Protein AF-A0A8S3QXV2-F1 (afdb_monomer_lite)

Structure (mmCIF, N/CA/C/O backbone):
data_AF-A0A8S3QXV2-F1
#
_entry.id   AF-A0A8S3QXV2-F1
#
loop_
_atom_site.group_PDB
_atom_site.id
_atom_site.type_symbol
_atom_site.label_atom_id
_atom_site.label_alt_id
_atom_site.label_comp_id
_atom_site.label_asym_id
_atom_site.label_entity_id
_atom_site.label_seq_id
_atom_site.pdbx_PDB_ins_code
_atom_site.Cartn_x
_atom_site.Cartn_y
_atom_site.Cartn_z
_atom_site.occupancy
_atom_site.B_iso_or_equiv
_atom_site.auth_seq_id
_atom_site.auth_comp_id
_atom_site.auth_asym_id
_atom_site.auth_atom_id
_atom_site.pdbx_PDB_model_num
ATOM 1 N N . MET A 1 1 ? 3.370 -36.936 -42.236 1.00 35.66 1 MET A N 1
ATOM 2 C CA . MET A 1 1 ? 2.310 -37.944 -41.969 1.00 35.66 1 MET A CA 1
ATOM 3 C C . MET A 1 1 ? 1.969 -37.908 -40.484 1.00 35.66 1 MET A C 1
ATOM 5 O O . MET A 1 1 ? 2.749 -37.319 -39.754 1.00 35.66 1 MET A O 1
ATOM 9 N N . LEU A 1 2 ? 0.848 -38.518 -40.070 1.00 28.52 2 LEU A N 1
ATOM 10 C CA . LEU A 1 2 ? 0.244 -38.454 -38.721 1.00 28.52 2 LEU A CA 1
ATOM 11 C C . LEU A 1 2 ? -0.525 -37.153 -38.406 1.00 28.52 2 LEU A C 1
ATOM 13 O O . LEU A 1 2 ? -0.191 -36.402 -37.498 1.00 28.52 2 LEU A O 1
ATOM 17 N N . ILE A 1 3 ? -1.634 -36.949 -39.127 1.00 33.88 3 ILE A N 1
ATOM 18 C CA . ILE A 1 3 ? -2.785 -36.177 -38.630 1.00 33.88 3 ILE A CA 1
ATOM 19 C C . ILE A 1 3 ? -3.807 -37.194 -38.102 1.00 33.88 3 ILE A C 1
ATOM 21 O O . ILE A 1 3 ? -4.648 -37.650 -38.868 1.00 33.88 3 ILE A O 1
ATOM 25 N N . THR A 1 4 ? -3.728 -37.572 -36.823 1.00 41.03 4 THR A N 1
ATOM 26 C CA . THR A 1 4 ? -4.781 -38.341 -36.117 1.00 41.03 4 THR A CA 1
ATOM 27 C C . THR A 1 4 ? -4.571 -38.301 -34.598 1.00 41.03 4 THR A C 1
ATOM 29 O O . THR A 1 4 ? -3.802 -39.103 -34.070 1.00 41.03 4 THR A O 1
ATOM 32 N N . PRO A 1 5 ? -5.284 -37.412 -33.881 1.00 33.38 5 PRO A N 1
ATOM 33 C CA . PRO A 1 5 ? -5.858 -37.818 -32.588 1.00 33.38 5 PRO A CA 1
ATOM 34 C C . PRO A 1 5 ? -7.352 -37.473 -32.419 1.00 33.38 5 PRO A C 1
ATOM 36 O O . PRO A 1 5 ? -8.000 -38.020 -31.531 1.00 33.38 5 PRO A O 1
ATOM 39 N N . ALA A 1 6 ? -7.938 -36.642 -33.293 1.00 32.41 6 ALA A N 1
ATOM 40 C CA . ALA A 1 6 ? -9.321 -36.151 -33.161 1.00 32.41 6 ALA A CA 1
ATOM 41 C C . ALA A 1 6 ? -10.403 -37.256 -33.133 1.00 32.41 6 ALA A C 1
ATOM 43 O O . ALA A 1 6 ? -11.485 -37.055 -32.590 1.00 32.41 6 ALA A O 1
ATOM 44 N N . TYR A 1 7 ? -10.110 -38.439 -33.682 1.00 34.12 7 TYR A N 1
ATOM 45 C CA . TYR A 1 7 ? -11.057 -39.556 -33.758 1.00 34.12 7 TYR A CA 1
ATOM 46 C C . TYR A 1 7 ? -11.188 -40.386 -32.470 1.00 34.12 7 TYR A C 1
ATOM 48 O O . TYR A 1 7 ? -12.106 -41.199 -32.382 1.00 34.12 7 TYR A O 1
ATOM 56 N N . ARG A 1 8 ? -10.311 -40.220 -31.463 1.00 33.06 8 ARG A N 1
ATOM 57 C CA . ARG A 1 8 ? -10.319 -41.109 -30.283 1.00 33.06 8 ARG A CA 1
ATOM 58 C C . ARG A 1 8 ? -11.265 -40.674 -29.156 1.00 33.06 8 ARG A C 1
ATOM 60 O O . ARG A 1 8 ? -11.739 -41.541 -28.434 1.00 33.06 8 ARG A O 1
ATOM 67 N N . CYS A 1 9 ? -11.606 -39.387 -29.049 1.00 30.55 9 CYS A N 1
ATOM 68 C CA . CYS A 1 9 ? -12.611 -38.910 -28.083 1.00 30.55 9 CYS A CA 1
ATOM 69 C C . CYS A 1 9 ? -14.058 -39.195 -28.519 1.00 30.55 9 CYS A C 1
ATOM 71 O O . CYS A 1 9 ? -14.922 -39.378 -27.668 1.00 30.55 9 CYS A O 1
ATOM 73 N N . TYR A 1 10 ? -14.337 -39.276 -29.825 1.00 34.56 10 TYR A N 1
ATOM 74 C CA . TYR A 1 10 ? -15.704 -39.495 -30.319 1.00 34.56 10 TYR A CA 1
ATOM 75 C C . TYR A 1 10 ? -16.247 -40.912 -30.061 1.00 34.56 10 TYR A C 1
ATOM 77 O O . TYR A 1 10 ? -17.458 -41.082 -29.986 1.00 34.56 10 TYR A O 1
ATOM 85 N N . LEU A 1 11 ? -15.384 -41.923 -29.889 1.00 34.69 11 LEU A N 1
ATOM 86 C CA . LEU A 1 11 ? -15.812 -43.323 -29.723 1.00 34.69 11 LEU A CA 1
ATOM 87 C C . LEU A 1 11 ? -16.173 -43.746 -28.285 1.00 34.69 11 LEU A C 1
ATOM 89 O O . LEU A 1 11 ? -16.565 -44.892 -28.094 1.00 34.69 11 LEU A O 1
ATOM 93 N N . PHE A 1 12 ? -16.058 -42.863 -27.286 1.00 32.19 12 PHE A N 1
ATOM 94 C CA . PHE A 1 12 ? -16.406 -43.180 -25.887 1.00 32.19 12 PHE A CA 1
ATOM 95 C C . PHE A 1 12 ? -17.658 -42.452 -25.362 1.00 32.19 12 PHE A C 1
ATOM 97 O O . PHE A 1 12 ? -18.068 -42.692 -24.229 1.00 32.19 12 PHE A O 1
ATOM 104 N N . CYS A 1 13 ? -18.279 -41.589 -26.175 1.00 30.77 13 CYS A N 1
ATOM 105 C CA . CYS A 1 13 ? -19.389 -40.714 -25.770 1.00 30.77 13 CYS A CA 1
ATOM 106 C C . CYS A 1 13 ? -20.735 -41.030 -26.450 1.00 30.77 13 CYS A C 1
ATOM 108 O O . CYS A 1 13 ? -21.611 -40.168 -26.483 1.00 30.77 13 CYS A O 1
ATOM 110 N N . ASP A 1 14 ? -20.930 -42.248 -26.963 1.00 36.09 14 ASP A N 1
ATOM 111 C CA . ASP A 1 14 ? -22.234 -42.686 -27.473 1.00 36.09 14 ASP A CA 1
ATOM 112 C C . ASP A 1 14 ? -22.819 -43.806 -26.600 1.00 36.09 14 ASP A C 1
ATOM 114 O O . ASP A 1 14 ? -22.462 -44.971 -26.750 1.00 36.09 14 ASP A O 1
ATOM 118 N N . VAL A 1 15 ? -23.662 -43.413 -25.632 1.00 34.16 15 VAL A N 1
ATOM 119 C CA . VAL A 1 15 ? -24.884 -44.107 -25.165 1.00 34.16 15 VAL A CA 1
ATOM 120 C C . VAL A 1 15 ? -25.547 -43.286 -24.035 1.00 34.16 15 VAL A C 1
ATOM 122 O O . VAL A 1 15 ? -25.021 -43.147 -22.937 1.00 34.16 15 VAL A O 1
ATOM 125 N N . ARG A 1 16 ? -26.767 -42.796 -24.308 1.00 33.56 16 ARG A N 1
ATOM 126 C CA . ARG A 1 16 ? -27.841 -42.407 -23.356 1.00 33.56 16 ARG A CA 1
ATOM 127 C C . ARG A 1 16 ? -27.512 -41.480 -22.160 1.00 33.56 16 ARG A C 1
ATOM 129 O O . ARG A 1 16 ? -27.287 -41.941 -21.046 1.00 33.56 16 ARG A O 1
ATOM 136 N N . SER A 1 17 ? -27.806 -40.184 -22.305 1.00 30.22 17 SER A N 1
ATOM 137 C CA . SER A 1 17 ? -28.887 -39.489 -21.550 1.00 30.22 17 SER A CA 1
ATOM 138 C C . SER A 1 17 ? -28.900 -37.982 -21.854 1.00 30.22 17 SER A C 1
ATOM 140 O O . SER A 1 17 ? -27.858 -37.350 -21.985 1.00 30.22 17 SER A O 1
ATOM 142 N N . ARG A 1 18 ? -30.091 -37.387 -22.008 1.00 34.72 18 ARG A N 1
ATOM 143 C CA . ARG A 1 18 ? -30.273 -36.042 -22.599 1.00 34.72 18 ARG A CA 1
ATOM 144 C C . ARG A 1 18 ? -30.436 -34.917 -21.561 1.00 34.72 18 ARG A C 1
ATOM 146 O O . ARG A 1 18 ? -31.179 -33.974 -21.795 1.00 34.72 18 ARG A O 1
ATOM 153 N N . THR A 1 19 ? -29.787 -35.045 -20.401 1.00 33.62 19 THR A N 1
ATOM 154 C CA . THR A 1 19 ? -29.998 -34.177 -19.218 1.00 33.62 19 THR A CA 1
ATOM 155 C C . THR A 1 19 ? -28.702 -33.675 -18.558 1.00 33.62 19 THR A C 1
ATOM 157 O O . THR A 1 19 ? -28.726 -33.200 -17.425 1.00 33.62 19 THR A O 1
ATOM 160 N N . ARG A 1 20 ? -27.553 -33.750 -19.249 1.00 35.59 20 ARG A N 1
ATOM 161 C CA . ARG A 1 20 ? -26.247 -33.268 -18.751 1.00 35.59 20 ARG A CA 1
ATOM 162 C C . ARG A 1 20 ? -25.409 -32.595 -19.848 1.00 35.59 20 ARG A C 1
ATOM 164 O O . ARG A 1 20 ? -24.422 -33.153 -20.318 1.00 35.59 20 ARG A O 1
ATOM 171 N N . GLU A 1 21 ? -25.764 -31.371 -20.239 1.00 37.78 21 GLU A N 1
ATOM 172 C CA . GLU A 1 21 ? -24.924 -30.576 -21.160 1.00 37.78 21 GLU A CA 1
ATOM 173 C C . GLU A 1 21 ? -23.841 -29.746 -20.439 1.00 37.78 21 GLU A C 1
ATOM 175 O O . GLU A 1 21 ? -22.776 -29.512 -21.012 1.00 37.78 21 GLU A O 1
ATOM 180 N N . ASN A 1 22 ? -24.032 -29.389 -19.160 1.00 35.75 22 ASN A N 1
ATOM 181 C CA . ASN A 1 22 ? -23.052 -28.579 -18.416 1.00 35.75 22 ASN A CA 1
ATOM 182 C C . ASN A 1 22 ? -21.878 -29.390 -17.827 1.00 35.75 22 ASN A C 1
ATOM 184 O O . ASN A 1 22 ? -20.734 -28.954 -17.940 1.00 35.75 22 ASN A O 1
ATOM 188 N N . SER A 1 23 ? -22.098 -30.592 -17.271 1.00 35.25 23 SER A N 1
ATOM 189 C CA . SER A 1 23 ? -20.994 -31.401 -16.707 1.00 35.25 23 SER A CA 1
ATOM 190 C C . SER A 1 23 ? -20.016 -31.908 -17.774 1.00 35.25 23 SER A C 1
ATOM 192 O O . SER A 1 23 ? -18.824 -32.061 -17.524 1.00 35.25 23 SER A O 1
ATOM 194 N N . THR A 1 24 ? -20.520 -32.160 -18.982 1.00 39.94 24 THR A N 1
ATOM 195 C CA . THR A 1 24 ? -19.761 -32.775 -20.081 1.00 39.94 24 THR A CA 1
ATOM 196 C C . THR A 1 24 ? -18.813 -31.771 -20.751 1.00 39.94 24 THR A C 1
ATOM 198 O O . THR A 1 24 ? -17.712 -32.140 -21.153 1.00 39.94 24 THR A O 1
ATOM 201 N N . LYS A 1 25 ? -19.174 -30.476 -20.777 1.00 39.91 25 LYS A N 1
ATOM 202 C CA . LYS A 1 25 ? -18.232 -29.386 -21.098 1.00 39.91 25 LYS A CA 1
ATOM 203 C C . LYS A 1 25 ? -17.124 -29.260 -20.049 1.00 39.91 25 LYS A C 1
ATOM 205 O O . LYS A 1 25 ? -15.971 -29.068 -20.420 1.00 39.91 25 LYS A O 1
ATOM 210 N N . MET A 1 26 ? -17.465 -29.405 -18.768 1.00 34.69 26 MET A N 1
ATOM 211 C CA . MET A 1 26 ? -16.521 -29.240 -17.658 1.00 34.69 26 MET A CA 1
ATOM 212 C C . MET A 1 26 ? -15.414 -30.308 -17.671 1.00 34.69 26 MET A C 1
ATOM 214 O O . MET A 1 26 ? -14.241 -29.960 -17.589 1.00 34.69 26 MET A O 1
ATOM 218 N N . MET A 1 27 ? -15.758 -31.583 -17.907 1.00 37.84 27 MET A N 1
ATOM 219 C CA . MET A 1 27 ? -14.754 -32.650 -18.084 1.00 37.84 27 MET A CA 1
ATOM 220 C C . MET A 1 27 ? -13.871 -32.461 -19.327 1.00 37.84 27 MET A C 1
ATOM 222 O O . MET A 1 27 ? -12.704 -32.845 -19.321 1.00 37.84 27 MET A O 1
ATOM 226 N N . CYS A 1 28 ? -14.399 -31.865 -20.401 1.00 49.19 28 CYS A N 1
ATOM 227 C CA . CYS A 1 28 ? -13.600 -31.601 -21.595 1.00 49.19 28 CYS A CA 1
ATOM 228 C C . CYS A 1 28 ? -12.584 -30.465 -21.370 1.00 49.19 28 CYS A C 1
ATOM 230 O O . CYS A 1 28 ? -11.486 -30.527 -21.919 1.00 49.19 28 CYS A O 1
ATOM 232 N N . LEU A 1 29 ? -12.927 -29.461 -20.553 1.00 47.53 29 LEU A N 1
ATOM 233 C CA . LEU A 1 29 ? -12.028 -28.367 -20.170 1.00 47.53 29 LEU A CA 1
ATOM 234 C C . LEU A 1 29 ? -10.896 -28.853 -19.256 1.00 47.53 29 LEU A C 1
ATOM 236 O O . LEU A 1 29 ? -9.737 -28.613 -19.581 1.00 47.53 29 LEU A O 1
ATOM 240 N N . SER A 1 30 ? -11.198 -29.635 -18.213 1.00 46.84 30 SER A N 1
ATOM 241 C CA . SER A 1 30 ? -10.160 -30.173 -17.319 1.00 46.84 30 SER A CA 1
ATOM 242 C C . SER A 1 30 ? -9.166 -31.087 -18.048 1.00 46.84 30 SER A C 1
ATOM 244 O O . SER A 1 30 ? -7.975 -31.084 -17.750 1.00 46.84 30 SER A O 1
ATOM 246 N N . CYS A 1 31 ? -9.615 -31.850 -19.053 1.00 51.12 31 CYS A N 1
ATOM 247 C CA . CYS A 1 31 ? -8.692 -32.604 -19.906 1.00 51.12 31 CYS A CA 1
ATOM 248 C C . CYS A 1 31 ? -7.791 -31.689 -20.753 1.00 51.12 31 CYS A C 1
ATOM 250 O O . CYS A 1 31 ? -6.616 -32.002 -20.921 1.00 51.12 31 CYS A O 1
ATOM 252 N N . ILE A 1 32 ? -8.310 -30.574 -21.283 1.00 56.69 32 ILE A N 1
ATOM 253 C CA . ILE A 1 32 ? -7.519 -29.600 -22.056 1.00 56.69 32 ILE A CA 1
ATOM 254 C C . ILE A 1 32 ? -6.469 -28.918 -21.168 1.00 56.69 32 ILE A C 1
ATOM 256 O O . ILE A 1 32 ? -5.334 -28.755 -21.605 1.00 56.69 32 ILE A O 1
ATOM 260 N N . GLU A 1 33 ? -6.813 -28.578 -19.925 1.00 55.12 33 GLU A N 1
ATOM 261 C CA . GLU A 1 33 ? -5.880 -28.011 -18.942 1.00 55.12 33 GLU A CA 1
ATOM 262 C C . GLU A 1 33 ? -4.735 -28.987 -18.631 1.00 55.12 33 GLU A C 1
ATOM 264 O O . GLU A 1 33 ? -3.573 -28.631 -18.816 1.00 55.12 33 GLU A O 1
ATOM 269 N N . ILE A 1 34 ? -5.045 -30.251 -18.315 1.00 65.31 34 ILE A N 1
ATOM 270 C CA . ILE A 1 34 ? -4.031 -31.299 -18.082 1.00 65.31 34 ILE A CA 1
ATOM 271 C C . ILE A 1 34 ? -3.138 -31.511 -19.320 1.00 65.31 34 ILE A C 1
ATOM 273 O O . ILE A 1 34 ? -1.927 -31.701 -19.190 1.00 65.31 34 ILE A O 1
ATOM 277 N N . PHE A 1 35 ? -3.697 -31.470 -20.537 1.00 70.44 35 PHE A N 1
ATOM 278 C CA . PHE A 1 35 ? -2.885 -31.556 -21.755 1.00 70.44 35 PHE A CA 1
ATOM 279 C C . PHE A 1 35 ? -1.982 -30.329 -21.939 1.00 70.44 35 PHE A C 1
ATOM 281 O O . PHE A 1 35 ? -0.821 -30.500 -22.310 1.00 70.44 35 PHE A O 1
ATOM 288 N N . ASN A 1 36 ? -2.465 -29.116 -21.659 1.00 64.75 36 ASN A N 1
ATOM 289 C CA . ASN A 1 36 ? -1.651 -27.899 -21.723 1.00 64.75 36 ASN A CA 1
ATOM 290 C C . ASN A 1 36 ? -0.482 -27.946 -20.726 1.00 64.75 36 ASN A C 1
ATOM 292 O O . ASN A 1 36 ? 0.643 -27.638 -21.116 1.00 64.75 36 ASN A O 1
ATOM 296 N N . GLU A 1 37 ? -0.707 -28.403 -19.490 1.00 69.88 37 GLU A N 1
ATOM 297 C CA . GLU A 1 37 ? 0.364 -28.609 -18.502 1.00 69.88 37 GLU A CA 1
ATOM 298 C C . GLU A 1 37 ? 1.410 -29.623 -18.991 1.00 69.88 37 GLU A C 1
ATOM 300 O O . GLU A 1 37 ? 2.614 -29.374 -18.900 1.00 69.88 37 GLU A O 1
ATOM 305 N N . GLN A 1 38 ? 0.974 -30.744 -19.579 1.00 77.62 38 GLN A N 1
ATOM 306 C CA . GLN A 1 38 ? 1.885 -31.741 -20.154 1.00 77.62 38 GLN A CA 1
ATOM 307 C C . GLN A 1 38 ? 2.702 -31.183 -21.329 1.00 77.62 38 GLN A C 1
ATOM 309 O O . GLN A 1 38 ? 3.900 -31.461 -21.420 1.00 77.62 38 GLN A O 1
ATOM 314 N N . PHE A 1 39 ? 2.094 -30.377 -22.208 1.00 76.44 39 PHE A N 1
ATOM 315 C CA . PHE A 1 39 ? 2.809 -29.709 -23.299 1.00 76.44 39 PHE A CA 1
ATOM 316 C C . PHE A 1 39 ? 3.797 -28.656 -22.787 1.00 76.44 39 PHE A C 1
ATOM 318 O O . PHE A 1 39 ? 4.922 -28.599 -23.283 1.00 76.44 39 PHE A O 1
ATOM 325 N N . GLN A 1 40 ? 3.424 -27.867 -21.776 1.00 76.75 40 GLN A N 1
ATOM 326 C CA . GLN A 1 40 ? 4.321 -26.889 -21.162 1.00 76.75 40 GLN A CA 1
ATOM 327 C C . GLN A 1 40 ? 5.527 -27.582 -20.510 1.00 76.75 40 GLN A C 1
ATOM 329 O O . GLN A 1 40 ? 6.669 -27.215 -20.784 1.00 76.75 40 GLN A O 1
ATOM 334 N N . HIS A 1 41 ? 5.298 -28.643 -19.732 1.00 81.00 41 HIS A N 1
ATOM 335 C CA . HIS A 1 41 ? 6.371 -29.430 -19.123 1.00 81.00 41 HIS A CA 1
ATOM 336 C C . HIS A 1 41 ? 7.295 -30.075 -20.175 1.00 81.00 41 HIS A C 1
ATOM 338 O O . HIS A 1 41 ? 8.517 -30.079 -20.008 1.00 81.00 41 HIS A O 1
ATOM 344 N N . ALA A 1 42 ? 6.744 -30.573 -21.288 1.00 84.50 42 ALA A N 1
ATOM 345 C CA . ALA A 1 42 ? 7.539 -31.101 -22.397 1.00 84.50 42 ALA A CA 1
ATOM 346 C C . ALA A 1 42 ? 8.414 -30.020 -23.063 1.00 84.50 42 ALA A C 1
ATOM 348 O O . ALA A 1 42 ? 9.599 -30.261 -23.298 1.00 84.50 42 ALA A O 1
ATOM 349 N N . ALA A 1 43 ? 7.873 -28.820 -23.299 1.00 81.62 43 ALA A N 1
ATOM 350 C CA . ALA A 1 43 ? 8.622 -27.692 -23.859 1.00 81.62 43 ALA A CA 1
ATOM 351 C C . ALA A 1 43 ? 9.729 -27.189 -22.908 1.00 81.62 43 ALA A C 1
ATOM 353 O O . ALA A 1 43 ? 10.833 -26.856 -23.343 1.00 81.62 43 ALA A O 1
ATOM 354 N N . GLU A 1 44 ? 9.482 -27.182 -21.594 1.00 83.81 44 GLU A N 1
ATOM 355 C CA . GLU A 1 44 ? 10.502 -26.857 -20.590 1.00 83.81 44 GLU A CA 1
ATOM 356 C C . GLU A 1 44 ? 11.630 -27.899 -20.530 1.00 83.81 44 GLU A C 1
ATOM 358 O O . GLU A 1 44 ? 12.797 -27.535 -20.346 1.00 83.81 44 GLU A O 1
ATOM 363 N N . LEU A 1 45 ? 11.311 -29.188 -20.696 1.00 86.81 45 LEU A N 1
ATOM 364 C CA . LEU A 1 45 ? 12.310 -30.255 -20.806 1.00 86.81 45 LEU A CA 1
ATOM 365 C C . LEU A 1 45 ? 13.144 -30.124 -22.087 1.00 86.81 45 LEU A C 1
ATOM 367 O O . LEU A 1 45 ? 14.369 -30.215 -22.012 1.00 86.81 45 LEU A O 1
ATOM 371 N N . GLU A 1 46 ? 12.514 -29.846 -23.231 1.00 88.75 46 GLU A N 1
ATOM 372 C CA . GLU A 1 46 ? 13.207 -29.595 -24.501 1.00 88.75 46 GLU A CA 1
ATOM 373 C C . GLU A 1 46 ? 14.159 -28.391 -24.391 1.00 88.75 46 GLU A C 1
ATOM 375 O O . GLU A 1 46 ? 15.328 -28.481 -24.768 1.00 88.75 46 GLU A O 1
ATOM 380 N N . LYS A 1 47 ? 13.712 -27.283 -23.782 1.00 85.38 47 LYS A N 1
ATOM 381 C CA . LYS A 1 47 ? 14.556 -26.105 -23.522 1.00 85.38 47 LYS A CA 1
ATOM 382 C C . LYS A 1 47 ? 15.784 -26.457 -22.673 1.00 85.38 47 LYS A C 1
ATOM 384 O O . LYS A 1 47 ? 16.906 -26.119 -23.052 1.00 85.38 47 LYS A O 1
ATOM 389 N N . LYS A 1 48 ? 15.598 -27.197 -21.572 1.00 88.06 48 LYS A N 1
ATOM 390 C CA . LYS A 1 48 ? 16.698 -27.679 -20.711 1.00 88.06 48 LYS A CA 1
ATOM 391 C C . LYS A 1 48 ? 17.651 -28.617 -21.462 1.00 88.06 48 LYS A C 1
ATOM 393 O O . LYS A 1 48 ? 18.861 -28.539 -21.255 1.00 88.06 48 LYS A O 1
ATOM 398 N N . GLN A 1 49 ? 17.137 -29.478 -22.341 1.00 91.12 49 GLN A N 1
ATOM 399 C CA . GLN A 1 49 ? 17.952 -30.359 -23.179 1.00 91.12 49 GLN A CA 1
ATOM 400 C C . GLN A 1 49 ? 18.793 -29.559 -24.186 1.00 91.12 49 GLN A C 1
ATOM 402 O O . GLN A 1 49 ? 19.996 -29.794 -24.298 1.00 91.12 49 GLN A O 1
ATOM 407 N N . ASN A 1 50 ? 18.200 -28.565 -24.851 1.00 88.00 50 ASN A N 1
ATOM 408 C CA . ASN A 1 50 ? 18.896 -27.686 -25.792 1.00 88.00 50 ASN A CA 1
ATOM 409 C C . ASN A 1 50 ? 20.018 -26.883 -25.108 1.00 88.00 50 ASN A C 1
ATOM 411 O O . ASN A 1 50 ? 21.123 -26.790 -25.642 1.00 88.00 50 ASN A O 1
ATOM 415 N N . GLU A 1 51 ? 19.789 -26.374 -23.893 1.00 86.81 51 GLU A N 1
ATOM 416 C CA . GLU A 1 51 ? 20.826 -25.707 -23.089 1.00 86.81 51 GLU A CA 1
ATOM 417 C C . GLU A 1 51 ? 21.982 -26.650 -22.697 1.00 86.81 51 GLU A C 1
ATOM 419 O O . GLU A 1 51 ? 23.141 -26.226 -22.651 1.00 86.81 51 GLU A O 1
ATOM 424 N N . GLN A 1 52 ? 21.698 -27.930 -22.430 1.00 89.25 52 GLN A N 1
ATOM 425 C CA . GLN A 1 52 ? 22.726 -28.936 -22.138 1.00 89.25 52 GLN A CA 1
ATOM 426 C C . GLN A 1 52 ? 23.542 -29.310 -23.382 1.00 89.25 52 GLN A C 1
ATOM 428 O O . GLN A 1 52 ? 24.768 -29.379 -23.298 1.00 89.25 52 GLN A O 1
ATOM 433 N N . GLU A 1 53 ? 22.900 -29.521 -24.533 1.00 89.19 53 GLU A N 1
ATOM 434 C CA . GLU A 1 53 ? 23.601 -29.805 -25.793 1.00 89.19 53 GLU A CA 1
ATOM 435 C C . GLU A 1 53 ? 24.443 -28.611 -26.260 1.00 89.19 53 GLU A C 1
ATOM 437 O O . GLU A 1 53 ? 25.599 -28.792 -26.643 1.00 89.19 53 GLU A O 1
ATOM 442 N N . TYR A 1 54 ? 23.940 -27.380 -26.122 1.00 87.00 54 TYR A N 1
ATOM 443 C CA . TYR A 1 54 ? 24.724 -26.170 -26.384 1.00 87.00 54 TYR A CA 1
ATOM 444 C C . TYR A 1 54 ? 26.005 -26.120 -25.534 1.00 87.00 54 TYR A C 1
ATOM 446 O O . TYR A 1 54 ? 27.094 -25.889 -26.063 1.00 87.00 54 TYR A O 1
ATOM 454 N N . LYS A 1 55 ? 25.912 -26.424 -24.230 1.00 86.06 55 LYS A N 1
ATOM 455 C CA . LYS A 1 55 ? 27.082 -26.491 -23.333 1.00 86.06 55 LYS A CA 1
ATOM 456 C C . LYS A 1 55 ? 28.084 -27.584 -23.725 1.00 86.06 55 LYS A C 1
ATOM 458 O O . LYS A 1 55 ? 29.276 -27.385 -23.515 1.00 86.06 55 LYS A O 1
ATOM 463 N N . LYS A 1 56 ? 27.639 -28.703 -24.313 1.00 89.19 56 LYS A N 1
ATOM 464 C CA . LYS A 1 56 ? 28.526 -29.761 -24.845 1.00 89.19 56 LYS A CA 1
ATOM 465 C C . LYS A 1 56 ? 29.211 -29.365 -26.156 1.00 89.19 56 LYS A C 1
ATOM 467 O O . LYS A 1 56 ? 30.314 -29.830 -26.419 1.00 89.19 56 LYS A O 1
ATOM 472 N N . GLN A 1 57 ? 28.557 -28.553 -26.989 1.00 86.06 57 GLN A N 1
ATOM 473 C CA . GLN A 1 57 ? 29.090 -28.130 -28.291 1.00 86.06 57 GLN A CA 1
ATOM 474 C C . GLN A 1 57 ? 29.977 -26.874 -28.222 1.00 86.06 57 GLN A C 1
ATOM 476 O O . GLN A 1 57 ? 30.663 -26.553 -29.195 1.00 86.06 57 GLN A O 1
ATOM 481 N N . LEU A 1 58 ? 29.980 -26.169 -27.088 1.00 85.38 58 LEU A N 1
ATOM 482 C CA . LEU A 1 58 ? 30.768 -24.959 -26.875 1.00 85.38 58 LEU A CA 1
ATOM 483 C C . LEU A 1 58 ? 32.276 -25.228 -27.036 1.00 85.38 58 LEU A C 1
ATOM 485 O O . LEU A 1 58 ? 32.857 -26.042 -26.322 1.00 85.38 58 LEU A O 1
ATOM 489 N N . GLY A 1 59 ? 32.917 -24.495 -27.950 1.00 83.19 59 GLY A N 1
ATOM 490 C CA . GLY A 1 59 ? 34.352 -24.607 -28.240 1.00 83.19 59 GLY A CA 1
ATOM 491 C C . GLY A 1 59 ? 34.717 -25.507 -29.427 1.00 83.19 59 GLY A C 1
ATOM 492 O O . GLY A 1 59 ? 35.903 -25.642 -29.715 1.00 83.19 59 GLY A O 1
ATOM 493 N N . ASN A 1 60 ? 33.735 -26.088 -30.127 1.00 87.94 60 ASN A N 1
ATOM 494 C CA . ASN A 1 60 ? 33.955 -26.778 -31.402 1.00 87.94 60 ASN A CA 1
ATOM 495 C C . ASN A 1 60 ? 34.088 -25.785 -32.573 1.00 87.94 60 ASN A C 1
ATOM 497 O O . ASN A 1 60 ? 33.354 -24.797 -32.646 1.00 87.94 60 ASN A O 1
ATOM 501 N N . ASP A 1 61 ? 34.975 -26.084 -33.527 1.00 87.31 61 ASP A N 1
ATOM 502 C CA . ASP A 1 61 ? 35.183 -25.257 -34.721 1.00 87.31 61 ASP A CA 1
ATOM 503 C C . ASP A 1 61 ? 34.002 -25.338 -35.705 1.00 87.31 61 ASP A C 1
ATOM 505 O O . ASP A 1 61 ? 33.494 -26.415 -36.030 1.00 87.31 61 ASP A O 1
ATOM 509 N N . ILE A 1 62 ? 33.590 -24.186 -36.244 1.00 90.56 62 ILE A N 1
ATOM 510 C CA . ILE A 1 62 ? 32.515 -24.102 -37.241 1.00 90.56 62 ILE A CA 1
ATOM 511 C C . ILE A 1 62 ? 33.076 -24.421 -38.633 1.00 90.56 62 ILE A C 1
ATOM 513 O O . ILE A 1 62 ? 34.036 -23.795 -39.087 1.00 90.56 62 ILE A O 1
ATOM 517 N N . GLN A 1 63 ? 32.432 -25.355 -39.336 1.00 91.88 63 GLN A N 1
ATOM 518 C CA . GLN A 1 63 ? 32.738 -25.702 -40.725 1.00 91.88 63 GLN A CA 1
ATOM 519 C C . GLN A 1 63 ? 31.705 -25.114 -41.695 1.00 91.88 63 GLN A C 1
ATOM 521 O O . GLN A 1 63 ? 30.522 -24.972 -41.373 1.00 91.88 63 GLN A O 1
ATOM 526 N N . TYR A 1 64 ? 32.141 -24.787 -42.911 1.00 90.44 64 TYR A N 1
ATOM 527 C CA . TYR A 1 64 ? 31.249 -24.359 -43.986 1.00 90.44 64 TYR A CA 1
ATOM 528 C C . TYR A 1 64 ? 30.268 -25.481 -44.356 1.00 90.44 64 TYR A C 1
ATOM 530 O O . TYR A 1 64 ? 30.673 -26.604 -44.646 1.00 90.44 64 TYR A O 1
ATOM 538 N N . GLY A 1 65 ? 28.973 -25.169 -44.387 1.00 86.31 65 GLY A N 1
ATOM 539 C CA . GLY A 1 65 ? 27.886 -26.142 -44.540 1.00 86.31 65 GLY A CA 1
ATOM 540 C C . GLY A 1 65 ? 27.194 -26.532 -43.230 1.00 86.31 65 GLY A C 1
ATOM 541 O O . GLY A 1 65 ? 26.108 -27.106 -43.290 1.00 86.31 65 GLY A O 1
ATOM 542 N N . ASN A 1 66 ? 27.743 -26.174 -42.063 1.00 90.44 66 ASN A N 1
ATOM 543 C CA . ASN A 1 66 ? 27.053 -26.369 -40.787 1.00 90.44 66 ASN A CA 1
ATOM 544 C C . ASN A 1 66 ? 25.829 -25.446 -40.667 1.00 90.44 66 ASN A C 1
ATOM 546 O O . ASN A 1 66 ? 25.787 -24.351 -41.241 1.00 90.44 66 ASN A O 1
ATOM 550 N N . VAL A 1 67 ? 24.844 -25.889 -39.882 1.00 91.12 67 VAL A N 1
ATOM 551 C CA . VAL A 1 67 ? 23.696 -25.074 -39.470 1.00 91.12 67 VAL A CA 1
ATOM 552 C C . VAL A 1 67 ? 24.062 -24.312 -38.199 1.00 91.12 67 VAL A C 1
ATOM 554 O O . VAL A 1 67 ? 24.546 -24.905 -37.239 1.00 91.12 67 VAL A O 1
ATOM 557 N N . VAL A 1 68 ? 23.813 -23.006 -38.188 1.00 91.00 68 VAL A N 1
ATOM 558 C CA . VAL A 1 68 ? 24.015 -22.113 -37.042 1.00 91.00 68 VAL A CA 1
ATOM 559 C C . VAL A 1 68 ? 22.746 -21.308 -36.758 1.00 91.00 68 VAL A C 1
ATOM 561 O O . VAL A 1 68 ? 21.939 -21.054 -37.656 1.00 91.00 68 VAL A O 1
ATOM 564 N N . GLN A 1 69 ? 22.581 -20.881 -35.507 1.00 91.38 69 GLN A N 1
ATOM 565 C CA . GLN A 1 69 ? 21.566 -19.915 -35.083 1.00 91.38 69 GLN A CA 1
ATOM 566 C C . GLN A 1 69 ? 22.267 -18.637 -34.612 1.00 91.38 69 GLN A C 1
ATOM 568 O O . GLN A 1 69 ? 23.337 -18.698 -34.008 1.00 91.38 69 GLN A O 1
ATOM 573 N N . LEU A 1 70 ? 21.674 -17.475 -34.890 1.00 91.75 70 LEU A N 1
ATOM 574 C CA . LEU A 1 70 ? 22.253 -16.175 -34.541 1.00 91.75 70 LEU A CA 1
ATOM 575 C C . LEU A 1 70 ? 21.442 -15.524 -33.417 1.00 91.75 70 LEU A C 1
ATOM 577 O O . LEU A 1 70 ? 20.344 -15.016 -33.650 1.00 91.75 70 LEU A O 1
ATOM 581 N N . LEU A 1 71 ? 21.993 -15.550 -32.202 1.00 91.31 71 LEU A N 1
ATOM 582 C CA . LEU A 1 71 ? 21.437 -14.895 -31.018 1.00 91.31 71 LEU A CA 1
ATOM 583 C C . LEU A 1 71 ? 21.961 -13.456 -30.911 1.00 91.31 71 LEU A C 1
ATOM 585 O O . LEU A 1 71 ? 23.169 -13.226 -30.861 1.00 91.31 71 LEU A O 1
ATOM 589 N N . HIS A 1 72 ? 21.061 -12.477 -30.841 1.00 89.88 72 HIS A N 1
ATOM 590 C CA . HIS A 1 72 ? 21.430 -11.081 -30.624 1.00 89.88 72 HIS A CA 1
ATOM 591 C C . HIS A 1 72 ? 21.594 -10.786 -29.124 1.00 89.88 72 HIS A C 1
ATOM 593 O O . HIS A 1 72 ? 20.614 -10.816 -28.378 1.00 89.88 72 HIS A O 1
ATOM 599 N N . LEU A 1 73 ? 22.823 -10.470 -28.692 1.00 83.06 73 LEU A N 1
ATOM 600 C CA . LEU A 1 73 ? 23.197 -10.347 -27.273 1.00 83.06 73 LEU A CA 1
ATOM 601 C C . LEU A 1 73 ? 22.353 -9.336 -26.479 1.00 83.06 73 LEU A C 1
ATOM 603 O O . LEU A 1 73 ? 21.937 -9.653 -25.368 1.00 83.06 73 LEU A O 1
ATOM 607 N N . LYS A 1 74 ? 22.070 -8.142 -27.029 1.00 80.62 74 LYS A N 1
ATOM 608 C CA . LYS A 1 74 ? 21.331 -7.099 -26.287 1.00 80.62 74 LYS A CA 1
ATOM 609 C C . LYS A 1 74 ? 19.864 -7.470 -26.068 1.00 80.62 74 LYS A C 1
ATOM 611 O O . LYS A 1 74 ? 19.375 -7.417 -24.946 1.00 80.62 74 LYS A O 1
ATOM 616 N N . SER A 1 75 ? 19.162 -7.906 -27.116 1.00 83.00 75 SER A N 1
ATOM 617 C CA . SER A 1 75 ? 17.740 -8.265 -26.996 1.00 83.00 75 SER A CA 1
ATOM 618 C C . SER A 1 75 ? 17.501 -9.677 -26.454 1.00 83.00 75 SER A C 1
ATOM 620 O O . SER A 1 75 ? 16.372 -9.983 -26.087 1.00 83.00 75 SER A O 1
ATOM 622 N N . ASN A 1 76 ? 18.523 -10.541 -26.454 1.00 87.12 76 ASN A N 1
ATOM 623 C CA . ASN A 1 76 ? 18.420 -11.979 -26.197 1.00 87.12 76 ASN A CA 1
ATOM 624 C C . ASN A 1 76 ? 17.336 -12.655 -27.065 1.00 87.12 76 ASN A C 1
ATOM 626 O O . ASN A 1 76 ? 16.472 -13.368 -26.562 1.00 87.12 76 ASN A O 1
ATOM 630 N N . LYS A 1 77 ? 17.357 -12.362 -28.376 1.00 89.62 77 LYS A N 1
ATOM 631 C CA . LYS A 1 77 ? 16.411 -12.884 -29.383 1.00 89.62 77 LYS A CA 1
ATOM 632 C C . LYS A 1 77 ? 17.160 -13.487 -30.569 1.00 89.62 77 LYS A C 1
ATOM 634 O O . LYS A 1 77 ? 18.199 -12.958 -30.970 1.00 89.62 77 LYS A O 1
ATOM 639 N N . TYR A 1 78 ? 16.614 -14.547 -31.149 1.00 91.50 78 TYR A N 1
ATOM 640 C CA . TYR A 1 78 ? 17.146 -15.229 -32.323 1.00 91.50 78 TYR A CA 1
ATOM 641 C C . TYR A 1 78 ? 16.694 -14.559 -33.623 1.00 91.50 78 TYR A C 1
ATOM 643 O O . TYR A 1 78 ? 15.506 -14.284 -33.833 1.00 91.50 78 TYR A O 1
ATOM 651 N N . LEU A 1 79 ? 17.644 -14.338 -34.532 1.00 92.56 79 LEU A N 1
ATOM 652 C CA . LEU A 1 79 ? 17.352 -13.909 -35.896 1.00 92.56 79 LEU A CA 1
ATOM 653 C C . LEU A 1 79 ? 16.594 -15.015 -36.637 1.00 92.56 79 LEU A C 1
ATOM 655 O O . LEU A 1 79 ? 17.003 -16.172 -36.601 1.00 92.56 79 LEU A O 1
ATOM 659 N N . THR A 1 80 ? 15.493 -14.665 -37.298 1.00 91.19 80 THR A N 1
ATOM 660 C CA . THR A 1 80 ? 14.531 -15.647 -37.813 1.00 91.19 80 THR A CA 1
ATOM 661 C C . THR A 1 80 ? 13.916 -15.188 -39.132 1.00 91.19 80 THR A C 1
ATOM 663 O O . THR A 1 80 ? 13.490 -14.040 -39.244 1.00 91.19 80 THR A O 1
ATOM 666 N N . VAL A 1 81 ? 13.821 -16.075 -40.126 1.00 90.50 81 VAL A N 1
ATOM 667 C CA . VAL A 1 81 ? 13.172 -15.800 -41.422 1.00 90.50 81 VAL A CA 1
ATOM 668 C C . VAL A 1 81 ? 11.774 -16.414 -41.462 1.00 90.50 81 VAL A C 1
ATOM 670 O O . VAL A 1 81 ? 11.613 -17.635 -41.446 1.00 90.50 81 VAL A O 1
ATOM 673 N N . ASN A 1 82 ? 10.741 -15.577 -41.565 1.00 88.00 82 ASN A N 1
ATOM 674 C CA . ASN A 1 82 ? 9.357 -16.030 -41.638 1.00 88.00 82 ASN A CA 1
ATOM 675 C C . ASN A 1 82 ? 8.918 -16.246 -43.094 1.00 88.00 82 ASN A C 1
ATOM 677 O O . ASN A 1 82 ? 8.509 -15.319 -43.791 1.00 88.00 82 ASN A O 1
ATOM 681 N N . LYS A 1 83 ? 8.921 -17.510 -43.528 1.00 83.44 83 LYS A N 1
ATOM 682 C CA . LYS A 1 83 ? 8.506 -17.938 -44.877 1.00 83.44 83 LYS A CA 1
ATOM 683 C C . LYS A 1 83 ? 7.047 -17.610 -45.238 1.00 83.44 83 LYS A C 1
ATOM 685 O O . LYS A 1 83 ? 6.702 -17.612 -46.416 1.00 83.44 83 LYS A O 1
ATOM 690 N N . ARG A 1 84 ? 6.172 -17.376 -44.252 1.00 85.12 84 ARG A N 1
ATOM 691 C CA . ARG A 1 84 ? 4.734 -17.126 -44.473 1.00 85.12 84 ARG A CA 1
ATOM 692 C C . ARG A 1 84 ? 4.397 -15.645 -44.658 1.00 85.12 84 ARG A C 1
ATOM 694 O O . ARG A 1 84 ? 3.286 -15.347 -45.085 1.00 85.12 84 ARG A O 1
ATOM 701 N N . LEU A 1 85 ? 5.311 -14.729 -44.322 1.00 85.62 85 LEU A N 1
ATOM 702 C CA . LEU A 1 85 ? 5.066 -13.286 -44.351 1.00 85.62 85 LEU A CA 1
ATOM 703 C C . LEU A 1 85 ? 6.069 -12.570 -45.271 1.00 85.62 85 LEU A C 1
ATOM 705 O O . LEU A 1 85 ? 7.277 -12.748 -45.099 1.00 85.62 85 LEU A O 1
ATOM 709 N N . PRO A 1 86 ? 5.609 -11.707 -46.197 1.00 89.12 86 PRO A N 1
ATOM 710 C CA . PRO A 1 86 ? 6.505 -10.844 -46.957 1.00 89.12 86 PRO A CA 1
ATOM 711 C C . PRO A 1 86 ? 7.128 -9.769 -46.053 1.00 89.12 86 PRO A C 1
ATOM 713 O O . PRO A 1 86 ? 6.558 -9.396 -45.013 1.00 89.12 86 PRO A O 1
ATOM 716 N N . ALA A 1 87 ? 8.289 -9.258 -46.463 1.00 87.00 87 ALA A N 1
ATOM 717 C CA . ALA A 1 87 ? 8.936 -8.099 -45.852 1.00 87.00 87 ALA A CA 1
ATOM 718 C C . ALA A 1 87 ? 8.022 -6.852 -45.892 1.00 87.00 87 ALA A C 1
ATOM 720 O O . ALA A 1 87 ? 6.992 -6.837 -46.574 1.00 87.00 87 ALA A O 1
ATOM 721 N N . LEU A 1 88 ? 8.336 -5.835 -45.087 1.00 83.69 88 LEU A N 1
ATOM 722 C CA . LEU A 1 88 ? 7.461 -4.677 -44.885 1.00 83.69 88 LEU A CA 1
ATOM 723 C C . LEU A 1 88 ? 7.500 -3.714 -46.075 1.00 83.69 88 LEU A C 1
ATOM 725 O O . LEU A 1 88 ? 6.447 -3.218 -46.479 1.00 83.69 88 LEU A O 1
ATOM 729 N N . LEU A 1 89 ? 8.684 -3.479 -46.649 1.00 84.69 89 LEU A N 1
ATOM 730 C CA . LEU A 1 89 ? 8.864 -2.615 -47.817 1.00 84.69 89 LEU A CA 1
ATOM 731 C C . LEU A 1 89 ? 8.955 -3.464 -49.092 1.00 84.69 89 LEU A C 1
ATOM 733 O O . LEU A 1 89 ? 8.195 -3.272 -50.046 1.00 84.69 89 LEU A O 1
ATOM 737 N N . GLU A 1 90 ? 9.848 -4.455 -49.098 1.00 85.19 90 GLU A N 1
ATOM 738 C CA . GLU A 1 90 ? 10.136 -5.264 -50.285 1.00 85.19 90 GLU A CA 1
ATOM 739 C C . GLU A 1 90 ? 9.239 -6.511 -50.383 1.00 85.19 90 GLU A C 1
ATOM 741 O O . GLU A 1 90 ? 9.595 -7.608 -49.962 1.00 85.19 90 GLU A O 1
ATOM 746 N N . LYS A 1 91 ? 8.064 -6.361 -51.005 1.00 83.69 91 LYS A N 1
ATOM 747 C CA . LYS A 1 91 ? 7.032 -7.419 -51.117 1.00 83.69 91 LYS A CA 1
ATOM 748 C C . LYS A 1 91 ? 7.491 -8.745 -51.750 1.00 83.69 91 LYS A C 1
ATOM 750 O O . LYS A 1 91 ? 6.812 -9.753 -51.572 1.00 83.69 91 LYS A O 1
ATOM 755 N N . ASN A 1 92 ? 8.602 -8.742 -52.489 1.00 85.06 92 ASN A N 1
ATOM 756 C CA . ASN A 1 92 ? 9.175 -9.927 -53.138 1.00 85.06 92 ASN A CA 1
ATOM 757 C C . ASN A 1 92 ? 10.121 -10.728 -52.221 1.00 85.06 92 ASN A C 1
ATOM 759 O O . ASN A 1 92 ? 10.518 -11.833 -52.587 1.00 85.06 92 ASN A O 1
ATOM 763 N N . ALA A 1 93 ? 10.488 -10.178 -51.061 1.00 87.25 93 ALA A N 1
ATOM 764 C CA . ALA A 1 93 ? 11.392 -10.783 -50.092 1.00 87.25 93 ALA A CA 1
ATOM 765 C C . ALA A 1 93 ? 10.625 -11.334 -48.878 1.00 87.25 93 ALA A C 1
ATOM 767 O O . ALA A 1 93 ? 9.551 -10.840 -48.520 1.00 87.25 93 ALA A O 1
ATOM 768 N N . MET A 1 94 ? 11.180 -12.346 -48.208 1.00 89.00 94 MET A N 1
ATOM 769 C CA . MET A 1 94 ? 10.603 -12.876 -46.966 1.00 89.00 94 MET A CA 1
ATOM 770 C C . MET A 1 94 ? 10.998 -12.007 -45.770 1.00 89.00 94 MET A C 1
ATOM 772 O O . MET A 1 94 ? 12.100 -11.450 -45.725 1.00 89.00 94 MET A O 1
ATOM 776 N N . ARG A 1 95 ? 10.105 -11.902 -44.781 1.00 89.75 95 ARG A N 1
ATOM 777 C CA . ARG A 1 95 ? 10.334 -11.080 -43.588 1.00 89.75 95 ARG A CA 1
ATOM 778 C C . ARG A 1 95 ? 11.368 -11.708 -42.660 1.00 89.75 95 ARG A C 1
ATOM 780 O O . ARG A 1 95 ? 11.269 -12.888 -42.324 1.00 89.75 95 ARG A O 1
ATOM 787 N N . VAL A 1 96 ? 12.287 -10.885 -42.171 1.00 90.69 96 VAL A N 1
ATOM 788 C CA . VAL A 1 96 ? 13.202 -11.231 -41.080 1.00 90.69 96 VAL A CA 1
ATOM 789 C C . VAL A 1 96 ? 12.669 -10.614 -39.784 1.00 90.69 96 VAL A C 1
ATOM 791 O O . VAL A 1 96 ? 12.249 -9.458 -39.768 1.00 90.69 96 VAL A O 1
ATOM 794 N N . THR A 1 97 ? 12.640 -11.387 -38.702 1.00 90.69 97 THR A N 1
ATOM 795 C CA . THR A 1 97 ? 12.144 -10.974 -37.379 1.00 90.69 97 THR A CA 1
ATOM 796 C C . THR A 1 97 ? 13.072 -11.464 -36.269 1.00 90.69 97 THR A C 1
ATOM 798 O O . THR A 1 97 ? 13.769 -12.465 -36.433 1.00 90.69 97 THR A O 1
ATOM 801 N N . LEU A 1 98 ? 13.059 -10.778 -35.124 1.00 90.25 98 LEU A N 1
ATOM 802 C CA . LEU A 1 98 ? 13.724 -11.225 -33.897 1.00 90.25 98 LEU A CA 1
ATOM 803 C C . LEU A 1 98 ? 12.716 -11.957 -33.006 1.00 90.25 98 LEU A C 1
ATOM 805 O O . LEU A 1 98 ? 11.757 -11.343 -32.538 1.00 90.25 98 LEU A O 1
ATOM 809 N N . ASP A 1 99 ? 12.947 -13.245 -32.771 1.00 87.62 99 ASP A N 1
ATOM 810 C CA . ASP A 1 99 ? 12.064 -14.137 -32.010 1.00 87.62 99 ASP A CA 1
ATOM 811 C C . ASP A 1 99 ? 12.700 -14.525 -30.662 1.00 87.62 99 ASP A C 1
ATOM 813 O O . ASP A 1 99 ? 13.919 -14.649 -30.573 1.00 87.62 99 ASP A O 1
ATOM 817 N N . VAL A 1 100 ? 11.912 -14.680 -29.596 1.00 82.75 100 VAL A N 1
ATOM 818 C CA . VAL A 1 100 ? 12.441 -14.865 -28.227 1.00 82.75 100 VAL A CA 1
ATOM 819 C C . VAL A 1 100 ? 12.966 -16.284 -28.018 1.00 82.75 100 VAL A C 1
ATOM 821 O O . VAL A 1 100 ? 14.111 -16.459 -27.608 1.00 82.75 100 VAL A O 1
ATOM 824 N N . SER A 1 101 ? 12.163 -17.298 -28.346 1.00 81.56 101 SER A N 1
ATOM 825 C CA . SER A 1 101 ? 12.577 -18.707 -28.309 1.00 81.56 101 SER A CA 1
ATOM 826 C C . SER A 1 101 ? 13.353 -19.131 -29.557 1.00 81.56 101 SER A C 1
ATOM 828 O O . SER A 1 101 ? 14.090 -20.113 -29.519 1.00 81.56 101 SER A O 1
ATOM 830 N N . GLY A 1 102 ? 13.172 -18.403 -30.664 1.00 83.25 102 GLY A N 1
ATOM 831 C CA . GLY A 1 102 ? 13.517 -18.888 -31.997 1.00 83.25 102 GLY A CA 1
ATOM 832 C C . GLY A 1 102 ? 12.523 -19.944 -32.493 1.00 83.25 102 GLY A C 1
ATOM 833 O O . GLY A 1 102 ? 11.672 -20.435 -31.748 1.00 83.25 102 GLY A O 1
ATOM 834 N N . ASN A 1 103 ? 12.638 -20.290 -33.774 1.00 85.94 103 ASN A N 1
ATOM 835 C CA . ASN A 1 103 ? 11.881 -21.368 -34.410 1.00 85.94 103 ASN A CA 1
ATOM 836 C C . ASN A 1 103 ? 12.685 -21.977 -35.578 1.00 85.94 103 ASN A C 1
ATOM 838 O O . ASN A 1 103 ? 13.842 -21.625 -35.798 1.00 85.94 103 ASN A O 1
ATOM 842 N N . GLU A 1 104 ? 12.093 -22.887 -36.357 1.00 85.69 104 GLU A N 1
ATOM 843 C CA . GLU A 1 104 ? 12.761 -23.527 -37.509 1.00 85.69 104 GLU A CA 1
ATOM 844 C C . GLU A 1 104 ? 13.296 -22.517 -38.555 1.00 85.69 104 GLU A C 1
ATOM 846 O O . GLU A 1 104 ? 14.226 -22.803 -39.310 1.00 85.69 104 GLU A O 1
ATOM 851 N N . GLY A 1 105 ? 12.719 -21.310 -38.616 1.00 85.88 105 GLY A N 1
ATOM 852 C CA . GLY A 1 105 ? 13.189 -20.206 -39.455 1.00 85.88 105 GLY A CA 1
ATOM 853 C C . GLY A 1 105 ? 14.467 -19.521 -38.954 1.00 85.88 105 GLY A C 1
ATOM 854 O O . GLY A 1 105 ? 14.994 -18.661 -39.659 1.00 85.88 105 GLY A O 1
ATOM 855 N N . SER A 1 106 ? 14.964 -19.868 -37.762 1.00 90.38 106 SER A N 1
ATOM 856 C CA . SER A 1 106 ? 16.207 -19.344 -37.175 1.00 90.38 106 SER A CA 1
ATOM 857 C C . SER A 1 106 ? 17.456 -20.149 -37.568 1.00 90.38 106 SER A C 1
ATOM 859 O O . SER A 1 106 ? 18.564 -19.792 -37.172 1.00 90.38 106 SER A O 1
ATOM 861 N N . TRP A 1 107 ? 17.298 -21.249 -38.312 1.00 92.06 107 TRP A N 1
ATOM 862 C CA . TRP A 1 107 ? 18.396 -22.095 -38.783 1.00 92.06 107 TRP A CA 1
ATOM 863 C C . TRP A 1 107 ? 19.021 -21.545 -40.072 1.00 92.06 107 TRP A C 1
ATOM 865 O O . TRP A 1 107 ? 18.335 -21.430 -41.091 1.00 92.06 107 TRP A O 1
ATOM 875 N N . PHE A 1 108 ? 20.330 -21.277 -40.065 1.00 92.12 108 PHE A N 1
ATOM 876 C CA . PHE A 1 108 ? 21.082 -20.782 -41.224 1.00 92.12 108 PHE A CA 1
ATOM 877 C C . PHE A 1 108 ? 22.263 -21.688 -41.574 1.00 92.12 108 PHE A C 1
ATOM 879 O O . PHE A 1 108 ? 23.093 -21.987 -40.723 1.00 92.12 108 PHE A O 1
ATOM 886 N N . TYR A 1 109 ? 22.403 -22.048 -42.847 1.00 91.38 109 TYR A N 1
ATOM 887 C CA . TYR A 1 109 ? 23.649 -22.580 -43.388 1.00 91.38 109 TYR A CA 1
ATOM 888 C C . TYR A 1 109 ? 24.673 -21.460 -43.569 1.00 91.38 109 TYR A C 1
ATOM 890 O O . TYR A 1 109 ? 24.392 -20.460 -44.241 1.00 91.38 109 TYR A O 1
ATOM 898 N N . ILE A 1 110 ? 25.880 -21.661 -43.040 1.00 91.56 110 ILE A N 1
ATOM 899 C CA . ILE A 1 110 ? 27.032 -20.804 -43.330 1.00 91.56 110 ILE A CA 1
ATOM 900 C C . ILE A 1 110 ? 27.768 -21.310 -44.577 1.00 91.56 110 ILE A C 1
ATOM 902 O O . ILE A 1 110 ? 28.243 -22.443 -44.625 1.00 91.56 110 ILE A O 1
ATOM 906 N N . SER A 1 111 ? 27.854 -20.476 -45.613 1.00 89.06 111 SER A N 1
ATOM 907 C CA . SER A 1 111 ? 28.468 -20.832 -46.902 1.00 89.06 111 SER A CA 1
ATOM 908 C C . SER A 1 111 ? 29.511 -19.793 -47.340 1.00 89.06 111 SER A C 1
ATOM 910 O O . SER A 1 111 ? 29.357 -18.611 -47.023 1.00 89.06 111 SER A O 1
ATOM 912 N N . PRO A 1 112 ? 30.599 -20.191 -48.026 1.00 90.12 112 PRO A N 1
ATOM 913 C CA . PRO A 1 112 ? 31.659 -19.261 -48.402 1.00 90.12 112 PRO A CA 1
ATOM 914 C C . PRO A 1 112 ? 31.216 -18.410 -49.600 1.00 90.12 112 PRO A C 1
ATOM 916 O O . PRO A 1 112 ? 30.738 -18.938 -50.603 1.00 90.12 112 PRO A O 1
ATOM 919 N N . PHE A 1 113 ? 31.391 -17.085 -49.529 1.00 87.69 113 PHE A N 1
ATOM 920 C CA . PHE A 1 113 ? 31.053 -16.195 -50.652 1.00 87.69 113 PHE A CA 1
ATOM 921 C C . PHE A 1 113 ? 32.032 -16.359 -51.828 1.00 87.69 113 PHE A C 1
ATOM 923 O O . PHE A 1 113 ? 31.650 -16.292 -52.996 1.00 87.69 113 PHE A O 1
ATOM 930 N N . TYR A 1 114 ? 33.312 -16.586 -51.521 1.00 85.75 114 TYR A N 1
ATOM 931 C CA . TYR A 1 114 ? 34.354 -16.849 -52.510 1.00 85.75 114 TYR A CA 1
ATOM 932 C C . TYR A 1 114 ? 34.627 -18.351 -52.622 1.00 85.75 114 TYR A C 1
ATOM 934 O O . TYR A 1 114 ? 34.734 -19.039 -51.612 1.00 85.75 114 TYR A O 1
ATOM 942 N N . LYS A 1 115 ? 34.889 -18.839 -53.841 1.00 82.38 115 LYS A N 1
ATOM 943 C CA . LYS A 1 115 ? 35.282 -20.237 -54.131 1.00 82.38 115 LYS A CA 1
ATOM 944 C C . LYS A 1 115 ? 36.704 -20.611 -53.651 1.00 82.38 115 LYS A C 1
ATOM 946 O O . LYS A 1 115 ? 37.328 -21.502 -54.214 1.00 82.38 115 LYS A O 1
ATOM 951 N N . LEU A 1 116 ? 37.229 -19.889 -52.658 1.00 81.19 116 LEU A N 1
ATOM 952 C CA . LEU A 1 116 ? 38.529 -20.123 -52.015 1.00 81.19 116 LEU A CA 1
ATOM 953 C C . LEU A 1 116 ? 38.477 -21.271 -50.995 1.00 81.19 116 LEU A C 1
ATOM 955 O O . LEU A 1 116 ? 39.514 -21.845 -50.684 1.00 81.19 116 LEU A O 1
ATOM 959 N N . ARG A 1 117 ? 37.280 -21.580 -50.485 1.00 84.19 117 ARG A N 1
ATOM 960 C CA . ARG A 1 117 ? 36.982 -22.657 -49.532 1.00 84.19 117 ARG A CA 1
ATOM 961 C C . ARG A 1 117 ? 35.763 -23.447 -50.009 1.00 84.19 117 ARG A C 1
ATOM 963 O O . ARG A 1 117 ? 34.980 -22.943 -50.819 1.00 84.19 117 ARG A O 1
ATOM 970 N N . GLN A 1 118 ? 35.599 -24.663 -49.507 1.00 85.06 118 GLN A N 1
ATOM 971 C CA . GLN A 1 118 ? 34.498 -25.576 -49.817 1.00 85.06 118 GLN A CA 1
ATOM 972 C C . GLN A 1 118 ? 33.777 -26.027 -48.537 1.00 85.06 118 GLN A C 1
ATOM 974 O O . GLN A 1 118 ? 34.206 -25.738 -47.421 1.00 85.06 118 GLN A O 1
ATOM 979 N N . SER A 1 119 ? 32.640 -26.709 -48.686 1.00 85.44 119 SER A N 1
ATOM 980 C CA . SER A 1 119 ? 31.919 -27.281 -47.543 1.00 85.44 119 SER A CA 1
ATOM 981 C C . SER A 1 119 ? 32.779 -28.326 -46.822 1.00 85.44 119 SER A C 1
ATOM 983 O O . SER A 1 119 ? 33.370 -29.183 -47.472 1.00 85.44 119 SER A O 1
ATOM 985 N N . GLY A 1 120 ? 32.836 -28.248 -45.492 1.00 85.31 120 GLY A N 1
ATOM 986 C CA . GLY A 1 120 ? 33.743 -29.019 -44.634 1.00 85.31 120 GLY A CA 1
ATOM 987 C C . GLY A 1 120 ? 35.002 -28.258 -44.190 1.00 85.31 120 GLY A C 1
ATOM 988 O O . GLY A 1 120 ? 35.559 -28.589 -43.146 1.00 85.31 120 GLY A O 1
ATOM 989 N N . ASP A 1 121 ? 35.420 -27.204 -44.903 1.00 89.94 121 ASP A N 1
ATOM 990 C CA . ASP A 1 121 ? 36.526 -26.347 -44.449 1.00 89.94 121 ASP A CA 1
ATOM 991 C C . ASP A 1 121 ? 36.120 -25.544 -43.204 1.00 89.94 121 ASP A C 1
ATOM 993 O O . ASP A 1 121 ? 34.968 -25.121 -43.071 1.00 89.94 121 ASP A O 1
ATOM 997 N N . THR A 1 122 ? 37.073 -25.255 -42.314 1.00 89.81 122 THR A N 1
ATOM 998 C CA . THR A 1 122 ? 36.834 -24.376 -41.161 1.00 89.81 122 THR A CA 1
ATOM 999 C C . THR A 1 122 ? 36.645 -22.914 -41.582 1.00 89.81 122 THR A C 1
ATOM 1001 O O . THR A 1 122 ? 37.303 -22.401 -42.498 1.00 89.81 122 THR A O 1
ATOM 1004 N N . VAL A 1 123 ? 35.721 -22.235 -40.900 1.00 89.69 123 VAL A N 1
ATOM 1005 C CA . VAL A 1 123 ? 35.413 -20.812 -41.093 1.00 89.69 123 VAL A CA 1
ATOM 1006 C C . VAL A 1 123 ? 36.461 -19.964 -40.374 1.00 89.69 123 VAL A C 1
ATOM 1008 O O . VAL A 1 123 ? 36.690 -20.145 -39.181 1.00 89.69 123 VAL A O 1
ATOM 1011 N N . VAL A 1 124 ? 37.092 -19.018 -41.077 1.00 88.75 124 VAL A N 1
ATOM 1012 C CA . VAL A 1 124 ? 38.138 -18.157 -40.500 1.00 88.75 124 VAL A CA 1
ATOM 1013 C C . VAL A 1 124 ? 37.623 -16.736 -40.271 1.00 88.75 124 VAL A C 1
ATOM 1015 O O . VAL A 1 124 ? 36.878 -16.179 -41.077 1.00 88.75 124 VAL A O 1
ATOM 1018 N N . VAL A 1 125 ? 38.039 -16.128 -39.157 1.00 86.81 125 VAL A N 1
ATOM 1019 C CA . VAL A 1 125 ? 37.715 -14.735 -38.815 1.00 86.81 125 VAL A CA 1
ATOM 1020 C C . VAL A 1 125 ? 38.185 -13.795 -39.929 1.00 86.81 125 VAL A C 1
ATOM 1022 O O . VAL A 1 125 ? 39.329 -13.853 -40.373 1.00 86.81 125 VAL A O 1
ATOM 1025 N N . GLY A 1 126 ? 37.302 -12.902 -40.371 1.00 84.69 126 GLY A N 1
ATOM 1026 C CA . GLY A 1 126 ? 37.540 -11.978 -41.477 1.00 84.69 126 GLY A CA 1
ATOM 1027 C C . GLY A 1 126 ? 37.047 -12.472 -42.840 1.00 84.69 126 GLY A C 1
ATOM 1028 O O . GLY A 1 126 ? 36.940 -11.638 -43.745 1.00 84.69 126 GLY A O 1
ATOM 1029 N N . ASP A 1 127 ? 36.701 -13.759 -42.987 1.00 89.56 127 ASP A N 1
ATOM 1030 C CA . ASP A 1 127 ? 36.109 -14.300 -44.216 1.00 89.56 127 ASP A CA 1
ATOM 1031 C C . ASP A 1 127 ? 34.773 -13.609 -44.556 1.00 89.56 127 ASP A C 1
ATOM 1033 O O . ASP A 1 127 ? 34.042 -13.104 -43.693 1.00 89.56 127 ASP A O 1
ATOM 1037 N N . LYS A 1 128 ? 34.440 -13.616 -45.854 1.00 90.56 128 LYS A N 1
ATOM 1038 C CA . LYS A 1 128 ? 33.124 -13.218 -46.363 1.00 90.56 128 LYS A CA 1
ATOM 1039 C C . LYS A 1 128 ? 32.247 -14.447 -46.576 1.00 90.56 128 LYS A C 1
ATOM 1041 O O . LYS A 1 128 ? 32.593 -15.330 -47.365 1.00 90.56 128 LYS A O 1
ATOM 1046 N N . VAL A 1 129 ? 31.092 -14.461 -45.924 1.00 91.31 129 VAL A N 1
ATOM 1047 C CA . VAL A 1 129 ? 30.153 -15.585 -45.899 1.00 91.31 129 VAL A CA 1
ATOM 1048 C C . VAL A 1 129 ? 28.769 -15.179 -46.408 1.00 91.31 129 VAL A C 1
ATOM 1050 O O . VAL A 1 129 ? 28.417 -13.997 -46.453 1.00 91.31 129 VAL A O 1
ATOM 1053 N N . VAL A 1 130 ? 27.978 -16.176 -46.789 1.00 90.69 130 VAL A N 1
ATOM 1054 C CA . VAL A 1 130 ? 26.557 -16.060 -47.126 1.00 90.69 130 VAL A CA 1
ATOM 1055 C C . VAL A 1 130 ? 25.766 -16.926 -46.149 1.00 90.69 130 VAL A C 1
ATOM 1057 O O . VAL A 1 130 ? 26.091 -18.100 -45.948 1.00 90.69 130 VAL A O 1
ATOM 1060 N N . LEU A 1 131 ? 24.742 -16.325 -45.543 1.00 90.94 131 LEU A N 1
ATOM 1061 C CA . LEU A 1 131 ? 23.849 -16.952 -44.571 1.00 90.94 131 LEU A CA 1
ATOM 1062 C C . LEU A 1 131 ? 22.546 -17.346 -45.272 1.00 90.94 131 LEU A C 1
ATOM 1064 O O . LEU A 1 131 ? 21.760 -16.475 -45.653 1.00 90.94 131 LEU A O 1
ATOM 1068 N N . ASN A 1 132 ? 22.336 -18.651 -45.447 1.00 88.69 132 ASN A N 1
ATOM 1069 C CA . ASN A 1 132 ? 21.181 -19.206 -46.153 1.00 88.69 132 ASN A CA 1
ATOM 1070 C C . ASN A 1 132 ? 20.212 -19.881 -45.163 1.00 88.69 132 ASN A C 1
ATOM 1072 O O . ASN A 1 132 ? 20.564 -20.923 -44.613 1.00 88.69 132 ASN A O 1
ATOM 1076 N N . PRO A 1 133 ? 19.004 -19.343 -44.921 1.00 89.62 133 PRO A N 1
ATOM 1077 C CA . PRO A 1 133 ? 18.012 -19.964 -44.044 1.00 89.62 133 PRO A CA 1
ATOM 1078 C C . PRO A 1 133 ? 17.558 -21.327 -44.585 1.00 89.62 133 PRO A C 1
ATOM 1080 O O . PRO A 1 133 ? 17.115 -21.419 -45.733 1.00 89.62 133 PRO A O 1
ATOM 1083 N N . VAL A 1 134 ? 17.598 -22.371 -43.749 1.00 87.19 134 VAL A N 1
ATOM 1084 C CA . VAL A 1 134 ? 17.286 -23.766 -44.138 1.00 87.19 134 VAL A CA 1
ATOM 1085 C C . VAL A 1 134 ? 15.895 -23.868 -44.777 1.00 87.19 134 VAL A C 1
ATOM 1087 O O . VAL A 1 134 ? 15.735 -24.413 -45.868 1.00 87.19 134 VAL A O 1
ATOM 1090 N N . ASN A 1 135 ? 14.887 -23.271 -44.135 1.00 81.62 135 ASN A N 1
ATOM 1091 C CA . ASN A 1 135 ? 13.490 -23.374 -44.562 1.00 81.62 135 ASN A CA 1
ATOM 1092 C C . ASN A 1 135 ? 13.125 -22.488 -45.768 1.00 81.62 135 ASN A C 1
ATOM 1094 O O . ASN A 1 135 ? 12.136 -22.770 -46.456 1.00 81.62 135 ASN A O 1
ATOM 1098 N N . ALA A 1 136 ? 13.876 -21.413 -46.024 1.00 74.00 136 ALA A N 1
ATOM 1099 C CA . ALA A 1 136 ? 13.541 -20.391 -47.021 1.00 74.00 136 ALA A CA 1
ATOM 1100 C C . ALA A 1 136 ? 14.452 -20.397 -48.263 1.00 74.00 136 ALA A C 1
ATOM 1102 O O . ALA A 1 136 ? 14.023 -19.909 -49.308 1.00 74.00 136 ALA A O 1
ATOM 1103 N N . VAL A 1 137 ? 15.655 -20.984 -48.185 1.00 76.00 137 VAL A N 1
ATOM 1104 C CA . VAL A 1 137 ? 16.642 -21.181 -49.276 1.00 76.00 137 VAL A CA 1
ATOM 1105 C C . VAL A 1 137 ? 17.212 -19.887 -49.894 1.00 76.00 137 VAL A C 1
ATOM 1107 O O . VAL A 1 137 ? 18.293 -19.911 -50.474 1.00 76.00 137 VAL A O 1
ATOM 1110 N N . GLN A 1 138 ? 16.544 -18.742 -49.741 1.00 87.19 138 GLN A N 1
ATOM 1111 C CA . GLN A 1 138 ? 17.008 -17.429 -50.196 1.00 87.19 138 GLN A CA 1
ATOM 1112 C C . GLN A 1 138 ? 17.906 -16.754 -49.140 1.00 87.19 138 GLN A C 1
ATOM 1114 O O . GLN A 1 138 ? 17.475 -16.663 -47.990 1.00 87.19 138 GLN A O 1
ATOM 1119 N N . PRO A 1 139 ? 19.109 -16.259 -49.495 1.00 89.06 139 PRO A N 1
ATOM 1120 C CA . PRO A 1 139 ? 20.046 -15.644 -48.552 1.00 89.06 139 PRO A CA 1
ATOM 1121 C C . PRO A 1 139 ? 19.500 -14.393 -47.857 1.00 89.06 139 PRO A C 1
ATOM 1123 O O . PRO A 1 139 ? 18.635 -13.691 -48.382 1.00 89.06 139 PRO A O 1
ATOM 1126 N N . LEU A 1 140 ? 20.086 -14.066 -46.700 1.00 91.12 140 LEU A N 1
ATOM 1127 C CA . LEU A 1 140 ? 19.902 -12.761 -46.060 1.00 91.12 140 LEU A CA 1
ATOM 1128 C C . LEU A 1 140 ? 20.517 -11.631 -46.902 1.00 91.12 140 LEU A C 1
ATOM 1130 O O . LEU A 1 140 ? 21.701 -11.671 -47.257 1.00 91.12 140 LEU A O 1
ATOM 1134 N N . HIS A 1 141 ? 19.716 -10.595 -47.147 1.00 89.25 141 HIS A N 1
ATOM 1135 C CA . HIS A 1 141 ? 20.026 -9.419 -47.952 1.00 89.25 141 HIS A CA 1
ATOM 1136 C C . HIS A 1 141 ? 19.739 -8.127 -47.173 1.00 89.25 141 HIS A C 1
ATOM 1138 O O . HIS A 1 141 ? 18.805 -8.051 -46.376 1.00 89.25 141 HIS A O 1
ATOM 1144 N N . VAL A 1 142 ? 20.549 -7.094 -47.416 1.00 88.56 142 VAL A N 1
ATOM 1145 C CA . VAL A 1 142 ? 20.282 -5.724 -46.959 1.00 88.56 142 VAL A CA 1
ATOM 1146 C C . VAL A 1 142 ? 19.668 -4.969 -48.130 1.00 88.56 142 VAL A C 1
ATOM 1148 O O . VAL A 1 142 ? 20.360 -4.708 -49.116 1.00 88.56 142 VAL A O 1
ATOM 1151 N N . SER A 1 143 ? 18.381 -4.642 -48.026 1.00 86.75 143 SER A N 1
ATOM 1152 C CA . SER A 1 143 ? 17.651 -3.943 -49.081 1.00 86.75 143 SER A CA 1
ATOM 1153 C C . SER A 1 143 ? 18.135 -2.498 -49.235 1.00 86.75 143 SER A C 1
ATOM 1155 O O . SER A 1 143 ? 18.793 -1.934 -48.359 1.00 86.75 143 SER A O 1
ATOM 1157 N N . ASN A 1 144 ? 17.799 -1.866 -50.359 1.00 84.69 144 ASN A N 1
ATOM 1158 C CA . ASN A 1 144 ? 18.101 -0.452 -50.597 1.00 84.69 144 ASN A CA 1
ATOM 1159 C C . ASN A 1 144 ? 16.984 0.504 -50.157 1.00 84.69 144 ASN A C 1
ATOM 1161 O O . ASN A 1 144 ? 17.196 1.714 -50.206 1.00 84.69 144 ASN A O 1
ATOM 1165 N N . TYR A 1 145 ? 15.832 -0.011 -49.718 1.00 83.06 145 TYR A N 1
ATOM 1166 C CA . TYR A 1 145 ? 14.743 0.808 -49.189 1.00 83.06 145 TYR A CA 1
ATOM 1167 C C . TYR A 1 145 ? 15.030 1.270 -47.756 1.00 83.06 145 TYR A C 1
ATOM 1169 O O . TYR A 1 145 ? 15.383 0.465 -46.890 1.00 83.06 145 TYR A O 1
ATOM 1177 N N . GLU A 1 146 ? 14.853 2.570 -47.518 1.00 83.81 146 GLU A N 1
ATOM 1178 C CA . GLU A 1 146 ? 14.928 3.175 -46.188 1.00 83.81 146 GLU A CA 1
ATOM 1179 C C . GLU A 1 146 ? 13.574 3.115 -45.467 1.00 83.81 146 GLU A C 1
ATOM 1181 O O . GLU A 1 146 ? 12.512 3.174 -46.093 1.00 83.81 146 GLU A O 1
ATOM 1186 N N . LEU A 1 147 ? 13.614 2.987 -44.141 1.00 83.00 147 LEU A N 1
ATOM 1187 C CA . LEU A 1 147 ? 12.426 2.946 -43.288 1.00 83.00 147 LEU A CA 1
ATOM 1188 C C . LEU A 1 147 ? 11.843 4.352 -43.085 1.00 83.00 147 LEU A C 1
ATOM 1190 O O . LEU A 1 147 ? 12.562 5.287 -42.742 1.00 83.00 147 LEU A O 1
ATOM 1194 N N . ALA A 1 148 ? 10.521 4.485 -43.223 1.00 77.31 148 ALA A N 1
ATOM 1195 C CA . ALA A 1 148 ? 9.824 5.763 -43.044 1.00 77.31 148 ALA A CA 1
ATOM 1196 C C . ALA A 1 148 ? 9.930 6.315 -41.608 1.00 77.31 148 ALA A C 1
ATOM 1198 O O . ALA A 1 148 ? 9.997 7.527 -41.423 1.00 77.31 148 ALA A O 1
ATOM 1199 N N . ASP A 1 149 ? 9.971 5.429 -40.609 1.00 74.81 149 ASP A N 1
ATOM 1200 C CA . ASP A 1 149 ? 10.046 5.806 -39.192 1.00 74.81 149 ASP A CA 1
ATOM 1201 C C . ASP A 1 149 ? 11.476 6.160 -38.743 1.00 74.81 149 ASP A C 1
ATOM 1203 O O . ASP A 1 149 ? 11.658 6.894 -37.778 1.00 74.81 149 ASP A O 1
ATOM 1207 N N . ASN A 1 150 ? 12.502 5.637 -39.430 1.00 79.75 150 ASN A N 1
ATOM 1208 C CA . ASN A 1 150 ? 13.913 5.776 -39.054 1.00 79.75 150 ASN A CA 1
ATOM 1209 C C . ASN A 1 150 ? 14.773 6.115 -40.291 1.00 79.75 150 ASN A C 1
ATOM 1211 O O . ASN A 1 150 ? 15.287 5.203 -40.949 1.00 79.75 150 ASN A O 1
ATOM 1215 N N . PRO A 1 151 ? 14.948 7.413 -40.617 1.00 80.75 151 PRO A N 1
ATOM 1216 C CA . PRO A 1 151 ? 15.739 7.857 -41.765 1.00 80.75 151 PRO A CA 1
ATOM 1217 C C . PRO A 1 151 ? 17.179 7.323 -41.731 1.00 80.75 151 PRO A C 1
ATOM 1219 O O . PRO A 1 151 ? 17.842 7.374 -40.695 1.00 80.75 151 PRO A O 1
ATOM 1222 N N . GLY A 1 152 ? 17.677 6.816 -42.863 1.00 82.12 152 GLY A N 1
ATOM 1223 C CA . GLY A 1 152 ? 19.005 6.198 -42.964 1.00 82.12 152 GLY A CA 1
ATOM 1224 C C . GLY A 1 152 ? 19.106 4.741 -42.478 1.00 82.12 152 GLY A C 1
ATOM 1225 O O . GLY A 1 152 ? 20.124 4.094 -42.735 1.00 82.12 152 GLY A O 1
ATOM 1226 N N . CYS A 1 153 ? 18.074 4.176 -41.840 1.00 87.06 153 CYS A N 1
ATOM 1227 C CA . CYS A 1 153 ? 17.998 2.735 -41.577 1.00 87.06 153 CYS A CA 1
ATOM 1228 C C . CYS A 1 153 ? 17.421 1.991 -42.791 1.00 87.06 153 CYS A C 1
ATOM 1230 O O . CYS A 1 153 ? 16.446 2.437 -43.393 1.00 87.06 153 CYS A O 1
ATOM 1232 N N . LYS A 1 154 ? 17.986 0.821 -43.120 1.00 88.06 154 LYS A N 1
ATOM 1233 C CA . LYS A 1 154 ? 17.576 -0.025 -44.257 1.00 88.06 154 LYS A CA 1
ATOM 1234 C C . LYS A 1 154 ? 16.975 -1.351 -43.790 1.00 88.06 154 LYS A C 1
ATOM 1236 O O . LYS A 1 154 ? 17.452 -1.930 -42.816 1.00 88.06 154 LYS A O 1
ATOM 1241 N N . GLU A 1 155 ? 15.953 -1.846 -44.492 1.00 88.31 155 GLU A N 1
ATOM 1242 C CA . GLU A 1 155 ? 15.334 -3.145 -44.181 1.00 88.31 155 GLU A CA 1
ATOM 1243 C C . GLU A 1 155 ? 16.286 -4.315 -44.511 1.00 88.31 155 GLU A C 1
ATOM 1245 O O . GLU A 1 155 ? 16.867 -4.380 -45.596 1.00 88.31 155 GLU A O 1
ATOM 1250 N N . VAL A 1 156 ? 16.415 -5.269 -43.582 1.00 90.94 156 VAL A N 1
ATOM 1251 C CA . VAL A 1 156 ? 17.061 -6.569 -43.824 1.00 90.94 156 VAL A CA 1
ATOM 1252 C C . VAL A 1 156 ? 15.973 -7.595 -44.117 1.00 90.94 156 VAL A C 1
ATOM 1254 O O . VAL A 1 156 ? 15.035 -7.755 -43.336 1.00 90.94 156 VAL A O 1
ATOM 1257 N N . ASN A 1 157 ? 16.092 -8.295 -45.239 1.00 90.88 157 ASN A N 1
ATOM 1258 C CA . ASN A 1 157 ? 15.112 -9.268 -45.707 1.00 90.88 157 ASN A CA 1
ATOM 1259 C C . ASN A 1 157 ? 15.808 -10.534 -46.245 1.00 90.88 157 ASN A C 1
ATOM 1261 O O . ASN A 1 157 ? 17.035 -10.639 -46.210 1.00 90.88 157 ASN A O 1
ATOM 1265 N N . ALA A 1 158 ? 15.039 -11.529 -46.689 1.00 89.56 158 ALA A N 1
ATOM 1266 C CA . ALA A 1 158 ? 15.588 -12.702 -47.372 1.00 89.56 158 ALA A CA 1
ATOM 1267 C C . ALA A 1 158 ? 15.113 -12.737 -48.831 1.00 89.56 158 ALA A C 1
ATOM 1269 O O . ALA A 1 158 ? 13.914 -12.847 -49.093 1.00 89.56 158 ALA A O 1
ATOM 1270 N N . VAL A 1 159 ? 16.062 -12.615 -49.763 1.00 90.62 159 VAL A N 1
ATOM 1271 C CA . VAL A 1 159 ? 15.856 -12.619 -51.220 1.00 90.62 159 VAL A CA 1
ATOM 1272 C C . VAL A 1 159 ? 17.169 -12.990 -51.916 1.00 90.62 159 VAL A C 1
ATOM 1274 O O . VAL A 1 159 ? 18.253 -12.799 -51.368 1.00 90.62 159 VAL A O 1
ATOM 1277 N N . ASN A 1 160 ? 17.098 -13.547 -53.126 1.00 85.56 160 ASN A N 1
ATOM 1278 C CA . ASN A 1 160 ? 18.273 -14.044 -53.846 1.00 85.56 160 ASN A CA 1
ATOM 1279 C C . ASN A 1 160 ? 19.128 -12.917 -54.468 1.00 85.56 160 ASN A C 1
ATOM 1281 O O . ASN A 1 160 ? 19.124 -12.713 -55.681 1.00 85.56 160 ASN A O 1
ATOM 1285 N N . CYS A 1 161 ? 19.870 -12.204 -53.617 1.00 83.44 161 CYS A N 1
ATOM 1286 C CA . CYS A 1 161 ? 20.798 -11.128 -53.968 1.00 83.44 161 CYS A CA 1
ATOM 1287 C C . CYS A 1 161 ? 22.226 -11.455 -53.498 1.00 83.44 161 CYS A C 1
ATOM 1289 O O . CYS A 1 161 ? 22.423 -12.049 -52.438 1.00 83.44 161 CYS A O 1
ATOM 1291 N N . SER A 1 162 ? 23.243 -11.016 -54.250 1.00 80.19 162 SER A N 1
ATOM 1292 C CA . SER A 1 162 ? 24.664 -11.279 -53.963 1.00 80.19 162 SER A CA 1
ATOM 1293 C C . SER A 1 162 ? 25.211 -10.427 -52.803 1.00 80.19 162 SER A C 1
ATOM 1295 O O . SER A 1 162 ? 26.041 -9.538 -53.002 1.00 80.19 162 SER A O 1
ATOM 1297 N N . THR A 1 163 ? 24.736 -10.696 -51.589 1.00 87.44 163 THR A N 1
ATOM 1298 C CA . THR A 1 163 ? 25.146 -10.018 -50.349 1.00 87.44 163 THR A CA 1
ATOM 1299 C C . THR A 1 163 ? 26.238 -10.824 -49.652 1.00 87.44 163 THR A C 1
ATOM 1301 O O . THR A 1 163 ? 26.117 -12.039 -49.518 1.00 87.44 163 THR A O 1
ATOM 1304 N N . SER A 1 164 ? 27.300 -10.162 -49.188 1.00 89.50 164 SER A N 1
ATOM 1305 C CA . SER A 1 164 ? 28.401 -10.806 -48.463 1.00 89.50 164 SER A CA 1
ATOM 1306 C C . SER A 1 164 ? 28.515 -10.262 -47.041 1.00 89.50 164 SER A C 1
ATOM 1308 O O . SER A 1 164 ? 28.713 -9.059 -46.867 1.00 89.50 164 SER A O 1
ATOM 1310 N N . TRP A 1 165 ? 28.476 -11.141 -46.046 1.00 91.38 165 TRP A N 1
ATOM 1311 C CA . TRP A 1 165 ? 28.624 -10.799 -44.633 1.00 91.38 165 TRP A CA 1
ATOM 1312 C C . TRP A 1 165 ? 30.074 -11.042 -44.203 1.00 91.38 165 TRP A C 1
ATOM 1314 O O . TRP A 1 165 ? 30.597 -12.132 -44.415 1.00 91.38 165 TRP A O 1
ATOM 1324 N N . ARG A 1 166 ? 30.755 -10.037 -43.639 1.00 91.00 166 ARG A N 1
ATOM 1325 C CA . ARG A 1 166 ? 32.124 -10.193 -43.115 1.00 91.00 166 ARG A CA 1
ATOM 1326 C C . ARG A 1 166 ? 32.057 -10.527 -41.630 1.00 91.00 166 ARG A C 1
ATOM 1328 O O . ARG A 1 166 ? 31.482 -9.754 -40.872 1.00 91.00 166 ARG A O 1
ATOM 1335 N N . LEU A 1 167 ? 32.670 -11.632 -41.218 1.00 88.62 167 LEU A N 1
ATOM 1336 C CA . LEU A 1 167 ? 32.733 -12.012 -39.806 1.00 88.62 167 LEU A CA 1
ATOM 1337 C C . LEU A 1 167 ? 33.900 -11.298 -39.111 1.00 88.62 167 LEU A C 1
ATOM 1339 O O . LEU A 1 167 ? 35.050 -11.463 -39.511 1.00 88.62 167 LEU A O 1
ATOM 1343 N N . THR A 1 168 ? 33.619 -10.524 -38.066 1.00 88.94 168 THR A N 1
ATOM 1344 C CA . THR A 1 168 ? 34.621 -9.858 -37.214 1.00 88.94 168 THR A CA 1
ATOM 1345 C C . THR A 1 168 ? 34.512 -10.384 -35.787 1.00 88.94 168 THR A C 1
ATOM 1347 O O . THR A 1 168 ? 33.414 -10.431 -35.235 1.00 88.94 168 THR A O 1
ATOM 1350 N N . LEU A 1 169 ? 35.635 -10.791 -35.192 1.00 87.56 169 LEU A N 1
ATOM 1351 C CA . LEU A 1 169 ? 35.667 -11.349 -33.840 1.00 87.56 169 LEU A CA 1
ATOM 1352 C C . LEU A 1 169 ? 35.636 -10.229 -32.794 1.00 87.56 169 LEU A C 1
ATOM 1354 O O . LEU A 1 169 ? 36.571 -9.436 -32.723 1.00 87.56 169 LEU A O 1
ATOM 1358 N N . PHE A 1 170 ? 34.594 -10.209 -31.962 1.00 86.38 170 PHE A N 1
ATOM 1359 C CA . PHE A 1 170 ? 34.491 -9.282 -30.831 1.00 86.38 170 PHE A CA 1
ATOM 1360 C C . PHE A 1 170 ? 35.180 -9.813 -29.563 1.00 86.38 170 PHE A C 1
ATOM 1362 O O . PHE A 1 170 ? 35.868 -9.060 -28.879 1.00 86.38 170 PHE A O 1
ATOM 1369 N N . MET A 1 171 ? 35.001 -11.103 -29.260 1.00 85.56 171 MET A N 1
ATOM 1370 C CA . MET A 1 171 ? 35.507 -11.787 -28.064 1.00 85.56 171 MET A CA 1
ATOM 1371 C C . MET A 1 171 ? 35.695 -13.280 -28.372 1.00 85.56 171 MET A C 1
ATOM 1373 O O . MET A 1 171 ? 34.867 -13.861 -29.076 1.00 85.56 171 MET A O 1
ATOM 1377 N N . ASP A 1 172 ? 36.760 -13.897 -27.856 1.00 83.06 172 ASP A N 1
ATOM 1378 C CA . ASP A 1 172 ? 36.977 -15.350 -27.940 1.00 83.06 172 ASP A CA 1
ATOM 1379 C C . ASP A 1 172 ? 36.123 -16.086 -26.883 1.00 83.06 172 ASP A C 1
ATOM 1381 O O . ASP A 1 172 ? 35.943 -15.602 -25.765 1.00 83.06 172 ASP A O 1
ATOM 1385 N N . TYR A 1 173 ? 35.627 -17.287 -27.198 1.00 82.31 173 TYR A N 1
ATOM 1386 C CA . TYR A 1 173 ? 34.869 -18.120 -26.258 1.00 82.31 173 TYR A CA 1
ATOM 1387 C C . TYR A 1 173 ? 35.679 -18.451 -24.994 1.00 82.31 173 TYR A C 1
ATOM 1389 O O . TYR A 1 173 ? 35.102 -18.596 -23.918 1.00 82.31 173 TYR A O 1
ATOM 1397 N N . ARG A 1 174 ? 37.013 -18.521 -25.110 1.00 81.44 174 ARG A N 1
ATOM 1398 C CA . ARG A 1 174 ? 37.940 -18.762 -23.989 1.00 81.44 174 ARG A CA 1
ATOM 1399 C C . ARG A 1 174 ? 38.072 -17.569 -23.045 1.00 81.44 174 ARG A C 1
ATOM 1401 O O . ARG A 1 174 ? 38.285 -17.761 -21.854 1.00 81.44 174 ARG A O 1
ATOM 1408 N N . GLU A 1 175 ? 37.932 -16.352 -23.566 1.00 77.38 175 GLU A N 1
ATOM 1409 C CA . GLU A 1 175 ? 37.968 -15.109 -22.782 1.00 77.38 175 GLU A CA 1
ATOM 1410 C C . GLU A 1 175 ? 36.635 -14.870 -22.033 1.00 77.38 175 GLU A C 1
ATOM 1412 O O . GLU A 1 175 ? 36.568 -14.064 -21.105 1.00 77.38 175 GLU A O 1
ATOM 1417 N N . ASN A 1 176 ? 35.568 -15.604 -22.373 1.00 79.12 176 ASN A N 1
ATOM 1418 C CA . ASN A 1 176 ? 34.226 -15.439 -21.809 1.00 79.12 176 ASN A CA 1
ATOM 1419 C C . ASN A 1 176 ? 34.034 -16.071 -20.403 1.00 79.12 176 ASN A C 1
ATOM 1421 O O . ASN A 1 176 ? 32.972 -16.604 -20.087 1.00 79.12 176 ASN A O 1
ATOM 1425 N N . VAL A 1 177 ? 35.026 -15.979 -19.513 1.00 78.50 177 VAL A N 1
ATOM 1426 C CA . VAL A 1 177 ? 34.976 -16.540 -18.144 1.00 78.50 177 VAL A CA 1
ATOM 1427 C C . VAL A 1 177 ? 34.015 -15.746 -17.246 1.00 78.50 177 VAL A C 1
ATOM 1429 O O . VAL A 1 177 ? 34.076 -14.522 -17.210 1.00 78.50 177 VAL A O 1
ATOM 1432 N N . GLU A 1 178 ? 33.103 -16.400 -16.521 1.00 71.56 178 GLU A N 1
ATOM 1433 C CA . GLU A 1 178 ? 32.029 -15.715 -15.769 1.00 71.56 178 GLU A CA 1
ATOM 1434 C C . GLU A 1 178 ? 32.482 -14.836 -14.591 1.00 71.56 178 GLU A C 1
ATOM 1436 O O . GLU A 1 178 ? 31.699 -13.991 -14.167 1.00 71.56 178 GLU A O 1
ATOM 1441 N N . ASP A 1 179 ? 33.714 -14.981 -14.096 1.00 81.44 179 ASP A N 1
ATOM 1442 C CA . ASP A 1 179 ? 34.245 -14.231 -12.940 1.00 81.44 179 ASP A CA 1
ATOM 1443 C C . ASP A 1 179 ? 35.153 -13.039 -13.333 1.00 81.44 179 ASP A C 1
ATOM 1445 O O . ASP A 1 179 ? 35.606 -12.263 -12.492 1.00 81.44 179 ASP A O 1
ATOM 1449 N N . VAL A 1 180 ? 35.408 -12.853 -14.634 1.00 86.81 180 VAL A N 1
ATOM 1450 C CA . VAL A 1 180 ? 36.320 -11.826 -15.174 1.00 86.81 180 VAL A CA 1
ATOM 1451 C C . VAL A 1 180 ? 35.549 -10.658 -15.791 1.00 86.81 180 VAL A C 1
ATOM 1453 O O . VAL A 1 180 ? 34.534 -10.856 -16.461 1.00 86.81 180 VAL A O 1
ATOM 1456 N N . LEU A 1 181 ? 36.029 -9.431 -15.572 1.00 87.06 181 LEU A N 1
ATOM 1457 C CA . LEU A 1 181 ? 35.486 -8.212 -16.169 1.00 87.06 181 LEU A CA 1
ATOM 1458 C C . LEU A 1 181 ? 35.784 -8.163 -17.677 1.00 87.06 181 LEU A C 1
ATOM 1460 O O . LEU A 1 181 ? 36.943 -8.243 -18.090 1.00 87.06 181 LEU A O 1
ATOM 1464 N N . LYS A 1 182 ? 34.748 -8.009 -18.505 1.00 87.69 182 LYS A N 1
ATOM 1465 C CA . LYS A 1 182 ? 34.851 -8.039 -19.973 1.00 87.69 182 LYS A CA 1
ATOM 1466 C C . LYS A 1 182 ? 34.445 -6.720 -20.618 1.00 87.69 182 LYS A C 1
ATOM 1468 O O . LYS A 1 182 ? 33.610 -5.986 -20.095 1.00 87.69 182 LYS A O 1
ATOM 1473 N N . GLY A 1 183 ? 34.954 -6.478 -21.824 1.00 86.06 183 GLY A N 1
ATOM 1474 C CA . GLY A 1 183 ? 34.391 -5.478 -22.728 1.00 86.06 183 GLY A CA 1
ATOM 1475 C C . GLY A 1 183 ? 32.934 -5.812 -23.064 1.00 86.06 183 GLY A C 1
ATOM 1476 O O . GLY A 1 183 ? 32.653 -6.890 -23.587 1.00 86.06 183 GLY A O 1
ATOM 1477 N N . GLY A 1 184 ? 32.024 -4.889 -22.757 1.00 85.25 184 GLY A N 1
ATOM 1478 C CA . GLY A 1 184 ? 30.573 -5.043 -22.867 1.00 85.25 184 GLY A CA 1
ATOM 1479 C C . GLY A 1 184 ? 29.858 -5.407 -21.557 1.00 85.25 184 GLY A C 1
ATOM 1480 O O . GLY A 1 184 ? 28.628 -5.381 -21.535 1.00 85.25 184 GLY A O 1
ATOM 1481 N N . ASP A 1 185 ? 30.575 -5.710 -20.466 1.00 88.56 185 ASP A N 1
ATOM 1482 C CA . ASP A 1 185 ? 29.937 -5.895 -19.155 1.00 88.56 185 ASP A CA 1
ATOM 1483 C C . ASP A 1 185 ? 29.407 -4.551 -18.617 1.00 88.56 185 ASP A C 1
ATOM 1485 O O . ASP A 1 185 ? 30.034 -3.499 -18.772 1.00 88.56 185 ASP A O 1
ATOM 1489 N N . VAL A 1 186 ? 28.249 -4.589 -17.949 1.00 90.81 186 VAL A N 1
ATOM 1490 C CA . VAL A 1 186 ? 27.652 -3.425 -17.279 1.00 90.81 186 VAL A CA 1
ATOM 1491 C C . VAL A 1 186 ? 27.906 -3.515 -15.778 1.00 90.81 186 VAL A C 1
ATOM 1493 O O . VAL A 1 186 ? 27.628 -4.535 -15.143 1.00 90.81 186 VAL A O 1
ATOM 1496 N N . VAL A 1 187 ? 28.419 -2.430 -15.201 1.00 92.00 187 VAL A N 1
ATOM 1497 C CA . VAL A 1 187 ? 28.814 -2.354 -13.790 1.00 92.00 187 VAL A CA 1
ATOM 1498 C C . VAL A 1 187 ? 28.280 -1.093 -13.114 1.00 92.00 187 VAL A C 1
ATOM 1500 O O . VAL A 1 187 ? 27.901 -0.112 -13.759 1.00 92.00 187 VAL A O 1
ATOM 1503 N N . ARG A 1 188 ? 28.275 -1.109 -11.781 1.00 92.56 188 ARG A N 1
ATOM 1504 C CA . ARG A 1 188 ? 28.096 0.071 -10.929 1.00 92.56 188 ARG A CA 1
ATOM 1505 C C . ARG A 1 188 ? 29.408 0.366 -10.219 1.00 92.56 188 ARG A C 1
ATOM 1507 O O . ARG A 1 188 ? 30.015 -0.540 -9.655 1.00 92.56 188 ARG A O 1
ATOM 1514 N N . LEU A 1 189 ? 29.810 1.632 -10.211 1.00 91.94 189 LEU A N 1
ATOM 1515 C CA . LEU A 1 189 ? 30.976 2.103 -9.467 1.00 91.94 189 LEU A CA 1
ATOM 1516 C C . LEU A 1 189 ? 30.507 2.603 -8.095 1.00 91.94 189 LEU A C 1
ATOM 1518 O O . LEU A 1 189 ? 29.766 3.586 -8.008 1.00 91.94 189 LEU A O 1
ATOM 1522 N N . PHE A 1 190 ? 30.897 1.897 -7.033 1.00 91.69 190 PHE A N 1
ATOM 1523 C CA . PHE A 1 190 ? 30.535 2.206 -5.647 1.00 91.69 190 PHE A CA 1
ATOM 1524 C C . PHE A 1 190 ? 31.762 2.680 -4.868 1.00 91.69 190 PHE A C 1
ATOM 1526 O O . PHE A 1 190 ? 32.744 1.955 -4.752 1.00 91.69 190 PHE A O 1
ATOM 1533 N N . HIS A 1 191 ? 31.714 3.890 -4.327 1.00 90.44 191 HIS A N 1
ATOM 1534 C CA . HIS A 1 191 ? 32.796 4.462 -3.538 1.00 90.44 191 HIS A CA 1
ATOM 1535 C C . HIS A 1 191 ? 32.848 3.829 -2.142 1.00 90.44 191 HIS A C 1
ATOM 1537 O O . HIS A 1 191 ? 31.854 3.884 -1.418 1.00 90.44 191 HIS A O 1
ATOM 1543 N N . ALA A 1 192 ? 33.995 3.269 -1.750 1.00 87.19 192 ALA A N 1
ATOM 1544 C CA . ALA A 1 192 ? 34.123 2.496 -0.513 1.00 87.19 192 ALA A CA 1
ATOM 1545 C C . ALA A 1 192 ? 33.948 3.348 0.761 1.00 87.19 192 ALA A C 1
ATOM 1547 O O . ALA A 1 192 ? 33.101 3.021 1.588 1.00 87.19 192 ALA A O 1
ATOM 1548 N N . GLU A 1 193 ? 34.695 4.454 0.888 1.00 85.50 193 GLU A N 1
ATOM 1549 C CA . GLU A 1 193 ? 34.690 5.312 2.092 1.00 85.50 193 GLU A CA 1
ATOM 1550 C C . GLU A 1 193 ? 33.360 6.075 2.258 1.00 85.50 193 GLU A C 1
ATOM 1552 O O . GLU A 1 193 ? 32.620 5.873 3.216 1.00 85.50 193 GLU A O 1
ATOM 1557 N N . GLU A 1 194 ? 33.008 6.909 1.275 1.00 82.06 194 GLU A N 1
ATOM 1558 C CA . GLU A 1 194 ? 31.768 7.705 1.249 1.00 82.06 194 GLU A CA 1
ATOM 1559 C C . GLU A 1 194 ? 30.469 6.876 1.146 1.00 82.06 194 GLU A C 1
ATOM 1561 O O . GLU A 1 194 ? 29.379 7.424 1.304 1.00 82.06 194 GLU A O 1
ATOM 1566 N N . GLN A 1 195 ? 30.556 5.574 0.849 1.00 87.44 195 GLN A N 1
ATOM 1567 C CA . GLN A 1 195 ? 29.419 4.671 0.628 1.00 87.44 195 GLN A CA 1
ATOM 1568 C C . GLN A 1 195 ? 28.375 5.216 -0.367 1.00 87.44 195 GLN A C 1
ATOM 1570 O O . GLN A 1 195 ? 27.171 5.232 -0.102 1.00 87.44 195 GLN A O 1
ATOM 1575 N N . MET A 1 196 ? 28.817 5.661 -1.545 1.00 88.25 196 MET A N 1
ATOM 1576 C CA . MET A 1 196 ? 27.942 6.240 -2.575 1.00 88.25 196 MET A CA 1
ATOM 1577 C C . MET A 1 196 ? 28.183 5.647 -3.961 1.00 88.25 196 MET A C 1
ATOM 1579 O O . MET A 1 196 ? 29.310 5.334 -4.334 1.00 88.25 196 MET A O 1
ATOM 1583 N N . PHE A 1 197 ? 27.124 5.550 -4.767 1.00 90.94 197 PHE A N 1
ATOM 1584 C CA . PHE A 1 197 ? 27.238 5.193 -6.183 1.00 90.94 197 PHE A CA 1
ATOM 1585 C C . PHE A 1 197 ? 27.573 6.417 -7.045 1.00 90.94 197 PHE A C 1
ATOM 1587 O O . PHE A 1 197 ? 27.021 7.501 -6.830 1.00 90.94 197 PHE A O 1
ATOM 1594 N N . LEU A 1 198 ? 28.421 6.215 -8.058 1.00 91.19 198 LEU A N 1
ATOM 1595 C CA . LEU A 1 198 ? 28.677 7.190 -9.116 1.00 91.19 198 LEU A CA 1
ATOM 1596 C C . LEU A 1 198 ? 27.520 7.191 -10.125 1.00 91.19 198 LEU A C 1
ATOM 1598 O O . LEU A 1 198 ? 27.250 6.180 -10.778 1.00 91.19 198 LEU A O 1
ATOM 1602 N N . THR A 1 199 ? 26.847 8.332 -10.264 1.00 90.44 199 THR A N 1
ATOM 1603 C CA . THR A 1 199 ? 25.655 8.495 -11.110 1.00 90.44 199 THR A CA 1
ATOM 1604 C C . THR A 1 199 ? 25.806 9.628 -12.116 1.00 90.44 199 THR A C 1
ATOM 1606 O O . THR A 1 199 ? 26.377 10.669 -11.788 1.00 90.44 199 THR A O 1
ATOM 1609 N N . GLY A 1 200 ? 25.247 9.438 -13.314 1.00 87.94 200 GLY A N 1
ATOM 1610 C CA . GLY A 1 200 ? 25.057 10.490 -14.314 1.00 87.94 200 GLY A CA 1
ATOM 1611 C C . GLY A 1 200 ? 23.588 10.910 -14.384 1.00 87.94 200 GLY A C 1
ATOM 1612 O O . GLY A 1 200 ? 22.718 10.060 -14.570 1.00 87.94 200 GLY A O 1
ATOM 1613 N N . ASP A 1 201 ? 23.285 12.200 -14.232 1.00 85.81 201 ASP A N 1
ATOM 1614 C CA . ASP A 1 201 ? 21.911 12.707 -14.379 1.00 85.81 201 ASP A CA 1
ATOM 1615 C C . ASP A 1 201 ? 21.864 14.122 -14.979 1.00 85.81 201 ASP A C 1
ATOM 1617 O O . ASP A 1 201 ? 22.827 14.889 -14.886 1.00 85.81 201 ASP A O 1
ATOM 1621 N N . ASP A 1 202 ? 20.714 14.484 -15.552 1.00 83.50 202 ASP A N 1
ATOM 1622 C CA . ASP A 1 202 ? 20.431 15.849 -15.990 1.00 83.50 202 ASP A CA 1
ATOM 1623 C C . ASP A 1 202 ? 20.073 16.731 -14.786 1.00 83.50 202 ASP A C 1
ATOM 1625 O O . ASP A 1 202 ? 19.147 16.445 -14.020 1.00 83.50 202 ASP A O 1
ATOM 1629 N N . TYR A 1 203 ? 20.780 17.847 -14.641 1.00 81.06 203 TYR A N 1
ATOM 1630 C CA . TYR A 1 203 ? 20.407 18.926 -13.743 1.00 81.06 203 TYR A CA 1
ATOM 1631 C C . TYR A 1 203 ? 20.554 20.274 -14.456 1.00 81.06 203 TYR A C 1
ATOM 1633 O O . TYR A 1 203 ? 21.596 20.595 -15.025 1.00 81.06 203 TYR A O 1
ATOM 1641 N N . LYS A 1 204 ? 19.488 21.085 -14.434 1.00 80.56 204 LYS A N 1
ATOM 1642 C CA . LYS A 1 204 ? 19.402 22.378 -15.142 1.00 80.56 204 LYS A CA 1
ATOM 1643 C C . LYS A 1 204 ? 19.731 22.290 -16.655 1.00 80.56 204 LYS A C 1
ATOM 1645 O O . LYS A 1 204 ? 20.322 23.218 -17.207 1.00 80.56 204 LYS A O 1
ATOM 1650 N N . LYS A 1 205 ? 19.285 21.218 -17.336 1.00 78.12 205 LYS A N 1
ATOM 1651 C CA . LYS A 1 205 ? 19.516 20.925 -18.773 1.00 78.12 205 LYS A CA 1
ATOM 1652 C C . LYS A 1 205 ? 20.994 20.691 -19.120 1.00 78.12 205 LYS A C 1
ATOM 1654 O O . LYS A 1 205 ? 21.455 21.069 -20.199 1.00 78.12 205 LYS A O 1
ATOM 1659 N N . LYS A 1 206 ? 21.750 20.111 -18.190 1.00 79.75 206 LYS A N 1
ATOM 1660 C CA . LYS A 1 206 ? 23.163 19.748 -18.333 1.00 79.75 206 LYS A CA 1
ATOM 1661 C C . LYS A 1 206 ? 23.407 18.416 -17.640 1.00 79.75 206 LYS A C 1
ATOM 1663 O O . LYS A 1 206 ? 22.943 18.198 -16.526 1.00 79.75 206 LYS A O 1
ATOM 1668 N N . GLN A 1 207 ? 24.165 17.545 -18.293 1.00 82.25 207 GLN A N 1
ATOM 1669 C CA . GLN A 1 207 ? 24.557 16.259 -17.726 1.00 82.25 207 GLN A CA 1
ATOM 1670 C C . GLN A 1 207 ? 25.681 16.468 -16.709 1.00 82.25 207 GLN A C 1
ATOM 1672 O O . GLN A 1 207 ? 26.710 17.065 -17.031 1.00 82.25 207 GLN A O 1
ATOM 1677 N N . TYR A 1 208 ? 25.480 15.982 -15.487 1.00 85.69 208 TYR A N 1
ATOM 1678 C CA . TYR A 1 208 ? 26.468 16.017 -14.412 1.00 85.69 208 TYR A CA 1
ATOM 1679 C C . TYR A 1 208 ? 26.773 14.602 -13.928 1.00 85.69 208 TYR A C 1
ATOM 1681 O O . TYR A 1 208 ? 25.865 13.791 -13.750 1.00 85.69 208 TYR A O 1
ATOM 1689 N N . VAL A 1 209 ? 28.053 14.339 -13.656 1.00 88.44 209 VAL A N 1
ATOM 1690 C CA . VAL A 1 209 ? 28.515 13.126 -12.972 1.00 88.44 209 VAL A CA 1
ATOM 1691 C C . VAL A 1 209 ? 28.783 13.472 -11.508 1.00 88.44 209 VAL A C 1
ATOM 1693 O O . VAL A 1 209 ? 29.500 14.430 -11.211 1.00 88.44 209 VAL A O 1
ATOM 1696 N N . PHE A 1 210 ? 28.182 12.724 -10.586 1.00 90.62 210 PHE A N 1
ATOM 1697 C CA . PHE A 1 210 ? 28.263 12.985 -9.147 1.00 90.62 210 PHE A CA 1
ATOM 1698 C C . PHE A 1 210 ? 28.117 11.698 -8.325 1.00 90.62 210 PHE A C 1
ATOM 1700 O O . PHE A 1 210 ? 27.532 10.714 -8.782 1.00 90.62 210 PHE A O 1
ATOM 1707 N N . LEU A 1 211 ? 28.619 11.717 -7.090 1.00 89.00 211 LEU A N 1
ATOM 1708 C CA . LEU A 1 211 ? 28.301 10.718 -6.073 1.00 89.00 211 LEU A CA 1
ATOM 1709 C C . LEU A 1 211 ? 26.950 11.065 -5.438 1.00 89.00 211 LEU A C 1
ATOM 1711 O O . LEU A 1 211 ? 26.720 12.196 -4.997 1.00 89.00 211 LEU A O 1
ATOM 1715 N N . ARG A 1 212 ? 26.037 10.092 -5.429 1.00 86.75 212 ARG A N 1
ATOM 1716 C CA . ARG A 1 212 ? 24.661 10.283 -4.960 1.00 86.75 212 ARG A CA 1
ATOM 1717 C C . ARG A 1 212 ? 24.512 9.951 -3.479 1.00 86.75 212 ARG A C 1
ATOM 1719 O O . ARG A 1 212 ? 24.571 8.780 -3.105 1.00 86.75 212 ARG A O 1
ATOM 1726 N N . MET A 1 213 ? 24.179 10.954 -2.666 1.00 82.69 213 MET A N 1
ATOM 1727 C CA . MET A 1 213 ? 23.830 10.726 -1.261 1.00 82.69 213 MET A CA 1
ATOM 1728 C C . MET A 1 213 ? 22.510 9.958 -1.124 1.00 82.69 213 MET A C 1
ATOM 1730 O O . MET A 1 213 ? 21.549 10.160 -1.874 1.00 82.69 213 MET A O 1
ATOM 1734 N N . THR A 1 214 ? 22.456 9.075 -0.127 1.00 80.06 214 THR A N 1
ATOM 1735 C CA . THR A 1 214 ? 21.289 8.251 0.196 1.00 80.06 214 THR A CA 1
ATOM 1736 C C . THR A 1 214 ? 21.024 8.269 1.698 1.00 80.06 214 THR A C 1
ATOM 1738 O O . THR A 1 214 ? 21.940 8.142 2.497 1.00 80.06 214 THR A O 1
ATOM 1741 N N . ALA A 1 215 ? 19.754 8.402 2.085 1.00 74.06 215 ALA A N 1
ATOM 1742 C CA . ALA A 1 215 ? 19.312 8.339 3.483 1.00 74.06 215 ALA A CA 1
ATOM 1743 C C . ALA A 1 215 ? 18.881 6.917 3.909 1.00 74.06 215 ALA A C 1
ATOM 1745 O O . ALA A 1 215 ? 18.144 6.749 4.878 1.00 74.06 215 ALA A O 1
ATOM 1746 N N . ARG A 1 216 ? 19.259 5.881 3.145 1.00 71.69 216 ARG A N 1
ATOM 1747 C CA . ARG A 1 216 ? 18.988 4.478 3.499 1.00 71.69 216 ARG A CA 1
ATOM 1748 C C . ARG A 1 216 ? 20.053 3.962 4.465 1.00 71.69 216 ARG A C 1
ATOM 1750 O O . ARG A 1 216 ? 21.225 4.247 4.271 1.00 71.69 216 ARG A O 1
ATOM 1757 N N . ALA A 1 217 ? 19.650 3.109 5.407 1.00 67.31 217 ALA A N 1
ATOM 1758 C CA . ALA A 1 217 ? 20.557 2.470 6.367 1.00 67.31 217 ALA A CA 1
ATOM 1759 C C . ALA A 1 217 ? 21.668 1.615 5.719 1.00 67.31 217 ALA A C 1
ATOM 1761 O O . ALA A 1 217 ? 22.714 1.418 6.322 1.00 67.31 217 ALA A O 1
ATOM 1762 N N . THR A 1 218 ? 21.453 1.111 4.499 1.00 72.94 218 THR A N 1
ATOM 1763 C CA . THR A 1 218 ? 22.455 0.372 3.718 1.00 72.94 218 THR A CA 1
ATOM 1764 C C . THR A 1 218 ? 22.581 0.965 2.318 1.00 72.94 218 THR A C 1
ATOM 1766 O O . THR A 1 218 ? 21.659 0.879 1.496 1.00 72.94 218 THR A O 1
ATOM 1769 N N . ALA A 1 219 ? 23.736 1.567 2.029 1.00 73.88 219 ALA A N 1
ATOM 1770 C CA . ALA A 1 219 ? 23.975 2.269 0.772 1.00 73.88 219 ALA A CA 1
ATOM 1771 C C . ALA A 1 219 ? 23.939 1.353 -0.460 1.00 73.88 219 ALA A C 1
ATOM 1773 O O . ALA A 1 219 ? 23.385 1.732 -1.489 1.00 73.88 219 ALA A O 1
ATOM 1774 N N . THR A 1 220 ? 24.429 0.117 -0.342 1.00 75.81 220 THR A N 1
ATOM 1775 C CA . THR A 1 220 ? 24.442 -0.884 -1.425 1.00 75.81 220 THR A CA 1
ATOM 1776 C C . THR A 1 220 ? 23.047 -1.227 -1.957 1.00 75.81 220 THR A C 1
ATOM 1778 O O . THR A 1 220 ? 22.904 -1.586 -3.123 1.00 75.81 220 THR A O 1
ATOM 1781 N N . THR A 1 221 ? 21.989 -1.053 -1.153 1.00 72.38 221 THR A N 1
ATOM 1782 C CA . THR A 1 221 ? 20.600 -1.248 -1.610 1.00 72.38 221 THR A CA 1
ATOM 1783 C C . THR A 1 221 ? 20.065 -0.078 -2.437 1.00 72.38 221 THR A C 1
ATOM 1785 O O . THR A 1 221 ? 19.019 -0.208 -3.073 1.00 72.38 221 THR A O 1
ATOM 1788 N N . ALA A 1 222 ? 20.734 1.079 -2.427 1.00 73.19 222 ALA A N 1
ATOM 1789 C CA . ALA A 1 222 ? 20.327 2.295 -3.127 1.00 73.19 222 ALA A CA 1
ATOM 1790 C C . ALA A 1 222 ? 20.717 2.275 -4.618 1.00 73.19 222 ALA A C 1
ATOM 1792 O O . ALA A 1 222 ? 21.198 3.270 -5.159 1.00 73.19 222 ALA A O 1
ATOM 1793 N N . THR A 1 223 ? 20.485 1.146 -5.290 1.00 79.00 223 THR A N 1
ATOM 1794 C CA . THR A 1 223 ? 20.663 1.014 -6.739 1.00 79.00 223 THR A CA 1
ATOM 1795 C C . THR A 1 223 ? 19.807 2.045 -7.485 1.00 79.00 223 THR A C 1
ATOM 1797 O O . THR A 1 223 ? 18.736 2.455 -7.028 1.00 79.00 223 THR A O 1
ATOM 1800 N N . SER A 1 224 ? 20.240 2.446 -8.676 1.00 81.31 224 SER A N 1
ATOM 1801 C CA . SER A 1 224 ? 19.437 3.197 -9.648 1.00 81.31 224 SER A CA 1
ATOM 1802 C C . SER A 1 224 ? 19.882 2.798 -11.053 1.00 81.31 224 SER A C 1
ATOM 1804 O O . SER A 1 224 ? 21.002 2.315 -11.244 1.00 81.31 224 SER A O 1
ATOM 1806 N N . SER A 1 225 ? 19.001 2.991 -12.030 1.00 81.56 225 SER A N 1
ATOM 1807 C CA . SER A 1 225 ? 19.311 2.797 -13.452 1.00 81.56 225 SER A CA 1
ATOM 1808 C C . SER A 1 225 ? 20.298 3.847 -13.985 1.00 81.56 225 SER A C 1
ATOM 1810 O O . SER A 1 225 ? 21.044 3.571 -14.916 1.00 81.56 225 SER A O 1
ATOM 1812 N N . LYS A 1 226 ? 20.386 5.013 -13.328 1.00 85.19 226 LYS A N 1
ATOM 1813 C CA . LYS A 1 226 ? 21.324 6.113 -13.637 1.00 85.19 226 LYS A CA 1
ATOM 1814 C C . LYS A 1 226 ? 22.736 5.939 -13.044 1.00 85.19 226 LYS A C 1
ATOM 1816 O O . LYS A 1 226 ? 23.510 6.889 -12.963 1.00 85.19 226 LYS A O 1
ATOM 1821 N N . ALA A 1 227 ? 23.038 4.743 -12.538 1.00 88.94 227 ALA A N 1
ATOM 1822 C CA . ALA A 1 227 ? 24.333 4.361 -11.963 1.00 88.94 227 ALA A CA 1
ATOM 1823 C C . ALA A 1 227 ? 25.069 3.311 -12.819 1.00 88.94 227 ALA A C 1
ATOM 1825 O O . ALA A 1 227 ? 26.025 2.699 -12.346 1.00 88.94 227 ALA A O 1
ATOM 1826 N N . LEU A 1 228 ? 24.560 3.029 -14.024 1.00 91.00 228 LEU A N 1
ATOM 1827 C CA . LEU A 1 228 ? 24.989 1.916 -14.867 1.00 91.00 228 LEU A CA 1
ATOM 1828 C C . LEU A 1 228 ? 25.995 2.376 -15.920 1.00 91.00 228 LEU A C 1
ATOM 1830 O O . LEU A 1 228 ? 25.708 3.271 -16.720 1.00 91.00 228 LEU A O 1
ATOM 1834 N N . TRP A 1 229 ? 27.151 1.718 -15.931 1.00 91.31 229 TRP A N 1
ATOM 1835 C CA . TRP A 1 229 ? 28.265 2.013 -16.821 1.00 91.31 229 TRP A CA 1
ATOM 1836 C C . TRP A 1 229 ? 28.625 0.755 -17.628 1.00 91.31 229 TRP A C 1
ATOM 1838 O O . TRP A 1 229 ? 28.982 -0.268 -17.049 1.00 91.31 229 TRP A O 1
ATOM 1848 N N . GLU A 1 230 ? 28.496 0.826 -18.954 1.00 91.56 230 GLU A N 1
ATOM 1849 C CA . GLU A 1 230 ? 29.013 -0.153 -19.922 1.00 91.56 230 GLU A CA 1
ATOM 1850 C C . GLU A 1 230 ? 30.543 0.026 -19.989 1.00 91.56 230 GLU A C 1
ATOM 1852 O O . GLU A 1 230 ? 31.035 1.149 -20.154 1.00 91.56 230 GLU A O 1
ATOM 1857 N N . VAL A 1 231 ? 31.293 -1.061 -19.790 1.00 90.81 231 VAL A N 1
ATOM 1858 C CA . VAL A 1 231 ? 32.764 -1.061 -19.784 1.00 90.81 231 VAL A CA 1
ATOM 1859 C C . VAL A 1 231 ? 33.278 -1.425 -21.171 1.00 90.81 231 VAL A C 1
ATOM 1861 O O . VAL A 1 231 ? 33.010 -2.514 -21.669 1.00 90.81 231 VAL A O 1
ATOM 1864 N N . GLU A 1 232 ? 34.058 -0.547 -21.797 1.00 90.25 232 GLU A N 1
ATOM 1865 C CA . GLU A 1 232 ? 34.704 -0.812 -23.088 1.00 90.25 232 GLU A CA 1
ATOM 1866 C C . GLU A 1 232 ? 36.218 -0.995 -22.868 1.00 90.25 232 GLU A C 1
ATOM 1868 O O . GLU A 1 232 ? 36.903 -0.075 -22.418 1.00 90.25 232 GLU A O 1
ATOM 1873 N N . VAL A 1 233 ? 36.748 -2.190 -23.165 1.00 87.88 233 VAL A N 1
ATOM 1874 C CA . VAL A 1 233 ? 38.195 -2.481 -23.122 1.00 87.88 233 VAL A CA 1
ATOM 1875 C C . VAL A 1 233 ? 38.811 -2.046 -24.450 1.00 87.88 233 VAL A C 1
ATOM 1877 O O . VAL A 1 233 ? 38.365 -2.475 -25.513 1.00 87.88 233 VAL A O 1
ATOM 1880 N N . VAL A 1 234 ? 39.813 -1.170 -24.406 1.00 84.44 234 VAL A N 1
ATOM 1881 C CA . VAL A 1 234 ? 40.386 -0.541 -25.600 1.00 84.44 234 VAL A CA 1
ATOM 1882 C C . VAL A 1 234 ? 41.497 -1.410 -26.188 1.00 84.44 234 VAL A C 1
ATOM 1884 O O . VAL A 1 234 ? 42.578 -1.533 -25.613 1.00 84.44 234 VAL A O 1
ATOM 1887 N N . HIS A 1 235 ? 41.256 -1.942 -27.386 1.00 80.12 235 HIS A N 1
ATOM 1888 C CA . HIS A 1 235 ? 42.252 -2.634 -28.203 1.00 80.12 235 HIS A CA 1
ATOM 1889 C C . HIS A 1 235 ? 42.614 -1.833 -29.466 1.00 80.12 235 HIS A C 1
ATOM 1891 O O . HIS A 1 235 ? 41.953 -0.864 -29.832 1.00 80.12 235 HIS A O 1
ATOM 1897 N N . HIS A 1 236 ? 43.680 -2.254 -30.156 1.00 74.12 236 HIS A N 1
ATOM 1898 C CA . HIS A 1 236 ? 44.097 -1.670 -31.440 1.00 74.12 236 HIS A CA 1
ATOM 1899 C C . HIS A 1 236 ? 43.066 -1.906 -32.566 1.00 74.12 236 HIS A C 1
ATOM 1901 O O . HIS A 1 236 ? 43.009 -1.135 -33.522 1.00 74.12 236 HIS A O 1
ATOM 1907 N N . ASP A 1 237 ? 42.263 -2.970 -32.485 1.00 76.88 237 ASP A N 1
ATOM 1908 C CA . ASP A 1 237 ? 41.128 -3.192 -33.388 1.00 76.88 237 ASP A CA 1
ATOM 1909 C C . ASP A 1 237 ? 39.849 -2.627 -32.740 1.00 76.88 237 ASP A C 1
ATOM 1911 O O . ASP A 1 237 ? 39.441 -3.145 -31.698 1.00 76.88 237 ASP A O 1
ATOM 1915 N N . PRO A 1 238 ? 39.189 -1.606 -33.328 1.00 73.50 238 PRO A N 1
ATOM 1916 C CA . PRO A 1 238 ? 37.955 -1.030 -32.786 1.00 73.50 238 PRO A CA 1
ATOM 1917 C C . PRO A 1 238 ? 36.787 -2.017 -32.668 1.00 73.50 238 PRO A C 1
ATOM 1919 O O . PRO A 1 238 ? 35.828 -1.734 -31.957 1.00 73.50 238 PRO A O 1
ATOM 1922 N N . CYS A 1 239 ? 36.832 -3.148 -33.381 1.00 75.81 239 CYS A N 1
ATOM 1923 C CA . CYS A 1 239 ? 35.797 -4.180 -33.324 1.00 75.81 239 CYS A CA 1
ATOM 1924 C C . CYS A 1 239 ? 36.077 -5.266 -32.272 1.00 75.81 239 CYS A C 1
ATOM 1926 O O . CYS A 1 239 ? 35.265 -6.182 -32.140 1.00 75.81 239 CYS A O 1
ATOM 1928 N N . ARG A 1 240 ? 37.199 -5.190 -31.541 1.00 80.69 240 ARG A N 1
ATOM 1929 C CA . ARG A 1 240 ? 37.608 -6.178 -30.537 1.00 80.69 240 ARG A CA 1
ATOM 1930 C C . ARG A 1 240 ? 37.437 -5.623 -29.121 1.00 80.69 240 ARG A C 1
ATOM 1932 O O . ARG A 1 240 ? 38.091 -4.652 -28.751 1.00 80.69 240 ARG A O 1
ATOM 1939 N N . GLY A 1 241 ? 36.588 -6.283 -28.336 1.00 74.44 241 GLY A N 1
ATOM 1940 C CA . GLY A 1 241 ? 36.592 -6.203 -26.877 1.00 74.44 241 GLY A CA 1
ATOM 1941 C C . GLY A 1 241 ? 37.501 -7.297 -26.314 1.00 74.44 241 GLY A C 1
ATOM 1942 O O . GLY A 1 241 ? 38.618 -7.481 -26.785 1.00 74.44 241 GLY A O 1
ATOM 1943 N N . GLY A 1 242 ? 37.005 -8.067 -25.348 1.00 81.56 242 GLY A N 1
ATOM 1944 C CA . GLY A 1 242 ? 37.747 -9.171 -24.733 1.00 81.56 242 GLY A CA 1
ATOM 1945 C C . GLY A 1 242 ? 37.746 -9.092 -23.211 1.00 81.56 242 GLY A C 1
ATOM 1946 O O . GLY A 1 242 ? 37.034 -8.275 -22.619 1.00 81.56 242 GLY A O 1
ATOM 1947 N N . ALA A 1 243 ? 38.527 -9.958 -22.570 1.00 85.19 243 ALA A N 1
ATOM 1948 C CA . ALA A 1 243 ? 38.702 -9.964 -21.118 1.00 85.19 243 ALA A CA 1
ATOM 1949 C C . ALA A 1 243 ? 39.704 -8.888 -20.660 1.00 85.19 243 ALA A C 1
ATOM 1951 O O . ALA A 1 243 ? 40.839 -8.846 -21.133 1.00 85.19 243 ALA A O 1
ATOM 1952 N N . GLY A 1 244 ? 39.313 -8.054 -19.693 1.00 83.44 244 GLY A N 1
ATOM 1953 C CA . GLY A 1 244 ? 40.171 -7.013 -19.132 1.00 83.44 244 GLY A CA 1
ATOM 1954 C C . GLY A 1 244 ? 41.325 -7.581 -18.298 1.00 83.44 244 GLY A C 1
ATOM 1955 O O . GLY A 1 244 ? 41.134 -8.446 -17.438 1.00 83.44 244 GLY A O 1
ATOM 1956 N N . GLN A 1 245 ? 42.529 -7.064 -18.531 1.00 86.25 245 GLN A N 1
ATOM 1957 C CA . GLN A 1 245 ? 43.714 -7.258 -17.684 1.00 86.25 245 GLN A CA 1
ATOM 1958 C C . GLN A 1 245 ? 44.027 -5.947 -16.950 1.00 86.25 245 GLN A C 1
ATOM 1960 O O . GLN A 1 245 ? 43.624 -4.883 -17.417 1.00 86.25 245 GLN A O 1
ATOM 1965 N N . TRP A 1 246 ? 44.777 -5.981 -15.846 1.00 85.56 246 TRP A N 1
ATOM 1966 C CA . TRP A 1 246 ? 45.115 -4.754 -15.099 1.00 85.56 246 TRP A CA 1
ATOM 1967 C C . TRP A 1 246 ? 45.858 -3.703 -15.936 1.00 85.56 246 TRP A C 1
ATOM 1969 O O . TRP A 1 246 ? 45.605 -2.516 -15.786 1.00 85.56 246 TRP A O 1
ATOM 1979 N N . MET A 1 247 ? 46.707 -4.134 -16.875 1.00 81.69 247 MET A N 1
ATOM 1980 C CA . MET A 1 247 ? 47.411 -3.248 -17.818 1.00 81.69 247 MET A CA 1
ATOM 1981 C C . MET A 1 247 ? 46.563 -2.818 -19.034 1.00 81.69 247 MET A C 1
ATOM 1983 O O . MET A 1 247 ? 47.084 -2.201 -19.963 1.00 81.69 247 MET A O 1
ATOM 1987 N N . SER A 1 248 ? 45.279 -3.187 -19.091 1.00 87.81 248 SER A N 1
ATOM 1988 C CA . SER A 1 248 ? 44.379 -2.767 -20.172 1.00 87.81 248 SER A CA 1
ATOM 1989 C C . SER A 1 248 ? 43.875 -1.341 -19.954 1.00 87.81 248 SER A C 1
ATOM 1991 O O . SER A 1 248 ? 43.746 -0.868 -18.827 1.00 87.81 248 SER A O 1
ATOM 1993 N N . LEU A 1 249 ? 43.543 -0.665 -21.052 1.00 89.75 249 LEU A N 1
ATOM 1994 C CA . LEU A 1 249 ? 42.911 0.650 -21.027 1.00 89.75 249 LEU A CA 1
ATOM 1995 C C . LEU A 1 249 ? 41.390 0.490 -21.109 1.00 89.75 249 LEU A C 1
ATOM 1997 O O . LEU A 1 249 ? 40.890 -0.280 -21.930 1.00 89.75 249 LEU A O 1
ATOM 2001 N N . PHE A 1 250 ? 40.657 1.232 -20.285 1.00 90.31 250 PHE A N 1
ATOM 2002 C CA . PHE A 1 250 ? 39.205 1.124 -20.152 1.00 90.31 250 PHE A CA 1
ATOM 2003 C C . PHE A 1 250 ? 38.522 2.461 -20.463 1.00 90.31 250 PHE A C 1
ATOM 2005 O O . PHE A 1 250 ? 39.028 3.529 -20.116 1.00 90.31 250 PHE A O 1
ATOM 2012 N N . ARG A 1 251 ? 37.338 2.408 -21.078 1.00 91.19 251 ARG A N 1
ATOM 2013 C CA . ARG A 1 251 ? 36.390 3.531 -21.148 1.00 91.19 251 ARG A CA 1
ATOM 2014 C C . ARG A 1 251 ? 35.112 3.148 -20.409 1.00 91.19 251 ARG A C 1
ATOM 2016 O O . ARG A 1 251 ? 34.682 1.996 -20.461 1.00 91.19 251 ARG A O 1
ATOM 2023 N N . PHE A 1 252 ? 34.490 4.126 -19.757 1.00 91.81 252 PHE A N 1
ATOM 2024 C CA . PHE A 1 252 ? 33.197 3.962 -19.091 1.00 91.81 252 PHE A CA 1
ATOM 2025 C C . PHE A 1 252 ? 32.135 4.770 -19.821 1.00 91.81 252 PHE A C 1
ATOM 2027 O O . PHE A 1 252 ? 32.282 5.979 -20.004 1.00 91.81 252 PHE A O 1
ATOM 2034 N N . LYS A 1 253 ? 31.050 4.107 -20.205 1.00 90.94 253 LYS A N 1
ATOM 2035 C CA . LYS A 1 253 ? 29.956 4.689 -20.979 1.00 90.94 253 LYS A CA 1
ATOM 2036 C C . LYS A 1 253 ? 28.653 4.554 -20.212 1.00 90.94 253 LYS A C 1
ATOM 2038 O O . LYS A 1 253 ? 28.252 3.461 -19.829 1.00 90.94 253 LYS A O 1
ATOM 2043 N N . HIS A 1 254 ? 27.993 5.671 -19.952 1.00 89.38 254 HIS A N 1
ATOM 2044 C CA . HIS A 1 254 ? 26.758 5.701 -19.188 1.00 89.38 254 HIS A CA 1
ATOM 2045 C C . HIS A 1 254 ? 25.612 5.097 -20.006 1.00 89.38 254 HIS A C 1
ATOM 2047 O O . HIS A 1 254 ? 25.237 5.633 -21.050 1.00 89.38 254 HIS A O 1
ATOM 2053 N N . LEU A 1 255 ? 25.033 3.998 -19.520 1.00 86.06 255 LEU A N 1
ATOM 2054 C CA . LEU A 1 255 ? 24.091 3.183 -20.292 1.00 86.06 255 LEU A CA 1
ATOM 2055 C C . LEU A 1 255 ? 22.821 3.957 -20.695 1.00 86.06 255 LEU A C 1
ATOM 2057 O O . LEU A 1 255 ? 22.337 3.807 -21.812 1.00 86.06 255 LEU A O 1
ATOM 2061 N N . ALA A 1 256 ? 22.305 4.825 -19.818 1.00 80.06 256 ALA A N 1
ATOM 2062 C CA . ALA A 1 256 ? 21.049 5.539 -20.064 1.00 80.06 256 ALA A CA 1
ATOM 2063 C C . ALA A 1 256 ? 21.175 6.747 -21.018 1.00 80.06 256 ALA A C 1
ATOM 2065 O O . ALA A 1 256 ? 20.181 7.142 -21.622 1.00 80.06 256 ALA A O 1
ATOM 2066 N N . THR A 1 257 ? 22.363 7.354 -21.155 1.00 81.81 257 THR A N 1
ATOM 2067 C CA . THR A 1 257 ? 22.576 8.532 -22.031 1.00 81.81 257 THR A CA 1
ATOM 2068 C C . THR A 1 257 ? 23.506 8.268 -23.215 1.00 81.81 257 THR A C 1
ATOM 2070 O O . THR A 1 257 ? 23.588 9.107 -24.108 1.00 81.81 257 THR A O 1
ATOM 2073 N N . GLY A 1 258 ? 24.225 7.141 -23.229 1.00 84.69 258 GLY A N 1
ATOM 2074 C CA . GLY A 1 258 ? 25.233 6.809 -24.242 1.00 84.69 258 GLY A CA 1
ATOM 2075 C C . GLY A 1 258 ? 26.505 7.665 -24.186 1.00 84.69 258 GLY A C 1
ATOM 2076 O O . GLY A 1 258 ? 27.338 7.563 -25.081 1.00 84.69 258 GLY A O 1
ATOM 2077 N N . GLN A 1 259 ? 26.657 8.516 -23.167 1.00 88.69 259 GLN A N 1
ATOM 2078 C CA . GLN A 1 259 ? 27.792 9.431 -23.017 1.00 88.69 259 GLN A CA 1
ATOM 2079 C C . GLN A 1 259 ? 28.940 8.781 -22.239 1.00 88.69 259 GLN A C 1
ATOM 2081 O O . GLN A 1 259 ? 28.722 7.945 -21.365 1.00 88.69 259 GLN A O 1
ATOM 2086 N N . TYR A 1 260 ? 30.166 9.198 -22.525 1.00 90.75 260 TYR A N 1
ATOM 2087 C CA . TYR A 1 260 ? 31.382 8.671 -21.918 1.00 90.75 260 TYR A CA 1
ATOM 2088 C C . TYR A 1 260 ? 31.796 9.488 -20.693 1.00 90.75 260 TYR A C 1
ATOM 2090 O O . TYR A 1 260 ? 31.591 10.702 -20.637 1.00 90.75 260 TYR A O 1
ATOM 2098 N N . LEU A 1 261 ? 32.387 8.821 -19.704 1.00 91.38 261 LEU A N 1
ATOM 2099 C CA . LEU A 1 261 ? 33.038 9.470 -18.572 1.00 91.38 261 LEU A CA 1
ATOM 2100 C C . LEU A 1 261 ? 34.357 10.107 -19.032 1.00 91.38 261 LEU A C 1
ATOM 2102 O O . LEU A 1 261 ? 35.133 9.462 -19.732 1.00 91.38 261 LEU A O 1
ATOM 2106 N N . ALA A 1 262 ? 34.619 11.343 -18.615 1.00 89.31 262 ALA A N 1
ATOM 2107 C CA . ALA A 1 262 ? 35.873 12.056 -18.860 1.00 89.31 262 ALA A CA 1
ATOM 2108 C C . ALA A 1 262 ? 36.253 12.934 -17.660 1.00 89.31 262 ALA A C 1
ATOM 2110 O O . ALA A 1 262 ? 35.432 13.143 -16.764 1.00 89.31 262 ALA A O 1
ATOM 2111 N N . ALA A 1 263 ? 37.465 13.498 -17.658 1.00 86.19 263 ALA A N 1
ATOM 2112 C CA . ALA A 1 263 ? 37.851 14.551 -16.715 1.00 86.19 263 ALA A CA 1
ATOM 2113 C C . ALA A 1 263 ? 38.280 15.839 -17.440 1.00 86.19 263 ALA A C 1
ATOM 2115 O O . ALA A 1 263 ? 39.179 15.827 -18.279 1.00 86.19 263 ALA A O 1
ATOM 2116 N N . GLU A 1 264 ? 37.666 16.965 -17.070 1.00 82.25 264 GLU A N 1
ATOM 2117 C CA . GLU A 1 264 ? 37.944 18.303 -17.615 1.00 82.25 264 GLU A CA 1
ATOM 2118 C C . GLU A 1 264 ? 38.363 19.289 -16.513 1.00 82.25 264 GLU A C 1
ATOM 2120 O O . GLU A 1 264 ? 38.188 19.031 -15.322 1.00 82.25 264 GLU A O 1
ATOM 2125 N N . ILE A 1 265 ? 38.927 20.438 -16.906 1.00 77.69 265 ILE A N 1
ATOM 2126 C CA . ILE A 1 265 ? 39.357 21.496 -15.978 1.00 77.69 265 ILE A CA 1
ATOM 2127 C C . ILE A 1 265 ? 38.141 22.104 -15.268 1.00 77.69 265 ILE A C 1
ATOM 2129 O O . ILE A 1 265 ? 37.261 22.697 -15.899 1.00 77.69 265 ILE A O 1
ATOM 2133 N N . ASP A 1 266 ? 38.142 22.038 -13.939 1.00 70.31 266 ASP A N 1
ATOM 2134 C CA . ASP A 1 266 ? 37.083 22.586 -13.108 1.00 70.31 266 ASP A CA 1
ATOM 2135 C C . ASP A 1 266 ? 37.167 24.118 -13.012 1.00 70.31 266 ASP A C 1
ATOM 2137 O O . ASP A 1 266 ? 38.102 24.684 -12.440 1.00 70.31 266 ASP A O 1
ATOM 2141 N N . LYS A 1 267 ? 36.144 24.795 -13.542 1.00 61.44 267 LYS A N 1
ATOM 2142 C CA . LYS A 1 267 ? 36.017 26.262 -13.554 1.00 61.44 267 LYS A CA 1
ATOM 2143 C C . LYS A 1 267 ? 35.286 26.827 -12.325 1.00 61.44 267 LYS A C 1
ATOM 2145 O O . LYS A 1 267 ? 35.092 28.038 -12.250 1.00 61.44 267 LYS A O 1
ATOM 2150 N N . ASP A 1 268 ? 34.862 25.987 -11.377 1.00 61.47 268 ASP A N 1
ATOM 2151 C CA . ASP A 1 268 ? 34.167 26.419 -10.156 1.00 61.47 268 ASP A CA 1
ATOM 2152 C C . ASP A 1 268 ? 35.131 27.132 -9.171 1.00 61.47 268 ASP A C 1
ATOM 2154 O O . ASP A 1 268 ? 36.151 26.546 -8.779 1.00 61.47 268 ASP A O 1
ATOM 2158 N N . PRO A 1 269 ? 34.849 28.382 -8.748 1.00 54.19 269 PRO A N 1
ATOM 2159 C CA . PRO A 1 269 ? 35.682 29.125 -7.800 1.00 54.19 269 PRO A CA 1
ATOM 2160 C C . PRO A 1 269 ? 35.450 28.754 -6.321 1.00 54.19 269 PRO A C 1
ATOM 2162 O O . PRO A 1 269 ? 36.087 29.350 -5.449 1.00 54.19 269 PRO A O 1
ATOM 2165 N N . ALA A 1 270 ? 34.549 27.815 -6.001 1.00 56.50 270 ALA A N 1
ATOM 2166 C CA . ALA A 1 270 ? 34.288 27.403 -4.621 1.00 56.50 270 ALA A CA 1
ATOM 2167 C C . ALA A 1 270 ? 35.548 26.852 -3.918 1.00 56.50 270 ALA A C 1
ATOM 2169 O O . ALA A 1 270 ? 36.224 25.951 -4.421 1.00 56.50 270 ALA A O 1
ATOM 2170 N N . LYS A 1 271 ? 35.846 27.385 -2.725 1.00 50.72 271 LYS A N 1
ATOM 2171 C CA . LYS A 1 271 ? 36.931 26.905 -1.856 1.00 50.72 271 LYS A CA 1
ATOM 2172 C C . LYS A 1 271 ? 36.484 25.684 -1.050 1.00 50.72 271 LYS A C 1
ATOM 2174 O O . LYS A 1 271 ? 35.378 25.668 -0.519 1.00 50.72 271 LYS A O 1
ATOM 2179 N N . ASP A 1 272 ? 37.383 24.718 -0.914 1.00 53.84 272 ASP A N 1
ATOM 2180 C CA . ASP A 1 272 ? 37.262 23.529 -0.067 1.00 53.84 272 ASP A CA 1
ATOM 2181 C C . ASP A 1 272 ? 38.659 23.256 0.521 1.00 53.84 272 ASP A C 1
ATOM 2183 O O . ASP A 1 272 ? 39.658 23.361 -0.195 1.00 53.84 272 ASP A O 1
ATOM 2187 N N . SER A 1 273 ? 38.743 22.919 1.811 1.00 50.69 273 SER A N 1
ATOM 2188 C CA . SER A 1 273 ? 39.997 22.574 2.495 1.00 50.69 273 SER A CA 1
ATOM 2189 C C . SER A 1 273 ? 40.701 21.350 1.895 1.00 50.69 273 SER A C 1
ATOM 2191 O O . SER A 1 273 ? 41.910 21.197 2.076 1.00 50.69 273 SER A O 1
ATOM 2193 N N . MET A 1 274 ? 39.986 20.485 1.164 1.00 52.25 274 MET A N 1
ATOM 2194 C CA . MET A 1 274 ? 40.618 19.458 0.334 1.00 52.25 274 MET A CA 1
ATOM 2195 C C . MET A 1 274 ? 41.149 20.022 -0.988 1.00 52.25 274 MET A C 1
ATOM 2197 O O . MET A 1 274 ? 42.244 19.650 -1.388 1.00 52.25 274 MET A O 1
ATOM 2201 N N . ARG A 1 275 ? 40.476 20.978 -1.641 1.00 54.22 275 ARG A N 1
ATOM 2202 C CA . ARG A 1 275 ? 40.888 21.536 -2.950 1.00 54.22 275 ARG A CA 1
ATOM 2203 C C . ARG A 1 275 ? 42.278 22.186 -2.925 1.00 54.22 275 ARG A C 1
ATOM 2205 O O . ARG A 1 275 ? 43.000 22.085 -3.914 1.00 54.22 275 ARG A O 1
ATOM 2212 N N . ASP A 1 276 ? 42.687 22.770 -1.798 1.00 50.31 276 ASP A N 1
ATOM 2213 C CA . ASP A 1 276 ? 44.053 23.290 -1.620 1.00 50.31 276 ASP A CA 1
ATOM 2214 C C . ASP A 1 276 ? 45.100 22.183 -1.358 1.00 50.31 276 ASP A C 1
ATOM 2216 O O . ASP A 1 276 ? 46.249 22.333 -1.770 1.00 50.31 276 ASP A O 1
ATOM 2220 N N . LYS A 1 277 ? 44.718 21.031 -0.780 1.00 51.28 277 LYS A N 1
ATOM 2221 C CA . LYS A 1 277 ? 45.585 19.833 -0.697 1.00 51.28 277 LYS A CA 1
ATOM 2222 C C . LYS A 1 277 ? 45.696 19.102 -2.043 1.00 51.28 277 LYS A C 1
ATOM 2224 O O . LYS A 1 277 ? 46.777 18.658 -2.413 1.00 51.28 277 LYS A O 1
ATOM 2229 N N . LEU A 1 278 ? 44.595 19.022 -2.793 1.00 51.59 278 LEU A N 1
ATOM 2230 C CA . LEU A 1 278 ? 44.479 18.337 -4.089 1.00 51.59 278 LEU A CA 1
ATOM 2231 C C . LEU A 1 278 ? 45.246 19.052 -5.224 1.00 51.59 278 LEU A C 1
ATOM 2233 O O . LEU A 1 278 ? 45.569 18.427 -6.232 1.00 51.59 278 LEU A O 1
ATOM 2237 N N . ARG A 1 279 ? 45.560 20.349 -5.068 1.00 52.88 279 ARG A N 1
ATOM 2238 C CA . ARG A 1 279 ? 46.325 21.148 -6.046 1.00 52.88 279 ARG A CA 1
ATOM 2239 C C . ARG A 1 279 ? 47.818 20.821 -6.103 1.00 52.88 279 ARG A C 1
ATOM 2241 O O . ARG A 1 279 ? 48.411 20.926 -7.175 1.00 52.88 279 ARG A O 1
ATOM 2248 N N . GLY A 1 280 ? 48.438 20.488 -4.969 1.00 54.69 280 GLY A N 1
ATOM 2249 C CA . GLY A 1 280 ? 49.897 20.362 -4.826 1.00 54.69 280 GLY A CA 1
ATOM 2250 C C . GLY A 1 280 ? 50.645 21.699 -4.976 1.00 54.69 280 GLY A C 1
ATOM 2251 O O . GLY A 1 280 ? 51.199 22.210 -4.009 1.00 54.69 280 GLY A O 1
ATOM 2252 N N . SER A 1 281 ? 50.626 22.284 -6.178 1.00 47.66 281 SER A N 1
ATOM 2253 C CA . SER A 1 281 ? 51.161 23.615 -6.507 1.00 47.66 281 SER A CA 1
ATOM 2254 C C . SER A 1 281 ? 50.025 24.576 -6.898 1.00 47.66 281 SER A C 1
ATOM 2256 O O . SER A 1 281 ? 49.121 24.169 -7.633 1.00 47.66 281 SER A O 1
ATOM 2258 N N . PRO A 1 282 ? 50.061 25.868 -6.506 1.00 53.72 282 PRO A N 1
ATOM 2259 C CA . PRO A 1 282 ? 49.016 26.846 -6.842 1.00 53.72 282 PRO A CA 1
ATOM 2260 C C . PRO A 1 282 ? 48.864 27.151 -8.346 1.00 53.72 282 PRO A C 1
ATOM 2262 O O . PRO A 1 282 ? 47.934 27.862 -8.723 1.00 53.72 282 PRO A O 1
ATOM 2265 N N . THR A 1 283 ? 49.746 26.631 -9.206 1.00 50.94 283 THR A N 1
ATOM 2266 C CA . THR A 1 283 ? 49.687 26.776 -10.671 1.00 50.94 283 THR A CA 1
ATOM 2267 C C . THR A 1 283 ? 48.896 25.680 -11.388 1.00 50.94 283 THR A C 1
ATOM 2269 O O . THR A 1 283 ? 48.576 25.854 -12.562 1.00 50.94 283 THR A O 1
ATOM 2272 N N . ASN A 1 284 ? 48.604 24.548 -10.736 1.00 59.38 284 ASN A N 1
ATOM 2273 C CA . ASN A 1 284 ? 48.001 23.399 -11.415 1.00 59.38 284 ASN A CA 1
ATOM 2274 C C . ASN A 1 284 ? 46.463 23.512 -11.480 1.00 59.38 284 ASN A C 1
ATOM 2276 O O . ASN A 1 284 ? 45.824 23.852 -10.476 1.00 59.38 284 ASN A O 1
ATOM 2280 N N . PRO A 1 285 ? 45.838 23.212 -12.638 1.00 60.91 285 PRO A N 1
ATOM 2281 C CA . PRO A 1 285 ? 44.386 23.126 -12.738 1.00 60.91 285 PRO A CA 1
ATOM 2282 C C . PRO A 1 285 ? 43.859 21.944 -11.915 1.00 60.91 285 PRO A C 1
ATOM 2284 O O . PRO A 1 285 ? 44.448 20.865 -11.900 1.00 60.91 285 PRO A O 1
ATOM 2287 N N . VAL A 1 286 ? 42.720 22.150 -11.254 1.00 67.62 286 VAL A N 1
ATOM 2288 C CA . VAL A 1 286 ? 41.943 21.066 -10.639 1.00 67.62 286 VAL A CA 1
ATOM 2289 C C . VAL A 1 286 ? 41.049 20.481 -11.724 1.00 67.62 286 VAL A C 1
ATOM 2291 O O . VAL A 1 286 ? 40.410 21.241 -12.452 1.00 67.62 286 VAL A O 1
ATOM 2294 N N . TYR A 1 287 ? 40.986 19.158 -11.826 1.00 77.44 287 TYR A N 1
ATOM 2295 C CA . TYR A 1 287 ? 40.103 18.472 -12.767 1.00 77.44 287 TYR A CA 1
ATOM 2296 C C . TYR A 1 287 ? 38.864 17.932 -12.041 1.00 77.44 287 TYR A C 1
ATOM 2298 O O . TYR A 1 287 ? 38.913 17.638 -10.844 1.00 77.44 287 TYR A O 1
ATOM 2306 N N . CYS A 1 288 ? 37.746 17.812 -12.750 1.00 83.31 288 CYS A N 1
ATOM 2307 C CA . CYS A 1 288 ? 36.533 17.163 -12.257 1.00 83.31 288 CYS A CA 1
ATOM 2308 C C . CYS A 1 288 ? 35.920 16.251 -13.319 1.00 83.31 288 CYS A C 1
ATOM 2310 O O . CYS A 1 288 ? 36.074 16.495 -14.518 1.00 83.31 288 CYS A O 1
ATOM 2312 N N . LEU A 1 289 ? 35.189 15.229 -12.868 1.00 86.50 289 LEU A N 1
ATOM 2313 C CA . LEU A 1 289 ? 34.504 14.312 -13.774 1.00 86.50 289 LEU A CA 1
ATOM 2314 C C . LEU A 1 289 ? 33.339 15.002 -14.491 1.00 86.50 289 LEU A C 1
ATOM 2316 O O . LEU A 1 289 ? 32.526 15.697 -13.876 1.00 86.50 289 LEU A O 1
ATOM 2320 N N . VAL A 1 290 ? 33.254 14.774 -15.797 1.00 85.44 290 VAL A N 1
ATOM 2321 C CA . VAL A 1 290 ? 32.215 15.284 -16.696 1.00 85.44 290 VAL A CA 1
ATOM 2322 C C . VAL A 1 290 ? 31.750 14.176 -17.644 1.00 85.44 290 VAL A C 1
ATOM 2324 O O . VAL A 1 290 ? 32.381 13.122 -17.747 1.00 85.44 290 VAL A O 1
ATOM 2327 N N . SER A 1 291 ? 30.626 14.403 -18.324 1.00 86.31 291 SER A N 1
ATOM 2328 C CA . SER A 1 291 ? 30.082 13.473 -19.315 1.00 86.31 291 SER A CA 1
ATOM 2329 C C . SER A 1 291 ? 30.238 14.048 -20.723 1.00 86.31 291 SER A C 1
ATOM 2331 O O . SER A 1 291 ? 29.812 15.174 -20.982 1.00 86.31 291 SER A O 1
ATOM 2333 N N . VAL A 1 292 ? 30.874 13.289 -21.618 1.00 87.00 292 VAL A N 1
ATOM 2334 C CA . VAL A 1 292 ? 31.275 13.719 -22.966 1.00 87.00 292 VAL A CA 1
ATOM 2335 C C . VAL A 1 292 ? 30.589 12.836 -24.018 1.00 87.00 292 VAL A C 1
ATOM 2337 O O . VAL A 1 292 ? 30.613 11.612 -23.898 1.00 87.00 292 VAL A O 1
ATOM 2340 N N . PRO A 1 293 ? 29.973 13.401 -25.074 1.00 83.00 293 PRO A N 1
ATOM 2341 C CA . PRO A 1 293 ? 29.207 12.611 -26.045 1.00 83.00 293 PRO A CA 1
ATOM 2342 C C . PRO A 1 293 ? 30.053 11.777 -27.025 1.00 83.00 293 PRO A C 1
ATOM 2344 O O . PRO A 1 293 ? 29.509 10.878 -27.657 1.00 83.00 293 PRO A O 1
ATOM 2347 N N . HIS A 1 294 ? 31.356 12.043 -27.173 1.00 80.19 294 HIS A N 1
ATOM 2348 C CA . HIS A 1 294 ? 32.221 11.358 -28.145 1.00 80.19 294 HIS A CA 1
ATOM 2349 C C . HIS A 1 294 ? 33.241 10.433 -27.463 1.00 80.19 294 HIS A C 1
ATOM 2351 O O . HIS A 1 294 ? 34.177 10.901 -26.820 1.00 80.19 294 HIS A O 1
ATOM 2357 N N . GLY A 1 295 ? 33.121 9.121 -27.685 1.00 70.94 295 GLY A N 1
ATOM 2358 C CA . GLY A 1 295 ? 34.015 8.095 -27.120 1.00 70.94 295 GLY A CA 1
ATOM 2359 C C . GLY A 1 295 ? 35.390 7.953 -27.783 1.00 70.94 295 GLY A C 1
ATOM 2360 O O . GLY A 1 295 ? 36.132 7.035 -27.448 1.00 70.94 295 GLY A O 1
ATOM 2361 N N . HIS A 1 296 ? 35.742 8.822 -28.734 1.00 73.31 296 HIS A N 1
ATOM 2362 C CA . HIS A 1 296 ? 37.052 8.801 -29.402 1.00 73.31 296 HIS A CA 1
ATOM 2363 C C . HIS A 1 296 ? 38.096 9.712 -28.740 1.00 73.31 296 HIS A C 1
ATOM 2365 O O . HIS A 1 296 ? 39.272 9.624 -29.085 1.00 73.31 296 HIS A O 1
ATOM 2371 N N . ASP A 1 297 ? 37.696 10.561 -27.789 1.00 80.31 297 ASP A N 1
ATOM 2372 C CA . ASP A 1 297 ? 38.619 11.453 -27.085 1.00 80.31 297 ASP A CA 1
ATOM 2373 C C . ASP A 1 297 ? 39.572 10.660 -26.167 1.00 80.31 297 ASP A C 1
ATOM 2375 O O . ASP A 1 297 ? 39.180 9.675 -25.533 1.00 80.31 297 ASP A O 1
ATOM 2379 N N . VAL A 1 298 ? 40.826 11.098 -26.071 1.00 81.62 298 VAL A N 1
ATOM 2380 C CA . VAL A 1 298 ? 41.832 10.558 -25.143 1.00 81.62 298 VAL A CA 1
ATOM 2381 C C . VAL A 1 298 ? 41.432 10.845 -23.689 1.00 81.62 298 VAL A C 1
ATOM 2383 O O . VAL A 1 298 ? 41.717 10.038 -22.807 1.00 81.62 298 VAL A O 1
ATOM 2386 N N . ALA A 1 299 ? 40.681 11.925 -23.445 1.00 83.94 299 ALA A N 1
ATOM 2387 C CA . ALA A 1 299 ? 40.155 12.298 -22.129 1.00 83.94 299 ALA A CA 1
ATOM 2388 C C . ALA A 1 299 ? 39.056 11.362 -21.569 1.00 83.94 299 ALA A C 1
ATOM 2390 O O . ALA A 1 299 ? 38.537 11.619 -20.488 1.00 83.94 299 ALA A O 1
ATOM 2391 N N . THR A 1 300 ? 38.679 10.291 -22.282 1.00 87.00 300 THR A N 1
ATOM 2392 C CA . THR A 1 300 ? 37.717 9.272 -21.797 1.00 87.00 300 THR A CA 1
ATOM 2393 C C . THR A 1 300 ? 38.382 7.943 -21.402 1.00 87.00 300 THR A C 1
ATOM 2395 O O . THR A 1 300 ? 37.691 6.956 -21.146 1.00 87.00 300 THR A O 1
ATOM 2398 N N . ILE A 1 301 ? 39.722 7.895 -21.375 1.00 90.00 301 ILE A N 1
ATOM 2399 C CA . ILE A 1 301 ? 40.514 6.684 -21.107 1.00 90.00 301 ILE A CA 1
ATOM 2400 C C . ILE A 1 301 ? 40.991 6.648 -19.649 1.00 90.00 301 ILE A C 1
ATOM 2402 O O . ILE A 1 301 ? 41.648 7.576 -19.167 1.00 90.00 301 ILE A O 1
ATOM 2406 N N . PHE A 1 302 ? 40.726 5.525 -18.983 1.00 90.44 302 PHE A N 1
ATOM 2407 C CA . PHE A 1 302 ? 41.132 5.239 -17.611 1.00 90.44 302 PHE A CA 1
ATOM 2408 C C . PHE A 1 302 ? 41.949 3.943 -17.517 1.00 90.44 302 PHE A C 1
ATOM 2410 O O . PHE A 1 302 ? 41.747 3.000 -18.284 1.00 90.44 302 PHE A O 1
ATOM 2417 N N . GLU A 1 303 ? 42.849 3.898 -16.541 1.00 90.19 303 GLU A N 1
ATOM 2418 C CA . GLU A 1 303 ? 43.612 2.718 -16.124 1.00 90.19 303 GLU A CA 1
ATOM 2419 C C . GLU A 1 303 ? 43.117 2.259 -14.739 1.00 90.19 303 GLU A C 1
ATOM 2421 O O . GLU A 1 303 ? 42.737 3.088 -13.900 1.00 90.19 303 GLU A O 1
ATOM 2426 N N . LEU A 1 304 ? 43.081 0.940 -14.511 1.00 89.50 304 LEU A N 1
ATOM 2427 C CA . LEU A 1 304 ? 42.631 0.328 -13.256 1.00 89.50 304 LEU A CA 1
ATOM 2428 C C . LEU A 1 304 ? 43.834 -0.112 -12.418 1.00 89.50 304 LEU A C 1
ATOM 2430 O O . LEU A 1 304 ? 44.537 -1.050 -12.780 1.00 89.50 304 LEU A O 1
ATOM 2434 N N . ASP A 1 305 ? 44.036 0.509 -11.258 1.00 87.38 305 ASP A N 1
ATOM 2435 C CA . ASP A 1 305 ? 45.076 0.099 -10.308 1.00 87.38 305 ASP A CA 1
ATOM 2436 C C . ASP A 1 305 ? 44.469 -0.783 -9.197 1.00 87.38 305 ASP A C 1
ATOM 2438 O O . ASP A 1 305 ? 43.517 -0.356 -8.528 1.00 87.38 305 ASP A O 1
ATOM 2442 N N . PRO A 1 306 ? 44.985 -2.007 -8.974 1.00 85.38 306 PRO A N 1
ATOM 2443 C CA . PRO A 1 306 ? 44.446 -2.912 -7.968 1.00 85.38 306 PRO A CA 1
ATOM 2444 C C . PRO A 1 306 ? 44.783 -2.455 -6.542 1.00 85.38 306 PRO A C 1
ATOM 2446 O O . PRO A 1 306 ? 45.864 -1.939 -6.248 1.00 85.38 306 PRO A O 1
ATOM 2449 N N . THR A 1 307 ? 43.878 -2.718 -5.598 1.00 79.31 307 THR A N 1
ATOM 2450 C CA . THR A 1 307 ? 44.163 -2.576 -4.157 1.00 79.31 307 THR A CA 1
ATOM 2451 C C . THR A 1 307 ? 44.929 -3.770 -3.572 1.00 79.31 307 THR A C 1
ATOM 2453 O O . THR A 1 307 ? 45.437 -3.673 -2.458 1.00 79.31 307 THR A O 1
ATOM 2456 N N . SER A 1 308 ? 45.049 -4.878 -4.315 1.00 70.12 308 SER A N 1
ATOM 2457 C CA . SER A 1 308 ? 45.705 -6.123 -3.890 1.00 70.12 308 SER A CA 1
ATOM 2458 C C . SER A 1 308 ? 46.862 -6.537 -4.815 1.00 70.12 308 SER A C 1
ATOM 2460 O O . SER A 1 308 ? 46.981 -6.078 -5.951 1.00 70.12 308 SER A O 1
ATOM 2462 N N . MET A 1 309 ? 47.746 -7.412 -4.328 1.00 55.41 309 MET A N 1
ATOM 2463 C CA . MET A 1 309 ? 49.017 -7.765 -4.979 1.00 55.41 309 MET A CA 1
ATOM 2464 C C . MET A 1 309 ? 48.886 -8.791 -6.125 1.00 55.41 309 MET A C 1
ATOM 2466 O O . MET A 1 309 ? 49.462 -9.873 -6.055 1.00 55.41 309 MET A O 1
ATOM 2470 N N . THR A 1 310 ? 48.157 -8.466 -7.199 1.00 60.97 310 THR A N 1
ATOM 2471 C CA . THR A 1 310 ? 48.019 -9.341 -8.389 1.00 60.97 310 THR A CA 1
ATOM 2472 C C . THR A 1 310 ? 48.067 -8.561 -9.712 1.00 60.97 310 THR A C 1
ATOM 2474 O O . THR A 1 310 ? 47.046 -8.328 -10.339 1.00 60.97 310 THR A O 1
ATOM 2477 N N . LYS A 1 311 ? 49.255 -8.121 -10.158 1.00 57.69 311 LYS A N 1
ATOM 2478 C CA . LYS A 1 311 ? 49.373 -7.235 -11.340 1.00 57.69 311 LYS A CA 1
ATOM 2479 C C . LYS A 1 311 ? 49.240 -7.922 -12.708 1.00 57.69 311 LYS A C 1
ATOM 2481 O O . LYS A 1 311 ? 48.736 -7.292 -13.630 1.00 57.69 311 LYS A O 1
ATOM 2486 N N . ASP A 1 312 ? 49.610 -9.196 -12.827 1.00 58.59 312 ASP A N 1
ATOM 2487 C CA . ASP A 1 312 ? 49.642 -9.919 -14.116 1.00 58.59 312 ASP A CA 1
ATOM 2488 C C . ASP A 1 312 ? 48.418 -10.838 -14.334 1.00 58.59 312 ASP A C 1
ATOM 2490 O O . ASP A 1 312 ? 48.488 -11.833 -15.055 1.00 58.59 312 ASP A O 1
ATOM 2494 N N . SER A 1 313 ? 47.292 -10.545 -13.675 1.00 78.25 313 SER A N 1
ATOM 2495 C CA . SER A 1 313 ? 46.052 -11.331 -13.752 1.00 78.25 313 SER A CA 1
ATOM 2496 C C . SER A 1 313 ? 44.921 -10.614 -14.506 1.00 78.25 313 SER A C 1
ATOM 2498 O O . SER A 1 313 ? 44.987 -9.426 -14.830 1.00 78.25 313 SER A O 1
ATOM 2500 N N . HIS A 1 314 ? 43.855 -11.361 -14.797 1.00 82.69 314 HIS A N 1
ATOM 2501 C CA . HIS A 1 314 ? 42.580 -10.792 -15.227 1.00 82.69 314 HIS A CA 1
ATOM 2502 C C . HIS A 1 314 ? 41.908 -10.017 -14.086 1.00 82.69 314 HIS A C 1
ATOM 2504 O O . HIS A 1 314 ? 42.019 -10.409 -12.924 1.00 82.69 314 HIS A O 1
ATOM 2510 N N . VAL A 1 315 ? 41.170 -8.956 -14.422 1.00 83.69 315 VAL A N 1
ATOM 2511 C CA . VAL A 1 315 ? 40.419 -8.150 -13.445 1.00 83.69 315 VAL A CA 1
ATOM 2512 C C . VAL A 1 315 ? 39.169 -8.925 -12.986 1.00 83.69 315 VAL A C 1
ATOM 2514 O O . VAL A 1 315 ? 38.310 -9.210 -13.827 1.00 83.69 315 VAL A O 1
ATOM 2517 N N . PRO A 1 316 ? 39.017 -9.270 -11.690 1.00 84.69 316 PRO A N 1
ATOM 2518 C CA . PRO A 1 316 ? 37.818 -9.945 -11.187 1.00 84.69 316 PRO A CA 1
ATOM 2519 C C . PRO A 1 316 ? 36.591 -9.025 -11.203 1.00 84.69 316 PRO A C 1
ATOM 2521 O O . PRO A 1 316 ? 36.704 -7.822 -10.961 1.00 84.69 316 PRO A O 1
ATOM 2524 N N . ARG A 1 317 ? 35.392 -9.578 -11.413 1.00 76.69 317 ARG A N 1
ATOM 2525 C CA . ARG A 1 317 ? 34.152 -8.783 -11.542 1.00 76.69 317 ARG A CA 1
ATOM 2526 C C . ARG A 1 317 ? 33.753 -7.986 -10.301 1.00 76.69 317 ARG A C 1
ATOM 2528 O O . ARG A 1 317 ? 33.035 -7.001 -10.446 1.00 76.69 317 ARG A O 1
ATOM 2535 N N . SER A 1 318 ? 34.198 -8.390 -9.112 1.00 82.50 318 SER A N 1
ATOM 2536 C CA . SER A 1 318 ? 33.889 -7.733 -7.833 1.00 82.50 318 SER A CA 1
ATOM 2537 C C . SER A 1 318 ? 35.133 -7.194 -7.112 1.00 82.50 318 SER A C 1
ATOM 2539 O O . SER A 1 318 ? 35.261 -7.325 -5.893 1.00 82.50 318 SER A O 1
ATOM 2541 N N . SER A 1 319 ? 36.092 -6.635 -7.856 1.00 86.25 319 SER A N 1
ATOM 2542 C CA . SER A 1 319 ? 37.315 -6.054 -7.288 1.00 86.25 319 SER A CA 1
ATOM 2543 C C . SER A 1 319 ? 37.149 -4.600 -6.828 1.00 86.25 319 SER A C 1
ATOM 2545 O O . SER A 1 319 ? 36.423 -3.818 -7.446 1.00 86.25 319 SER A O 1
ATOM 2547 N N . TYR A 1 320 ? 37.912 -4.215 -5.802 1.00 88.62 320 TYR A N 1
ATOM 2548 C CA . TYR A 1 320 ? 38.161 -2.814 -5.459 1.00 88.62 320 TYR A CA 1
ATOM 2549 C C . TYR A 1 320 ? 39.326 -2.284 -6.301 1.00 88.62 320 TYR A C 1
ATOM 2551 O O . TYR A 1 320 ? 40.409 -2.873 -6.310 1.00 88.62 320 TYR A O 1
ATOM 2559 N N . VAL A 1 321 ? 39.099 -1.175 -7.000 1.00 89.31 321 VAL A N 1
ATOM 2560 C CA . VAL A 1 321 ? 40.049 -0.556 -7.930 1.00 89.31 321 VAL A CA 1
ATOM 2561 C C . VAL A 1 321 ? 40.200 0.930 -7.627 1.00 89.31 321 VAL A C 1
ATOM 2563 O O . VAL A 1 321 ? 39.260 1.588 -7.174 1.00 89.31 321 VAL A O 1
ATOM 2566 N N . ARG A 1 322 ? 41.374 1.484 -7.923 1.00 89.62 322 ARG A N 1
ATOM 2567 C CA . ARG A 1 322 ? 41.561 2.933 -8.046 1.00 89.62 322 ARG A CA 1
ATOM 2568 C C . ARG A 1 322 ? 41.517 3.301 -9.523 1.00 89.62 322 ARG A C 1
ATOM 2570 O O . ARG A 1 322 ? 42.056 2.582 -10.362 1.00 89.62 322 ARG A O 1
ATOM 2577 N N . LEU A 1 323 ? 40.874 4.423 -9.828 1.00 89.94 323 LEU A N 1
ATOM 2578 C CA . LEU A 1 323 ? 40.710 4.919 -11.191 1.00 89.94 323 LEU A CA 1
ATOM 2579 C C . LEU A 1 323 ? 41.759 5.997 -11.478 1.00 89.94 323 LEU A C 1
ATOM 2581 O O . LEU A 1 323 ? 41.761 7.057 -10.842 1.00 89.94 323 LEU A O 1
ATOM 2585 N N . HIS A 1 324 ? 42.638 5.720 -12.439 1.00 89.19 324 HIS A N 1
ATOM 2586 C CA . HIS A 1 324 ? 43.660 6.649 -12.909 1.00 89.19 324 HIS A CA 1
ATOM 2587 C C . HIS A 1 324 ? 43.274 7.216 -14.280 1.00 89.19 324 HIS A C 1
ATOM 2589 O O . HIS A 1 324 ? 42.969 6.461 -15.201 1.00 89.19 324 HIS A O 1
ATOM 2595 N N . HIS A 1 325 ? 43.268 8.542 -14.432 1.00 89.44 325 HIS A N 1
ATOM 2596 C CA . HIS A 1 325 ? 42.933 9.202 -15.694 1.00 89.44 325 HIS A CA 1
ATOM 2597 C C . HIS A 1 325 ? 44.194 9.510 -16.508 1.00 89.44 325 HIS A C 1
ATOM 2599 O O . HIS A 1 325 ? 44.993 10.375 -16.134 1.00 89.44 325 HIS A O 1
ATOM 2605 N N . LEU A 1 326 ? 44.340 8.830 -17.649 1.00 87.00 326 LEU A N 1
ATOM 2606 C CA . LEU A 1 326 ? 45.575 8.817 -18.436 1.00 87.00 326 LEU A CA 1
ATOM 2607 C C . LEU A 1 326 ? 45.920 10.188 -19.041 1.00 87.00 326 LEU A C 1
ATOM 2609 O O . LEU A 1 326 ? 47.083 10.581 -19.061 1.00 87.00 326 LEU A O 1
ATOM 2613 N N . CYS A 1 327 ? 44.921 10.945 -19.511 1.00 86.06 327 CYS A N 1
ATOM 2614 C CA . CYS A 1 327 ? 45.160 12.205 -20.224 1.00 86.06 327 CYS A CA 1
ATOM 2615 C C . CYS A 1 327 ? 45.682 13.337 -19.316 1.00 86.06 327 CYS A C 1
ATOM 2617 O O . CYS A 1 327 ? 46.364 14.242 -19.796 1.00 86.06 327 CYS A O 1
ATOM 2619 N N . THR A 1 328 ? 45.365 13.314 -18.016 1.00 81.19 328 THR A N 1
ATOM 2620 C CA . THR A 1 328 ? 45.793 14.349 -17.049 1.00 81.19 328 THR A CA 1
ATOM 2621 C C . THR A 1 328 ? 46.762 13.829 -15.991 1.00 81.19 328 THR A C 1
ATOM 2623 O O . THR A 1 328 ? 47.271 14.634 -15.211 1.00 81.19 328 THR A O 1
ATOM 2626 N N . ASN A 1 329 ? 47.032 12.517 -15.967 1.00 84.62 329 ASN A N 1
ATOM 2627 C CA . ASN A 1 329 ? 47.848 11.840 -14.957 1.00 84.62 329 ASN A CA 1
ATOM 2628 C C . ASN A 1 329 ? 47.356 12.155 -13.526 1.00 84.62 329 ASN A C 1
ATOM 2630 O O . ASN A 1 329 ? 48.104 12.630 -12.669 1.00 84.62 329 ASN A O 1
ATOM 2634 N N . THR A 1 330 ? 46.052 11.962 -13.288 1.00 85.25 330 THR A N 1
ATOM 2635 C CA . THR A 1 330 ? 45.404 12.217 -11.985 1.00 85.25 330 THR A CA 1
ATOM 2636 C C . THR A 1 330 ? 44.517 11.064 -11.537 1.00 85.25 330 THR A C 1
ATOM 2638 O O . THR A 1 330 ? 43.841 10.434 -12.347 1.00 85.25 330 THR A O 1
ATOM 2641 N N . TRP A 1 331 ? 44.455 10.862 -10.228 1.00 86.31 331 TRP A N 1
ATOM 2642 C CA . TRP A 1 331 ? 43.592 9.917 -9.530 1.00 86.31 331 TRP A CA 1
ATOM 2643 C C . TRP A 1 331 ? 42.251 10.563 -9.185 1.00 86.31 331 TRP A C 1
ATOM 2645 O O . TRP A 1 331 ? 42.204 11.725 -8.771 1.00 86.31 331 TRP A O 1
ATOM 2655 N N . ILE A 1 332 ? 41.156 9.821 -9.333 1.00 88.00 332 ILE A N 1
ATOM 2656 C CA . ILE A 1 332 ? 39.814 10.292 -8.956 1.00 88.00 332 ILE A CA 1
ATOM 2657 C C . ILE A 1 332 ? 39.729 10.451 -7.430 1.00 88.00 332 ILE A C 1
ATOM 2659 O O . ILE A 1 332 ? 40.271 9.620 -6.712 1.00 88.00 332 ILE A O 1
ATOM 2663 N N . HIS A 1 333 ? 39.102 11.533 -6.954 1.00 84.06 333 HIS A N 1
ATOM 2664 C CA . HIS A 1 333 ? 38.880 11.819 -5.532 1.00 84.06 333 HIS A CA 1
ATOM 2665 C C . HIS A 1 333 ? 37.448 12.320 -5.280 1.00 84.06 333 HIS A C 1
ATOM 2667 O O . HIS A 1 333 ? 36.908 13.131 -6.044 1.00 84.06 333 HIS A O 1
ATOM 2673 N N . SER A 1 334 ? 36.848 11.898 -4.174 1.00 83.06 334 SER A N 1
ATOM 2674 C CA . SER A 1 334 ? 35.614 12.445 -3.624 1.00 83.06 334 SER A CA 1
ATOM 2675 C C . SER A 1 334 ? 35.773 13.930 -3.246 1.00 83.06 334 SER A C 1
ATOM 2677 O O . SER A 1 334 ? 36.874 14.441 -3.025 1.00 83.06 334 SER A O 1
ATOM 2679 N N . SER A 1 335 ? 34.667 14.681 -3.218 1.00 80.75 335 SER A N 1
ATOM 2680 C CA . SER A 1 335 ? 34.667 16.054 -2.700 1.00 80.75 335 SER A CA 1
ATOM 2681 C C . SER A 1 335 ? 33.368 16.364 -1.967 1.00 80.75 335 SER A C 1
ATOM 2683 O O . SER A 1 335 ? 32.310 15.828 -2.297 1.00 80.75 335 SER A O 1
ATOM 2685 N N . ASN A 1 336 ? 33.428 17.288 -1.006 1.00 75.62 336 ASN A N 1
ATOM 2686 C CA . ASN A 1 336 ? 32.252 17.747 -0.261 1.00 75.62 336 ASN A CA 1
ATOM 2687 C C . ASN A 1 336 ? 31.537 18.933 -0.935 1.00 75.62 336 ASN A C 1
ATOM 2689 O O . ASN A 1 336 ? 30.718 19.614 -0.318 1.00 75.62 336 ASN A O 1
ATOM 2693 N N . ILE A 1 337 ? 31.823 19.185 -2.218 1.00 76.94 337 ILE A N 1
ATOM 2694 C CA . ILE A 1 337 ? 31.186 20.246 -2.998 1.00 76.94 337 ILE A CA 1
ATOM 2695 C C . ILE A 1 337 ? 29.890 19.713 -3.611 1.00 76.94 337 ILE A C 1
ATOM 2697 O O . ILE A 1 337 ? 29.907 18.875 -4.511 1.00 76.94 337 ILE A O 1
ATOM 2701 N N . PHE A 1 338 ? 28.758 20.249 -3.167 1.00 80.81 338 PHE A N 1
ATOM 2702 C CA . PHE A 1 338 ? 27.450 19.959 -3.753 1.00 80.81 338 PHE A CA 1
ATOM 2703 C C . PHE A 1 338 ? 27.204 20.750 -5.042 1.00 80.81 338 PHE A C 1
ATOM 2705 O O . PHE A 1 338 ? 27.530 21.937 -5.124 1.00 80.81 338 PHE A O 1
ATOM 2712 N N . VAL A 1 339 ? 26.594 20.106 -6.039 1.00 77.94 339 VAL A N 1
ATOM 2713 C CA . VAL A 1 339 ? 26.151 20.749 -7.294 1.00 77.94 339 VAL A CA 1
ATOM 2714 C C . VAL A 1 339 ? 24.813 21.488 -7.099 1.00 77.94 339 VAL A C 1
ATOM 2716 O O . VAL A 1 339 ? 24.509 22.455 -7.794 1.00 77.94 339 VAL A O 1
ATOM 2719 N N . ASP A 1 340 ? 24.027 21.063 -6.114 1.00 79.12 340 ASP A N 1
ATOM 2720 C CA . ASP A 1 340 ? 22.630 21.418 -5.858 1.00 79.12 340 ASP A CA 1
ATOM 2721 C C . ASP A 1 340 ? 22.429 22.274 -4.594 1.00 79.12 340 ASP A C 1
ATOM 2723 O O . ASP A 1 340 ? 21.476 22.097 -3.845 1.00 79.12 340 ASP A O 1
ATOM 2727 N N . LYS A 1 341 ? 23.302 23.271 -4.393 1.00 74.38 341 LYS A N 1
ATOM 2728 C CA . LYS A 1 341 ? 23.301 24.210 -3.243 1.00 74.38 341 LYS A CA 1
ATOM 2729 C C . LYS A 1 341 ? 22.020 25.055 -3.061 1.00 74.38 341 LYS A C 1
ATOM 2731 O O . LYS A 1 341 ? 21.949 25.829 -2.114 1.00 74.38 341 LYS A O 1
ATOM 2736 N N . GLU A 1 342 ? 21.065 24.967 -3.985 1.00 73.44 342 GLU A N 1
ATOM 2737 C CA . GLU A 1 342 ? 19.792 25.708 -3.977 1.00 73.44 342 GLU A CA 1
ATOM 2738 C C . GLU A 1 342 ? 18.607 24.871 -3.452 1.00 73.44 342 GLU A C 1
ATOM 2740 O O . GLU A 1 342 ? 17.552 25.436 -3.184 1.00 73.44 342 GLU A O 1
ATOM 2745 N N . GLU A 1 343 ? 18.749 23.545 -3.321 1.00 72.06 343 GLU A N 1
ATOM 2746 C CA . GLU A 1 343 ? 17.700 22.657 -2.794 1.00 72.06 343 GLU A CA 1
ATOM 2747 C C . GLU A 1 343 ? 17.875 22.469 -1.269 1.00 72.06 343 GLU A C 1
ATOM 2749 O O . GLU A 1 343 ? 18.999 22.303 -0.796 1.00 72.06 343 GLU A O 1
ATOM 2754 N N . ASP A 1 344 ? 16.776 22.421 -0.496 1.00 59.19 344 ASP A N 1
ATOM 2755 C CA . ASP A 1 344 ? 16.787 22.286 0.983 1.00 59.19 344 ASP A CA 1
ATOM 2756 C C . ASP A 1 344 ? 17.583 21.074 1.510 1.00 59.19 344 ASP A C 1
ATOM 2758 O O . ASP A 1 344 ? 17.966 21.021 2.682 1.00 59.19 344 ASP A O 1
ATOM 2762 N N . LYS A 1 345 ? 17.794 20.060 0.662 1.00 73.81 345 LYS A N 1
ATOM 2763 C CA . LYS A 1 345 ? 18.586 18.859 0.949 1.00 73.81 345 LYS A CA 1
ATOM 2764 C C . LYS A 1 345 ? 19.412 18.485 -0.287 1.00 73.81 345 LYS A C 1
ATOM 2766 O O . LYS A 1 345 ? 18.897 17.751 -1.132 1.00 73.81 345 LYS A O 1
ATOM 2771 N N . PRO A 1 346 ? 20.665 18.954 -0.406 1.00 77.75 346 PRO A N 1
ATOM 2772 C CA . PRO A 1 346 ? 21.508 18.627 -1.547 1.00 77.75 346 PRO A CA 1
ATOM 2773 C C . PRO A 1 346 ? 21.910 17.143 -1.517 1.00 77.75 346 PRO A C 1
ATOM 2775 O O . PRO A 1 346 ? 22.244 16.594 -0.466 1.00 77.75 346 PRO A O 1
ATOM 2778 N N . ILE A 1 347 ? 21.867 16.482 -2.675 1.00 83.25 347 ILE A N 1
ATOM 2779 C CA . ILE A 1 347 ? 22.149 15.044 -2.833 1.00 83.25 347 ILE A CA 1
ATOM 2780 C C . ILE A 1 347 ? 23.295 14.746 -3.809 1.00 83.25 347 ILE A C 1
ATOM 2782 O O . ILE A 1 347 ? 23.679 13.580 -3.943 1.00 83.25 347 ILE A O 1
ATOM 2786 N N . ARG A 1 348 ? 23.818 15.758 -4.517 1.00 83.94 348 ARG A N 1
ATOM 2787 C CA . ARG A 1 348 ? 24.748 15.595 -5.647 1.00 83.94 348 ARG A CA 1
ATOM 2788 C C . ARG A 1 348 ? 26.168 16.045 -5.262 1.00 83.94 348 ARG A C 1
ATOM 2790 O O . ARG A 1 348 ? 26.532 17.196 -5.514 1.00 83.94 348 ARG A O 1
ATOM 2797 N N . LYS A 1 349 ? 26.988 15.159 -4.672 1.00 86.50 349 LYS A N 1
ATOM 2798 C CA . LYS A 1 349 ? 28.408 15.458 -4.379 1.00 86.50 349 LYS A CA 1
ATOM 2799 C C . LYS A 1 349 ? 29.256 15.379 -5.652 1.00 86.50 349 LYS A C 1
ATOM 2801 O O . LYS A 1 349 ? 29.307 14.343 -6.313 1.00 86.50 349 LYS A O 1
ATOM 2806 N N . LYS A 1 350 ? 29.950 16.460 -5.997 1.00 84.44 350 LYS A N 1
ATOM 2807 C CA . LYS A 1 350 ? 30.863 16.528 -7.146 1.00 84.44 350 LYS A CA 1
ATOM 2808 C C . LYS A 1 350 ? 32.082 15.624 -6.929 1.00 84.44 350 LYS A C 1
ATOM 2810 O O . LYS A 1 350 ? 32.552 15.476 -5.802 1.00 84.44 350 LYS A O 1
ATOM 2815 N N . VAL A 1 351 ? 32.628 15.073 -8.012 1.00 86.44 351 VAL A N 1
ATOM 2816 C CA . VAL A 1 351 ? 33.847 14.248 -7.983 1.00 86.44 351 VAL A CA 1
ATOM 2817 C C . VAL A 1 351 ? 34.997 14.996 -8.655 1.00 86.44 351 VAL A C 1
ATOM 2819 O O . VAL A 1 351 ? 34.849 15.507 -9.769 1.00 86.44 351 VAL A O 1
ATOM 2822 N N . GLY A 1 352 ? 36.126 15.097 -7.956 1.00 82.50 352 GLY A N 1
ATOM 2823 C CA . GLY A 1 352 ? 37.350 15.739 -8.429 1.00 82.50 352 GLY A CA 1
ATOM 2824 C C . GLY A 1 352 ? 38.392 14.733 -8.914 1.00 82.50 352 GLY A C 1
ATOM 2825 O O . GLY A 1 352 ? 38.204 13.518 -8.838 1.00 82.50 352 GLY A O 1
ATOM 2826 N N . CYS A 1 353 ? 39.524 15.241 -9.395 1.00 80.75 353 CYS A N 1
ATOM 2827 C CA . CYS A 1 353 ? 40.734 14.452 -9.609 1.00 80.75 353 CYS A CA 1
ATOM 2828 C C . CYS A 1 353 ? 41.970 15.225 -9.126 1.00 80.75 353 CYS A C 1
ATOM 2830 O O . CYS A 1 353 ? 42.038 16.449 -9.270 1.00 80.75 353 CYS A O 1
ATOM 2832 N N . ALA A 1 354 ? 42.954 14.508 -8.581 1.00 76.56 354 ALA A N 1
ATOM 2833 C CA . ALA A 1 354 ? 44.191 15.064 -8.034 1.00 76.56 354 ALA A CA 1
ATOM 2834 C C . ALA A 1 354 ? 45.418 14.218 -8.393 1.00 76.56 354 ALA A C 1
ATOM 2836 O O . ALA A 1 354 ? 45.304 13.055 -8.764 1.00 76.56 354 ALA A O 1
ATOM 2837 N N . GLN A 1 355 ? 46.613 14.800 -8.292 1.00 75.75 355 GLN A N 1
ATOM 2838 C CA . GLN A 1 355 ? 47.867 14.088 -8.597 1.00 75.75 355 GLN A CA 1
ATOM 2839 C C . GLN A 1 355 ? 48.334 13.170 -7.455 1.00 75.75 355 GLN A C 1
ATOM 2841 O O . GLN A 1 355 ? 49.134 12.265 -7.679 1.00 75.75 355 GLN A O 1
ATOM 2846 N N . ILE A 1 356 ? 47.835 13.389 -6.236 1.00 76.94 356 ILE A N 1
ATOM 2847 C CA . ILE A 1 356 ? 48.108 12.537 -5.075 1.00 76.94 356 ILE A CA 1
ATOM 2848 C C . ILE A 1 356 ? 47.383 11.199 -5.267 1.00 76.94 356 ILE A C 1
ATOM 2850 O O . ILE A 1 356 ? 46.248 11.178 -5.733 1.00 76.94 356 ILE A O 1
ATOM 2854 N N . LYS A 1 357 ? 48.035 10.089 -4.908 1.00 79.81 357 LYS A N 1
ATOM 2855 C CA . LYS A 1 357 ? 47.396 8.775 -4.784 1.00 79.81 357 LYS A CA 1
ATOM 2856 C C . LYS A 1 357 ? 46.987 8.580 -3.323 1.00 79.81 357 LYS A C 1
ATOM 2858 O O . LYS A 1 357 ? 47.868 8.518 -2.469 1.00 79.81 357 LYS A O 1
ATOM 2863 N N . ASP A 1 358 ? 45.688 8.502 -3.051 1.00 78.69 358 ASP A N 1
ATOM 2864 C CA . ASP A 1 358 ? 45.151 8.089 -1.749 1.00 78.69 358 ASP A CA 1
ATOM 2865 C C . ASP A 1 358 ? 44.678 6.626 -1.837 1.00 78.69 358 ASP A C 1
ATOM 2867 O O . ASP A 1 358 ? 44.179 6.172 -2.869 1.00 78.69 358 ASP A O 1
ATOM 2871 N N . ASP A 1 359 ? 44.865 5.873 -0.758 1.00 76.69 359 ASP A N 1
ATOM 2872 C CA . ASP A 1 359 ? 44.435 4.480 -0.643 1.00 76.69 359 ASP A CA 1
ATOM 2873 C C . ASP A 1 359 ? 42.987 4.339 -0.150 1.00 76.69 359 ASP A C 1
ATOM 2875 O O . ASP A 1 359 ? 42.395 3.272 -0.306 1.00 76.69 359 ASP A O 1
ATOM 2879 N N . ARG A 1 360 ? 42.399 5.411 0.399 1.00 79.31 360 ARG A N 1
ATOM 2880 C CA . ARG A 1 360 ? 40.995 5.471 0.853 1.00 79.31 360 ARG A CA 1
ATOM 2881 C C . ARG A 1 360 ? 40.008 5.699 -0.296 1.00 79.31 360 ARG A C 1
ATOM 2883 O O . ARG A 1 360 ? 38.851 5.287 -0.232 1.00 79.31 360 ARG A O 1
ATOM 2890 N N . GLU A 1 361 ? 40.479 6.333 -1.365 1.00 82.88 361 GLU A N 1
ATOM 2891 C CA . GLU A 1 361 ? 39.715 6.712 -2.560 1.00 82.88 361 GLU A CA 1
ATOM 2892 C C . GLU A 1 361 ? 39.614 5.527 -3.544 1.00 82.88 361 GLU A C 1
ATOM 2894 O O . GLU A 1 361 ? 40.158 5.531 -4.651 1.00 82.88 361 GLU A O 1
ATOM 2899 N N . ALA A 1 362 ? 38.943 4.459 -3.099 1.00 88.44 362 ALA A N 1
ATOM 2900 C CA . ALA A 1 362 ? 38.753 3.220 -3.851 1.00 88.44 362 ALA A CA 1
ATOM 2901 C C . ALA A 1 362 ? 37.292 3.018 -4.289 1.00 88.44 362 ALA A C 1
ATOM 2903 O O . ALA A 1 362 ? 36.349 3.203 -3.512 1.00 88.44 362 ALA A O 1
ATOM 2904 N N . PHE A 1 363 ? 37.108 2.551 -5.526 1.00 90.75 363 PHE A N 1
ATOM 2905 C CA . PHE A 1 363 ? 35.814 2.165 -6.083 1.00 90.75 363 PHE A CA 1
ATOM 2906 C C . PHE A 1 363 ? 35.689 0.640 -6.134 1.00 90.75 363 PHE A C 1
ATOM 2908 O O . PHE A 1 363 ? 36.515 -0.043 -6.733 1.00 90.75 363 PHE A O 1
ATOM 2915 N N . ALA A 1 364 ? 34.626 0.093 -5.553 1.00 90.19 364 ALA A N 1
ATOM 2916 C CA . ALA A 1 364 ? 34.193 -1.268 -5.828 1.00 90.19 364 ALA A CA 1
ATOM 2917 C C . ALA A 1 364 ? 33.493 -1.316 -7.191 1.00 90.19 364 ALA A C 1
ATOM 2919 O O . ALA A 1 364 ? 32.539 -0.567 -7.438 1.00 90.19 364 ALA A O 1
ATOM 2920 N N . ILE A 1 365 ? 33.944 -2.223 -8.055 1.00 90.31 365 ILE A N 1
ATOM 2921 C CA . ILE A 1 365 ? 33.200 -2.623 -9.247 1.00 90.31 365 ILE A CA 1
ATOM 2922 C C . ILE A 1 365 ? 32.114 -3.597 -8.785 1.00 90.31 365 ILE A C 1
ATOM 2924 O O . ILE A 1 365 ? 32.414 -4.648 -8.224 1.00 90.31 365 ILE A O 1
ATOM 2928 N N . VAL A 1 366 ? 30.845 -3.238 -8.980 1.00 90.00 366 VAL A N 1
ATOM 2929 C CA . VAL A 1 366 ? 29.703 -4.101 -8.656 1.00 90.00 366 VAL A CA 1
ATOM 2930 C C . VAL A 1 366 ? 29.071 -4.578 -9.968 1.00 90.00 366 VAL A C 1
ATOM 2932 O O . VAL A 1 366 ? 28.541 -3.740 -10.707 1.00 90.00 366 VAL A O 1
ATOM 2935 N N . PRO A 1 367 ? 29.112 -5.885 -10.288 1.00 88.12 367 PRO A N 1
ATOM 2936 C CA . PRO A 1 367 ? 28.553 -6.407 -11.529 1.00 88.12 367 PRO A CA 1
ATOM 2937 C C . PRO A 1 367 ? 27.022 -6.338 -11.514 1.00 88.12 367 PRO A C 1
ATOM 2939 O O . PRO A 1 367 ? 26.382 -6.433 -10.464 1.00 88.12 367 PRO A O 1
ATOM 2942 N N . VAL A 1 368 ? 26.428 -6.166 -12.694 1.00 88.19 368 VAL A N 1
ATOM 2943 C CA . VAL A 1 368 ? 24.977 -6.020 -12.879 1.00 88.19 368 VAL A CA 1
ATOM 2944 C C . VAL A 1 368 ? 24.440 -7.219 -13.655 1.00 88.19 368 VAL A C 1
ATOM 2946 O O . VAL A 1 368 ? 25.104 -7.731 -14.555 1.00 88.19 368 VAL A O 1
ATOM 2949 N N . SER A 1 369 ? 23.242 -7.697 -13.308 1.00 86.56 369 SER A N 1
ATOM 2950 C CA . SER A 1 369 ? 22.660 -8.842 -14.012 1.00 86.56 369 SER A CA 1
ATOM 2951 C C . SER A 1 369 ? 22.261 -8.449 -15.446 1.00 86.56 369 SER A C 1
ATOM 2953 O O . SER A 1 369 ? 21.683 -7.377 -15.652 1.00 86.56 369 SER A O 1
ATOM 2955 N N . PRO A 1 370 ? 22.478 -9.315 -16.456 1.00 84.25 370 PRO A N 1
ATOM 2956 C CA . PRO A 1 370 ? 22.026 -9.039 -17.821 1.00 84.25 370 PRO A CA 1
ATOM 2957 C C . PRO A 1 370 ? 20.506 -8.850 -17.943 1.00 84.25 370 PRO A C 1
ATOM 2959 O O . PRO A 1 370 ? 20.043 -8.214 -18.885 1.00 84.25 370 PRO A O 1
ATOM 2962 N N . GLN A 1 371 ? 19.719 -9.383 -16.998 1.00 84.56 371 GLN A N 1
ATOM 2963 C CA . GLN A 1 371 ? 18.275 -9.153 -16.963 1.00 84.56 371 GLN A CA 1
ATOM 2964 C C . GLN A 1 371 ? 17.934 -7.712 -16.568 1.00 84.56 371 GLN A C 1
ATOM 2966 O O . GLN A 1 371 ? 17.083 -7.112 -17.212 1.00 84.56 371 GLN A O 1
ATOM 2971 N N . GLU A 1 372 ? 18.621 -7.125 -15.581 1.00 85.00 372 GLU A N 1
ATOM 2972 C CA . GLU A 1 372 ? 18.392 -5.727 -15.185 1.00 85.00 372 GLU A CA 1
ATOM 2973 C C . GLU A 1 372 ? 18.745 -4.749 -16.324 1.00 85.00 372 GLU A C 1
ATOM 2975 O O . GLU A 1 372 ? 18.065 -3.741 -16.513 1.00 85.00 372 GLU A O 1
ATOM 2980 N N . VAL A 1 373 ? 19.761 -5.080 -17.132 1.00 86.25 373 VAL A N 1
ATOM 2981 C CA . VAL A 1 373 ? 20.118 -4.329 -18.349 1.00 86.25 373 VAL A CA 1
ATOM 2982 C C . VAL A 1 373 ? 19.000 -4.411 -19.395 1.00 86.25 373 VAL A C 1
ATOM 2984 O O . VAL A 1 373 ? 18.542 -3.376 -19.872 1.00 86.25 373 VAL A O 1
ATOM 2987 N N . ARG A 1 374 ? 18.496 -5.617 -19.701 1.00 86.50 374 ARG A N 1
ATOM 2988 C CA . ARG A 1 374 ? 17.370 -5.805 -20.639 1.00 86.50 374 ARG A CA 1
ATOM 2989 C C . ARG A 1 374 ? 16.093 -5.102 -20.185 1.00 86.50 374 ARG A C 1
ATOM 2991 O O . ARG A 1 374 ? 15.394 -4.520 -21.011 1.00 86.50 374 ARG A O 1
ATOM 2998 N N . ASP A 1 375 ? 15.802 -5.142 -18.888 1.00 86.44 375 ASP A N 1
ATOM 2999 C CA . ASP A 1 375 ? 14.643 -4.476 -18.293 1.00 86.44 375 ASP A CA 1
ATOM 3000 C C . ASP A 1 375 ? 14.723 -2.947 -18.453 1.00 86.44 375 ASP A C 1
ATOM 3002 O O . ASP A 1 375 ? 13.709 -2.290 -18.698 1.00 86.44 375 ASP A O 1
ATOM 3006 N N . LEU A 1 376 ? 15.929 -2.376 -18.352 1.00 85.44 376 LEU A N 1
ATOM 3007 C CA . LEU A 1 376 ? 16.173 -0.958 -18.606 1.00 85.44 376 LEU A CA 1
ATOM 3008 C C . LEU A 1 376 ? 16.085 -0.604 -20.096 1.00 85.44 376 LEU A C 1
ATOM 3010 O O . LEU A 1 376 ? 15.433 0.383 -20.432 1.00 85.44 376 LEU A O 1
ATOM 3014 N N . ASP A 1 377 ? 16.709 -1.383 -20.980 1.00 85.56 377 ASP A N 1
ATOM 3015 C CA . ASP A 1 377 ? 16.668 -1.132 -22.427 1.00 85.56 377 ASP A CA 1
ATOM 3016 C C . ASP A 1 377 ? 15.219 -1.169 -22.945 1.00 85.56 377 ASP A C 1
ATOM 3018 O O . ASP A 1 377 ? 14.775 -0.236 -23.617 1.00 85.56 377 ASP A O 1
ATOM 3022 N N . PHE A 1 378 ? 14.433 -2.169 -22.522 1.00 88.12 378 PHE A N 1
ATOM 3023 C CA . PHE A 1 378 ? 12.999 -2.246 -22.811 1.00 88.12 378 PHE A CA 1
ATOM 3024 C C . PHE A 1 378 ? 12.234 -1.015 -22.301 1.00 88.12 378 PHE A C 1
ATOM 3026 O O . PHE A 1 378 ? 11.440 -0.435 -23.041 1.00 88.12 378 PHE A O 1
ATOM 3033 N N . ALA A 1 379 ? 12.494 -0.572 -21.066 1.00 88.06 379 ALA A N 1
ATOM 3034 C CA . ALA A 1 379 ? 11.852 0.616 -20.509 1.00 88.06 379 ALA A CA 1
ATOM 3035 C C . ALA A 1 379 ? 12.225 1.907 -21.270 1.00 88.06 379 ALA A C 1
ATOM 3037 O O . ALA A 1 379 ? 11.369 2.762 -21.510 1.00 88.06 379 ALA A O 1
ATOM 3038 N N . ASN A 1 380 ? 13.485 2.049 -21.684 1.00 87.25 380 ASN A N 1
ATOM 3039 C CA . ASN A 1 380 ? 13.959 3.196 -22.457 1.00 87.25 380 ASN A CA 1
ATOM 3040 C C . ASN A 1 380 ? 13.306 3.254 -23.842 1.00 87.25 380 ASN A C 1
ATOM 3042 O O . ASN A 1 380 ? 12.829 4.313 -24.252 1.00 87.25 380 ASN A O 1
ATOM 3046 N N . ASP A 1 381 ? 13.256 2.128 -24.552 1.00 87.50 381 ASP A N 1
ATOM 3047 C CA . ASP A 1 381 ? 12.682 2.066 -25.897 1.00 87.50 381 ASP A CA 1
ATOM 3048 C C . ASP A 1 381 ? 11.153 2.201 -25.870 1.00 87.50 381 ASP A C 1
ATOM 3050 O O . ASP A 1 381 ? 10.597 2.961 -26.665 1.00 87.50 381 ASP A O 1
ATOM 3054 N N . ALA A 1 382 ? 10.475 1.600 -24.885 1.00 89.88 382 ALA A N 1
ATOM 3055 C CA . ALA A 1 382 ? 9.056 1.848 -24.639 1.00 89.88 382 ALA A CA 1
ATOM 3056 C C . ALA A 1 382 ? 8.779 3.340 -24.376 1.00 89.88 382 ALA A C 1
ATOM 3058 O O . ALA A 1 382 ? 7.850 3.906 -24.949 1.00 89.88 382 ALA A O 1
ATOM 3059 N N . SER A 1 383 ? 9.605 4.011 -23.563 1.00 89.62 383 SER A N 1
ATOM 3060 C CA . SER A 1 383 ? 9.453 5.444 -23.264 1.00 89.62 383 SER A CA 1
ATOM 3061 C C . SER A 1 383 ? 9.592 6.328 -24.514 1.00 89.62 383 SER A C 1
ATOM 3063 O O . SER A 1 383 ? 8.806 7.262 -24.683 1.00 89.62 383 SER A O 1
ATOM 3065 N N . LYS A 1 384 ? 10.525 6.010 -25.428 1.00 88.06 384 LYS A N 1
ATOM 3066 C CA . LYS A 1 384 ? 10.679 6.708 -26.724 1.00 88.06 384 LYS A CA 1
ATOM 3067 C C . LYS A 1 384 ? 9.444 6.532 -27.611 1.00 88.06 384 LYS A C 1
ATOM 3069 O O . LYS A 1 384 ? 8.855 7.525 -28.027 1.00 88.06 384 LYS A O 1
ATOM 3074 N N . VAL A 1 385 ? 9.009 5.287 -27.831 1.00 89.06 385 VAL A N 1
ATOM 3075 C CA . VAL A 1 385 ? 7.850 4.972 -28.688 1.00 89.06 385 VAL A CA 1
ATOM 3076 C C . VAL A 1 385 ? 6.570 5.618 -28.147 1.00 89.06 385 VAL A C 1
ATOM 3078 O O . VAL A 1 385 ? 5.808 6.219 -28.904 1.00 89.06 385 VAL A O 1
ATOM 3081 N N . LEU A 1 386 ? 6.346 5.571 -26.829 1.00 88.94 386 LEU A N 1
ATOM 3082 C CA . LEU A 1 386 ? 5.208 6.247 -26.199 1.00 88.94 386 LEU A CA 1
ATOM 3083 C C . LEU A 1 386 ? 5.287 7.776 -26.353 1.00 88.94 386 LEU A C 1
ATOM 3085 O O . LEU A 1 386 ? 4.258 8.404 -26.591 1.00 88.94 386 LEU A O 1
ATOM 3089 N N . ALA A 1 387 ? 6.479 8.378 -26.267 1.00 88.56 387 ALA A N 1
ATOM 3090 C CA . ALA A 1 387 ? 6.668 9.819 -26.454 1.00 88.56 387 ALA A CA 1
ATOM 3091 C C . ALA A 1 387 ? 6.401 10.276 -27.900 1.00 88.56 387 ALA A C 1
ATOM 3093 O O . ALA A 1 387 ? 5.789 11.324 -28.111 1.00 88.56 387 ALA A O 1
ATOM 3094 N N . GLU A 1 388 ? 6.837 9.500 -28.893 1.00 86.38 388 GLU A N 1
ATOM 3095 C CA . GLU A 1 388 ? 6.565 9.765 -30.311 1.00 86.38 388 GLU A CA 1
ATOM 3096 C C . GLU A 1 388 ? 5.068 9.665 -30.616 1.00 86.38 388 GLU A C 1
ATOM 3098 O O . GLU A 1 388 ? 4.496 10.573 -31.222 1.00 86.38 388 GLU A O 1
ATOM 3103 N N . ILE A 1 389 ? 4.407 8.605 -30.138 1.00 85.69 389 ILE A N 1
ATOM 3104 C CA . ILE A 1 389 ? 2.963 8.417 -30.321 1.00 85.69 389 ILE A CA 1
ATOM 3105 C C . ILE A 1 389 ? 2.169 9.508 -29.589 1.00 85.69 389 ILE A C 1
ATOM 3107 O O . ILE A 1 389 ? 1.212 10.030 -30.158 1.00 85.69 389 ILE A O 1
ATOM 3111 N N . ALA A 1 390 ? 2.577 9.915 -28.381 1.00 84.38 390 ALA A N 1
ATOM 3112 C CA . ALA A 1 390 ? 1.956 11.028 -27.659 1.00 84.38 390 ALA A CA 1
ATOM 3113 C C . ALA A 1 390 ? 2.065 12.350 -28.439 1.00 84.38 390 ALA A C 1
ATOM 3115 O O . ALA A 1 390 ? 1.065 13.039 -28.614 1.00 84.38 390 ALA A O 1
ATOM 3116 N N . GLN A 1 391 ? 3.244 12.675 -28.984 1.00 83.81 391 GLN A N 1
ATOM 3117 C CA . GLN A 1 391 ? 3.434 13.883 -29.800 1.00 83.81 391 GLN A CA 1
ATOM 3118 C C . GLN A 1 391 ? 2.659 13.859 -31.121 1.00 83.81 391 GLN A C 1
ATOM 3120 O O . GLN A 1 391 ? 2.257 14.922 -31.597 1.00 83.81 391 GLN A O 1
ATOM 3125 N N . LYS A 1 392 ? 2.467 12.682 -31.736 1.00 82.00 392 LYS A N 1
ATOM 3126 C CA . LYS A 1 392 ? 1.567 12.541 -32.889 1.00 82.00 392 LYS A CA 1
ATOM 3127 C C . LYS A 1 392 ? 0.121 12.789 -32.459 1.00 82.00 392 LYS A C 1
ATOM 3129 O O . LYS A 1 392 ? -0.542 13.601 -33.084 1.00 82.00 392 LYS A O 1
ATOM 3134 N N . LEU A 1 393 ? -0.323 12.177 -31.359 1.00 78.31 393 LEU A N 1
ATOM 3135 C CA . LEU A 1 393 ? -1.687 12.281 -30.823 1.00 78.31 393 LEU A CA 1
ATOM 3136 C C . LEU A 1 393 ? -2.071 13.701 -30.355 1.00 78.31 393 LEU A C 1
ATOM 3138 O O . LEU A 1 393 ? -3.245 14.048 -30.400 1.00 78.31 393 LEU A O 1
ATOM 3142 N N . GLU A 1 394 ? -1.101 14.528 -29.948 1.00 76.62 394 GLU A N 1
ATOM 3143 C CA . GLU A 1 394 ? -1.290 15.964 -29.655 1.00 76.62 394 GLU A CA 1
ATOM 3144 C C . GLU A 1 394 ? -1.459 16.839 -30.923 1.00 76.62 394 GLU A C 1
ATOM 3146 O O . GLU A 1 394 ? -1.852 18.000 -30.810 1.00 76.62 394 GLU A O 1
ATOM 3151 N N . LYS A 1 395 ? -1.141 16.326 -32.124 1.00 71.25 395 LYS A N 1
ATOM 3152 C CA . LYS A 1 395 ? -1.124 17.093 -33.391 1.00 71.25 395 LYS A CA 1
ATOM 3153 C C . LYS A 1 395 ? -2.107 16.581 -34.447 1.00 71.25 395 LYS A C 1
ATOM 3155 O O . LYS A 1 395 ? -2.703 17.387 -35.152 1.00 71.25 395 LYS A O 1
ATOM 3160 N N . GLU A 1 396 ? -2.245 15.263 -34.581 1.00 65.81 396 GLU A N 1
ATOM 3161 C CA . GLU A 1 396 ? -3.034 14.567 -35.604 1.00 65.81 396 GLU A CA 1
ATOM 3162 C C . GLU A 1 396 ? -3.613 13.242 -35.058 1.00 65.81 396 GLU A C 1
ATOM 3164 O O . GLU A 1 396 ? -3.212 12.729 -34.011 1.00 65.81 396 GLU A O 1
ATOM 3169 N N . SER A 1 397 ? -4.559 12.634 -35.779 1.00 66.88 397 SER A N 1
ATOM 3170 C CA . SER A 1 397 ? -5.135 11.338 -35.397 1.00 66.88 397 SER A CA 1
ATOM 3171 C C . SER A 1 397 ? -4.231 10.152 -35.769 1.00 66.88 397 SER A C 1
ATOM 3173 O O . SER A 1 397 ? -3.869 9.984 -36.933 1.00 66.88 397 SER A O 1
ATOM 3175 N N . ILE A 1 398 ? -3.963 9.259 -34.813 1.00 75.19 398 ILE A N 1
ATOM 3176 C CA . ILE A 1 398 ? -3.112 8.067 -34.992 1.00 75.19 398 ILE A CA 1
ATOM 3177 C C . ILE A 1 398 ? -3.679 7.006 -35.962 1.00 75.19 398 ILE A C 1
ATOM 3179 O O . ILE A 1 398 ? -4.880 6.686 -35.978 1.00 75.19 398 ILE A O 1
ATOM 3183 N N . THR A 1 399 ? -2.791 6.374 -36.738 1.00 80.19 399 THR A N 1
ATOM 3184 C CA . THR A 1 399 ? -3.163 5.334 -37.713 1.00 80.19 399 THR A CA 1
ATOM 3185 C C . THR A 1 399 ? -3.678 4.052 -37.039 1.00 80.19 399 THR A C 1
ATOM 3187 O O . THR A 1 399 ? -3.549 3.840 -35.830 1.00 80.19 399 THR A O 1
ATOM 3190 N N . GLN A 1 400 ? -4.298 3.153 -37.814 1.00 79.06 400 GLN A N 1
ATOM 3191 C CA . GLN A 1 400 ? -4.777 1.867 -37.285 1.00 79.06 400 GLN A CA 1
ATOM 3192 C C . GLN A 1 400 ? -3.625 0.924 -36.888 1.00 79.06 400 GLN A C 1
ATOM 3194 O O . GLN A 1 400 ? -3.772 0.143 -35.947 1.00 79.06 400 GLN A O 1
ATOM 3199 N N . ASN A 1 401 ? -2.481 1.003 -37.575 1.00 81.19 401 ASN A N 1
ATOM 3200 C CA . ASN A 1 401 ? -1.309 0.185 -37.259 1.00 81.19 401 ASN A CA 1
ATOM 3201 C C . ASN A 1 401 ? -0.617 0.683 -35.985 1.00 81.19 401 ASN A C 1
ATOM 3203 O O . ASN A 1 401 ? -0.370 -0.125 -35.095 1.00 81.19 401 ASN A O 1
ATOM 3207 N N . GLU A 1 402 ? -0.410 1.995 -35.837 1.00 81.94 402 GLU A N 1
ATOM 3208 C CA . GLU A 1 402 ? 0.126 2.583 -34.598 1.00 81.94 402 GLU A CA 1
ATOM 3209 C C . GLU A 1 402 ? -0.768 2.271 -33.391 1.00 81.94 402 GLU A C 1
ATOM 3211 O O . GLU A 1 402 ? -0.258 1.925 -32.333 1.00 81.94 402 GLU A O 1
ATOM 3216 N N . ARG A 1 403 ? -2.102 2.280 -33.550 1.00 81.19 403 ARG A N 1
ATOM 3217 C CA . ARG A 1 403 ? -3.032 1.838 -32.492 1.00 81.19 403 ARG A CA 1
ATOM 3218 C C . ARG A 1 403 ? -2.821 0.386 -32.067 1.00 81.19 403 ARG A C 1
ATOM 3220 O O . ARG A 1 403 ? -2.869 0.098 -30.873 1.00 81.19 403 ARG A O 1
ATOM 3227 N N . ARG A 1 404 ? -2.580 -0.528 -33.012 1.00 83.75 404 ARG A N 1
ATOM 3228 C CA . ARG A 1 404 ? -2.276 -1.937 -32.701 1.00 83.75 404 ARG A CA 1
ATOM 3229 C C . ARG A 1 404 ? -0.930 -2.074 -31.991 1.00 83.75 404 ARG A C 1
ATOM 3231 O O . ARG A 1 404 ? -0.866 -2.771 -30.986 1.00 83.75 404 ARG A O 1
ATOM 3238 N N . VAL A 1 405 ? 0.101 -1.370 -32.463 1.00 85.31 405 VAL A N 1
ATOM 3239 C CA . VAL A 1 405 ? 1.432 -1.345 -31.830 1.00 85.31 405 VAL A CA 1
ATOM 3240 C C . VAL A 1 405 ? 1.357 -0.776 -30.411 1.00 85.31 405 VAL A C 1
ATOM 3242 O O . VAL A 1 405 ? 1.891 -1.388 -29.495 1.00 85.31 405 VAL A O 1
ATOM 3245 N N . LEU A 1 406 ? 0.630 0.326 -30.199 1.00 86.69 406 LEU A N 1
ATOM 3246 C CA . LEU A 1 406 ? 0.407 0.909 -28.874 1.00 86.69 406 LEU A CA 1
ATOM 3247 C C . LEU A 1 406 ? -0.332 -0.061 -27.939 1.00 86.69 406 LEU A C 1
ATOM 3249 O O . LEU A 1 406 ? 0.071 -0.231 -26.795 1.00 86.69 406 LEU A O 1
ATOM 3253 N N . THR A 1 407 ? -1.385 -0.725 -28.425 1.00 86.31 407 THR A N 1
ATOM 3254 C CA . THR A 1 407 ? -2.149 -1.701 -27.624 1.00 86.31 407 THR A CA 1
ATOM 3255 C C . THR A 1 407 ? -1.276 -2.893 -27.217 1.00 86.31 407 THR A C 1
ATOM 3257 O O . THR A 1 407 ? -1.324 -3.320 -26.063 1.00 86.31 407 THR A O 1
ATOM 3260 N N . GLN A 1 408 ? -0.438 -3.396 -28.133 1.00 87.31 408 GLN A N 1
ATOM 3261 C CA . GLN A 1 408 ? 0.526 -4.455 -27.827 1.00 87.31 408 GLN A CA 1
ATOM 3262 C C . GLN A 1 408 ? 1.571 -3.974 -26.814 1.00 87.31 408 GLN A C 1
ATOM 3264 O O . GLN A 1 408 ? 1.749 -4.625 -25.796 1.00 87.31 408 GLN A O 1
ATOM 3269 N N . LEU A 1 409 ? 2.188 -2.806 -27.026 1.00 89.81 409 LEU A N 1
ATOM 3270 C CA . LEU A 1 409 ? 3.216 -2.260 -26.135 1.00 89.81 409 LEU A CA 1
ATOM 3271 C C . LEU A 1 409 ? 2.695 -2.019 -24.708 1.00 89.81 409 LEU A C 1
ATOM 3273 O O . LEU A 1 409 ? 3.403 -2.287 -23.742 1.00 89.81 409 LEU A O 1
ATOM 3277 N N . LEU A 1 410 ? 1.456 -1.540 -24.557 1.00 88.06 410 LEU A N 1
ATOM 3278 C CA . LEU A 1 410 ? 0.821 -1.387 -23.243 1.00 88.06 410 LEU A CA 1
ATOM 3279 C C . LEU A 1 410 ? 0.529 -2.749 -22.586 1.00 88.06 410 LEU A C 1
ATOM 3281 O O . LEU A 1 410 ? 0.685 -2.884 -21.376 1.00 88.06 410 LEU A O 1
ATOM 3285 N N . SER A 1 411 ? 0.172 -3.768 -23.372 1.00 86.62 411 SER A N 1
ATOM 3286 C CA . SER A 1 411 ? 0.009 -5.143 -22.873 1.00 86.62 411 SER A CA 1
ATOM 3287 C C . SER A 1 411 ? 1.357 -5.737 -22.438 1.00 86.62 411 SER A C 1
ATOM 3289 O O . SER A 1 411 ? 1.478 -6.252 -21.330 1.00 86.62 411 SER A O 1
ATOM 3291 N N . ASP A 1 412 ? 2.404 -5.569 -23.250 1.00 86.19 412 ASP A N 1
ATOM 3292 C CA . ASP A 1 412 ? 3.775 -5.987 -22.939 1.00 86.19 412 ASP A CA 1
ATOM 3293 C C . ASP A 1 412 ? 4.306 -5.284 -21.675 1.00 86.19 412 ASP A C 1
ATOM 3295 O O . ASP A 1 412 ? 4.995 -5.905 -20.869 1.00 86.19 412 ASP A O 1
ATOM 3299 N N . LEU A 1 413 ? 3.943 -4.014 -21.444 1.00 87.06 413 LEU A N 1
ATOM 3300 C CA . LEU A 1 413 ? 4.256 -3.285 -20.207 1.00 87.06 413 LEU A CA 1
ATOM 3301 C C . LEU A 1 413 ? 3.538 -3.857 -18.970 1.00 87.06 413 LEU A C 1
ATOM 3303 O O . LEU A 1 413 ? 4.126 -3.859 -17.889 1.00 87.06 413 LEU A O 1
ATOM 3307 N N . ILE A 1 414 ? 2.312 -4.373 -19.103 1.00 84.62 414 ILE A N 1
ATOM 3308 C CA . ILE A 1 414 ? 1.598 -5.057 -18.009 1.00 84.62 414 ILE A CA 1
ATOM 3309 C C . ILE A 1 414 ? 2.301 -6.371 -17.654 1.00 84.62 414 ILE A C 1
ATOM 3311 O O . ILE A 1 414 ? 2.632 -6.590 -16.485 1.00 84.62 414 ILE A O 1
ATOM 3315 N N . TYR A 1 415 ? 2.602 -7.211 -18.650 1.00 83.38 415 TYR A N 1
ATOM 3316 C CA . TYR A 1 415 ? 3.354 -8.459 -18.455 1.00 83.38 415 TYR A CA 1
ATOM 3317 C C . TYR A 1 415 ? 4.756 -8.195 -17.874 1.00 83.38 415 TYR A C 1
ATOM 3319 O O . TYR A 1 415 ? 5.192 -8.863 -16.935 1.00 83.38 415 TYR A O 1
ATOM 3327 N N . PHE A 1 416 ? 5.426 -7.134 -18.335 1.00 84.06 416 PHE A N 1
ATOM 3328 C CA . PHE A 1 416 ? 6.699 -6.674 -17.784 1.00 84.06 416 PHE A CA 1
ATOM 3329 C C . PHE A 1 416 ? 6.599 -6.314 -16.294 1.00 84.06 416 PHE A C 1
ATOM 3331 O O . PHE A 1 416 ? 7.407 -6.793 -15.501 1.00 84.06 416 PHE A O 1
ATOM 3338 N N . VAL A 1 417 ? 5.616 -5.516 -15.868 1.00 81.44 417 VAL A N 1
ATOM 3339 C CA . VAL A 1 417 ? 5.467 -5.145 -14.445 1.00 81.44 417 VAL A CA 1
ATOM 3340 C C . VAL A 1 417 ? 5.105 -6.348 -13.568 1.00 81.44 417 VAL A C 1
ATOM 3342 O O . VAL A 1 417 ? 5.568 -6.431 -12.432 1.00 81.44 417 VAL A O 1
ATOM 3345 N N . THR A 1 418 ? 4.307 -7.281 -14.092 1.00 72.69 418 THR A N 1
ATOM 3346 C CA . THR A 1 418 ? 3.753 -8.437 -13.357 1.00 72.69 418 THR A CA 1
ATOM 3347 C C . THR A 1 418 ? 4.647 -9.681 -13.362 1.00 72.69 418 THR A C 1
ATOM 3349 O O . THR A 1 418 ? 4.307 -10.661 -12.703 1.00 72.69 418 THR A O 1
ATOM 3352 N N . MET A 1 419 ? 5.796 -9.644 -14.052 1.00 68.25 419 MET A N 1
ATOM 3353 C CA . MET A 1 419 ? 6.740 -10.767 -14.214 1.00 68.25 419 MET A CA 1
ATOM 3354 C C . MET A 1 419 ? 6.189 -11.997 -14.959 1.00 68.25 419 MET A C 1
ATOM 3356 O O . MET A 1 419 ? 6.819 -13.053 -14.941 1.00 68.25 419 MET A O 1
ATOM 3360 N N . GLN A 1 420 ? 5.057 -11.881 -15.654 1.00 63.19 420 GLN A N 1
ATOM 3361 C CA . GLN A 1 420 ? 4.513 -12.983 -16.451 1.00 63.19 420 GLN A CA 1
ATOM 3362 C C . GLN A 1 420 ? 5.128 -13.009 -17.859 1.00 63.19 420 GLN A C 1
ATOM 3364 O O . GLN A 1 420 ? 5.279 -11.970 -18.501 1.00 63.19 420 GLN A O 1
ATOM 3369 N N . GLU A 1 421 ? 5.480 -14.197 -18.359 1.00 54.19 421 GLU A N 1
ATOM 3370 C CA . GLU A 1 421 ? 5.983 -14.359 -19.727 1.00 54.19 421 GLU A CA 1
ATOM 3371 C C . GLU A 1 421 ? 4.829 -14.238 -20.737 1.00 54.19 421 GLU A C 1
ATOM 3373 O O . GLU A 1 421 ? 3.911 -15.059 -20.753 1.00 54.19 421 GLU A O 1
ATOM 3378 N N . SER A 1 422 ? 4.907 -13.249 -21.633 1.00 50.47 422 SER A N 1
ATOM 3379 C CA . SER A 1 422 ? 3.864 -12.893 -22.617 1.00 50.47 422 SER A CA 1
ATOM 3380 C C . SER A 1 422 ? 3.522 -13.977 -23.654 1.00 50.47 422 SER A C 1
ATOM 3382 O O . SER A 1 422 ? 2.659 -13.767 -24.505 1.00 50.47 422 SER A O 1
ATOM 3384 N N . HIS A 1 423 ? 4.201 -15.125 -23.616 1.00 46.72 423 HIS A N 1
ATOM 3385 C CA . HIS A 1 423 ? 4.082 -16.192 -24.607 1.00 46.72 423 HIS A CA 1
ATOM 3386 C C . HIS A 1 423 ? 3.152 -17.344 -24.193 1.00 46.72 423 HIS A C 1
ATOM 3388 O O . HIS A 1 423 ? 2.653 -18.032 -25.082 1.00 46.72 423 HIS A O 1
ATOM 3394 N N . ASN A 1 424 ? 2.876 -17.533 -22.893 1.00 42.66 424 ASN A N 1
ATOM 3395 C CA . ASN A 1 424 ? 2.085 -18.675 -22.4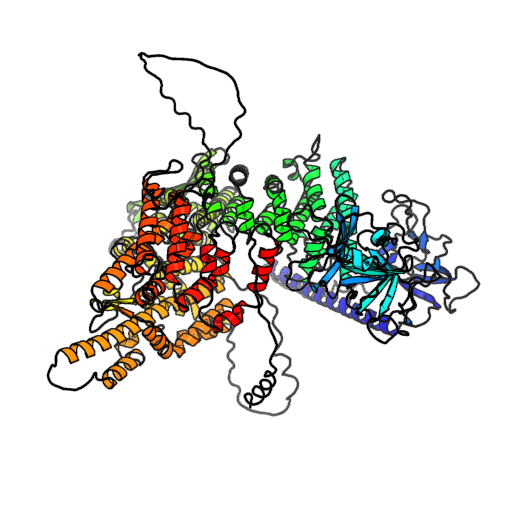00 1.00 42.66 424 ASN A CA 1
ATOM 3396 C C . ASN A 1 424 ? 0.699 -18.303 -21.848 1.00 42.66 424 ASN A C 1
ATOM 3398 O O . ASN A 1 424 ? -0.177 -19.164 -21.787 1.00 42.66 424 ASN A O 1
ATOM 3402 N N . THR A 1 425 ? 0.445 -17.041 -21.488 1.00 43.91 425 THR A N 1
ATOM 3403 C CA . THR A 1 425 ? -0.874 -16.600 -21.009 1.00 43.91 425 THR A CA 1
ATOM 3404 C C . THR A 1 425 ? -1.647 -15.849 -22.089 1.00 43.91 425 THR A C 1
ATOM 3406 O O . THR A 1 425 ? -1.645 -14.625 -22.155 1.00 43.91 425 THR A O 1
ATOM 3409 N N . GLY A 1 426 ? -2.452 -16.585 -22.864 1.00 45.22 426 GLY A N 1
ATOM 3410 C CA . GLY A 1 426 ? -3.547 -16.023 -23.678 1.00 45.22 426 GLY A CA 1
ATOM 3411 C C . GLY A 1 426 ? -4.702 -15.422 -22.853 1.00 45.22 426 GLY A C 1
ATOM 3412 O O . GLY A 1 426 ? -5.839 -15.381 -23.320 1.00 45.22 426 GLY A O 1
ATOM 3413 N N . GLY A 1 427 ? -4.427 -15.025 -21.609 1.00 52.78 427 GLY A N 1
ATOM 3414 C CA . GLY A 1 427 ? -5.358 -14.387 -20.691 1.00 52.78 427 GLY A CA 1
ATOM 3415 C C . GLY A 1 427 ? -5.439 -12.885 -20.938 1.00 52.78 427 GLY A C 1
ATOM 3416 O O . GLY A 1 427 ? -4.481 -12.258 -21.384 1.00 52.78 427 GLY A O 1
ATOM 3417 N N . ASP A 1 428 ? -6.599 -12.314 -20.630 1.00 57.81 428 ASP A N 1
ATOM 3418 C CA . ASP A 1 428 ? -6.870 -10.881 -20.742 1.00 57.81 428 ASP A CA 1
ATOM 3419 C C . ASP A 1 428 ? -5.863 -10.060 -19.904 1.00 57.81 428 ASP A C 1
ATOM 3421 O O . ASP A 1 428 ? -5.842 -10.230 -18.679 1.00 57.81 428 ASP A O 1
ATOM 3425 N N . PRO A 1 429 ? -5.056 -9.155 -20.506 1.00 59.31 429 PRO A N 1
ATOM 3426 C CA . PRO A 1 429 ? -4.099 -8.320 -19.776 1.00 59.31 429 PRO A CA 1
ATOM 3427 C C . PRO A 1 429 ? -4.729 -7.512 -18.633 1.00 59.31 429 PRO A C 1
ATOM 3429 O O . PRO A 1 429 ? -4.043 -7.168 -17.674 1.00 59.31 429 PRO A O 1
ATOM 3432 N N . LEU A 1 430 ? -6.035 -7.229 -18.707 1.00 60.31 430 LEU A N 1
ATOM 3433 C CA . LEU A 1 430 ? -6.782 -6.502 -17.677 1.00 60.31 430 LEU A CA 1
ATOM 3434 C C . LEU A 1 430 ? -7.042 -7.328 -16.405 1.00 60.31 430 LEU A C 1
ATOM 3436 O O . LEU A 1 430 ? -7.343 -6.752 -15.365 1.00 60.31 430 LEU A O 1
ATOM 3440 N N . LYS A 1 431 ? -6.921 -8.661 -16.465 1.00 58.16 431 LYS A N 1
ATOM 3441 C CA . LYS A 1 431 ? -7.130 -9.572 -15.322 1.00 58.16 431 LYS A CA 1
ATOM 3442 C C . LYS A 1 431 ? -5.834 -10.013 -14.641 1.00 58.16 431 LYS A C 1
ATOM 3444 O O . LYS A 1 431 ? -5.875 -10.812 -13.710 1.00 58.16 431 LYS A O 1
ATOM 3449 N N . VAL A 1 432 ? -4.681 -9.540 -15.113 1.00 61.31 432 VAL A N 1
ATOM 3450 C CA . VAL A 1 432 ? -3.382 -9.914 -14.545 1.00 61.31 432 VAL A CA 1
ATOM 3451 C C . VAL A 1 432 ? -3.132 -9.119 -13.265 1.00 61.31 432 VAL A C 1
ATOM 3453 O O . VAL A 1 432 ? -2.975 -7.897 -13.312 1.00 61.31 432 VAL A O 1
ATOM 3456 N N . GLU A 1 433 ? -3.060 -9.816 -12.132 1.00 58.19 433 GLU A N 1
ATOM 3457 C CA . GLU A 1 433 ? -2.698 -9.244 -10.833 1.00 58.19 433 GLU A CA 1
ATOM 3458 C C . GLU A 1 433 ? -1.208 -9.444 -10.506 1.00 58.19 433 GLU A C 1
ATOM 3460 O O . GLU A 1 433 ? -0.548 -10.349 -11.023 1.00 58.19 433 GLU A O 1
ATOM 3465 N N . MET A 1 434 ? -0.646 -8.588 -9.643 1.00 58.00 434 MET A N 1
ATOM 3466 C CA . MET A 1 434 ? 0.766 -8.687 -9.263 1.00 58.00 434 MET A CA 1
ATOM 3467 C C . MET A 1 434 ? 1.006 -9.738 -8.182 1.00 58.00 434 MET A C 1
ATOM 3469 O O . MET A 1 434 ? 0.545 -9.604 -7.048 1.00 58.00 434 MET A O 1
ATOM 3473 N N . LEU A 1 435 ? 1.887 -10.690 -8.482 1.00 56.94 435 LEU A N 1
ATOM 3474 C CA . LEU A 1 435 ? 2.574 -11.473 -7.459 1.00 56.94 435 LEU A CA 1
ATOM 3475 C C . LEU A 1 435 ? 3.488 -10.543 -6.638 1.00 56.94 435 LEU A C 1
ATOM 3477 O O . LEU A 1 435 ? 4.317 -9.810 -7.190 1.00 56.94 435 LEU A O 1
ATOM 3481 N N . LYS A 1 436 ? 3.346 -10.570 -5.306 1.00 54.22 436 LYS A N 1
ATOM 3482 C CA . LYS A 1 436 ? 4.126 -9.742 -4.366 1.00 54.22 436 LYS A CA 1
ATOM 3483 C C . LYS A 1 436 ? 5.602 -10.171 -4.347 1.00 54.22 436 LYS A C 1
ATOM 3485 O O . LYS A 1 436 ? 6.009 -10.982 -3.521 1.00 54.22 436 LYS A O 1
ATOM 3490 N N . SER A 1 437 ? 6.412 -9.611 -5.249 1.00 57.44 437 SER A N 1
ATOM 3491 C CA . SER A 1 437 ? 7.851 -9.893 -5.376 1.00 57.44 437 SER A CA 1
ATOM 3492 C C . SER A 1 437 ? 8.720 -8.632 -5.284 1.00 57.44 437 SER A C 1
ATOM 3494 O O . SER A 1 437 ? 8.349 -7.538 -5.712 1.00 57.44 437 SER A O 1
ATOM 3496 N N . LYS A 1 438 ? 9.938 -8.806 -4.753 1.00 57.81 438 LYS A N 1
ATOM 3497 C CA . LYS A 1 438 ? 10.980 -7.770 -4.655 1.00 57.81 438 LYS A CA 1
ATOM 3498 C C . LYS A 1 438 ? 11.397 -7.227 -6.027 1.00 57.81 438 LYS A C 1
ATOM 3500 O O . LYS A 1 438 ? 11.767 -6.061 -6.128 1.00 57.81 438 LYS A O 1
ATOM 3505 N N . GLU A 1 439 ? 11.343 -8.055 -7.064 1.00 60.03 439 GLU A N 1
ATOM 3506 C CA . GLU A 1 439 ? 11.816 -7.711 -8.410 1.00 60.03 439 GLU A CA 1
ATOM 3507 C C . GLU A 1 439 ? 10.808 -6.820 -9.152 1.00 60.03 439 GLU A C 1
ATOM 3509 O O . GLU A 1 439 ? 11.195 -5.853 -9.813 1.00 60.03 439 GLU A O 1
ATOM 3514 N N . CYS A 1 440 ? 9.508 -7.043 -8.921 1.00 68.69 440 CYS A N 1
ATOM 3515 C CA . CYS A 1 440 ? 8.433 -6.164 -9.381 1.00 68.69 440 CYS A CA 1
ATOM 3516 C C . CYS A 1 440 ? 8.653 -4.711 -8.922 1.00 68.69 440 CYS A C 1
ATOM 3518 O O . CYS A 1 440 ? 8.449 -3.776 -9.694 1.00 68.69 440 CYS A O 1
ATOM 3520 N N . ARG A 1 441 ? 9.156 -4.506 -7.695 1.00 80.06 441 ARG A N 1
ATOM 3521 C CA . ARG A 1 441 ? 9.445 -3.174 -7.134 1.00 80.06 441 ARG A CA 1
ATOM 3522 C C . ARG A 1 441 ? 10.519 -2.407 -7.909 1.00 80.06 441 ARG A C 1
ATOM 3524 O O . ARG A 1 441 ? 10.433 -1.185 -8.046 1.00 80.06 441 ARG A O 1
ATOM 3531 N N . GLU A 1 442 ? 11.536 -3.099 -8.417 1.00 79.62 442 GLU A N 1
ATOM 3532 C CA . GLU A 1 442 ? 12.578 -2.464 -9.228 1.00 79.62 442 GLU A CA 1
ATOM 3533 C C . GLU A 1 442 ? 12.045 -2.123 -10.632 1.00 79.62 442 GLU A C 1
ATOM 3535 O O . GLU A 1 442 ? 12.312 -1.024 -11.121 1.00 79.62 442 GLU A O 1
ATOM 3540 N N . ARG A 1 443 ? 11.162 -2.947 -11.222 1.00 85.25 443 ARG A N 1
ATOM 3541 C CA . ARG A 1 443 ? 10.443 -2.593 -12.466 1.00 85.25 443 ARG A CA 1
ATOM 3542 C C . ARG A 1 443 ? 9.465 -1.422 -12.290 1.00 85.25 443 ARG A C 1
ATOM 3544 O O . ARG A 1 443 ? 9.505 -0.478 -13.078 1.00 85.25 443 ARG A O 1
ATOM 3551 N N . GLN A 1 444 ? 8.669 -1.387 -11.216 1.00 86.12 444 GLN A N 1
ATOM 3552 C CA . GLN A 1 444 ? 7.819 -0.234 -10.856 1.00 86.12 444 GLN A CA 1
ATOM 3553 C C . GLN A 1 444 ? 8.628 1.073 -10.726 1.00 86.12 444 GLN A C 1
ATOM 3555 O O . GLN A 1 444 ? 8.156 2.162 -11.064 1.00 86.12 444 GLN A O 1
ATOM 3560 N N . LYS A 1 445 ? 9.863 0.980 -10.224 1.00 86.62 445 LYS A N 1
ATOM 3561 C CA . LYS A 1 445 ? 10.812 2.094 -10.114 1.00 86.62 445 LYS A CA 1
ATOM 3562 C C . LYS A 1 445 ? 11.395 2.495 -11.474 1.00 86.62 445 LYS A C 1
ATOM 3564 O O . LYS A 1 445 ? 11.503 3.699 -11.712 1.00 86.62 445 LYS A O 1
ATOM 3569 N N . LEU A 1 446 ? 11.706 1.546 -12.364 1.00 85.44 446 LEU A N 1
ATOM 3570 C CA . LEU A 1 446 ? 12.116 1.829 -13.748 1.00 85.44 446 LEU A CA 1
ATOM 3571 C C . LEU A 1 446 ? 11.042 2.628 -14.504 1.00 85.44 446 LEU A C 1
ATOM 3573 O O . LEU A 1 446 ? 11.386 3.633 -15.126 1.00 85.44 446 LEU A O 1
ATOM 3577 N N . LEU A 1 447 ? 9.752 2.282 -14.363 1.00 87.12 447 LEU A N 1
ATOM 3578 C CA . LEU A 1 447 ? 8.649 3.037 -14.988 1.00 87.12 447 LEU A CA 1
ATOM 3579 C C . LEU A 1 447 ? 8.659 4.534 -14.635 1.00 87.12 447 LEU A C 1
ATOM 3581 O O . LEU A 1 447 ? 8.332 5.380 -15.472 1.00 87.12 447 LEU A O 1
ATOM 3585 N N . ARG A 1 448 ? 9.026 4.872 -13.393 1.00 88.06 448 ARG A N 1
ATOM 3586 C CA . ARG A 1 448 ? 9.140 6.262 -12.931 1.00 88.06 448 ARG A CA 1
ATOM 3587 C C . ARG A 1 448 ? 10.466 6.894 -13.358 1.00 88.06 448 ARG A C 1
ATOM 3589 O O . ARG A 1 448 ? 10.461 8.016 -13.853 1.00 88.06 448 ARG A O 1
ATOM 3596 N N . GLU A 1 449 ? 11.596 6.210 -13.157 1.00 84.06 449 GLU A N 1
ATOM 3597 C CA . GLU A 1 449 ? 12.933 6.762 -13.445 1.00 84.06 449 GLU A CA 1
ATOM 3598 C C . GLU A 1 449 ? 13.172 6.991 -14.949 1.00 84.06 449 GLU A C 1
ATOM 3600 O O . GLU A 1 449 ? 13.842 7.965 -15.287 1.00 84.06 449 GLU A O 1
ATOM 3605 N N . GLN A 1 450 ? 12.548 6.194 -15.830 1.00 85.94 450 GLN A N 1
ATOM 3606 C CA . GLN A 1 450 ? 12.590 6.356 -17.294 1.00 85.94 450 GLN A CA 1
ATOM 3607 C C . GLN A 1 450 ? 11.377 7.094 -17.886 1.00 85.94 450 GLN A C 1
ATOM 3609 O O . GLN A 1 450 ? 11.136 7.056 -19.091 1.00 85.94 450 GLN A O 1
ATOM 3614 N N . ASN A 1 451 ? 10.619 7.817 -17.055 1.00 87.06 451 ASN A N 1
ATOM 3615 C CA . ASN A 1 451 ? 9.492 8.669 -17.457 1.00 87.06 451 ASN A CA 1
ATOM 3616 C C . ASN A 1 451 ? 8.315 7.962 -18.168 1.00 87.06 451 ASN A C 1
ATOM 3618 O O . ASN A 1 451 ? 7.449 8.659 -18.694 1.00 87.06 451 ASN A O 1
ATOM 3622 N N . ILE A 1 452 ? 8.202 6.629 -18.147 1.00 90.19 452 ILE A N 1
ATOM 3623 C CA . ILE A 1 452 ? 7.066 5.917 -18.768 1.00 90.19 452 ILE A CA 1
ATOM 3624 C C . ILE A 1 452 ? 5.738 6.395 -18.169 1.00 90.19 452 ILE A C 1
ATOM 3626 O O . ILE A 1 452 ? 4.819 6.718 -18.916 1.00 90.19 452 ILE A O 1
ATOM 3630 N N . LEU A 1 453 ? 5.657 6.554 -16.840 1.00 89.56 453 LEU A N 1
ATOM 3631 C CA . LEU A 1 453 ? 4.451 7.086 -16.182 1.00 89.56 453 LEU A CA 1
ATOM 3632 C C . LEU A 1 453 ? 4.058 8.474 -16.720 1.00 89.56 453 LEU A C 1
ATOM 3634 O O . LEU A 1 453 ? 2.876 8.752 -16.909 1.00 89.56 453 LEU A O 1
ATOM 3638 N N . LYS A 1 454 ? 5.041 9.333 -17.025 1.00 89.38 454 LYS A N 1
ATOM 3639 C CA . LYS A 1 454 ? 4.802 10.649 -17.633 1.00 89.38 454 LYS A CA 1
ATOM 3640 C C . LYS A 1 454 ? 4.182 10.504 -19.026 1.00 89.38 454 LYS A C 1
ATOM 3642 O O . LYS A 1 454 ? 3.199 11.182 -19.309 1.00 89.38 454 LYS A O 1
ATOM 3647 N N . GLN A 1 455 ? 4.719 9.611 -19.862 1.00 89.88 455 GLN A N 1
ATOM 3648 C CA . GLN A 1 455 ? 4.185 9.368 -21.208 1.00 89.88 455 GLN A CA 1
ATOM 3649 C C . GLN A 1 455 ? 2.775 8.766 -21.161 1.00 89.88 455 GLN A C 1
ATOM 3651 O O . GLN A 1 455 ? 1.906 9.212 -21.903 1.00 89.88 455 GLN A O 1
ATOM 3656 N N . VAL A 1 456 ? 2.503 7.837 -20.236 1.00 89.75 456 VAL A N 1
ATOM 3657 C CA . VAL A 1 456 ? 1.153 7.286 -20.008 1.00 89.75 456 VAL A CA 1
ATOM 3658 C C . VAL A 1 456 ? 0.158 8.401 -19.663 1.00 89.75 456 VAL A C 1
ATOM 3660 O O . VAL A 1 456 ? -0.910 8.476 -20.269 1.00 89.75 456 VAL A O 1
ATOM 3663 N N . PHE A 1 457 ? 0.517 9.340 -18.778 1.00 87.38 457 PHE A N 1
ATOM 3664 C CA . PHE A 1 457 ? -0.329 10.508 -18.503 1.00 87.38 457 PHE A CA 1
ATOM 3665 C C . PHE A 1 457 ? -0.472 11.469 -19.692 1.00 87.38 457 PHE A C 1
ATOM 3667 O O . PHE A 1 457 ? -1.515 12.108 -19.806 1.00 87.38 457 PHE A O 1
ATOM 3674 N N . GLN A 1 458 ? 0.527 11.596 -20.572 1.00 85.44 458 GLN A N 1
ATOM 3675 C CA . GLN A 1 458 ? 0.393 12.388 -21.803 1.00 85.44 458 GLN A CA 1
ATOM 3676 C C . GLN A 1 458 ? -0.557 11.709 -22.801 1.00 85.44 458 GLN A C 1
ATOM 3678 O O . GLN A 1 458 ? -1.456 12.371 -23.312 1.00 85.44 458 GLN A O 1
ATOM 3683 N N . ILE A 1 459 ? -0.464 10.389 -22.984 1.00 85.25 459 ILE A N 1
ATOM 3684 C CA . ILE A 1 459 ? -1.377 9.598 -23.832 1.00 85.25 459 ILE A CA 1
ATOM 3685 C C . ILE A 1 459 ? -2.820 9.637 -23.305 1.00 85.25 459 ILE A C 1
ATOM 3687 O O . ILE A 1 459 ? -3.755 9.699 -24.098 1.00 85.25 459 ILE A O 1
ATOM 3691 N N . LEU A 1 460 ? -3.020 9.662 -21.983 1.00 82.69 460 LEU A N 1
ATOM 3692 C CA . LEU A 1 460 ? -4.348 9.847 -21.384 1.00 82.69 460 LEU A CA 1
ATOM 3693 C C . LEU A 1 460 ? -4.904 11.275 -21.553 1.00 82.69 460 LEU A C 1
ATOM 3695 O O . LEU A 1 460 ? -6.121 11.440 -21.520 1.00 82.69 460 LEU A O 1
ATOM 3699 N N . LYS A 1 461 ? -4.052 12.301 -21.718 1.00 81.75 461 LYS A N 1
ATOM 3700 C CA . LYS A 1 461 ? -4.444 13.726 -21.812 1.00 81.75 461 LYS A CA 1
ATOM 3701 C C . LYS A 1 461 ? -4.643 14.223 -23.244 1.00 81.75 461 LYS A C 1
ATOM 3703 O O . LYS A 1 461 ? -5.631 14.910 -23.500 1.00 81.75 461 LYS A O 1
ATOM 3708 N N . ALA A 1 462 ? -3.730 13.877 -24.152 1.00 74.38 462 ALA A N 1
ATOM 3709 C CA . ALA A 1 462 ? -3.690 14.342 -25.541 1.00 74.38 462 ALA A CA 1
ATOM 3710 C C . ALA A 1 462 ? -5.017 14.212 -26.331 1.00 74.38 462 ALA A C 1
ATOM 3712 O O . ALA A 1 462 ? -5.391 15.188 -26.974 1.00 74.38 462 ALA A O 1
ATOM 3713 N N . PRO A 1 463 ? -5.797 13.109 -26.245 1.00 69.38 463 PRO A N 1
ATOM 3714 C CA . PRO A 1 463 ? -7.055 12.975 -26.998 1.00 69.38 463 PRO A CA 1
ATOM 3715 C C . PRO A 1 463 ? -8.103 14.032 -26.630 1.00 69.38 463 PRO A C 1
ATOM 3717 O O . PRO A 1 463 ? -8.946 14.386 -27.452 1.00 69.38 463 PRO A O 1
ATOM 3720 N N . PHE A 1 464 ? -8.041 14.513 -25.384 1.00 68.38 464 PHE A N 1
ATOM 3721 C CA . PHE A 1 464 ? -9.022 15.398 -24.760 1.00 68.38 464 PHE A CA 1
ATOM 3722 C C . PHE A 1 464 ? -8.501 16.833 -24.571 1.00 68.38 464 PHE A C 1
ATOM 3724 O O . PHE A 1 464 ? -9.193 17.656 -23.976 1.00 68.38 464 PHE A O 1
ATOM 3731 N N . SER A 1 465 ? -7.274 17.134 -25.016 1.00 57.91 465 SER A N 1
ATOM 3732 C CA . SER A 1 465 ? -6.590 18.408 -24.746 1.00 57.91 465 SER A CA 1
ATOM 3733 C C . SER A 1 465 ? -6.042 19.021 -26.038 1.00 57.91 465 SER A C 1
ATOM 3735 O O . SER A 1 465 ? -4.907 18.752 -26.419 1.00 57.91 465 SER A O 1
ATOM 3737 N N . GLY A 1 466 ? -6.829 19.873 -26.701 1.00 47.69 466 GLY A N 1
ATOM 3738 C CA . GLY A 1 466 ? -6.417 20.555 -27.932 1.00 47.69 466 GLY A CA 1
ATOM 3739 C C . GLY A 1 466 ? -7.463 21.539 -28.465 1.00 47.69 466 GLY A C 1
ATOM 3740 O O . GLY A 1 466 ? -8.613 21.538 -28.025 1.00 47.69 466 GLY A O 1
ATOM 3741 N N . ASN A 1 467 ? -7.069 22.378 -29.431 1.00 38.06 467 ASN A N 1
ATOM 3742 C CA . ASN A 1 467 ? -7.992 23.229 -30.194 1.00 38.06 467 ASN A CA 1
ATOM 3743 C C . ASN A 1 467 ? -8.799 22.354 -31.169 1.00 38.06 467 ASN A C 1
ATOM 3745 O O . ASN A 1 467 ? -8.422 22.205 -32.330 1.00 38.06 467 ASN A O 1
ATOM 3749 N N . GLY A 1 468 ? -9.887 21.769 -30.666 1.00 42.09 468 GLY A N 1
ATOM 3750 C CA . GLY A 1 468 ? -10.602 20.667 -31.309 1.00 42.09 468 GLY A CA 1
ATOM 3751 C C . GLY A 1 468 ? -10.176 19.332 -30.686 1.00 42.09 468 GLY A C 1
ATOM 3752 O O . GLY A 1 468 ? -9.170 18.772 -31.122 1.00 42.09 468 GLY A O 1
ATOM 3753 N N . PRO A 1 469 ? -10.876 18.830 -29.649 1.00 52.97 469 PRO A N 1
ATOM 3754 C CA . PRO A 1 469 ? -10.607 17.499 -29.108 1.00 52.97 469 PRO A CA 1
ATOM 3755 C C . PRO A 1 469 ? -10.840 16.436 -30.190 1.00 52.97 469 PRO A C 1
ATOM 3757 O O . PRO A 1 469 ? -11.775 16.534 -30.981 1.00 52.97 469 PRO A O 1
ATOM 3760 N N . VAL A 1 470 ? -9.985 15.411 -30.228 1.00 53.53 470 VAL A N 1
ATOM 3761 C CA . VAL A 1 470 ? -10.051 14.352 -31.255 1.00 53.53 470 VAL A CA 1
ATOM 3762 C C . VAL A 1 470 ? -11.225 13.397 -30.993 1.00 53.53 470 VAL A C 1
ATOM 3764 O O . VAL A 1 470 ? -11.712 12.749 -31.918 1.00 53.53 470 VAL A O 1
ATOM 3767 N N . ILE A 1 471 ? -11.654 13.294 -29.731 1.00 58.50 471 ILE A N 1
ATOM 3768 C CA . ILE A 1 471 ? -12.826 12.544 -29.268 1.00 58.50 471 ILE A CA 1
ATOM 3769 C C . ILE A 1 471 ? -13.400 13.299 -28.056 1.00 58.50 471 ILE A C 1
ATOM 3771 O O . ILE A 1 471 ? -12.650 13.611 -27.126 1.00 58.50 471 ILE A O 1
ATOM 3775 N N . GLU A 1 472 ? -14.704 13.577 -28.023 1.00 57.75 472 GLU A N 1
ATOM 3776 C CA . GLU A 1 472 ? -15.353 14.074 -26.799 1.00 57.75 472 GLU A CA 1
ATOM 3777 C C . GLU A 1 472 ? -15.511 12.934 -25.777 1.00 57.75 472 GLU A C 1
ATOM 3779 O O . GLU A 1 472 ? -15.714 11.779 -26.149 1.00 57.75 472 GLU A O 1
ATOM 3784 N N . MET A 1 473 ? -15.416 13.218 -24.470 1.00 56.44 473 MET A N 1
ATOM 3785 C CA . MET A 1 473 ? -15.404 12.153 -23.445 1.00 56.44 473 MET A CA 1
ATOM 3786 C C . MET A 1 473 ? -16.659 11.264 -23.474 1.00 56.44 473 MET A C 1
ATOM 3788 O O . MET A 1 473 ? -16.578 10.081 -23.152 1.00 56.44 473 MET A O 1
ATOM 3792 N N . GLU A 1 474 ? -17.795 11.798 -23.925 1.00 54.09 474 GLU A N 1
ATOM 3793 C CA . GLU A 1 474 ? -19.058 11.061 -24.044 1.00 54.09 474 GLU A CA 1
ATOM 3794 C C . GLU A 1 474 ? -19.078 10.119 -25.269 1.00 54.09 474 GLU A C 1
ATOM 3796 O O . GLU A 1 474 ? -19.696 9.053 -25.226 1.00 54.09 474 GLU A O 1
ATOM 3801 N N . GLU A 1 475 ? -18.299 10.405 -26.321 1.00 57.59 475 GLU A N 1
ATOM 3802 C CA . GLU A 1 475 ? -18.187 9.540 -27.504 1.00 57.59 475 GLU A CA 1
ATOM 3803 C C . GLU A 1 475 ? -17.352 8.268 -27.270 1.00 57.59 475 GLU A C 1
ATOM 3805 O O . GLU A 1 475 ? -17.438 7.329 -28.071 1.00 57.59 475 GLU A O 1
ATOM 3810 N N . LEU A 1 476 ? -16.599 8.158 -26.161 1.00 58.00 476 LEU A N 1
ATOM 3811 C CA . LEU A 1 476 ? -15.897 6.912 -25.795 1.00 58.00 476 LEU A CA 1
ATOM 3812 C C . LEU A 1 476 ? -16.853 5.721 -25.610 1.00 58.00 476 LEU A C 1
ATOM 3814 O O . LEU A 1 476 ? -16.426 4.565 -25.729 1.00 58.00 476 LEU A O 1
ATOM 3818 N N . ALA A 1 477 ? -18.138 5.985 -25.346 1.00 54.25 477 ALA A N 1
ATOM 3819 C CA . ALA A 1 477 ? -19.193 4.979 -25.266 1.00 54.25 477 ALA A CA 1
ATOM 3820 C C . ALA A 1 477 ? -19.433 4.253 -26.609 1.00 54.25 477 ALA A C 1
ATOM 3822 O O . ALA A 1 477 ? -19.808 3.077 -26.615 1.00 54.25 477 ALA A O 1
ATOM 3823 N N . ASN A 1 478 ? -19.147 4.900 -27.745 1.00 63.91 478 ASN A N 1
ATOM 3824 C CA . ASN A 1 478 ? -19.401 4.360 -29.080 1.00 63.91 478 ASN A CA 1
ATOM 3825 C C . ASN A 1 478 ? -18.430 3.229 -29.464 1.00 63.91 478 ASN A C 1
ATOM 3827 O O . ASN A 1 478 ? -17.211 3.353 -29.334 1.00 63.91 478 ASN A O 1
ATOM 3831 N N . GLN A 1 479 ? -18.953 2.158 -30.078 1.00 62.09 479 GLN A N 1
ATOM 3832 C CA . GLN A 1 479 ? -18.153 1.007 -30.542 1.00 62.09 479 GLN A CA 1
ATOM 3833 C C . GLN A 1 479 ? -17.006 1.392 -31.499 1.00 62.09 479 GLN A C 1
ATOM 3835 O O . GLN A 1 479 ? -15.974 0.722 -31.524 1.00 62.09 479 GLN A O 1
ATOM 3840 N N . ARG A 1 480 ? -17.135 2.501 -32.246 1.00 63.59 480 ARG A N 1
ATOM 3841 C CA . ARG A 1 480 ? -16.077 3.034 -33.129 1.00 63.59 480 ARG A CA 1
ATOM 3842 C C . ARG A 1 480 ? -14.780 3.375 -32.379 1.00 63.59 480 ARG A C 1
ATOM 3844 O O . ARG A 1 480 ? -13.701 3.255 -32.957 1.00 63.59 480 ARG A O 1
ATOM 3851 N N . HIS A 1 481 ? -14.879 3.738 -31.100 1.00 69.56 481 HIS A N 1
ATOM 3852 C CA . HIS A 1 481 ? -13.750 4.101 -30.241 1.00 69.56 481 HIS A CA 1
ATOM 3853 C C . HIS A 1 481 ? -13.363 2.981 -29.259 1.00 69.56 481 HIS A C 1
ATOM 3855 O O . HIS A 1 481 ? -12.504 3.192 -28.407 1.00 69.56 481 HIS A O 1
ATOM 3861 N N . ALA A 1 482 ? -13.901 1.762 -29.406 1.00 70.88 482 ALA A N 1
ATOM 3862 C CA . ALA A 1 482 ? -13.557 0.622 -28.547 1.00 70.88 482 ALA A CA 1
ATOM 3863 C C . ALA A 1 482 ? -12.038 0.323 -28.450 1.00 70.88 482 ALA A C 1
ATOM 3865 O O . ALA A 1 482 ? -11.567 0.099 -27.334 1.00 70.88 482 ALA A O 1
ATOM 3866 N N . PRO A 1 483 ? -11.222 0.406 -29.529 1.00 74.00 483 PRO A N 1
ATOM 3867 C CA . PRO A 1 483 ? -9.766 0.265 -29.406 1.00 74.00 483 PRO A CA 1
ATOM 3868 C C . PRO A 1 483 ? -9.128 1.375 -28.563 1.00 74.00 483 PRO A C 1
ATOM 3870 O O . PRO A 1 483 ? -8.130 1.146 -27.890 1.00 74.00 483 PRO A O 1
ATOM 3873 N N . PHE A 1 484 ? -9.709 2.579 -28.586 1.00 75.81 484 PHE A N 1
ATOM 3874 C CA . PHE A 1 484 ? -9.243 3.703 -27.784 1.00 75.81 484 PHE A CA 1
ATOM 3875 C C . PHE A 1 484 ? -9.610 3.523 -26.303 1.00 75.81 484 PHE A C 1
ATOM 3877 O O . PHE A 1 484 ? -8.758 3.701 -25.437 1.00 75.81 484 PHE A O 1
ATOM 3884 N N . ARG A 1 485 ? -10.826 3.039 -26.011 1.00 77.81 485 ARG A N 1
ATOM 3885 C CA . ARG A 1 485 ? -11.217 2.634 -24.651 1.00 77.81 485 ARG A CA 1
ATOM 3886 C C . ARG A 1 485 ? -10.285 1.551 -24.099 1.00 77.81 485 ARG A C 1
ATOM 3888 O O . ARG A 1 485 ? -9.856 1.664 -22.957 1.00 77.81 485 ARG A O 1
ATOM 3895 N N . GLN A 1 486 ? -9.910 0.556 -24.911 1.00 81.38 486 GLN A N 1
ATOM 3896 C CA . GLN A 1 486 ? -8.950 -0.478 -24.504 1.00 81.38 486 GLN A CA 1
ATOM 3897 C C . GLN A 1 486 ? -7.569 0.111 -24.179 1.00 81.38 486 GLN A C 1
ATOM 3899 O O . GLN A 1 486 ? -6.997 -0.234 -23.151 1.00 81.38 486 GLN A O 1
ATOM 3904 N N . ILE A 1 487 ? -7.056 1.041 -24.995 1.00 84.50 487 ILE A N 1
ATOM 3905 C CA . ILE A 1 487 ? -5.810 1.772 -24.702 1.00 84.50 487 ILE A CA 1
ATOM 3906 C C . ILE A 1 487 ? -5.904 2.481 -23.341 1.00 84.50 487 ILE A C 1
ATOM 3908 O O . ILE A 1 487 ? -5.005 2.330 -22.517 1.00 84.50 487 ILE A O 1
ATOM 3912 N N . CYS A 1 488 ? -7.001 3.192 -23.058 1.00 83.50 488 CYS A N 1
ATOM 3913 C CA . CYS A 1 488 ? -7.187 3.856 -21.765 1.00 83.50 488 CYS A CA 1
ATOM 3914 C C . CYS A 1 488 ? -7.276 2.859 -20.594 1.00 83.50 488 CYS A C 1
ATOM 3916 O O . CYS A 1 488 ? -6.613 3.079 -19.582 1.00 83.50 488 CYS A O 1
ATOM 3918 N N . LYS A 1 489 ? -8.008 1.742 -20.745 1.00 84.19 489 LYS A N 1
ATOM 3919 C CA . LYS A 1 489 ? -8.081 0.665 -19.737 1.00 84.19 489 LYS A CA 1
ATOM 3920 C C . LYS A 1 489 ? -6.700 0.086 -19.414 1.00 84.19 489 LYS A C 1
ATOM 3922 O O . LYS A 1 489 ? -6.348 -0.027 -18.244 1.00 84.19 489 LYS A O 1
ATOM 3927 N N . LEU A 1 490 ? -5.887 -0.207 -20.433 1.00 85.81 490 LEU A N 1
ATOM 3928 C CA . LEU A 1 490 ? -4.515 -0.698 -20.248 1.00 85.81 490 LEU A CA 1
ATOM 3929 C 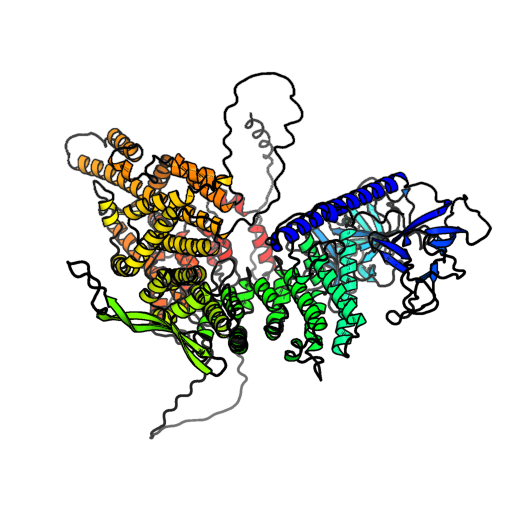C . LEU A 1 490 ? -3.621 0.356 -19.568 1.00 85.81 490 LEU A C 1
ATOM 3931 O O . LEU A 1 490 ? -2.867 0.018 -18.660 1.00 85.81 490 LEU A O 1
ATOM 3935 N N . CYS A 1 491 ? -3.736 1.637 -19.939 1.00 89.25 491 CYS A N 1
ATOM 3936 C CA . CYS A 1 491 ? -3.021 2.731 -19.271 1.00 89.25 491 CYS A CA 1
ATOM 3937 C C . CYS A 1 491 ? -3.361 2.827 -17.773 1.00 89.25 491 CYS A C 1
ATOM 3939 O O . CYS A 1 491 ? -2.452 2.938 -16.949 1.00 89.25 491 CYS A O 1
ATOM 3941 N N . TYR A 1 492 ? -4.642 2.755 -17.402 1.00 87.44 492 TYR A N 1
ATOM 3942 C CA . TYR A 1 492 ? -5.063 2.781 -15.998 1.00 87.44 492 TYR A CA 1
ATOM 3943 C C . TYR A 1 492 ? -4.660 1.519 -15.227 1.00 87.44 492 TYR A C 1
ATOM 3945 O O . TYR A 1 492 ? -4.248 1.628 -14.067 1.00 87.44 492 TYR A O 1
ATOM 3953 N N . HIS A 1 493 ? -4.657 0.350 -15.877 1.00 85.00 493 HIS A N 1
ATOM 3954 C CA . HIS A 1 493 ? -4.118 -0.875 -15.282 1.00 85.00 493 HIS A CA 1
ATOM 3955 C C . HIS A 1 493 ? -2.614 -0.753 -15.003 1.00 85.00 493 HIS A C 1
ATOM 3957 O O . HIS A 1 493 ? -2.178 -0.997 -13.883 1.00 85.00 493 HIS A O 1
ATOM 3963 N N . ILE A 1 494 ? -1.813 -0.241 -15.949 1.00 87.38 494 ILE A N 1
ATOM 3964 C CA . ILE A 1 494 ? -0.383 0.051 -15.715 1.00 87.38 494 ILE A CA 1
ATOM 3965 C C . ILE A 1 494 ? -0.201 1.001 -14.522 1.00 87.38 494 ILE A C 1
ATOM 3967 O O . ILE A 1 494 ? 0.685 0.775 -13.696 1.00 87.38 494 ILE A O 1
ATOM 3971 N N . LEU A 1 495 ? -1.041 2.035 -14.383 1.00 88.50 495 LEU A N 1
ATOM 3972 C CA . LEU A 1 495 ? -1.002 2.926 -13.218 1.00 88.50 495 LEU A CA 1
ATOM 3973 C C . LEU A 1 495 ? -1.318 2.169 -11.911 1.00 88.50 495 LEU A C 1
ATOM 3975 O O . LEU A 1 495 ? -0.531 2.285 -10.966 1.00 88.50 495 LEU A O 1
ATOM 3979 N N . ARG A 1 496 ? -2.375 1.335 -11.879 1.00 85.81 496 ARG A N 1
ATOM 3980 C CA . ARG A 1 496 ? -2.766 0.476 -10.735 1.00 85.81 496 ARG A CA 1
ATOM 3981 C C . ARG A 1 496 ? -1.629 -0.463 -10.311 1.00 85.81 496 ARG A C 1
ATOM 3983 O O . ARG A 1 496 ? -1.302 -0.533 -9.128 1.00 85.81 496 ARG A O 1
ATOM 3990 N N . LEU A 1 497 ? -0.973 -1.121 -11.264 1.00 83.69 497 LEU A N 1
ATOM 3991 C CA . LEU A 1 497 ? 0.169 -2.007 -11.006 1.00 83.69 497 LEU A CA 1
ATOM 3992 C C . LEU A 1 497 ? 1.416 -1.210 -10.563 1.00 83.69 497 LEU A C 1
ATOM 3994 O O . LEU A 1 497 ? 2.176 -1.633 -9.693 1.00 83.69 497 LEU A O 1
ATOM 3998 N N . SER A 1 498 ? 1.633 -0.007 -11.107 1.00 85.94 498 SER A N 1
ATOM 3999 C CA . SER A 1 498 ? 2.812 0.809 -10.779 1.00 85.94 498 SER A CA 1
ATOM 4000 C C . SER A 1 498 ? 2.818 1.372 -9.351 1.00 85.94 498 SER A C 1
ATOM 4002 O O . SER A 1 498 ? 3.890 1.702 -8.837 1.00 85.94 498 SER A O 1
ATOM 4004 N N . GLN A 1 499 ? 1.648 1.509 -8.721 1.00 83.62 499 GLN A N 1
ATOM 4005 C CA . GLN A 1 499 ? 1.481 2.132 -7.402 1.00 83.62 499 GLN A CA 1
ATOM 4006 C C . GLN A 1 499 ? 1.348 1.130 -6.246 1.00 83.62 499 GLN A C 1
ATOM 4008 O O . GLN A 1 499 ? 1.499 1.529 -5.090 1.00 83.62 499 GLN A O 1
ATOM 4013 N N . GLN A 1 500 ? 1.078 -0.147 -6.538 1.00 82.00 500 GLN A N 1
ATOM 4014 C CA . GLN A 1 500 ? 0.901 -1.198 -5.535 1.00 82.00 500 GLN A CA 1
ATOM 4015 C C . GLN A 1 500 ? 2.143 -1.307 -4.633 1.00 82.00 500 GLN A C 1
ATOM 4017 O O . GLN A 1 500 ? 3.264 -1.449 -5.122 1.00 82.00 500 GLN A O 1
ATOM 4022 N N . ASP A 1 501 ? 1.939 -1.185 -3.318 1.00 77.44 501 ASP A N 1
ATOM 4023 C CA . ASP A 1 501 ? 2.971 -1.220 -2.269 1.00 77.44 501 ASP A CA 1
ATOM 4024 C C . ASP A 1 501 ? 4.160 -0.237 -2.454 1.00 77.44 501 ASP A C 1
ATOM 4026 O O . ASP A 1 501 ? 5.225 -0.403 -1.844 1.00 77.44 501 ASP A O 1
ATOM 4030 N N . TYR A 1 502 ? 4.008 0.833 -3.258 1.00 82.81 502 TYR A N 1
ATOM 4031 C CA . TYR A 1 502 ? 5.121 1.737 -3.581 1.00 82.81 502 TYR A CA 1
ATOM 4032 C C . TYR A 1 502 ? 4.808 3.242 -3.495 1.00 82.81 502 TYR A C 1
ATOM 4034 O O . TYR A 1 502 ? 4.646 3.953 -4.490 1.00 82.81 502 TYR A O 1
ATOM 4042 N N . ARG A 1 503 ? 4.901 3.758 -2.262 1.00 82.31 503 ARG A N 1
ATOM 4043 C CA . ARG A 1 503 ? 4.738 5.169 -1.853 1.00 82.31 503 ARG A CA 1
ATOM 4044 C C . ARG A 1 503 ? 5.273 6.238 -2.811 1.00 82.31 503 ARG A C 1
ATOM 4046 O O . ARG A 1 503 ? 4.588 7.218 -3.073 1.00 82.31 503 ARG A O 1
ATOM 4053 N N . LYS A 1 504 ? 6.478 6.072 -3.366 1.00 82.50 504 LYS A N 1
ATOM 4054 C CA . LYS A 1 504 ? 7.067 7.081 -4.272 1.00 82.50 504 LYS A CA 1
ATOM 4055 C C . LYS A 1 504 ? 6.371 7.175 -5.635 1.00 82.50 504 LYS A C 1
ATOM 4057 O O . LYS A 1 504 ? 6.500 8.201 -6.297 1.00 82.50 504 LYS A O 1
ATOM 4062 N N . ASN A 1 505 ? 5.687 6.118 -6.074 1.00 86.88 505 ASN A N 1
ATOM 4063 C CA . ASN A 1 505 ? 4.839 6.163 -7.266 1.00 86.88 505 ASN A CA 1
ATOM 4064 C C . ASN A 1 505 ? 3.451 6.716 -6.914 1.00 86.88 505 ASN A C 1
ATOM 4066 O O . ASN A 1 505 ? 2.944 7.550 -7.656 1.00 86.88 505 ASN A O 1
ATOM 4070 N N . GLN A 1 506 ? 2.905 6.366 -5.745 1.00 84.62 506 GLN A N 1
ATOM 4071 C CA . GLN A 1 506 ? 1.653 6.931 -5.221 1.00 84.62 506 GLN A CA 1
ATOM 4072 C C . GLN A 1 506 ? 1.738 8.470 -5.087 1.00 84.62 506 GLN A C 1
ATOM 4074 O O . GLN A 1 506 ? 0.921 9.183 -5.661 1.00 84.62 506 GLN A O 1
ATOM 4079 N N . GLU A 1 507 ? 2.801 9.003 -4.466 1.00 83.19 507 GLU A N 1
ATOM 4080 C CA . GLU A 1 507 ? 3.095 10.452 -4.369 1.00 83.19 507 GLU A CA 1
ATOM 4081 C C . GLU A 1 507 ? 3.296 11.143 -5.739 1.00 83.19 507 GLU A C 1
ATOM 4083 O O . GLU A 1 507 ? 3.117 12.356 -5.864 1.00 83.19 507 GLU A O 1
ATOM 4088 N N . TYR A 1 508 ? 3.686 10.400 -6.781 1.00 85.25 508 TYR A N 1
ATOM 4089 C CA . TYR A 1 508 ? 3.813 10.928 -8.144 1.00 85.25 508 TYR A CA 1
ATOM 4090 C C . TYR A 1 508 ? 2.452 10.980 -8.854 1.00 85.25 508 TYR A C 1
ATOM 4092 O O . TYR A 1 508 ? 2.111 11.998 -9.455 1.00 85.25 508 TYR A O 1
ATOM 4100 N N . ILE A 1 509 ? 1.665 9.908 -8.742 1.00 86.75 509 ILE A N 1
ATOM 4101 C CA . ILE A 1 509 ? 0.336 9.754 -9.350 1.00 86.75 509 ILE A CA 1
ATOM 4102 C C . ILE A 1 509 ? -0.688 10.700 -8.702 1.00 86.75 509 ILE A C 1
ATOM 4104 O O . ILE A 1 509 ? -1.492 11.302 -9.415 1.00 86.75 509 ILE A O 1
ATOM 4108 N N . ALA A 1 510 ? -0.606 10.926 -7.386 1.00 81.44 510 ALA A N 1
ATOM 4109 C CA . ALA A 1 510 ? -1.476 11.851 -6.653 1.00 81.44 510 ALA A CA 1
ATOM 4110 C C . ALA A 1 510 ? -1.460 13.288 -7.223 1.00 81.44 510 ALA A C 1
ATOM 4112 O O . ALA A 1 510 ? -2.486 13.962 -7.245 1.00 81.44 510 ALA A O 1
ATOM 4113 N N . LYS A 1 511 ? -0.345 13.737 -7.821 1.00 84.62 511 LYS A N 1
ATOM 4114 C CA . LY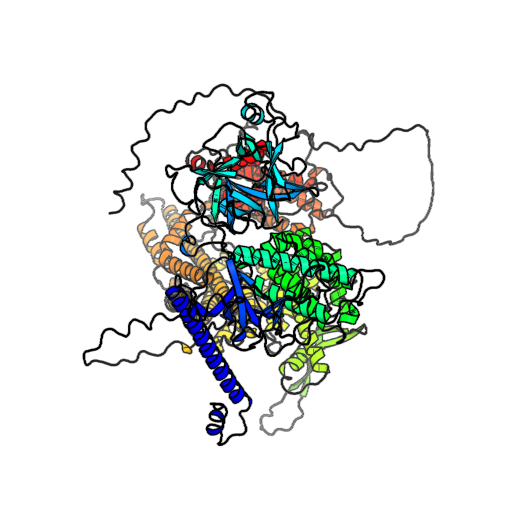S A 1 511 ? -0.251 15.049 -8.503 1.00 84.62 511 LYS A CA 1
ATOM 4115 C C . LYS A 1 511 ? -1.137 15.174 -9.748 1.00 84.62 511 LYS A C 1
ATOM 4117 O O . LYS A 1 511 ? -1.252 16.256 -10.325 1.00 84.62 511 LYS A O 1
ATOM 4122 N N . HIS A 1 512 ? -1.727 14.075 -10.210 1.00 83.44 512 HIS A N 1
ATOM 4123 C CA . HIS A 1 512 ? -2.654 14.025 -11.337 1.00 83.44 512 HIS A CA 1
ATOM 4124 C C . HIS A 1 512 ? -4.052 13.525 -10.935 1.00 83.44 512 HIS A C 1
ATOM 4126 O O . HIS A 1 512 ? -4.872 13.255 -11.811 1.00 83.44 512 HIS A O 1
ATOM 4132 N N . PHE A 1 513 ? -4.359 13.480 -9.632 1.00 80.38 513 PHE A N 1
ATOM 4133 C CA . PHE A 1 513 ? -5.648 13.043 -9.087 1.00 80.38 513 PHE A CA 1
ATOM 4134 C C . PHE A 1 513 ? -6.848 13.784 -9.704 1.00 80.38 513 PHE A C 1
ATOM 4136 O O . PHE A 1 513 ? -7.697 13.150 -10.329 1.00 80.38 513 PHE A O 1
ATOM 4143 N N . ALA A 1 514 ? -6.836 15.122 -9.683 1.00 78.44 514 ALA A N 1
ATOM 4144 C CA . ALA A 1 514 ? -7.882 15.970 -10.272 1.00 78.44 514 ALA A CA 1
ATOM 4145 C C . ALA A 1 514 ? -8.078 15.800 -11.795 1.00 78.44 514 ALA A C 1
ATOM 4147 O O . ALA A 1 514 ? -9.105 16.190 -12.351 1.00 78.44 514 ALA A O 1
ATOM 4148 N N . PHE A 1 515 ? -7.098 15.224 -12.501 1.00 81.81 515 PHE A N 1
ATOM 4149 C CA . PHE A 1 515 ? -7.257 14.841 -13.904 1.00 81.81 515 PHE A CA 1
ATOM 4150 C C . PHE A 1 515 ? -7.942 13.473 -14.032 1.00 81.81 515 PHE A C 1
ATOM 4152 O O . PHE A 1 515 ? -8.870 13.338 -14.826 1.00 81.81 515 PHE A O 1
ATOM 4159 N N . MET A 1 516 ? -7.535 12.484 -13.228 1.00 80.31 516 MET A N 1
ATOM 4160 C CA . MET A 1 516 ? -8.136 11.146 -13.250 1.00 80.31 516 MET A CA 1
ATOM 4161 C C . MET A 1 516 ? -9.617 11.172 -12.847 1.00 80.31 516 MET A C 1
ATOM 4163 O O . MET A 1 516 ? -10.415 10.465 -13.454 1.00 80.31 516 MET A O 1
ATOM 4167 N N . GLN A 1 517 ? -10.000 12.043 -11.906 1.00 74.94 517 GLN A N 1
ATOM 4168 C CA . GLN A 1 517 ? -11.398 12.249 -11.505 1.00 74.94 517 GLN A CA 1
ATOM 4169 C C . GLN A 1 517 ? -12.327 12.600 -12.675 1.00 74.94 517 GLN A C 1
ATOM 4171 O O . GLN A 1 517 ? -13.442 12.093 -12.746 1.00 74.94 517 GLN A O 1
ATOM 4176 N N . LYS A 1 518 ? -11.863 13.407 -13.639 1.00 77.00 518 LYS A N 1
ATOM 4177 C CA . LYS A 1 518 ? -12.664 13.794 -14.816 1.00 77.00 518 LYS A CA 1
ATOM 4178 C C . LYS A 1 518 ? -12.947 12.631 -15.771 1.00 77.00 518 LYS A C 1
ATOM 4180 O O . LYS A 1 518 ? -13.833 12.748 -16.608 1.00 77.00 518 LYS A O 1
ATOM 4185 N N . GLN A 1 519 ? -12.197 11.532 -15.660 1.00 73.50 519 GLN A N 1
ATOM 4186 C CA . GLN A 1 519 ? -12.344 10.330 -16.488 1.00 73.50 519 GLN A CA 1
ATOM 4187 C C . GLN A 1 519 ? -13.130 9.206 -15.777 1.00 73.50 519 GLN A C 1
ATOM 4189 O O . GLN A 1 519 ? -13.316 8.128 -16.344 1.00 73.50 519 GLN A O 1
ATOM 4194 N N . ILE A 1 520 ? -13.637 9.452 -14.561 1.00 73.38 520 ILE A N 1
ATOM 4195 C CA . ILE A 1 520 ? -14.534 8.535 -13.841 1.00 73.38 520 ILE A CA 1
ATOM 4196 C C . ILE A 1 520 ? -15.904 8.482 -14.539 1.00 73.38 520 ILE A C 1
ATOM 4198 O O . ILE A 1 520 ? -16.417 9.492 -15.014 1.00 73.38 520 ILE A O 1
ATOM 4202 N N . GLY A 1 521 ? -16.509 7.291 -14.596 1.00 64.69 521 GLY A N 1
ATOM 4203 C CA . GLY A 1 521 ? -17.842 7.069 -15.174 1.00 64.69 521 GLY A CA 1
ATOM 4204 C C . GLY A 1 521 ? -17.869 6.637 -16.645 1.00 64.69 521 GLY A C 1
ATOM 4205 O O . GLY A 1 521 ? -18.907 6.174 -17.109 1.00 64.69 521 GLY A O 1
ATOM 4206 N N . TYR A 1 522 ? -16.742 6.697 -17.363 1.00 69.25 522 TYR A N 1
ATOM 4207 C CA . TYR A 1 522 ? -16.670 6.417 -18.809 1.00 69.25 522 TYR A CA 1
ATOM 4208 C C . TYR A 1 522 ? -16.231 4.983 -19.188 1.00 69.25 522 TYR A C 1
ATOM 4210 O O . TYR A 1 522 ? -15.825 4.751 -20.324 1.00 69.25 522 TYR A O 1
ATOM 4218 N N . ASP A 1 523 ? -16.298 4.011 -18.264 1.00 69.38 523 ASP A N 1
ATOM 4219 C CA . ASP A 1 523 ? -15.813 2.626 -18.474 1.00 69.38 523 ASP A CA 1
ATOM 4220 C C . ASP A 1 523 ? -14.323 2.580 -18.894 1.00 69.38 523 ASP A C 1
ATOM 4222 O O . ASP A 1 523 ? -13.927 1.971 -19.885 1.00 69.38 523 ASP A O 1
ATOM 4226 N N . VAL A 1 524 ? -13.472 3.280 -18.138 1.00 71.75 524 VAL A N 1
ATOM 4227 C CA . VAL A 1 524 ? -12.031 3.448 -18.426 1.00 71.75 524 VAL A CA 1
ATOM 4228 C C . VAL A 1 524 ? -11.126 2.768 -17.374 1.00 71.75 524 VAL A C 1
ATOM 4230 O O . VAL A 1 524 ? -9.908 2.778 -17.509 1.00 71.75 524 VAL A O 1
ATOM 4233 N N . LEU A 1 525 ? -11.701 2.126 -16.346 1.00 74.94 525 LEU A N 1
ATOM 4234 C CA . LEU A 1 525 ? -10.998 1.545 -15.179 1.00 74.94 525 LEU A CA 1
ATOM 4235 C C . LEU A 1 525 ? -10.195 2.551 -14.326 1.00 74.94 525 LEU A C 1
ATOM 4237 O O . LEU A 1 525 ? -9.494 2.157 -13.398 1.00 74.94 525 LEU A O 1
ATOM 4241 N N . ALA A 1 526 ? -10.378 3.857 -14.554 1.00 78.00 526 ALA A N 1
ATOM 4242 C CA . ALA A 1 526 ? -9.888 4.916 -13.665 1.00 78.00 526 ALA A CA 1
ATOM 4243 C C . ALA A 1 526 ? -10.369 4.744 -12.213 1.00 78.00 526 ALA A C 1
ATOM 4245 O O . ALA A 1 526 ? -9.682 5.144 -11.274 1.00 78.00 526 ALA A O 1
ATOM 4246 N N . GLU A 1 527 ? -11.542 4.126 -12.057 1.00 73.38 527 GLU A N 1
ATOM 4247 C CA . GLU A 1 527 ? -12.193 3.835 -10.788 1.00 73.38 527 GLU A CA 1
ATOM 4248 C C . GLU A 1 527 ? -11.311 2.915 -9.911 1.00 73.38 527 GLU A C 1
ATOM 4250 O O . GLU A 1 527 ? -10.828 3.350 -8.868 1.00 73.38 527 GLU A O 1
ATOM 4255 N N . GLU A 1 528 ? -10.959 1.704 -10.352 1.00 75.56 528 GLU A N 1
ATOM 4256 C CA . GLU A 1 528 ? -10.117 0.772 -9.576 1.00 75.56 528 GLU A CA 1
ATOM 4257 C C . GLU A 1 528 ? -8.728 1.339 -9.232 1.00 75.56 528 GLU A C 1
ATOM 4259 O O . GLU A 1 528 ? -8.209 1.125 -8.132 1.00 75.56 528 GLU A O 1
ATOM 4264 N N . THR A 1 529 ? -8.119 2.091 -10.157 1.00 79.62 529 THR A N 1
ATOM 4265 C CA . THR A 1 529 ? -6.826 2.752 -9.931 1.00 79.62 529 THR A CA 1
ATOM 4266 C C . THR A 1 529 ? -6.910 3.768 -8.793 1.00 79.62 529 THR A C 1
ATOM 4268 O O . THR A 1 529 ? -5.966 3.889 -8.014 1.00 79.62 529 THR A O 1
ATOM 4271 N N . ILE A 1 530 ? -8.027 4.486 -8.664 1.00 79.94 530 ILE A N 1
ATOM 4272 C CA . ILE A 1 530 ? -8.235 5.447 -7.581 1.00 79.94 530 ILE A CA 1
ATOM 4273 C C . ILE A 1 530 ? -8.456 4.717 -6.250 1.00 79.94 530 ILE A C 1
ATOM 4275 O O . ILE A 1 530 ? -7.773 5.053 -5.284 1.00 79.94 530 ILE A O 1
ATOM 4279 N N . THR A 1 531 ? -9.284 3.665 -6.196 1.00 75.12 531 THR A N 1
ATOM 4280 C CA . THR A 1 531 ? -9.457 2.857 -4.969 1.00 75.12 531 THR A CA 1
ATOM 4281 C C . THR A 1 531 ? -8.112 2.335 -4.457 1.00 75.12 531 THR A C 1
ATOM 4283 O O . THR A 1 531 ? -7.775 2.502 -3.287 1.00 75.12 531 THR A O 1
ATOM 4286 N N . ALA A 1 532 ? -7.294 1.772 -5.352 1.00 75.88 532 ALA A N 1
ATOM 4287 C CA . ALA A 1 532 ? -5.981 1.221 -5.020 1.00 75.88 532 ALA A CA 1
ATOM 4288 C C . ALA A 1 532 ? -4.906 2.280 -4.688 1.00 75.88 532 ALA A C 1
ATOM 4290 O O . ALA A 1 532 ? -3.881 1.935 -4.101 1.00 75.88 532 ALA A O 1
ATOM 4291 N N . LEU A 1 533 ? -5.103 3.549 -5.067 1.00 77.81 533 LEU A N 1
ATOM 4292 C CA . LEU A 1 533 ? -4.216 4.659 -4.691 1.00 77.81 533 LEU A CA 1
ATOM 4293 C C . LEU A 1 533 ? -4.523 5.160 -3.276 1.00 77.81 533 LEU A C 1
ATOM 4295 O O . LEU A 1 533 ? -3.607 5.472 -2.517 1.00 77.81 533 LEU A O 1
ATOM 4299 N N . LEU A 1 534 ? -5.813 5.267 -2.958 1.00 74.50 534 LEU A N 1
ATOM 4300 C CA . LEU A 1 534 ? -6.321 5.816 -1.703 1.00 74.50 534 LEU A CA 1
ATOM 4301 C C . LEU A 1 534 ? -6.179 4.811 -0.554 1.00 74.50 534 LEU A C 1
ATOM 4303 O O . LEU A 1 534 ? -5.811 5.196 0.558 1.00 74.50 534 LEU A O 1
ATOM 4307 N N . ASN A 1 535 ? -6.384 3.521 -0.840 1.00 69.94 535 ASN A N 1
ATOM 4308 C CA . ASN A 1 535 ? -6.220 2.461 0.144 1.00 69.94 535 ASN A CA 1
ATOM 4309 C C . ASN A 1 535 ? -4.801 2.472 0.756 1.00 69.94 535 ASN A C 1
ATOM 4311 O O . ASN A 1 535 ? -3.799 2.668 0.064 1.00 69.94 535 ASN A O 1
ATOM 4315 N N . ASN A 1 536 ? -4.729 2.260 2.070 1.00 67.94 536 ASN A N 1
ATOM 4316 C CA . ASN A 1 536 ? -3.514 2.246 2.898 1.00 67.94 536 ASN A CA 1
ATOM 4317 C C . ASN A 1 536 ? -2.684 3.560 2.937 1.00 67.94 536 ASN A C 1
ATOM 4319 O O . ASN A 1 536 ? -1.553 3.543 3.430 1.00 67.94 536 ASN A O 1
ATOM 4323 N N . ASN A 1 537 ? -3.213 4.705 2.470 1.00 71.50 537 ASN A N 1
ATOM 4324 C CA . ASN A 1 537 ? -2.444 5.945 2.257 1.00 71.50 537 ASN A CA 1
ATOM 4325 C C . ASN A 1 537 ? -2.975 7.211 2.969 1.00 71.50 537 ASN A C 1
ATOM 4327 O O . ASN A 1 537 ? -3.013 8.292 2.376 1.00 71.50 537 ASN A O 1
ATOM 4331 N N . ARG A 1 538 ? -3.271 7.130 4.275 1.00 73.44 538 ARG A N 1
ATOM 4332 C CA . ARG A 1 538 ? -3.703 8.265 5.132 1.00 73.44 538 ARG A CA 1
ATOM 4333 C C . ARG A 1 538 ? -3.040 9.628 4.835 1.00 73.44 538 ARG A C 1
ATOM 4335 O O . ARG A 1 538 ? -3.741 10.610 4.629 1.00 73.44 538 ARG A O 1
ATOM 4342 N N . LYS A 1 539 ? -1.705 9.702 4.724 1.00 70.44 539 LYS A N 1
ATOM 4343 C CA . LYS A 1 539 ? -0.991 10.980 4.475 1.00 70.44 539 LYS A CA 1
ATOM 4344 C C . LYS A 1 539 ? -1.206 11.582 3.078 1.00 70.44 539 LYS A C 1
ATOM 4346 O O . LYS A 1 539 ? -0.934 12.763 2.896 1.00 70.44 539 LYS A O 1
ATOM 4351 N N . LEU A 1 540 ? -1.619 10.791 2.082 1.00 70.69 540 LEU A N 1
ATOM 4352 C CA . LEU A 1 540 ? -2.010 11.316 0.766 1.00 70.69 540 LEU A CA 1
ATOM 4353 C C . LEU A 1 540 ? -3.462 11.795 0.782 1.00 70.69 540 LEU A C 1
ATOM 4355 O O . LEU A 1 540 ? -3.754 12.817 0.169 1.00 70.69 540 LEU A O 1
ATOM 4359 N N . LEU A 1 541 ? -4.332 11.101 1.521 1.00 72.19 541 LEU A N 1
ATOM 4360 C CA . LEU A 1 541 ? -5.724 11.497 1.739 1.00 72.19 541 LEU A CA 1
ATOM 4361 C C . LEU A 1 541 ? -5.802 12.873 2.414 1.00 72.19 541 LEU A C 1
ATOM 4363 O O . LEU A 1 541 ? -6.366 13.802 1.843 1.00 72.19 541 LEU A O 1
ATOM 4367 N N . GLU A 1 542 ? -5.119 13.034 3.550 1.00 70.19 542 GLU A N 1
ATOM 4368 C CA . GLU A 1 542 ? -5.051 14.290 4.317 1.00 70.19 542 GLU A CA 1
ATOM 4369 C C . GLU A 1 542 ? -4.460 15.476 3.521 1.00 70.19 542 GLU A C 1
ATOM 4371 O O . GLU A 1 542 ? -4.763 16.626 3.822 1.00 70.19 542 GLU A O 1
ATOM 4376 N N . ALA A 1 543 ? -3.614 15.222 2.513 1.00 71.31 543 ALA A N 1
ATOM 4377 C CA . ALA A 1 543 ? -2.899 16.264 1.766 1.00 71.31 543 ALA A CA 1
ATOM 4378 C C . ALA A 1 543 ? -3.521 16.634 0.404 1.00 71.31 543 ALA A C 1
ATOM 4380 O O . ALA A 1 543 ? -3.189 17.688 -0.143 1.00 71.31 543 ALA A O 1
ATOM 4381 N N . HIS A 1 544 ? -4.360 15.767 -0.176 1.00 71.88 544 HIS A N 1
ATOM 4382 C CA . HIS A 1 544 ? -4.873 15.927 -1.544 1.00 71.88 544 HIS A CA 1
ATOM 4383 C C . HIS A 1 544 ? -6.398 15.847 -1.684 1.00 71.88 544 HIS A C 1
ATOM 4385 O O . HIS A 1 544 ? -6.900 16.175 -2.756 1.00 71.88 544 HIS A O 1
ATOM 4391 N N . ILE A 1 545 ? -7.139 15.432 -0.652 1.00 76.12 545 ILE A N 1
ATOM 4392 C CA . ILE A 1 545 ? -8.606 15.440 -0.679 1.00 76.12 545 ILE A CA 1
ATOM 4393 C C . ILE A 1 545 ? -9.107 16.737 -0.045 1.00 76.12 545 ILE A C 1
ATOM 4395 O O . ILE A 1 545 ? -8.927 16.958 1.151 1.00 76.12 545 ILE A O 1
ATOM 4399 N N . THR A 1 546 ? -9.753 17.594 -0.836 1.00 80.50 546 THR A N 1
ATOM 4400 C CA . THR A 1 546 ? -10.433 18.800 -0.348 1.00 80.50 546 THR A CA 1
ATOM 4401 C C . THR A 1 546 ? -11.940 18.717 -0.616 1.00 80.50 546 THR A C 1
ATOM 4403 O O . THR A 1 546 ? -12.453 17.742 -1.172 1.00 80.50 546 THR A O 1
ATOM 4406 N N . LYS A 1 547 ? -12.677 19.761 -0.216 1.00 80.56 547 LYS A N 1
ATOM 4407 C CA . LYS A 1 547 ? -14.123 19.874 -0.453 1.00 80.56 547 LYS A CA 1
ATOM 4408 C C . LYS A 1 547 ? -14.484 19.767 -1.944 1.00 80.56 547 LYS A C 1
ATOM 4410 O O . LYS A 1 547 ? -15.471 19.121 -2.278 1.00 80.56 547 LYS A O 1
ATOM 4415 N N . GLN A 1 548 ? -13.668 20.343 -2.834 1.00 80.31 548 GLN A N 1
ATOM 4416 C CA . GLN A 1 548 ? -13.945 20.399 -4.278 1.00 80.31 548 GLN A CA 1
ATOM 4417 C C . GLN A 1 548 ? -13.905 19.013 -4.936 1.00 80.31 548 GLN A C 1
ATOM 4419 O O . GLN A 1 548 ? -14.736 18.695 -5.790 1.00 80.31 548 GLN A O 1
ATOM 4424 N N . GLU A 1 549 ? -12.967 18.158 -4.522 1.00 78.25 549 GLU A N 1
ATOM 4425 C CA . GLU A 1 549 ? -12.896 16.769 -4.970 1.00 78.25 549 GLU A CA 1
ATOM 4426 C C . GLU A 1 549 ? -14.151 15.988 -4.554 1.00 78.25 549 GLU A C 1
ATOM 4428 O O . GLU A 1 549 ? -14.705 15.248 -5.366 1.00 78.25 549 GLU A O 1
ATOM 4433 N N . ILE A 1 550 ? -14.624 16.178 -3.318 1.00 82.06 550 ILE A N 1
ATOM 4434 C CA . ILE A 1 550 ? -15.811 15.494 -2.780 1.00 82.06 550 ILE A CA 1
ATOM 4435 C C . ILE A 1 550 ? -17.093 15.992 -3.458 1.00 82.06 550 ILE A C 1
ATOM 4437 O O . ILE A 1 550 ? -17.901 15.172 -3.884 1.00 82.06 550 ILE A O 1
ATOM 4441 N N . GLU A 1 551 ? -17.261 17.302 -3.656 1.00 82.56 551 GLU A N 1
ATOM 4442 C CA . GLU A 1 551 ? -18.371 17.870 -4.443 1.00 82.56 551 GLU A CA 1
ATOM 4443 C C . GLU A 1 551 ? -18.395 17.311 -5.875 1.00 82.56 551 GLU A C 1
ATOM 4445 O O . GLU A 1 551 ? -19.456 16.964 -6.400 1.00 82.56 551 GLU A O 1
ATOM 4450 N N . THR A 1 552 ? -17.219 17.131 -6.488 1.00 80.06 552 THR A N 1
ATOM 4451 C CA . THR A 1 552 ? -17.101 16.493 -7.806 1.00 80.06 552 THR A CA 1
ATOM 4452 C C . THR A 1 552 ? -17.567 15.032 -7.758 1.00 80.06 552 THR A C 1
ATOM 4454 O O . THR A 1 552 ? -18.334 14.617 -8.628 1.00 80.06 552 THR A O 1
ATOM 4457 N N . PHE A 1 553 ? -17.190 14.258 -6.733 1.00 78.38 553 PHE A N 1
ATOM 4458 C CA . PHE A 1 553 ? -17.697 12.891 -6.545 1.00 78.38 553 PHE A CA 1
ATOM 4459 C C . PHE A 1 553 ? -19.218 12.845 -6.342 1.00 78.38 553 PHE A C 1
ATOM 4461 O O . PHE A 1 553 ? -19.879 12.053 -7.008 1.00 78.38 553 PHE A O 1
ATOM 4468 N N . VAL A 1 554 ? -19.793 13.722 -5.514 1.00 81.75 554 VAL A N 1
ATOM 4469 C CA . VAL A 1 554 ? -21.253 13.816 -5.317 1.00 81.75 554 VAL A CA 1
ATOM 4470 C C . VAL A 1 554 ? -21.963 14.121 -6.645 1.00 81.75 554 VAL A C 1
ATOM 4472 O O . VAL A 1 554 ? -22.955 13.473 -6.977 1.00 81.75 554 VAL A O 1
ATOM 4475 N N . SER A 1 555 ? -21.404 15.006 -7.480 1.00 80.69 555 SER A N 1
ATOM 4476 C CA . SER A 1 555 ? -21.943 15.281 -8.823 1.00 80.69 555 SER A CA 1
ATOM 4477 C C . SER A 1 555 ? -21.888 14.066 -9.770 1.00 80.69 555 SER A C 1
ATOM 4479 O O . SER A 1 555 ? -22.797 13.865 -10.579 1.00 80.69 555 SER A O 1
ATOM 4481 N N . LEU A 1 556 ? -20.864 13.210 -9.644 1.00 77.25 556 LEU A N 1
ATOM 4482 C CA . LEU A 1 556 ? -20.727 11.965 -10.412 1.00 77.25 556 LEU A CA 1
ATOM 4483 C C . LEU A 1 556 ? -21.701 10.877 -9.935 1.00 77.25 556 LEU A C 1
ATOM 4485 O O . LEU A 1 556 ? -22.237 10.146 -10.773 1.00 77.25 556 LEU A O 1
ATOM 4489 N N . VAL A 1 557 ? -21.964 10.792 -8.623 1.00 79.06 557 VAL A N 1
ATOM 4490 C CA . VAL A 1 557 ? -23.019 9.929 -8.062 1.00 79.06 557 VAL A CA 1
ATOM 4491 C C . VAL A 1 557 ? -24.378 10.377 -8.602 1.00 79.06 557 VAL A C 1
ATOM 4493 O O . VAL A 1 557 ? -25.083 9.554 -9.182 1.00 79.06 557 VAL A O 1
ATOM 4496 N N . ARG A 1 558 ? -24.702 11.679 -8.535 1.00 79.44 558 ARG A N 1
ATOM 4497 C CA . ARG A 1 558 ? -25.948 12.245 -9.085 1.00 79.44 558 ARG A CA 1
ATOM 4498 C C . ARG A 1 558 ? -26.128 11.939 -10.577 1.00 79.44 558 ARG A C 1
ATOM 4500 O O . ARG A 1 558 ? -27.221 11.567 -10.986 1.00 79.44 558 ARG A O 1
ATOM 4507 N N . ARG A 1 559 ? -25.067 12.049 -11.393 1.00 74.12 559 ARG A N 1
ATOM 4508 C CA . ARG A 1 559 ? -25.149 11.816 -12.851 1.00 74.12 559 ARG A CA 1
ATOM 4509 C C . ARG A 1 559 ? -25.313 10.345 -13.240 1.00 74.12 559 ARG A C 1
ATOM 4511 O O . ARG A 1 559 ? -25.991 10.059 -14.220 1.00 74.12 559 ARG A O 1
ATOM 4518 N N . ASN A 1 560 ? -24.653 9.425 -12.534 1.00 70.56 560 ASN A N 1
ATOM 4519 C CA . ASN A 1 560 ? -24.568 8.025 -12.964 1.00 70.56 560 ASN A CA 1
ATOM 4520 C C . ASN A 1 560 ? -25.379 7.042 -12.098 1.00 70.56 560 ASN A C 1
ATOM 4522 O O . ASN A 1 560 ? -25.608 5.926 -12.557 1.00 70.56 560 ASN A O 1
ATOM 4526 N N . ARG A 1 561 ? -25.732 7.408 -10.854 1.00 72.62 561 ARG A N 1
ATOM 4527 C CA . ARG A 1 561 ? -26.490 6.616 -9.859 1.00 72.62 561 ARG A CA 1
ATOM 4528 C C . ARG A 1 561 ? -26.097 5.129 -9.752 1.00 72.62 561 ARG A C 1
ATOM 4530 O O . ARG A 1 561 ? -26.941 4.258 -9.583 1.00 72.62 561 ARG A O 1
ATOM 4537 N N . LYS A 1 562 ? -24.795 4.819 -9.839 1.00 74.38 562 LYS A N 1
ATOM 4538 C CA . LYS A 1 562 ? -24.280 3.447 -9.647 1.00 74.38 562 LYS A CA 1
ATOM 4539 C C . LYS A 1 562 ? -23.760 3.243 -8.221 1.00 74.38 562 LYS A C 1
ATOM 4541 O O . LYS A 1 562 ? -23.010 4.107 -7.761 1.00 74.38 562 LYS A O 1
ATOM 4546 N N . PRO A 1 563 ? -24.031 2.083 -7.585 1.00 76.81 563 PRO A N 1
ATOM 4547 C CA . PRO A 1 563 ? -23.559 1.763 -6.232 1.00 76.81 563 PRO A CA 1
ATOM 4548 C C . PRO A 1 563 ? -22.046 1.943 -6.071 1.00 76.81 563 PRO A C 1
ATOM 4550 O O . PRO A 1 563 ? -21.599 2.565 -5.113 1.00 76.81 563 PRO A O 1
ATOM 4553 N N . ARG A 1 564 ? -21.272 1.529 -7.087 1.00 74.56 564 ARG A N 1
ATOM 4554 C CA . ARG A 1 564 ? -19.809 1.677 -7.126 1.00 74.56 564 ARG A CA 1
ATOM 4555 C C . ARG A 1 564 ? -19.307 3.080 -6.801 1.00 74.56 564 ARG A C 1
ATOM 4557 O O . ARG A 1 564 ? -18.209 3.200 -6.285 1.00 74.56 564 ARG A O 1
ATOM 4564 N N . PHE A 1 565 ? -20.051 4.149 -7.107 1.00 75.81 565 PHE A N 1
ATOM 4565 C CA . PHE A 1 565 ? -19.584 5.509 -6.808 1.00 75.81 565 PHE A CA 1
ATOM 4566 C C . PHE A 1 565 ? -19.659 5.858 -5.314 1.00 75.81 565 PHE A C 1
ATOM 4568 O O . PHE A 1 565 ? -18.860 6.673 -4.854 1.00 75.81 565 PHE A O 1
ATOM 4575 N N . LEU A 1 566 ? -20.532 5.195 -4.549 1.00 79.75 566 LEU A N 1
ATOM 4576 C CA . LEU A 1 566 ? -20.567 5.289 -3.088 1.00 79.75 566 LEU A CA 1
ATOM 4577 C C . LEU A 1 566 ? -19.388 4.538 -2.448 1.00 79.75 566 LEU A C 1
ATOM 4579 O O . LEU A 1 566 ? -18.828 5.036 -1.472 1.00 79.75 566 LEU A O 1
ATOM 4583 N N . ASP A 1 567 ? -18.924 3.432 -3.047 1.00 77.50 567 ASP A N 1
ATOM 4584 C CA . ASP A 1 567 ? -17.741 2.689 -2.571 1.00 77.50 567 ASP A CA 1
ATOM 4585 C C . ASP A 1 567 ? -16.473 3.559 -2.511 1.00 77.50 567 ASP A C 1
ATOM 4587 O O . ASP A 1 567 ? -15.619 3.362 -1.648 1.00 77.50 567 ASP A O 1
ATOM 4591 N N . TYR A 1 568 ? -16.351 4.567 -3.384 1.00 76.19 568 TYR A N 1
ATOM 4592 C CA . TYR A 1 568 ? -15.244 5.532 -3.330 1.00 76.19 568 TYR A CA 1
ATOM 4593 C C . TYR A 1 568 ? -15.315 6.424 -2.098 1.00 76.19 568 TYR A C 1
ATOM 4595 O O . TYR A 1 568 ? -14.295 6.636 -1.448 1.00 76.19 568 TYR A O 1
ATOM 4603 N N . LEU A 1 569 ? -16.503 6.935 -1.766 1.00 80.06 569 LEU A N 1
ATOM 4604 C CA . LEU A 1 569 ? -16.711 7.734 -0.558 1.00 80.06 569 LEU A CA 1
ATOM 4605 C C . LEU A 1 569 ? -16.491 6.877 0.697 1.00 80.06 569 LEU A C 1
ATOM 4607 O O . LEU A 1 569 ? -15.869 7.342 1.647 1.00 80.06 569 LEU A O 1
ATOM 4611 N N . TYR A 1 570 ? -16.902 5.608 0.658 1.00 79.69 570 TYR A N 1
ATOM 4612 C CA . TYR A 1 570 ? -16.635 4.625 1.707 1.00 79.69 570 TYR A CA 1
ATOM 4613 C C . TYR A 1 570 ? -15.123 4.407 1.916 1.00 79.69 570 TYR A C 1
ATOM 4615 O O . TYR A 1 570 ? -14.629 4.568 3.032 1.00 79.69 570 TYR A O 1
ATOM 4623 N N . VAL A 1 571 ? -14.363 4.121 0.852 1.00 77.44 571 VAL A N 1
ATOM 4624 C CA . VAL A 1 571 ? -12.903 3.912 0.937 1.00 77.44 571 VAL A CA 1
ATOM 4625 C C . VAL A 1 571 ? -12.150 5.197 1.306 1.00 77.44 571 VAL A C 1
ATOM 4627 O O . VAL A 1 571 ? -11.098 5.127 1.931 1.00 77.44 571 VAL A O 1
ATOM 4630 N N . LEU A 1 572 ? -12.682 6.383 0.993 1.00 79.06 572 LEU A N 1
ATOM 4631 C CA . LEU A 1 572 ? -12.111 7.659 1.445 1.00 79.06 572 LEU A CA 1
ATOM 4632 C C . LEU A 1 572 ? -12.204 7.857 2.972 1.00 79.06 572 LEU A C 1
ATOM 4634 O O . LEU A 1 572 ? -11.355 8.550 3.531 1.00 79.06 572 LEU A O 1
ATOM 4638 N N . CYS A 1 573 ? -13.177 7.244 3.655 1.00 78.50 573 CYS A N 1
ATOM 4639 C CA . CYS A 1 573 ? -13.313 7.328 5.115 1.00 78.50 573 CYS A CA 1
ATOM 4640 C C . CYS A 1 573 ? -12.294 6.466 5.889 1.00 78.50 573 CYS A C 1
ATOM 4642 O O . CYS A 1 573 ? -12.076 6.725 7.073 1.00 78.50 573 CYS A O 1
ATOM 4644 N N . VAL A 1 574 ? -11.685 5.446 5.262 1.00 76.81 574 VAL A N 1
ATOM 4645 C CA . VAL A 1 574 ? -10.928 4.384 5.956 1.00 76.81 574 VAL A CA 1
ATOM 4646 C C . VAL A 1 574 ? -9.544 4.153 5.339 1.00 76.81 574 VAL A C 1
ATOM 4648 O O . VAL A 1 574 ? -9.397 3.975 4.135 1.00 76.81 574 VAL A O 1
ATOM 4651 N N . SER A 1 575 ? -8.504 4.047 6.172 1.00 73.50 575 SER A N 1
ATOM 4652 C CA . SER A 1 575 ? -7.152 3.644 5.753 1.00 73.50 575 SER A CA 1
ATOM 4653 C C . SER A 1 575 ? -6.575 2.612 6.722 1.00 73.50 575 SER A C 1
ATOM 4655 O O . SER A 1 575 ? -6.410 2.904 7.902 1.00 73.50 575 SER A O 1
ATOM 4657 N N . ASN A 1 576 ? -6.188 1.428 6.226 1.00 65.94 576 ASN A N 1
ATOM 4658 C CA . ASN A 1 576 ? -5.723 0.285 7.039 1.00 65.94 576 ASN A CA 1
ATOM 4659 C C . ASN A 1 576 ? -6.723 -0.171 8.133 1.00 65.94 576 ASN A C 1
ATOM 4661 O O . ASN A 1 576 ? -6.305 -0.708 9.155 1.00 65.94 576 ASN A O 1
ATOM 4665 N N . GLY A 1 577 ? -8.028 0.057 7.947 1.00 66.25 577 GLY A N 1
ATOM 4666 C CA . GLY A 1 577 ? -9.053 -0.263 8.951 1.00 66.25 577 GLY A CA 1
ATOM 4667 C C . GLY A 1 577 ? -9.195 0.754 10.092 1.00 66.25 577 GLY A C 1
ATOM 4668 O O . GLY A 1 577 ? -9.965 0.501 11.010 1.00 66.25 577 GLY A O 1
ATOM 4669 N N . SER A 1 578 ? -8.494 1.892 10.031 1.00 73.75 578 SER A N 1
ATOM 4670 C CA . SER A 1 578 ? -8.708 3.048 10.915 1.00 73.75 578 SER A CA 1
ATOM 4671 C C . SER A 1 578 ? -9.409 4.181 10.170 1.00 73.75 578 SER A C 1
ATOM 4673 O O . SER A 1 578 ? -9.197 4.360 8.964 1.00 73.75 578 SER A O 1
ATOM 4675 N N . ALA A 1 579 ? -10.204 4.963 10.890 1.00 77.12 579 ALA A N 1
ATOM 4676 C CA . ALA A 1 579 ? -10.894 6.129 10.359 1.00 77.12 579 ALA A CA 1
ATOM 4677 C C . ALA A 1 579 ? -9.934 7.298 10.051 1.00 77.12 579 ALA A C 1
ATOM 4679 O O . ALA A 1 579 ? -8.804 7.378 10.551 1.00 77.12 579 ALA A O 1
ATOM 4680 N N . ILE A 1 580 ? -10.389 8.236 9.214 1.00 78.00 580 ILE A N 1
ATOM 4681 C CA . ILE A 1 580 ? -9.723 9.527 8.992 1.00 78.00 580 ILE A CA 1
ATOM 4682 C C . ILE A 1 580 ? -10.729 10.655 9.276 1.00 78.00 580 ILE A C 1
ATOM 4684 O O . ILE A 1 580 ? -11.442 11.072 8.355 1.00 78.00 580 ILE A O 1
ATOM 4688 N N . PRO A 1 581 ? -10.736 11.218 10.503 1.00 76.50 581 PRO A N 1
ATOM 4689 C CA . PRO A 1 581 ? -11.703 12.243 10.910 1.00 76.50 581 PRO A CA 1
ATOM 4690 C C . PRO A 1 581 ? -11.742 13.458 9.978 1.00 76.50 581 PRO A C 1
ATOM 4692 O O . PRO A 1 581 ? -12.810 13.943 9.624 1.00 76.50 581 PRO A O 1
ATOM 4695 N N . ALA A 1 582 ? -10.585 13.906 9.475 1.00 76.75 582 ALA A N 1
ATOM 4696 C CA . ALA A 1 582 ? -10.506 15.036 8.546 1.00 76.75 582 ALA A CA 1
ATOM 4697 C C . ALA A 1 582 ? -11.220 14.785 7.200 1.00 76.75 582 ALA A C 1
ATOM 4699 O O . ALA A 1 582 ? -11.728 15.723 6.586 1.00 76.75 582 ALA A O 1
ATOM 4700 N N . THR A 1 583 ? -11.272 13.536 6.728 1.00 81.25 583 THR A N 1
ATOM 4701 C CA . THR A 1 583 ? -11.968 13.176 5.483 1.00 81.25 583 THR A CA 1
ATOM 4702 C C . THR A 1 583 ? -13.442 12.868 5.751 1.00 81.25 583 THR A C 1
ATOM 4704 O O . THR A 1 583 ? -14.294 13.320 4.985 1.00 81.25 583 THR A O 1
ATOM 4707 N N . GLN A 1 584 ? -13.758 12.207 6.873 1.00 84.69 584 GLN A N 1
ATOM 4708 C CA . GLN A 1 584 ? -15.135 12.027 7.346 1.00 84.69 584 GLN A CA 1
ATOM 4709 C C . GLN A 1 584 ? -15.838 13.383 7.537 1.00 84.69 584 GLN A C 1
ATOM 4711 O O . GLN A 1 584 ? -16.931 13.565 7.008 1.00 84.69 584 GLN A O 1
ATOM 4716 N N . ASP A 1 585 ? -15.194 14.366 8.180 1.00 81.88 585 ASP A N 1
ATOM 4717 C CA . ASP A 1 585 ? -15.671 15.751 8.331 1.00 81.88 585 ASP A CA 1
ATOM 4718 C C . ASP A 1 585 ? -16.130 16.359 6.996 1.00 81.88 585 ASP A C 1
ATOM 4720 O O . ASP A 1 585 ? -17.228 16.916 6.889 1.00 81.88 585 ASP A O 1
ATOM 4724 N N . LEU A 1 586 ? -15.285 16.274 5.964 1.00 83.25 586 LEU A N 1
ATOM 4725 C CA . LEU A 1 586 ? -15.569 16.858 4.655 1.00 83.25 586 LEU A CA 1
ATOM 4726 C C . LEU A 1 586 ? -16.735 16.140 3.963 1.00 83.25 586 LEU A C 1
ATOM 4728 O O . LEU A 1 586 ? -17.623 16.806 3.427 1.00 83.25 586 LEU A O 1
ATOM 4732 N N . ILE A 1 587 ? -16.771 14.804 4.015 1.00 85.94 587 ILE A N 1
ATOM 4733 C CA . ILE A 1 587 ? -17.852 13.997 3.428 1.00 85.94 587 ILE A CA 1
ATOM 4734 C C . ILE A 1 587 ? -19.179 14.275 4.148 1.00 85.94 587 ILE A C 1
ATOM 4736 O O . ILE A 1 587 ? -20.176 14.554 3.486 1.00 85.94 587 ILE A O 1
ATOM 4740 N N . CYS A 1 588 ? -19.194 14.312 5.483 1.00 84.25 588 CYS A N 1
ATOM 4741 C CA . CYS A 1 588 ? -20.386 14.613 6.284 1.00 84.25 588 CYS A CA 1
ATOM 4742 C C . CYS A 1 588 ? -20.974 15.996 5.983 1.00 84.25 588 CYS A C 1
ATOM 4744 O O . CYS A 1 588 ? -22.194 16.149 5.922 1.00 84.25 588 CYS A O 1
ATOM 4746 N N . ASN A 1 589 ? -20.125 17.007 5.780 1.00 83.62 589 ASN A N 1
ATOM 4747 C CA . ASN A 1 589 ? -20.582 18.359 5.463 1.00 83.62 589 ASN A CA 1
ATOM 4748 C C . ASN A 1 589 ? -21.079 18.514 4.015 1.00 83.62 589 ASN A C 1
ATOM 4750 O O . ASN A 1 589 ? -21.935 19.359 3.772 1.00 83.62 589 ASN A O 1
ATOM 4754 N N . CYS A 1 590 ? -20.567 17.727 3.061 1.00 83.44 590 CYS A N 1
ATOM 4755 C CA . CYS A 1 590 ? -20.987 17.809 1.656 1.00 83.44 590 CYS A CA 1
ATOM 4756 C C . CYS A 1 590 ? -22.195 16.916 1.341 1.00 83.44 590 CYS A C 1
ATOM 4758 O O . CYS A 1 590 ? -23.125 17.362 0.670 1.00 83.44 590 CYS A O 1
ATOM 4760 N N . LEU A 1 591 ? -22.183 15.664 1.808 1.00 84.12 591 LEU A N 1
ATOM 4761 C CA . LEU A 1 591 ? -23.212 14.671 1.494 1.00 84.12 591 LEU A CA 1
ATOM 4762 C C . LEU A 1 591 ? -24.502 14.918 2.283 1.00 84.12 591 LEU A C 1
ATOM 4764 O O . LEU A 1 591 ? -25.578 14.907 1.703 1.00 84.12 591 LEU A O 1
ATOM 4768 N N . LEU A 1 592 ? -24.398 15.214 3.584 1.00 81.69 592 LEU A N 1
ATOM 4769 C CA . LEU A 1 592 ? -25.551 15.511 4.448 1.00 81.69 592 LEU A CA 1
ATOM 4770 C C . LEU A 1 592 ? -25.936 17.004 4.386 1.00 81.69 592 LEU A C 1
ATOM 4772 O O . LEU A 1 592 ? -26.246 17.612 5.415 1.00 81.69 592 LEU A O 1
ATOM 4776 N N . SER A 1 593 ? -25.821 17.611 3.204 1.00 81.94 593 SER A N 1
ATOM 4777 C CA . SER A 1 593 ? -26.301 18.963 2.902 1.00 81.94 593 SER A CA 1
ATOM 4778 C C . SER A 1 593 ? -27.709 18.875 2.321 1.00 81.94 593 SER A C 1
ATOM 4780 O O . SER A 1 593 ? -27.991 17.967 1.540 1.00 81.94 593 SER A O 1
ATOM 4782 N N . ASP A 1 594 ? -28.570 19.842 2.635 1.00 74.69 594 ASP A N 1
ATOM 4783 C CA . ASP A 1 594 ? -29.953 19.876 2.136 1.00 74.69 594 ASP A CA 1
ATOM 4784 C C . ASP A 1 594 ? -30.023 19.970 0.598 1.00 74.69 594 ASP A C 1
ATOM 4786 O O . ASP A 1 594 ? -30.992 19.539 -0.015 1.00 74.69 594 ASP A O 1
ATOM 4790 N N . GLU A 1 595 ? -28.951 20.453 -0.039 1.00 75.81 595 GLU A N 1
ATOM 4791 C CA . GLU A 1 595 ? -28.776 20.522 -1.498 1.00 75.81 595 GLU A CA 1
ATOM 4792 C C . GLU A 1 595 ? -28.545 19.158 -2.184 1.00 75.81 595 GLU A C 1
ATOM 4794 O O . GLU A 1 595 ? -28.519 19.100 -3.413 1.00 75.81 595 GLU A O 1
ATOM 4799 N N . ASN A 1 596 ? -28.307 18.080 -1.423 1.00 81.19 596 ASN A N 1
ATOM 4800 C CA . ASN A 1 596 ? -27.914 16.760 -1.943 1.00 81.19 596 ASN A CA 1
ATOM 4801 C C . ASN A 1 596 ? -28.799 15.602 -1.438 1.00 81.19 596 ASN A C 1
ATOM 4803 O O . ASN A 1 596 ? -28.414 14.436 -1.550 1.00 81.19 596 ASN A O 1
ATOM 4807 N N . GLN A 1 597 ? -29.981 15.905 -0.885 1.00 78.44 597 GLN A N 1
ATOM 4808 C CA . GLN A 1 597 ? -30.920 14.890 -0.386 1.00 78.44 597 GLN A CA 1
ATOM 4809 C C . GLN A 1 597 ? -31.507 14.006 -1.510 1.00 78.44 597 GLN A C 1
ATOM 4811 O O . GLN A 1 597 ? -31.777 12.837 -1.267 1.00 78.44 597 GLN A O 1
ATOM 4816 N N . ASP A 1 598 ? -31.585 14.499 -2.752 1.00 78.38 598 ASP A N 1
ATOM 4817 C CA . ASP A 1 598 ? -32.028 13.784 -3.973 1.00 78.38 598 ASP A CA 1
ATOM 4818 C C . ASP A 1 598 ? -31.173 12.554 -4.357 1.00 78.38 598 ASP A C 1
ATOM 4820 O O . ASP A 1 598 ? -31.543 11.752 -5.221 1.00 78.38 598 ASP A O 1
ATOM 4824 N N . ILE A 1 599 ? -29.988 12.431 -3.755 1.00 82.69 599 ILE A N 1
ATOM 4825 C CA . ILE A 1 599 ? -29.033 11.337 -3.975 1.00 82.69 599 ILE A CA 1
ATOM 4826 C C . ILE A 1 599 ? -29.219 10.221 -2.931 1.00 82.69 599 ILE A C 1
ATOM 4828 O O . ILE A 1 599 ? -28.760 9.094 -3.144 1.00 82.69 599 ILE A O 1
ATOM 4832 N N . LEU A 1 600 ? -29.864 10.526 -1.803 1.00 84.69 600 LEU A N 1
ATOM 4833 C CA . LEU A 1 600 ? -30.016 9.634 -0.659 1.00 84.69 600 LEU A CA 1
ATOM 4834 C C . LEU A 1 600 ? -31.413 9.007 -0.657 1.00 84.69 600 LEU A C 1
ATOM 4836 O O . LEU A 1 600 ? -32.418 9.692 -0.806 1.00 84.69 600 LEU A O 1
ATOM 4840 N N . ILE A 1 601 ? -31.477 7.697 -0.439 1.00 86.00 601 ILE A N 1
ATOM 4841 C CA . ILE A 1 601 ? -32.734 6.993 -0.179 1.00 86.00 601 ILE A CA 1
ATOM 4842 C C . ILE A 1 601 ? -33.140 7.280 1.268 1.00 86.00 601 ILE A C 1
ATOM 4844 O O . ILE A 1 601 ? -32.380 6.984 2.196 1.00 86.00 601 ILE A O 1
ATOM 4848 N N . GLU A 1 602 ? -34.330 7.842 1.461 1.00 84.62 602 GLU A N 1
ATOM 4849 C CA . GLU A 1 602 ? -34.914 8.062 2.780 1.00 84.62 602 GLU A CA 1
ATOM 4850 C C . GLU A 1 602 ? -35.563 6.763 3.285 1.00 84.62 602 GLU A C 1
ATOM 4852 O O . GLU A 1 602 ? -36.119 5.978 2.517 1.00 84.62 602 GLU A O 1
ATOM 4857 N N . THR A 1 603 ? -35.465 6.505 4.588 1.00 87.00 603 THR A N 1
ATOM 4858 C CA . THR A 1 603 ? -36.023 5.312 5.241 1.00 87.00 603 THR A CA 1
ATOM 4859 C C . THR A 1 603 ? -36.971 5.759 6.342 1.00 87.00 603 THR A C 1
ATOM 4861 O O . THR A 1 603 ? -36.572 6.540 7.204 1.00 87.00 603 THR A O 1
ATOM 4864 N N . ARG A 1 604 ? -38.214 5.274 6.322 1.00 84.12 604 ARG A N 1
ATOM 4865 C CA . ARG A 1 604 ? -39.247 5.616 7.311 1.00 84.12 604 ARG A CA 1
ATOM 4866 C C . ARG A 1 604 ? -39.921 4.356 7.845 1.00 84.12 604 ARG A C 1
ATOM 4868 O O . ARG A 1 604 ? -39.981 3.348 7.148 1.00 84.12 604 ARG A O 1
ATOM 4875 N N . MET A 1 605 ? -40.438 4.433 9.070 1.00 79.06 605 MET A N 1
ATOM 4876 C CA . MET A 1 605 ? -41.438 3.483 9.562 1.00 79.06 605 MET A CA 1
ATOM 4877 C C . MET A 1 605 ? -42.819 4.105 9.389 1.00 79.06 605 MET A C 1
ATOM 4879 O O . MET A 1 605 ? -43.060 5.207 9.884 1.00 79.06 605 MET A O 1
ATOM 4883 N N . GLU A 1 606 ? -43.706 3.403 8.694 1.00 78.06 606 GLU A N 1
ATOM 4884 C CA . GLU A 1 606 ? -45.106 3.789 8.513 1.00 78.06 606 GLU A CA 1
ATOM 4885 C C . GLU A 1 606 ? -46.020 2.692 9.073 1.00 78.06 606 GLU A C 1
ATOM 4887 O O . GLU A 1 606 ? -45.618 1.537 9.209 1.00 78.06 606 GLU A O 1
ATOM 4892 N N . LYS A 1 607 ? -47.241 3.067 9.469 1.00 72.06 607 LYS A N 1
ATOM 4893 C CA . LYS A 1 607 ? -48.248 2.127 9.977 1.00 72.06 607 LYS A CA 1
ATOM 4894 C C . LYS A 1 607 ? -49.173 1.729 8.845 1.00 72.06 607 LYS A C 1
ATOM 4896 O O . LYS A 1 607 ? -50.024 2.525 8.445 1.00 72.06 607 LYS A O 1
ATOM 4901 N N . THR A 1 608 ? -49.012 0.508 8.360 1.00 61.50 608 THR A N 1
ATOM 4902 C CA . THR A 1 608 ? -49.864 -0.072 7.327 1.00 61.50 608 THR A CA 1
ATOM 4903 C C . THR A 1 608 ? -50.970 -0.887 7.996 1.00 61.50 608 THR A C 1
ATOM 4905 O O . THR A 1 608 ? -50.749 -1.566 8.999 1.00 61.50 608 THR A O 1
ATOM 4908 N N . GLN A 1 609 ? -52.191 -0.804 7.472 1.00 59.00 609 GLN A N 1
ATOM 4909 C CA . GLN A 1 609 ? -53.308 -1.629 7.935 1.00 59.00 609 GLN A CA 1
ATOM 4910 C C . GLN A 1 609 ? -53.283 -2.957 7.177 1.00 59.00 609 GLN A C 1
ATOM 4912 O O . GLN A 1 609 ? -53.501 -2.973 5.967 1.00 59.00 609 GLN A O 1
ATOM 4917 N N . MET A 1 610 ? -52.992 -4.049 7.884 1.00 47.84 610 MET A N 1
ATOM 4918 C CA . MET A 1 610 ? -52.927 -5.396 7.325 1.00 47.84 610 MET A CA 1
ATOM 4919 C C . MET A 1 610 ? -54.195 -6.176 7.682 1.00 47.84 610 MET A C 1
ATOM 4921 O O . MET A 1 610 ? -54.616 -6.222 8.837 1.00 47.84 610 MET A O 1
ATOM 4925 N N . GLU A 1 611 ? -54.807 -6.793 6.676 1.00 51.75 611 GLU A N 1
ATOM 4926 C CA . GLU A 1 611 ? -55.970 -7.664 6.836 1.00 51.75 611 GLU A CA 1
ATOM 4927 C C . GLU A 1 611 ? -55.505 -9.075 7.231 1.00 51.75 611 GLU A C 1
ATOM 4929 O O . GLU A 1 611 ? -54.933 -9.802 6.420 1.00 51.75 611 GLU A O 1
ATOM 4934 N N . VAL A 1 612 ? -55.723 -9.452 8.495 1.00 52.31 612 VAL A N 1
ATOM 4935 C CA . VAL A 1 612 ? -55.387 -10.777 9.033 1.00 52.31 612 VAL A CA 1
ATOM 4936 C C . VAL A 1 612 ? -56.650 -11.635 9.075 1.00 52.31 612 VAL A C 1
ATOM 4938 O O . VAL A 1 612 ? -57.612 -11.308 9.770 1.00 52.31 612 VAL A O 1
ATOM 4941 N N . GLU A 1 613 ? -56.651 -12.742 8.336 1.00 49.81 613 GLU A N 1
ATOM 4942 C CA . GLU A 1 613 ? -57.733 -13.730 8.347 1.00 49.81 613 GLU A CA 1
ATOM 4943 C C . GLU A 1 613 ? -57.580 -14.686 9.541 1.00 49.81 613 GLU A C 1
ATOM 4945 O O . GLU A 1 613 ? -56.669 -15.513 9.578 1.00 49.81 613 GLU A O 1
ATOM 4950 N N . MET A 1 614 ? -58.488 -14.603 10.520 1.00 47.25 614 MET A N 1
ATOM 4951 C CA . MET A 1 614 ? -58.559 -15.587 11.605 1.00 47.25 614 MET A CA 1
ATOM 4952 C C . MET A 1 614 ? -59.503 -16.743 11.245 1.00 47.25 614 MET A C 1
ATOM 4954 O O . MET A 1 614 ? -60.720 -16.555 11.135 1.00 47.25 614 MET A O 1
ATOM 4958 N N . GLU A 1 615 ? -58.961 -17.960 11.135 1.00 48.69 615 GLU A N 1
ATOM 4959 C CA . GLU A 1 615 ? -59.762 -19.188 11.088 1.00 48.69 615 GLU A CA 1
ATOM 4960 C C . GLU A 1 615 ? -60.338 -19.501 12.480 1.00 48.69 615 GLU A C 1
ATOM 4962 O O . GLU A 1 615 ? -59.607 -19.687 13.454 1.00 48.69 615 GLU A O 1
ATOM 4967 N N . VAL A 1 616 ? -61.669 -19.574 12.584 1.00 50.34 616 VAL A N 1
ATOM 4968 C CA . VAL A 1 616 ? -62.363 -19.959 13.822 1.00 50.34 616 VAL A CA 1
ATOM 4969 C C . VAL A 1 616 ? -62.754 -21.434 13.746 1.00 50.34 616 VAL A C 1
ATOM 4971 O O . VAL A 1 616 ? -63.714 -21.798 13.063 1.00 50.34 616 VAL A O 1
ATOM 4974 N N . GLU A 1 617 ? -62.047 -22.295 14.480 1.00 48.66 617 GLU A N 1
ATOM 4975 C CA . GLU A 1 617 ? -62.461 -23.691 14.646 1.00 48.66 617 GLU A CA 1
ATOM 4976 C C . GLU A 1 617 ? -63.758 -23.780 15.470 1.00 48.66 617 GLU A C 1
ATOM 4978 O O . GLU A 1 617 ? -63.789 -23.514 16.674 1.00 48.66 617 GLU A O 1
ATOM 4983 N N . ASN A 1 618 ? -64.849 -24.202 14.825 1.00 52.88 618 ASN A N 1
ATOM 4984 C CA . ASN A 1 618 ? -66.069 -24.594 15.529 1.00 52.88 618 ASN A CA 1
ATOM 4985 C C . ASN A 1 618 ? -65.893 -25.993 16.165 1.00 52.88 618 ASN A C 1
ATOM 4987 O O . ASN A 1 618 ? -65.361 -26.883 15.497 1.00 52.88 618 ASN A O 1
ATOM 4991 N N . PRO A 1 619 ? -66.416 -26.255 17.385 1.00 56.66 619 PRO A N 1
ATOM 4992 C CA . PRO A 1 619 ? -66.186 -27.514 18.116 1.00 56.66 619 PRO A CA 1
ATOM 4993 C C . PRO A 1 619 ? -66.619 -28.831 17.438 1.00 56.66 619 PRO A C 1
ATOM 4995 O O . PRO A 1 619 ? -66.274 -29.894 17.945 1.00 56.66 619 PRO A O 1
ATOM 4998 N N . ASP A 1 620 ? -67.369 -28.775 16.331 1.00 52.56 620 ASP A N 1
ATOM 4999 C CA . ASP A 1 620 ? -67.930 -29.937 15.615 1.00 52.56 620 ASP A CA 1
ATOM 5000 C C . ASP A 1 620 ? -67.235 -30.246 14.264 1.00 52.56 620 ASP A C 1
ATOM 5002 O O . ASP A 1 620 ? -67.688 -31.105 13.507 1.00 52.56 620 ASP A O 1
ATOM 5006 N N . GLY A 1 621 ? -66.118 -29.582 13.936 1.00 52.16 621 GLY A N 1
ATOM 5007 C CA . GLY A 1 621 ? -65.202 -30.028 12.870 1.00 52.16 621 GLY A CA 1
ATOM 5008 C C . GLY A 1 621 ? -65.710 -29.949 11.419 1.00 52.16 621 GLY A C 1
ATOM 5009 O O . GLY A 1 621 ? -65.054 -30.467 10.515 1.00 52.16 621 GLY A O 1
ATOM 5010 N N . THR A 1 622 ? -66.850 -29.305 11.153 1.00 52.31 622 THR A N 1
ATOM 5011 C CA . THR A 1 622 ? -67.317 -29.011 9.786 1.00 52.31 622 THR A CA 1
ATOM 5012 C C . THR A 1 622 ? -66.959 -27.583 9.377 1.00 52.31 622 THR A C 1
ATOM 5014 O O . THR A 1 622 ? -67.520 -26.626 9.912 1.00 52.31 622 THR A O 1
ATOM 5017 N N . ALA A 1 623 ? -66.061 -27.441 8.401 1.00 48.56 623 ALA A N 1
ATOM 5018 C CA . ALA A 1 623 ? -65.624 -26.150 7.870 1.00 48.56 623 ALA A CA 1
ATOM 5019 C C . ALA A 1 623 ? -66.752 -25.424 7.108 1.00 48.56 623 ALA A C 1
ATOM 5021 O O . ALA A 1 623 ? -67.095 -25.810 5.989 1.00 48.56 623 ALA A O 1
ATOM 5022 N N . ALA A 1 624 ? -67.322 -24.378 7.720 1.00 50.03 624 ALA A N 1
ATOM 5023 C CA . ALA A 1 624 ? -68.231 -23.423 7.077 1.00 50.03 624 ALA A CA 1
ATOM 5024 C C . ALA A 1 624 ? -68.412 -22.134 7.912 1.00 50.03 624 ALA A C 1
ATOM 5026 O O . ALA A 1 624 ? -69.452 -21.924 8.536 1.00 50.03 624 ALA A O 1
ATOM 5027 N N . SER A 1 625 ? -67.423 -21.243 7.881 1.00 48.44 625 SER A N 1
ATOM 5028 C CA . SER A 1 625 ? -67.604 -19.811 8.159 1.00 48.44 625 SER A CA 1
ATOM 5029 C C . SER A 1 625 ? -66.536 -19.019 7.412 1.00 48.44 625 SER A C 1
ATOM 5031 O O . SER A 1 625 ? -65.399 -19.473 7.325 1.00 48.44 625 SER A O 1
ATOM 5033 N N . GLU A 1 626 ? -66.909 -17.868 6.854 1.00 47.34 626 GLU A N 1
ATOM 5034 C CA . GLU A 1 626 ? -65.969 -16.941 6.210 1.00 47.34 626 GLU A CA 1
ATOM 5035 C C . GLU A 1 626 ? -64.918 -16.473 7.239 1.00 47.34 626 GLU A C 1
ATOM 5037 O O . GLU A 1 626 ? -65.279 -16.292 8.410 1.00 47.34 626 GLU A O 1
ATOM 5042 N N . PRO A 1 627 ? -63.638 -16.308 6.852 1.00 45.78 627 PRO A N 1
ATOM 5043 C CA . PRO A 1 627 ? -62.609 -15.839 7.772 1.00 45.78 627 PRO A CA 1
ATOM 5044 C C . PRO A 1 627 ? -62.971 -14.448 8.292 1.00 45.78 627 PRO A C 1
ATOM 5046 O O . PRO A 1 627 ? -63.380 -13.565 7.533 1.00 45.78 627 PRO A O 1
ATOM 5049 N N . ILE A 1 628 ? -62.820 -14.239 9.601 1.00 55.66 628 ILE A N 1
ATOM 5050 C CA . ILE A 1 628 ? -62.987 -12.902 10.167 1.00 55.66 628 ILE A CA 1
ATOM 5051 C C . ILE A 1 628 ? -61.704 -12.139 9.859 1.00 55.66 628 ILE A C 1
ATOM 5053 O O . ILE A 1 628 ? -60.665 -12.403 10.460 1.00 55.66 628 ILE A O 1
ATOM 5057 N N . VAL A 1 629 ? -61.798 -11.201 8.919 1.00 51.59 629 VAL A N 1
ATOM 5058 C CA . VAL A 1 629 ? -60.730 -10.247 8.624 1.00 51.59 629 VAL A CA 1
ATOM 5059 C C . VAL A 1 629 ? -60.644 -9.240 9.769 1.00 51.59 629 VAL A C 1
ATOM 5061 O O . VAL A 1 629 ? -61.501 -8.363 9.916 1.00 51.59 629 VAL A O 1
ATOM 5064 N N . THR A 1 630 ? -59.611 -9.364 10.596 1.00 52.81 630 THR A N 1
ATOM 5065 C CA . THR A 1 630 ? -59.233 -8.346 11.580 1.00 52.81 630 THR A CA 1
ATOM 5066 C C . THR A 1 630 ? -58.161 -7.444 10.988 1.00 52.81 630 THR A C 1
ATOM 5068 O O . THR A 1 630 ? -57.142 -7.929 10.506 1.00 52.81 630 THR A O 1
ATOM 5071 N N . ILE A 1 631 ? -58.383 -6.130 11.033 1.00 53.22 631 ILE A N 1
ATOM 5072 C CA . ILE A 1 631 ? -57.381 -5.144 10.618 1.00 53.22 631 ILE A CA 1
ATOM 5073 C C . ILE A 1 631 ? -56.395 -4.956 11.775 1.00 53.22 631 ILE A C 1
ATOM 5075 O O . ILE A 1 631 ? -56.758 -4.371 12.798 1.00 53.22 631 ILE A O 1
ATOM 5079 N N . GLU A 1 632 ? -55.162 -5.428 11.609 1.00 54.44 632 GLU A N 1
ATOM 5080 C CA . GLU A 1 632 ? -54.052 -5.134 12.518 1.00 54.44 632 GLU A CA 1
ATOM 5081 C C . GLU A 1 632 ? -53.185 -4.003 11.941 1.00 54.44 632 GLU A C 1
ATOM 5083 O O . GLU A 1 632 ? -52.893 -3.965 10.745 1.00 54.44 632 GLU A O 1
ATOM 5088 N N . GLU A 1 633 ? -52.773 -3.048 12.781 1.00 52.78 633 GLU A N 1
ATOM 5089 C CA . GLU A 1 633 ? -51.799 -2.023 12.383 1.00 52.78 633 GLU A CA 1
ATOM 5090 C C . GLU A 1 633 ? -50.382 -2.593 12.508 1.00 52.78 633 GLU A C 1
ATOM 5092 O O . GLU A 1 633 ? -49.866 -2.757 13.616 1.00 52.78 633 GLU A O 1
ATOM 5097 N N . VAL A 1 634 ? -49.742 -2.866 11.372 1.00 63.41 634 VAL A N 1
ATOM 5098 C CA . VAL A 1 634 ? -48.361 -3.353 11.302 1.00 63.41 634 VAL A CA 1
ATOM 5099 C C . VAL A 1 634 ? -47.438 -2.183 10.968 1.00 63.41 634 VAL A C 1
ATOM 5101 O O . VAL A 1 634 ? -47.668 -1.434 10.021 1.00 63.41 634 VAL A O 1
ATOM 5104 N N . GLU A 1 635 ? -46.380 -2.003 11.759 1.00 69.12 635 GLU A N 1
ATOM 5105 C CA . GLU A 1 635 ? -45.315 -1.045 11.443 1.00 69.12 635 GLU A CA 1
ATOM 5106 C C . GLU A 1 635 ? -44.375 -1.652 10.388 1.00 69.12 635 GLU A C 1
ATOM 5108 O O . GLU A 1 635 ? -43.670 -2.628 10.658 1.00 69.12 635 GLU A O 1
ATOM 5113 N N . GLU A 1 636 ? -44.362 -1.080 9.186 1.00 75.88 636 GLU A N 1
ATOM 5114 C CA . GLU A 1 636 ? -43.527 -1.503 8.057 1.00 75.88 636 GLU A CA 1
ATOM 5115 C C . GLU A 1 636 ? -42.437 -0.469 7.750 1.00 75.88 636 GLU A C 1
ATOM 5117 O O . GLU A 1 636 ? -42.589 0.731 7.995 1.00 75.88 636 GLU A O 1
ATOM 5122 N N . VAL A 1 637 ? -41.314 -0.937 7.197 1.00 83.12 637 VAL A N 1
ATOM 5123 C CA . VAL A 1 637 ? -40.198 -0.075 6.788 1.00 83.12 637 VAL A CA 1
ATOM 5124 C C . VAL A 1 637 ? -40.309 0.226 5.295 1.00 83.12 637 VAL A C 1
ATOM 5126 O O . VAL A 1 637 ? -40.187 -0.668 4.453 1.00 83.12 637 VAL A O 1
ATOM 5129 N N . VAL A 1 638 ? -40.513 1.501 4.973 1.00 86.38 638 VAL A N 1
ATOM 5130 C CA . VAL A 1 638 ? -40.695 2.009 3.609 1.00 86.38 638 VAL A CA 1
ATOM 5131 C C . VAL A 1 638 ? -39.442 2.764 3.170 1.00 86.38 638 VAL A C 1
ATOM 5133 O O . VAL A 1 638 ? -38.896 3.590 3.911 1.00 86.38 638 VAL A O 1
ATOM 5136 N N . LEU A 1 639 ? -38.988 2.482 1.947 1.00 86.62 639 LEU A N 1
ATOM 5137 C CA . LEU A 1 639 ? -37.928 3.228 1.275 1.00 86.62 639 LEU A CA 1
ATOM 5138 C C . LEU A 1 639 ? -38.551 4.246 0.324 1.00 86.62 639 LEU A C 1
ATOM 5140 O O . LEU A 1 639 ? -39.434 3.899 -0.461 1.00 86.62 639 LEU A O 1
ATOM 5144 N N . VAL A 1 640 ? -38.065 5.485 0.376 1.00 86.75 640 VAL A N 1
ATOM 5145 C CA . VAL A 1 640 ? -38.525 6.599 -0.462 1.00 86.75 640 VAL A CA 1
ATOM 5146 C C . VAL A 1 640 ? -37.333 7.168 -1.226 1.00 86.75 640 VAL A C 1
ATOM 5148 O O . VAL A 1 640 ? -36.303 7.491 -0.633 1.00 86.75 640 VAL A O 1
ATOM 5151 N N . TRP A 1 641 ? -37.453 7.282 -2.548 1.00 86.44 641 TRP A N 1
ATOM 5152 C CA . TRP A 1 641 ? -36.384 7.785 -3.415 1.00 86.44 641 TRP A CA 1
ATOM 5153 C C . TRP A 1 641 ? -36.939 8.553 -4.615 1.00 86.44 641 TRP A C 1
ATOM 5155 O O . TRP A 1 641 ? -38.062 8.318 -5.059 1.00 86.44 641 TRP A O 1
ATOM 5165 N N . GLU A 1 642 ? -36.143 9.460 -5.176 1.00 81.56 642 GLU A N 1
ATOM 5166 C CA . GLU A 1 642 ? -36.465 10.114 -6.446 1.00 81.56 642 GLU A CA 1
ATOM 5167 C C . GLU A 1 642 ? -35.901 9.310 -7.619 1.00 81.56 642 GLU A C 1
ATOM 5169 O O . GLU A 1 642 ? -34.752 8.871 -7.582 1.00 81.56 642 GLU A O 1
ATOM 5174 N N . ASP A 1 643 ? -36.665 9.142 -8.695 1.00 70.81 643 ASP A N 1
ATOM 5175 C CA . ASP A 1 643 ? -36.189 8.550 -9.951 1.00 70.81 643 ASP A CA 1
ATOM 5176 C C . ASP A 1 643 ? -35.345 9.547 -10.780 1.00 70.81 643 ASP A C 1
ATOM 5178 O O . ASP A 1 643 ? -35.237 10.722 -10.434 1.00 70.81 643 ASP A O 1
ATOM 5182 N N . ALA A 1 644 ? -34.738 9.115 -11.889 1.00 66.69 644 ALA A N 1
ATOM 5183 C CA . ALA A 1 644 ? -33.972 9.983 -12.792 1.00 66.69 644 ALA A CA 1
ATOM 5184 C C . ALA A 1 644 ? -34.820 11.143 -13.360 1.00 66.69 644 ALA A C 1
ATOM 5186 O O . ALA A 1 644 ? -34.308 12.229 -13.634 1.00 66.69 644 ALA A O 1
ATOM 5187 N N . GLU A 1 645 ? -36.133 10.935 -13.475 1.00 68.31 645 GLU A N 1
ATOM 5188 C CA . GLU A 1 645 ? -37.122 11.946 -13.864 1.00 68.31 645 GLU A CA 1
ATOM 5189 C C . GLU A 1 645 ? -37.597 12.842 -12.697 1.00 68.31 645 GLU A C 1
ATOM 5191 O O . GLU A 1 645 ? -38.502 13.648 -12.886 1.00 68.31 645 GLU A O 1
ATOM 5196 N N . HIS A 1 646 ? -36.995 12.724 -11.505 1.00 69.75 646 HIS A N 1
ATOM 5197 C CA . HIS A 1 646 ? -37.376 13.432 -10.267 1.00 69.75 646 HIS A CA 1
ATOM 5198 C C . HIS A 1 646 ? -38.808 13.112 -9.782 1.00 69.75 646 HIS A C 1
ATOM 5200 O O . HIS A 1 646 ? -39.443 13.889 -9.071 1.00 69.75 646 HIS A O 1
ATOM 5206 N N . HIS A 1 647 ? -39.326 11.936 -10.149 1.00 76.88 647 HIS A N 1
ATOM 5207 C CA . HIS A 1 647 ? -40.557 11.386 -9.585 1.00 76.88 647 HIS A CA 1
ATOM 5208 C C . HIS A 1 647 ? -40.253 10.666 -8.266 1.00 76.88 647 HIS A C 1
ATOM 5210 O O . HIS A 1 647 ? -39.417 9.763 -8.237 1.00 76.88 647 HIS A O 1
ATOM 5216 N N . GLN A 1 648 ? -40.951 11.033 -7.191 1.00 80.38 648 GLN A N 1
ATOM 5217 C CA . GLN A 1 648 ? -40.851 10.354 -5.900 1.00 80.38 648 GLN A CA 1
ATOM 5218 C C . GLN A 1 648 ? -41.533 8.977 -5.976 1.00 80.38 648 GLN A C 1
ATOM 5220 O O . GLN A 1 648 ? -42.730 8.881 -6.252 1.00 80.38 648 GLN A O 1
ATOM 5225 N N . LYS A 1 649 ? -40.763 7.911 -5.748 1.00 81.44 649 LYS A N 1
ATOM 5226 C CA . LYS A 1 649 ? -41.216 6.519 -5.638 1.00 81.44 649 LYS A CA 1
ATOM 5227 C C . LYS A 1 649 ? -41.103 6.062 -4.180 1.00 81.44 649 LYS A C 1
ATOM 5229 O O . LYS A 1 649 ? -40.199 6.487 -3.462 1.00 81.44 649 LYS A O 1
ATOM 5234 N N . GLN A 1 650 ? -42.012 5.182 -3.764 1.00 83.62 650 GLN A N 1
ATOM 5235 C CA . GLN A 1 650 ? -41.973 4.509 -2.465 1.00 83.62 650 GLN A CA 1
ATOM 5236 C C . GLN A 1 650 ? -42.362 3.032 -2.613 1.00 83.62 650 GLN A C 1
ATOM 5238 O O . GLN A 1 650 ? -43.259 2.720 -3.398 1.00 83.62 650 GLN A O 1
ATOM 5243 N N . LYS A 1 651 ? -41.691 2.141 -1.876 1.00 84.00 651 LYS A N 1
ATOM 5244 C CA . LYS A 1 651 ? -42.010 0.703 -1.746 1.00 84.00 651 LYS A CA 1
ATOM 5245 C C . LYS A 1 651 ? -41.595 0.205 -0.359 1.00 84.00 651 LYS A C 1
ATOM 5247 O O . LYS A 1 651 ? -40.667 0.766 0.233 1.00 84.00 651 LYS A O 1
ATOM 5252 N N . SER A 1 652 ? -42.230 -0.854 0.143 1.00 84.75 652 SER A N 1
ATOM 5253 C CA . SER A 1 652 ? -41.743 -1.527 1.352 1.00 84.75 652 SER A CA 1
ATOM 5254 C C . SER A 1 652 ? -40.407 -2.234 1.084 1.00 84.75 652 SER A C 1
ATOM 5256 O O . SER A 1 652 ? -40.115 -2.672 -0.036 1.00 84.75 652 SER A O 1
ATOM 5258 N N . ILE A 1 653 ? -39.574 -2.360 2.118 1.00 83.19 653 ILE A N 1
ATOM 5259 C CA . ILE A 1 653 ? -38.296 -3.076 2.011 1.00 83.19 653 ILE A CA 1
ATOM 5260 C C . ILE A 1 653 ? -38.496 -4.588 1.793 1.00 83.19 653 ILE A C 1
ATOM 5262 O O . ILE A 1 653 ? -37.685 -5.227 1.122 1.00 83.19 653 ILE A O 1
ATOM 5266 N N . GLU A 1 654 ? -39.603 -5.145 2.294 1.00 80.44 654 GLU A N 1
ATOM 5267 C CA . GLU A 1 654 ? -39.969 -6.552 2.130 1.00 80.44 654 GLU A CA 1
ATOM 5268 C C . GLU A 1 654 ? -40.380 -6.901 0.696 1.00 80.44 654 GLU A C 1
ATOM 5270 O O . GLU A 1 654 ? -39.922 -7.912 0.166 1.00 80.44 654 GLU A O 1
ATOM 5275 N N . GLU A 1 655 ? -41.225 -6.092 0.045 1.00 79.00 655 GLU A N 1
ATOM 5276 C CA . GLU A 1 655 ? -41.617 -6.312 -1.358 1.00 79.00 655 GLU A CA 1
ATOM 5277 C C . GLU A 1 655 ? -40.393 -6.261 -2.275 1.00 79.00 655 GLU A C 1
ATOM 5279 O O . GLU A 1 655 ? -40.186 -7.159 -3.092 1.00 79.00 655 GLU A O 1
ATOM 5284 N N . LEU A 1 656 ? -39.533 -5.253 -2.079 1.00 79.19 656 LEU A N 1
ATOM 5285 C CA . LEU A 1 656 ? -38.262 -5.131 -2.789 1.00 79.19 656 LEU A CA 1
ATOM 5286 C C . LEU A 1 656 ? -37.387 -6.384 -2.587 1.00 79.19 656 LEU A C 1
ATOM 5288 O O . LEU A 1 656 ? -36.822 -6.906 -3.549 1.00 79.19 656 LEU A O 1
ATOM 5292 N N . ALA A 1 657 ? -37.290 -6.903 -1.358 1.00 75.31 657 ALA A N 1
ATOM 5293 C CA . ALA A 1 657 ? -36.502 -8.098 -1.059 1.00 75.31 657 ALA A CA 1
ATOM 5294 C C . ALA A 1 657 ? -37.085 -9.377 -1.688 1.00 75.31 657 ALA A C 1
ATOM 5296 O O . ALA A 1 657 ? -36.330 -10.150 -2.285 1.00 75.31 657 ALA A O 1
ATOM 5297 N N . LYS A 1 658 ? -38.411 -9.572 -1.627 1.00 73.00 658 LYS A N 1
ATOM 5298 C CA . LYS A 1 658 ? -39.132 -10.699 -2.256 1.00 73.00 658 LYS A CA 1
ATOM 5299 C C . LYS A 1 658 ? -38.908 -10.714 -3.779 1.00 73.00 658 LYS A C 1
ATOM 5301 O O . LYS A 1 658 ? -38.564 -11.751 -4.351 1.00 73.00 658 LYS A O 1
ATOM 5306 N N . CYS A 1 659 ? -38.946 -9.548 -4.432 1.00 63.47 659 CYS A N 1
ATOM 5307 C CA . CYS A 1 659 ? -38.616 -9.413 -5.856 1.00 63.47 659 CYS A CA 1
ATOM 5308 C C . CYS A 1 659 ? -37.177 -9.845 -6.209 1.00 63.47 659 CYS A C 1
ATOM 5310 O O . CYS A 1 659 ? -36.942 -10.310 -7.327 1.00 63.47 659 CYS A O 1
ATOM 5312 N N . VAL A 1 660 ? -36.219 -9.733 -5.280 1.00 63.81 660 VAL A N 1
ATOM 5313 C CA . VAL A 1 660 ? -34.814 -10.139 -5.482 1.00 63.81 660 VAL A CA 1
ATOM 5314 C C . VAL A 1 660 ? -34.576 -11.624 -5.180 1.00 63.81 660 VAL A C 1
ATOM 5316 O O . VAL A 1 660 ? -33.740 -12.251 -5.838 1.00 63.81 660 VAL A O 1
ATOM 5319 N N . THR A 1 661 ? -35.282 -12.216 -4.213 1.00 59.75 661 THR A N 1
ATOM 5320 C CA . THR A 1 661 ? -35.069 -13.619 -3.806 1.00 59.75 661 THR A CA 1
ATOM 5321 C C . THR A 1 661 ? -35.722 -14.629 -4.755 1.00 59.75 661 THR A C 1
ATOM 5323 O O . THR A 1 661 ? -35.127 -15.673 -5.032 1.00 59.75 661 THR A O 1
ATOM 5326 N N . GLU A 1 662 ? -36.894 -14.322 -5.315 1.00 54.56 662 GLU A N 1
ATOM 5327 C CA . GLU A 1 662 ? -37.659 -15.265 -6.150 1.00 54.56 662 GLU A CA 1
ATOM 5328 C C . GLU A 1 662 ? -37.144 -15.381 -7.603 1.00 54.56 662 GLU A C 1
ATOM 5330 O O . GLU A 1 662 ? -37.292 -16.418 -8.258 1.00 54.56 662 GLU A O 1
ATOM 5335 N N . HIS A 1 663 ? -36.496 -14.341 -8.136 1.00 49.03 663 HIS A N 1
ATOM 5336 C CA . HIS A 1 663 ? -36.327 -14.152 -9.585 1.00 49.03 663 HIS A CA 1
ATOM 5337 C C . HIS A 1 663 ? -35.047 -14.748 -10.208 1.00 49.03 663 HIS A C 1
ATOM 5339 O O . HIS A 1 663 ? -34.500 -14.227 -11.181 1.00 49.03 663 HIS A O 1
ATOM 5345 N N . ARG A 1 664 ? -34.605 -15.933 -9.758 1.00 48.50 664 ARG A N 1
ATOM 5346 C CA . ARG A 1 664 ? -33.570 -16.703 -10.492 1.00 48.50 664 ARG A CA 1
ATOM 5347 C C . ARG A 1 664 ? -34.044 -17.281 -11.839 1.00 48.50 664 ARG A C 1
ATOM 5349 O O . ARG A 1 664 ? -33.205 -17.830 -12.553 1.00 48.50 664 ARG A O 1
ATOM 5356 N N . HIS A 1 665 ? -35.337 -17.194 -12.195 1.00 40.66 665 HIS A N 1
ATOM 5357 C CA . HIS A 1 665 ? -35.890 -17.984 -13.310 1.00 40.66 665 HIS A CA 1
ATOM 5358 C C . HIS A 1 665 ? -36.747 -17.310 -14.402 1.00 40.66 665 HIS A C 1
ATOM 5360 O O . HIS A 1 665 ? -36.887 -17.945 -15.447 1.00 40.66 665 HIS A O 1
ATOM 5366 N N . MET A 1 666 ? -37.239 -16.069 -14.280 1.00 37.88 666 MET A N 1
ATOM 5367 C CA . MET A 1 666 ? -37.748 -15.293 -15.436 1.00 37.88 666 MET A CA 1
ATOM 5368 C C . MET A 1 666 ? -37.505 -13.790 -15.255 1.00 37.88 666 MET A C 1
ATOM 5370 O O . MET A 1 666 ? -37.727 -13.259 -14.178 1.00 37.88 666 MET A O 1
ATOM 5374 N N . ALA A 1 667 ? -37.051 -13.106 -16.309 1.00 39.88 667 ALA A N 1
ATOM 5375 C CA . ALA A 1 667 ? -36.672 -11.694 -16.248 1.00 39.88 667 ALA A CA 1
ATOM 5376 C C . ALA A 1 667 ? -37.817 -10.766 -16.694 1.00 39.88 667 ALA A C 1
ATOM 5378 O O . ALA A 1 667 ? -38.102 -10.660 -17.889 1.00 39.88 667 ALA A O 1
ATOM 5379 N N . GLY A 1 668 ? -38.433 -10.071 -15.734 1.00 48.34 668 GLY A N 1
ATOM 5380 C CA . GLY A 1 668 ? -39.157 -8.817 -15.969 1.00 48.34 668 GLY A CA 1
ATOM 5381 C C . GLY A 1 668 ? -38.206 -7.617 -15.872 1.00 48.34 668 GLY A C 1
ATOM 5382 O O . GLY A 1 668 ? -37.175 -7.707 -15.206 1.00 48.34 668 GLY A O 1
ATOM 5383 N N . LEU A 1 669 ? -38.532 -6.505 -16.538 1.00 53.31 669 LEU A N 1
ATOM 5384 C CA . LEU A 1 669 ? -37.676 -5.309 -16.556 1.00 53.31 669 LEU A CA 1
ATOM 5385 C C . LEU A 1 669 ? -37.603 -4.644 -15.167 1.00 53.31 669 LEU A C 1
ATOM 5387 O O . LEU A 1 669 ? -36.512 -4.350 -14.688 1.00 53.31 669 LEU A O 1
ATOM 5391 N N . ASP A 1 670 ? -38.748 -4.530 -14.495 1.00 56.78 670 ASP A N 1
ATOM 5392 C CA . ASP A 1 670 ? -38.913 -3.850 -13.202 1.00 56.78 670 ASP A CA 1
ATOM 5393 C C . ASP A 1 670 ? -38.097 -4.505 -12.062 1.00 56.78 670 ASP A C 1
ATOM 5395 O O . ASP A 1 670 ? -37.594 -3.827 -11.169 1.00 56.78 670 ASP A O 1
ATOM 5399 N N . SER A 1 671 ? -37.880 -5.826 -12.128 1.00 60.69 671 SER A N 1
ATOM 5400 C CA . SER A 1 671 ? -37.100 -6.591 -11.134 1.00 60.69 671 SER A CA 1
ATOM 5401 C C . SER A 1 671 ? -35.603 -6.236 -11.143 1.00 60.69 671 SER A C 1
ATOM 5403 O O . SER A 1 671 ? -34.944 -6.297 -10.103 1.00 60.69 671 SER A O 1
ATOM 5405 N N . LEU A 1 672 ? -35.054 -5.817 -12.292 1.00 66.31 672 LEU A N 1
ATOM 5406 C CA . LEU A 1 672 ? -33.660 -5.365 -12.391 1.00 66.31 672 LEU A CA 1
ATOM 5407 C C . LEU A 1 672 ? -33.461 -3.968 -11.786 1.00 66.31 672 LEU A C 1
ATOM 5409 O O . LEU A 1 672 ? -32.382 -3.689 -11.260 1.00 66.31 672 LEU A O 1
ATOM 5413 N N . GLU A 1 673 ? -34.483 -3.111 -11.839 1.00 72.06 673 GLU A N 1
ATOM 5414 C CA . GLU A 1 673 ? -34.461 -1.797 -11.191 1.00 72.06 673 GLU A CA 1
ATOM 5415 C C . GLU A 1 673 ? -34.524 -1.951 -9.666 1.00 72.06 673 GLU A C 1
ATOM 5417 O O . GLU A 1 673 ? -33.656 -1.427 -8.968 1.00 72.06 673 GLU A O 1
ATOM 5422 N N . ASP A 1 674 ? -35.462 -2.756 -9.155 1.00 77.19 674 ASP A N 1
ATOM 5423 C CA . ASP A 1 674 ? -35.605 -3.037 -7.718 1.00 77.19 674 ASP A CA 1
ATOM 5424 C C . ASP A 1 674 ? -34.336 -3.673 -7.113 1.00 77.19 674 ASP A C 1
ATOM 5426 O O . ASP A 1 674 ? -33.872 -3.264 -6.044 1.00 77.19 674 ASP A O 1
ATOM 5430 N N . ALA A 1 675 ? -33.703 -4.613 -7.828 1.00 77.75 675 ALA A N 1
ATOM 5431 C CA . ALA A 1 675 ? -32.418 -5.188 -7.426 1.00 77.75 675 ALA A CA 1
ATOM 5432 C C . ALA A 1 675 ? -31.289 -4.139 -7.374 1.00 77.75 675 ALA A C 1
ATOM 5434 O O . ALA A 1 675 ? -30.475 -4.146 -6.446 1.00 77.75 675 ALA A O 1
ATOM 5435 N N . GLY A 1 676 ? -31.255 -3.216 -8.342 1.00 80.44 676 GLY A N 1
ATOM 5436 C CA . GLY A 1 676 ? -30.301 -2.106 -8.371 1.00 80.44 676 GLY A CA 1
ATOM 5437 C C . GLY A 1 676 ? -30.512 -1.098 -7.236 1.00 80.44 676 GLY A C 1
ATOM 5438 O O . GLY A 1 676 ? -29.535 -0.581 -6.693 1.00 80.44 676 GLY A O 1
ATOM 5439 N N . ILE A 1 677 ? -31.765 -0.862 -6.833 1.00 84.12 677 ILE A N 1
ATOM 5440 C CA . ILE A 1 677 ? -32.125 0.020 -5.712 1.00 84.12 677 ILE A CA 1
ATOM 5441 C C . ILE A 1 677 ? -31.685 -0.590 -4.376 1.00 84.12 677 ILE A C 1
ATOM 5443 O O . ILE A 1 677 ? -31.037 0.103 -3.591 1.00 84.12 677 ILE A O 1
ATOM 5447 N N . ILE A 1 678 ? -31.938 -1.884 -4.130 1.00 84.38 678 ILE A N 1
ATOM 5448 C CA . ILE A 1 678 ? -31.425 -2.568 -2.926 1.00 84.38 678 ILE A CA 1
ATOM 5449 C C . ILE A 1 678 ? -29.893 -2.550 -2.899 1.00 84.38 678 ILE A C 1
ATOM 5451 O O . ILE A 1 678 ? -29.298 -2.300 -1.848 1.00 84.38 678 ILE A O 1
ATOM 5455 N N . GLU A 1 679 ? -29.234 -2.791 -4.037 1.00 84.50 679 GLU A N 1
ATOM 5456 C CA . GLU A 1 679 ? -27.776 -2.728 -4.097 1.00 84.50 679 GLU A CA 1
ATOM 5457 C C . GLU A 1 679 ? -27.267 -1.310 -3.790 1.00 84.50 679 GLU A C 1
ATOM 5459 O O . GLU A 1 679 ? -26.343 -1.161 -2.992 1.00 84.50 679 GLU A O 1
ATOM 5464 N N . TYR A 1 680 ? -27.877 -0.259 -4.343 1.00 86.94 680 TYR A N 1
ATOM 5465 C CA . TYR A 1 680 ? -27.529 1.129 -4.020 1.00 86.94 680 TYR A CA 1
ATOM 5466 C C . TYR A 1 680 ? -27.745 1.445 -2.530 1.00 86.94 680 TYR A C 1
ATOM 5468 O O . TYR A 1 680 ? -26.839 1.966 -1.876 1.00 86.94 680 TYR A O 1
ATOM 5476 N N . TYR A 1 681 ? -28.891 1.051 -1.968 1.00 89.12 681 TYR A N 1
ATOM 5477 C CA . TYR A 1 681 ? -29.226 1.254 -0.558 1.00 89.12 681 TYR A CA 1
ATOM 5478 C C . TYR A 1 681 ? -28.236 0.559 0.388 1.00 89.12 681 TYR A C 1
ATOM 5480 O O . TYR A 1 681 ? -27.773 1.169 1.351 1.00 89.12 681 TYR A O 1
ATOM 5488 N N . ARG A 1 682 ? -27.811 -0.675 0.078 1.00 88.94 682 ARG A N 1
ATOM 5489 C CA . ARG A 1 682 ? -26.769 -1.383 0.844 1.00 88.94 682 ARG A CA 1
ATOM 5490 C C . ARG A 1 682 ? -25.472 -0.573 0.927 1.00 88.94 682 ARG A C 1
ATOM 5492 O O . ARG A 1 682 ? -24.906 -0.435 2.008 1.00 88.94 682 ARG A O 1
ATOM 5499 N N . HIS A 1 683 ? -25.009 -0.020 -0.194 1.00 88.50 683 HIS A N 1
ATOM 5500 C CA . HIS A 1 683 ? -23.784 0.788 -0.217 1.00 88.50 683 HIS A CA 1
ATOM 5501 C C . HIS A 1 683 ? -23.971 2.160 0.454 1.00 88.50 683 HIS A C 1
ATOM 5503 O O . HIS A 1 683 ? -23.019 2.687 1.025 1.00 88.50 683 HIS A O 1
ATOM 5509 N N . GLN A 1 684 ? -25.188 2.716 0.468 1.00 90.44 684 GLN A N 1
ATOM 5510 C CA . GLN A 1 684 ? -25.521 3.898 1.271 1.00 90.44 684 GLN A CA 1
ATOM 5511 C C . GLN A 1 684 ? -25.437 3.601 2.781 1.00 90.44 684 GLN A C 1
ATOM 5513 O O . GLN A 1 684 ? -24.844 4.389 3.516 1.00 90.44 684 GLN A O 1
ATOM 5518 N N . LEU A 1 685 ? -25.965 2.461 3.245 1.00 89.75 685 LEU A N 1
ATOM 5519 C CA . LEU A 1 685 ? -25.847 2.032 4.647 1.00 89.75 685 LEU A CA 1
ATOM 5520 C C . LEU A 1 685 ? -24.386 1.772 5.045 1.00 89.75 685 LEU A C 1
ATOM 5522 O O . LEU A 1 685 ? -23.953 2.232 6.102 1.00 89.75 685 LEU A O 1
ATOM 5526 N N . ASP A 1 686 ? -23.612 1.100 4.185 1.00 87.88 686 ASP A N 1
ATOM 5527 C CA . ASP A 1 686 ? -22.176 0.887 4.403 1.00 87.88 686 ASP A CA 1
ATOM 5528 C C . ASP A 1 686 ? -21.400 2.220 4.417 1.00 87.88 686 ASP A C 1
ATOM 5530 O O . ASP A 1 686 ? -20.493 2.395 5.232 1.00 87.88 686 ASP A O 1
ATOM 5534 N N . LEU A 1 687 ? -21.766 3.205 3.591 1.00 88.75 687 LEU A N 1
ATOM 5535 C CA . LEU A 1 687 ? -21.188 4.550 3.661 1.00 88.75 687 LEU A CA 1
ATOM 5536 C C . LEU A 1 687 ? -21.536 5.241 4.990 1.00 88.75 687 LEU A C 1
ATOM 5538 O O . LEU A 1 687 ? -20.638 5.748 5.663 1.00 88.75 687 LEU A O 1
ATOM 5542 N N . PHE A 1 688 ? -22.803 5.213 5.413 1.00 90.31 688 PHE A N 1
ATOM 5543 C CA . PHE A 1 688 ? -23.241 5.793 6.687 1.00 90.31 688 PHE A CA 1
ATOM 5544 C C . PHE A 1 688 ? -22.534 5.159 7.893 1.00 90.31 688 PHE A C 1
ATOM 5546 O O . PHE A 1 688 ? -22.081 5.886 8.777 1.00 90.31 688 PHE A O 1
ATOM 5553 N N . SER A 1 689 ? -22.353 3.833 7.922 1.00 88.00 689 SER A N 1
ATOM 5554 C CA . SER A 1 689 ? -21.663 3.170 9.037 1.00 88.00 689 SER A CA 1
ATOM 5555 C C . SER A 1 689 ? -20.201 3.610 9.160 1.00 88.00 689 SER A C 1
ATOM 5557 O O . SER A 1 689 ? -19.704 3.780 10.270 1.00 88.00 689 SER A O 1
ATOM 5559 N N . HIS A 1 690 ? -19.516 3.852 8.036 1.00 86.44 690 HIS A N 1
ATOM 5560 C CA . HIS A 1 690 ? -18.120 4.307 8.028 1.00 86.44 690 HIS A CA 1
ATOM 5561 C C . HIS A 1 690 ? -17.969 5.829 8.180 1.00 86.44 690 HIS A C 1
ATOM 5563 O O . HIS A 1 690 ? -16.934 6.300 8.651 1.00 86.44 690 HIS A O 1
ATOM 5569 N N . MET A 1 691 ? -19.008 6.610 7.872 1.00 85.44 691 MET A N 1
ATOM 5570 C CA . MET A 1 691 ? -19.093 8.020 8.272 1.00 85.44 691 MET A CA 1
ATOM 5571 C C . MET A 1 691 ? -19.258 8.188 9.789 1.00 85.44 691 MET A C 1
ATOM 5573 O O . MET A 1 691 ? -18.833 9.211 10.307 1.00 85.44 691 MET A O 1
ATOM 5577 N N . CYS A 1 692 ? -19.835 7.207 10.494 1.00 86.19 692 CYS A N 1
ATOM 5578 C CA . CYS A 1 692 ? -19.973 7.200 11.959 1.00 86.19 692 CYS A CA 1
ATOM 5579 C C . CYS A 1 692 ? -18.818 6.497 12.709 1.00 86.19 692 CYS A C 1
ATOM 5581 O O . CYS A 1 692 ? -18.770 6.559 13.937 1.00 86.19 692 CYS A O 1
ATOM 5583 N N . LEU A 1 693 ? -17.898 5.833 12.000 1.00 84.75 693 LEU A N 1
ATOM 5584 C CA . LEU A 1 693 ? -16.778 5.084 12.585 1.00 84.75 693 LEU A CA 1
ATOM 5585 C C . LEU A 1 693 ? -15.884 5.975 13.471 1.00 84.75 693 LEU A C 1
ATOM 5587 O O . LEU A 1 693 ? -15.602 7.113 13.104 1.00 84.75 693 LEU A O 1
ATOM 5591 N N . GLU A 1 694 ? -15.413 5.426 14.599 1.00 78.81 694 GLU A N 1
ATOM 5592 C CA . GLU A 1 694 ? -14.577 6.116 15.601 1.00 78.81 694 GLU A CA 1
ATOM 5593 C C . GLU A 1 694 ? -15.246 7.376 16.208 1.00 78.81 694 GLU A C 1
ATOM 5595 O O . GLU A 1 694 ? -14.581 8.357 16.527 1.00 78.81 694 GLU A O 1
ATOM 5600 N N . ARG A 1 695 ? -16.570 7.312 16.442 1.00 83.06 695 ARG A N 1
ATOM 5601 C CA . ARG A 1 695 ? -17.377 8.312 17.181 1.00 83.06 695 ARG A CA 1
ATOM 5602 C C . ARG A 1 695 ? -17.518 9.682 16.508 1.00 83.06 695 ARG A C 1
ATOM 5604 O O . ARG A 1 695 ? -17.656 10.687 17.198 1.00 83.06 695 ARG A O 1
ATOM 5611 N N . GLN A 1 696 ? -17.576 9.728 15.179 1.00 80.69 696 GLN A N 1
ATOM 5612 C CA . GLN A 1 696 ? -17.824 10.960 14.416 1.00 80.69 696 GLN A CA 1
ATOM 5613 C C . GLN A 1 696 ? -19.238 11.532 14.699 1.00 80.69 696 GLN A C 1
ATOM 5615 O O . GLN A 1 696 ? -20.233 11.219 14.027 1.00 80.69 696 GLN A O 1
ATOM 5620 N N . TYR A 1 697 ? -19.348 12.410 15.698 1.00 80.25 697 TYR A N 1
ATOM 5621 C CA . TYR A 1 697 ? -20.610 12.963 16.198 1.00 80.25 697 TYR A CA 1
ATOM 5622 C C . TYR A 1 697 ? -21.320 13.849 15.171 1.00 80.25 697 TYR A C 1
ATOM 5624 O O . TYR A 1 697 ? -22.551 13.949 15.201 1.00 80.25 697 TYR A O 1
ATOM 5632 N N . LEU A 1 698 ? -20.583 14.460 14.239 1.00 81.75 698 LEU A N 1
ATOM 5633 C CA . LEU A 1 698 ? -21.163 15.229 13.133 1.00 81.75 698 LEU A CA 1
ATOM 5634 C C . LEU A 1 698 ? -22.113 14.389 12.253 1.00 81.75 698 LEU A C 1
ATOM 5636 O O . LEU A 1 698 ? -23.163 14.887 11.840 1.00 81.75 698 LEU A O 1
ATOM 5640 N N . ALA A 1 699 ? -21.768 13.123 11.990 1.00 83.69 699 ALA A N 1
ATOM 5641 C CA . ALA A 1 699 ? -22.616 12.183 11.255 1.00 83.69 699 ALA A CA 1
ATOM 5642 C C . ALA A 1 699 ? -23.734 11.635 12.149 1.00 83.69 699 ALA A C 1
ATOM 5644 O O . ALA A 1 699 ? -24.914 11.707 11.798 1.00 83.69 699 ALA A O 1
ATOM 5645 N N . ILE A 1 700 ? -23.363 11.137 13.336 1.00 86.00 700 ILE A N 1
ATOM 5646 C CA . ILE A 1 700 ? -24.280 10.469 14.271 1.00 86.00 700 ILE A CA 1
ATOM 5647 C C . ILE A 1 700 ? -25.449 11.390 14.640 1.00 86.00 700 ILE A C 1
ATOM 5649 O O . ILE A 1 700 ? -26.599 10.961 14.602 1.00 86.00 700 ILE A O 1
ATOM 5653 N N . ASN A 1 701 ? -25.200 12.671 14.931 1.00 86.00 701 ASN A N 1
ATOM 5654 C CA . ASN A 1 701 ? -26.262 13.605 15.319 1.00 86.00 701 ASN A CA 1
ATOM 5655 C C . ASN A 1 701 ? -27.230 13.962 14.173 1.00 86.00 701 ASN A C 1
ATOM 5657 O O . ASN A 1 701 ? -28.362 14.348 14.457 1.00 86.00 701 ASN A O 1
ATOM 5661 N N . LYS A 1 702 ? -26.818 13.821 12.904 1.00 83.75 702 LYS A N 1
ATOM 5662 C CA . LYS A 1 702 ? -27.688 14.023 11.730 1.00 83.75 702 LYS A CA 1
ATOM 5663 C C . LYS A 1 702 ? -28.471 12.765 11.343 1.00 83.75 702 LYS A C 1
ATOM 5665 O O . LYS A 1 702 ? -29.627 12.882 10.954 1.00 83.75 702 LYS A O 1
ATOM 5670 N N . LEU A 1 703 ? -27.858 11.584 11.453 1.00 87.12 703 LEU A N 1
ATOM 5671 C CA . LEU A 1 703 ? -28.439 10.313 10.994 1.00 87.12 703 LEU A CA 1
ATOM 5672 C C . LEU A 1 703 ? -29.253 9.580 12.077 1.00 87.12 703 LEU A C 1
ATOM 5674 O O . LEU A 1 703 ? -30.284 8.986 11.773 1.00 87.12 703 LEU A O 1
ATOM 5678 N N . SER A 1 704 ? -28.853 9.667 13.352 1.00 86.69 704 SER A N 1
ATOM 5679 C CA . SER A 1 704 ? -29.552 9.031 14.486 1.00 86.69 704 SER A CA 1
ATOM 5680 C C . SER A 1 704 ? -31.040 9.416 14.640 1.00 86.69 704 SER A C 1
ATOM 5682 O O . SER A 1 704 ? -31.784 8.586 15.174 1.00 86.69 704 SER A O 1
ATOM 5684 N N . PRO A 1 705 ? -31.502 10.622 14.235 1.00 85.69 705 PRO A N 1
ATOM 5685 C CA . PRO A 1 705 ? -32.926 10.962 14.203 1.00 85.69 705 PRO A CA 1
ATOM 5686 C C . PRO A 1 705 ? -33.720 10.331 13.050 1.00 85.69 705 PRO A C 1
ATOM 5688 O O . PRO A 1 705 ? -34.936 10.263 13.149 1.00 85.69 705 PRO A O 1
ATOM 5691 N N . GLN A 1 706 ? -33.063 9.906 11.966 1.00 84.19 706 GLN A N 1
ATOM 5692 C CA . GLN A 1 706 ? -33.713 9.261 10.815 1.00 84.19 706 GLN A CA 1
ATOM 5693 C C . GLN A 1 706 ? -33.721 7.734 10.974 1.00 84.19 706 GLN A C 1
ATOM 5695 O O . GLN A 1 706 ? -34.717 7.074 10.703 1.00 84.19 706 GLN A O 1
ATOM 5700 N N . LEU A 1 707 ? -32.611 7.170 11.460 1.00 86.50 707 LEU A N 1
ATOM 5701 C CA . LEU A 1 707 ? -32.409 5.729 11.616 1.00 86.50 707 LEU A CA 1
ATOM 5702 C C . LEU A 1 707 ? -32.370 5.368 13.107 1.00 86.50 707 LEU A C 1
ATOM 5704 O O . LEU A 1 707 ? -31.308 5.218 13.713 1.00 86.50 707 LEU A O 1
ATOM 5708 N N . HIS A 1 708 ? -33.554 5.282 13.715 1.00 85.56 708 HIS A N 1
ATOM 5709 C CA . HIS A 1 708 ? -33.733 4.904 15.120 1.00 85.56 708 HIS A CA 1
ATOM 5710 C C . HIS A 1 708 ? -33.399 3.423 15.395 1.00 85.56 708 HIS A C 1
ATOM 5712 O O . HIS A 1 708 ? -33.366 2.597 14.483 1.00 85.56 708 HIS A O 1
ATOM 5718 N N . ILE A 1 709 ? -33.168 3.090 16.672 1.00 85.06 709 ILE A N 1
ATOM 5719 C CA . ILE A 1 709 ? -32.785 1.737 17.120 1.00 85.06 709 ILE A CA 1
ATOM 5720 C C . ILE A 1 709 ? -33.838 0.701 16.703 1.00 85.06 709 ILE A C 1
ATOM 5722 O O . ILE A 1 709 ? -33.476 -0.320 16.125 1.00 85.06 709 ILE A O 1
ATOM 5726 N N . ASP A 1 710 ? -35.122 0.989 16.925 1.00 84.88 710 ASP A N 1
ATOM 5727 C CA . ASP A 1 710 ? -36.224 0.050 16.665 1.00 84.88 710 ASP A CA 1
ATOM 5728 C C . ASP A 1 710 ? -36.354 -0.299 15.169 1.00 84.88 710 ASP A C 1
ATOM 5730 O O . ASP A 1 710 ? -36.549 -1.461 14.812 1.00 84.88 710 ASP A O 1
ATOM 5734 N N . LEU A 1 711 ? -36.127 0.686 14.290 1.00 87.88 711 LEU A N 1
ATOM 5735 C CA . LEU A 1 711 ? -36.102 0.517 12.831 1.00 87.88 711 LEU A CA 1
ATOM 5736 C C . LEU A 1 711 ? -34.977 -0.437 12.413 1.00 87.88 711 LEU A C 1
ATOM 5738 O O . LEU A 1 711 ? -35.215 -1.429 11.725 1.00 87.88 711 LEU A O 1
ATOM 5742 N N . ILE A 1 712 ? -33.747 -0.159 12.858 1.00 88.56 712 ILE A N 1
ATOM 5743 C CA . ILE A 1 712 ? -32.575 -0.974 12.510 1.00 88.56 712 ILE A CA 1
ATOM 5744 C C . ILE A 1 712 ? -32.715 -2.390 13.088 1.00 88.56 712 ILE A C 1
ATOM 5746 O O . ILE A 1 712 ? -32.360 -3.361 12.422 1.00 88.56 712 ILE A O 1
ATOM 5750 N N . LEU A 1 713 ? -33.262 -2.525 14.300 1.00 86.75 713 LEU A N 1
ATOM 5751 C CA . LEU A 1 713 ? -33.531 -3.815 14.929 1.00 86.75 713 LEU A CA 1
ATOM 5752 C C . LEU A 1 713 ? -34.553 -4.638 14.127 1.00 86.75 713 LEU A C 1
ATOM 5754 O O . LEU A 1 713 ? -34.322 -5.830 13.913 1.00 86.75 713 LEU A O 1
ATOM 5758 N N . ARG A 1 714 ? -35.640 -4.024 13.638 1.00 85.69 714 ARG A N 1
ATOM 5759 C CA . ARG A 1 714 ? -36.639 -4.710 12.802 1.00 85.69 714 ARG A CA 1
ATOM 5760 C C . ARG A 1 714 ? -36.015 -5.211 11.494 1.00 85.69 714 ARG A C 1
ATOM 5762 O O . ARG A 1 714 ? -36.104 -6.402 11.211 1.00 85.69 714 ARG A O 1
ATOM 5769 N N . CYS A 1 715 ? -35.261 -4.364 10.789 1.00 86.19 715 CYS A N 1
ATOM 5770 C CA . CYS A 1 715 ? -34.508 -4.754 9.586 1.00 86.19 715 CYS A CA 1
ATOM 5771 C C . CYS A 1 715 ? -33.406 -5.805 9.837 1.00 86.19 715 CYS A C 1
ATOM 5773 O O . CYS A 1 715 ? -32.967 -6.483 8.913 1.00 86.19 715 CYS A O 1
ATOM 5775 N N . MET A 1 716 ? -32.907 -5.925 11.066 1.00 86.88 716 MET A N 1
ATOM 5776 C CA . MET A 1 716 ? -31.919 -6.937 11.451 1.00 86.88 716 MET A CA 1
ATOM 5777 C C . MET A 1 716 ? -32.584 -8.282 11.794 1.00 86.88 716 MET A C 1
ATOM 5779 O O . MET A 1 716 ? -32.036 -9.342 11.477 1.00 86.88 716 MET A O 1
ATOM 5783 N N . SER A 1 717 ? -33.770 -8.235 12.405 1.00 86.12 717 SER A N 1
ATOM 5784 C CA . SER A 1 717 ? -34.531 -9.408 12.858 1.00 86.12 717 SER A CA 1
ATOM 5785 C C . SER A 1 717 ? -35.336 -10.080 11.744 1.00 86.12 717 SER A C 1
ATOM 5787 O O . SER A 1 717 ? -35.581 -11.278 11.831 1.00 86.12 717 SER A O 1
ATOM 5789 N N . ASP A 1 718 ? -35.711 -9.341 10.698 1.00 85.00 718 ASP A N 1
ATOM 5790 C CA . ASP A 1 718 ? -36.446 -9.877 9.550 1.00 85.00 718 ASP A CA 1
ATOM 5791 C C . ASP A 1 718 ? -35.613 -10.904 8.750 1.00 85.00 718 ASP A C 1
ATOM 5793 O O . ASP A 1 718 ? -34.538 -10.601 8.224 1.00 85.00 718 ASP A O 1
ATOM 5797 N N . ASP A 1 719 ? -36.127 -12.133 8.656 1.00 82.00 719 ASP A N 1
ATOM 5798 C CA . ASP A 1 719 ? -35.527 -13.246 7.915 1.00 82.00 719 ASP A CA 1
ATOM 5799 C C . ASP A 1 719 ? -35.848 -13.230 6.403 1.00 82.00 719 ASP A C 1
ATOM 5801 O O . ASP A 1 719 ? -35.212 -13.967 5.647 1.00 82.00 719 ASP A O 1
ATOM 5805 N N . VAL A 1 720 ? -36.764 -12.372 5.935 1.00 83.38 720 VAL A N 1
ATOM 5806 C CA . VAL A 1 720 ? -37.038 -12.143 4.501 1.00 83.38 720 VAL A CA 1
ATOM 5807 C C . VAL A 1 720 ? -35.896 -11.365 3.832 1.00 83.38 720 VAL A C 1
ATOM 5809 O O . VAL A 1 720 ? -35.617 -11.552 2.642 1.00 83.38 720 VAL A O 1
ATOM 5812 N N . LEU A 1 721 ? -35.208 -10.497 4.582 1.00 84.69 721 LEU A N 1
ATOM 5813 C CA . LEU A 1 721 ? -34.155 -9.636 4.044 1.00 84.69 721 LEU A CA 1
ATOM 5814 C C . LEU A 1 721 ? -32.847 -10.402 3.762 1.00 84.69 721 LEU A C 1
ATOM 5816 O O . LEU A 1 721 ? -32.409 -11.225 4.571 1.00 84.69 721 LEU A O 1
ATOM 5820 N N . PRO A 1 722 ? -32.131 -10.085 2.660 1.00 85.38 722 PRO A N 1
ATOM 5821 C CA . PRO A 1 722 ? -30.848 -10.712 2.356 1.00 85.38 722 PRO A CA 1
ATOM 5822 C C . PRO A 1 722 ? -29.814 -10.519 3.476 1.00 85.38 722 PRO A C 1
ATOM 5824 O O . PRO A 1 722 ? -29.608 -9.398 3.948 1.00 85.38 722 PRO A O 1
ATOM 5827 N N . PHE A 1 723 ? -29.070 -11.579 3.820 1.00 86.00 723 PHE A N 1
ATOM 5828 C CA . PHE A 1 723 ? -28.024 -11.543 4.857 1.00 86.00 723 PHE A CA 1
ATOM 5829 C C . PHE A 1 723 ? -27.009 -10.397 4.671 1.00 86.00 723 PHE A C 1
ATOM 5831 O O . PHE A 1 723 ? -26.583 -9.789 5.648 1.00 86.00 723 PHE A O 1
ATOM 5838 N N . ASP A 1 724 ? -26.668 -10.046 3.423 1.00 84.31 724 ASP A N 1
ATOM 5839 C CA . ASP A 1 724 ? -25.783 -8.914 3.103 1.00 84.31 724 ASP A CA 1
ATOM 5840 C C . ASP A 1 724 ? -26.312 -7.559 3.593 1.00 84.31 724 ASP A C 1
ATOM 5842 O O . ASP A 1 724 ? -25.517 -6.710 3.990 1.00 84.31 724 ASP A O 1
ATOM 5846 N N . LEU A 1 725 ? -27.630 -7.345 3.505 1.00 88.50 725 LEU A N 1
ATOM 5847 C CA . LEU A 1 725 ? -28.297 -6.100 3.885 1.00 88.50 725 LEU A CA 1
ATOM 5848 C C . LEU A 1 725 ? -28.477 -6.039 5.405 1.00 88.50 725 LEU A C 1
ATOM 5850 O O . LEU A 1 725 ? -28.165 -5.022 6.022 1.00 88.50 725 LEU A O 1
ATOM 5854 N N . ARG A 1 726 ? -28.873 -7.166 6.013 1.00 89.81 726 ARG A N 1
ATOM 5855 C CA . ARG A 1 726 ? -28.906 -7.344 7.473 1.00 89.81 726 ARG A CA 1
ATOM 5856 C C . ARG A 1 726 ? -27.532 -7.063 8.090 1.00 89.81 726 ARG A C 1
ATOM 5858 O O . ARG A 1 726 ? -27.452 -6.335 9.071 1.00 89.81 726 ARG A O 1
ATOM 5865 N N . ALA A 1 727 ? -26.446 -7.527 7.463 1.00 88.06 727 ALA A N 1
ATOM 5866 C CA . ALA A 1 727 ? -25.078 -7.264 7.917 1.00 88.06 727 ALA A CA 1
ATOM 5867 C C . ALA A 1 727 ? -24.724 -5.763 7.903 1.00 88.06 727 ALA A C 1
ATOM 5869 O O . ALA A 1 727 ? -24.127 -5.266 8.859 1.00 88.06 727 ALA A O 1
ATOM 5870 N N . SER A 1 728 ? -25.131 -5.021 6.865 1.00 88.94 728 SER A N 1
ATOM 5871 C CA . SER A 1 728 ? -24.970 -3.558 6.819 1.00 88.94 728 SER A CA 1
ATOM 5872 C C . SER A 1 728 ? -25.783 -2.855 7.917 1.00 88.94 728 SER A C 1
ATOM 5874 O O . SER A 1 728 ? -25.271 -1.931 8.549 1.00 88.94 728 SER A O 1
ATOM 5876 N N . PHE A 1 729 ? -26.997 -3.324 8.232 1.00 91.69 729 PHE A N 1
ATOM 5877 C CA . PHE A 1 729 ? -27.772 -2.828 9.378 1.00 91.69 729 PHE A CA 1
ATOM 5878 C C . PHE A 1 729 ? -27.118 -3.156 10.736 1.00 91.69 729 PHE A C 1
ATOM 5880 O O . PHE A 1 729 ? -27.039 -2.269 11.587 1.00 91.69 729 PHE A O 1
ATOM 5887 N N . CYS A 1 730 ? -26.569 -4.363 10.938 1.00 90.56 730 CYS A N 1
ATOM 5888 C CA . CYS A 1 730 ? -25.796 -4.713 12.142 1.00 90.56 730 CYS A CA 1
ATOM 5889 C C . CYS A 1 730 ? -24.593 -3.774 12.338 1.00 90.56 730 CYS A C 1
ATOM 5891 O O . CYS A 1 730 ? -24.369 -3.253 13.433 1.00 90.56 730 CYS A O 1
ATOM 5893 N N . ARG A 1 731 ? -23.841 -3.515 11.262 1.00 89.88 731 ARG A N 1
ATOM 5894 C CA . ARG A 1 731 ? -22.690 -2.602 11.263 1.00 89.88 731 ARG A CA 1
ATOM 5895 C C . ARG A 1 731 ? -23.100 -1.152 11.543 1.00 89.88 731 ARG A C 1
ATOM 5897 O O . ARG A 1 731 ? -22.401 -0.437 12.262 1.00 89.88 731 ARG A O 1
ATOM 5904 N N . LEU A 1 732 ? -24.244 -0.715 11.014 1.00 90.88 732 LEU A N 1
ATOM 5905 C CA . LEU A 1 732 ? -24.792 0.613 11.283 1.00 90.88 732 LEU A CA 1
ATOM 5906 C C . LEU A 1 732 ? -25.238 0.765 12.745 1.00 90.88 732 LEU A C 1
ATOM 5908 O O . LEU A 1 732 ? -24.895 1.764 13.376 1.00 90.88 732 LEU A O 1
ATOM 5912 N N . MET A 1 733 ? -25.936 -0.235 13.303 1.00 89.44 733 MET A N 1
ATOM 5913 C CA . MET A 1 733 ? -26.290 -0.285 14.729 1.00 89.44 733 MET A CA 1
ATOM 5914 C C . MET A 1 733 ? -25.041 -0.114 15.599 1.00 89.44 733 MET A C 1
ATOM 5916 O O . MET A 1 733 ? -25.034 0.697 16.531 1.00 89.44 733 MET A O 1
ATOM 5920 N N . LEU A 1 734 ? -23.969 -0.836 15.249 1.00 89.06 734 LEU A N 1
ATOM 5921 C CA . LEU A 1 734 ? -22.709 -0.789 15.972 1.00 89.06 734 LEU A CA 1
ATOM 5922 C C . LEU A 1 734 ? -22.103 0.622 15.996 1.00 89.06 734 LEU A C 1
ATOM 5924 O O . LEU A 1 734 ? -21.836 1.140 17.076 1.00 89.06 734 LEU A O 1
ATOM 5928 N N . HIS A 1 735 ? -21.892 1.253 14.839 1.00 87.62 735 HIS A N 1
ATOM 5929 C CA . HIS A 1 735 ? -21.169 2.532 14.774 1.00 87.62 735 HIS A CA 1
ATOM 5930 C C . HIS A 1 735 ? -22.028 3.775 15.056 1.00 87.62 735 HIS A C 1
ATOM 5932 O O . HIS A 1 735 ? -21.474 4.829 15.351 1.00 87.62 735 HIS A O 1
ATOM 5938 N N . MET A 1 736 ? -23.361 3.690 14.976 1.00 87.19 736 MET A N 1
ATOM 5939 C CA . MET A 1 736 ? -24.244 4.847 15.197 1.00 87.19 736 MET A CA 1
ATOM 5940 C C . MET A 1 736 ? -24.835 4.918 16.611 1.00 87.19 736 MET A C 1
ATOM 5942 O O . MET A 1 736 ? -24.996 6.014 17.155 1.00 87.19 736 MET A O 1
ATOM 5946 N N . HIS A 1 737 ? -25.184 3.769 17.202 1.00 87.06 737 HIS A N 1
ATOM 5947 C CA . HIS A 1 737 ? -25.911 3.714 18.479 1.00 87.06 737 HIS A CA 1
ATOM 5948 C C . HIS A 1 737 ? -25.110 3.053 19.603 1.00 87.06 737 HIS A C 1
ATOM 5950 O O . HIS A 1 737 ? -25.185 3.517 20.742 1.00 87.06 737 HIS A O 1
ATOM 5956 N N . VAL A 1 738 ? -24.334 2.007 19.302 1.00 84.38 738 VAL A N 1
ATOM 5957 C CA . VAL A 1 738 ? -23.554 1.272 20.313 1.00 84.38 738 VAL A CA 1
ATOM 5958 C C . VAL A 1 738 ? -22.215 1.966 20.601 1.00 84.38 738 VAL A C 1
ATOM 5960 O O . VAL A 1 738 ? -21.921 2.255 21.754 1.00 84.38 738 VAL A O 1
ATOM 5963 N N . ASP A 1 739 ? -21.420 2.349 19.600 1.00 82.44 739 ASP A N 1
ATOM 5964 C CA . ASP A 1 739 ? -20.200 3.147 19.821 1.00 82.44 739 ASP A CA 1
ATOM 5965 C C . ASP A 1 739 ? -20.513 4.650 19.964 1.00 82.44 739 ASP A C 1
ATOM 5967 O O . ASP A 1 739 ? -20.185 5.475 19.112 1.00 82.44 739 ASP A O 1
ATOM 5971 N N . ARG A 1 740 ? -21.211 5.003 21.050 1.00 80.56 740 ARG A N 1
ATOM 5972 C CA . ARG A 1 740 ? -21.672 6.369 21.342 1.00 80.56 740 ARG A CA 1
ATOM 5973 C C . ARG A 1 740 ? -21.543 6.698 22.830 1.00 80.56 740 ARG A C 1
ATOM 5975 O O . ARG A 1 740 ? -21.994 5.924 23.676 1.00 80.56 740 ARG A O 1
ATOM 5982 N N . ASP A 1 741 ? -21.004 7.877 23.147 1.00 67.06 741 ASP A N 1
ATOM 5983 C CA . ASP A 1 741 ? -21.018 8.474 24.495 1.00 67.06 741 ASP A CA 1
ATOM 5984 C C . ASP A 1 741 ? -22.406 8.331 25.164 1.00 67.06 741 ASP A C 1
ATOM 5986 O O . ASP A 1 741 ? -23.416 8.645 24.522 1.00 67.06 741 ASP A O 1
ATOM 5990 N N . PRO A 1 742 ? -22.497 7.826 26.415 1.00 69.38 742 PRO A N 1
ATOM 5991 C CA . PRO A 1 742 ? -21.429 7.666 27.418 1.00 69.38 742 PRO A CA 1
ATOM 5992 C C . PRO A 1 742 ? -20.746 6.280 27.451 1.00 69.38 742 PRO A C 1
ATOM 5994 O O . PRO A 1 742 ? -20.177 5.889 28.470 1.00 69.38 742 PRO A O 1
ATOM 5997 N N . GLN A 1 743 ? -20.841 5.475 26.390 1.00 74.12 743 GLN A N 1
ATOM 5998 C CA . GLN A 1 743 ? -20.335 4.098 26.410 1.00 74.12 743 GLN A CA 1
ATOM 5999 C C . GLN A 1 743 ? -18.802 4.072 26.314 1.00 74.12 743 GLN A C 1
ATOM 6001 O O . GLN A 1 743 ? -18.220 4.541 25.341 1.00 74.12 743 GLN A O 1
ATOM 6006 N N . GLU A 1 744 ? -18.133 3.498 27.313 1.00 71.44 744 GLU A N 1
ATOM 6007 C CA . GLU A 1 744 ? -16.676 3.317 27.338 1.00 71.44 744 GLU A CA 1
ATOM 6008 C C . GLU A 1 744 ? -16.283 1.858 27.578 1.00 71.44 744 GLU A C 1
ATOM 6010 O O . GLU A 1 744 ? -16.941 1.147 28.349 1.00 71.44 744 GLU A O 1
ATOM 6015 N N . ILE A 1 745 ? -15.172 1.448 26.949 1.00 76.50 745 ILE A N 1
ATOM 6016 C CA . ILE A 1 745 ? -14.563 0.123 27.112 1.00 76.50 745 ILE A CA 1
ATOM 6017 C C . ILE A 1 745 ? -14.163 -0.064 28.576 1.00 76.50 745 ILE A C 1
ATOM 6019 O O . ILE A 1 745 ? -13.310 0.652 29.109 1.00 76.50 745 ILE A O 1
ATOM 6023 N N . ILE A 1 746 ? -14.759 -1.057 29.230 1.00 76.88 746 ILE A N 1
ATOM 6024 C CA . ILE A 1 746 ? -14.440 -1.398 30.611 1.00 76.88 746 ILE A CA 1
ATOM 6025 C C . ILE A 1 746 ? -13.053 -2.040 30.657 1.00 76.88 746 ILE A C 1
ATOM 6027 O O . ILE A 1 746 ? -12.779 -3.016 29.964 1.00 76.88 746 ILE A O 1
ATOM 6031 N N . LYS A 1 747 ? -12.177 -1.525 31.528 1.00 75.50 747 LYS A N 1
ATOM 6032 C CA . LYS A 1 747 ? -10.952 -2.231 31.925 1.00 75.50 747 LYS A CA 1
ATOM 6033 C C . LYS A 1 747 ? -11.365 -3.452 32.766 1.00 75.50 747 LYS A C 1
ATOM 6035 O O . LYS A 1 747 ? -11.871 -3.231 33.868 1.00 75.50 747 LYS A O 1
ATOM 6040 N N . PRO A 1 748 ? -11.169 -4.700 32.295 1.00 78.06 748 PRO A N 1
ATOM 6041 C CA . PRO A 1 748 ? -11.711 -5.879 32.973 1.00 78.06 748 PRO A CA 1
ATOM 6042 C C . PRO A 1 748 ? -11.063 -6.119 34.344 1.00 78.06 748 PRO A C 1
ATOM 6044 O O . PRO A 1 748 ? -11.756 -6.497 35.281 1.00 78.06 748 PRO A O 1
ATOM 6047 N N . VAL A 1 749 ? -9.764 -5.823 34.494 1.00 80.00 749 VAL A N 1
ATOM 6048 C CA . VAL A 1 749 ? -9.035 -5.948 35.768 1.00 80.00 749 VAL A CA 1
ATOM 6049 C C . VAL A 1 749 ? -8.865 -4.587 36.448 1.00 80.00 749 VAL A C 1
ATOM 6051 O O . VAL A 1 749 ? -8.202 -3.687 35.922 1.00 80.00 749 VAL A O 1
ATOM 6054 N N . LYS A 1 750 ? -9.418 -4.445 37.658 1.00 77.44 750 LYS A N 1
ATOM 6055 C CA . LYS A 1 750 ? -9.335 -3.238 38.494 1.00 77.44 750 LYS A CA 1
ATOM 6056 C C . LYS A 1 750 ? -8.204 -3.370 39.518 1.00 77.44 750 LYS A C 1
ATOM 6058 O O . LYS A 1 750 ? -8.383 -3.915 40.608 1.00 77.44 750 LYS A O 1
ATOM 6063 N N . TYR A 1 751 ? -7.034 -2.823 39.178 1.00 77.44 751 TYR A N 1
ATOM 6064 C CA . TYR A 1 751 ? -5.857 -2.821 40.060 1.00 77.44 751 TYR A CA 1
ATOM 6065 C C . TYR A 1 751 ? -5.956 -1.850 41.246 1.00 77.44 751 TYR A C 1
ATOM 6067 O O . TYR A 1 751 ? -5.341 -2.099 42.276 1.00 77.44 751 TYR A O 1
ATOM 6075 N N . ALA A 1 752 ? -6.694 -0.744 41.129 1.00 77.12 752 ALA A N 1
ATOM 6076 C CA . ALA A 1 752 ? -6.944 0.174 42.243 1.00 77.12 752 ALA A CA 1
ATOM 6077 C C . ALA A 1 752 ? -8.285 -0.185 42.896 1.00 77.12 752 ALA A C 1
ATOM 6079 O O . ALA A 1 752 ? -9.306 -0.211 42.209 1.00 77.12 752 ALA A O 1
ATOM 6080 N N . ARG A 1 753 ? -8.282 -0.487 44.200 1.00 80.88 753 ARG A N 1
ATOM 6081 C CA . ARG A 1 753 ? -9.476 -0.936 44.936 1.00 80.88 753 ARG A CA 1
ATOM 6082 C C . ARG A 1 753 ? -9.605 -0.225 46.278 1.00 80.88 753 ARG A C 1
ATOM 6084 O O . ARG A 1 753 ? -8.615 0.005 46.970 1.00 80.88 753 ARG A O 1
ATOM 6091 N N . LEU A 1 754 ? -10.836 0.117 46.641 1.00 81.06 754 LEU A N 1
ATOM 6092 C CA . LEU A 1 754 ? -11.174 0.821 47.874 1.00 81.06 754 LEU A CA 1
ATOM 6093 C C . LEU A 1 754 ? -11.434 -0.191 48.995 1.00 81.06 754 LEU A C 1
ATOM 6095 O O . LEU A 1 754 ? -12.280 -1.068 48.843 1.00 81.06 754 LEU A O 1
ATOM 6099 N N . TRP A 1 755 ? -10.738 -0.068 50.131 1.00 80.56 755 TRP A N 1
ATOM 6100 C CA . TRP A 1 755 ? -10.870 -1.022 51.248 1.00 80.56 755 TRP A CA 1
ATOM 6101 C C . TRP A 1 755 ? -12.314 -1.148 51.769 1.00 80.56 755 TRP A C 1
ATOM 6103 O O . TRP A 1 755 ? -12.773 -2.236 52.128 1.00 80.56 755 TRP A O 1
ATOM 6113 N N . SER A 1 756 ? -13.058 -0.040 51.749 1.00 76.19 756 SER A N 1
ATOM 6114 C CA . SER A 1 756 ? -14.468 0.022 52.147 1.00 76.19 756 SER A CA 1
ATOM 6115 C C . SER A 1 756 ? -15.431 -0.676 51.179 1.00 76.19 756 SER A C 1
ATOM 6117 O O . SER A 1 756 ? -16.543 -0.990 51.583 1.00 76.19 756 SER A O 1
ATOM 6119 N N . GLU A 1 757 ? -15.038 -0.901 49.920 1.00 76.75 757 GLU A N 1
ATOM 6120 C CA . GLU A 1 757 ? -15.899 -1.493 48.879 1.00 76.75 757 GLU A CA 1
ATOM 6121 C C . GLU A 1 757 ? -15.732 -3.017 48.754 1.00 76.75 757 GLU A C 1
ATOM 6123 O O . GLU A 1 757 ? -16.548 -3.671 48.112 1.00 76.75 757 GLU A O 1
ATOM 6128 N N . ILE A 1 758 ? -14.695 -3.594 49.369 1.00 81.19 758 ILE A N 1
ATOM 6129 C CA . ILE A 1 758 ? -14.447 -5.043 49.371 1.00 81.19 758 ILE A CA 1
ATOM 6130 C C . ILE A 1 758 ? -15.380 -5.708 50.404 1.00 81.19 758 ILE A C 1
ATOM 6132 O O . ILE A 1 758 ? -15.307 -5.335 51.582 1.00 81.19 758 ILE A O 1
ATOM 6136 N N . PRO A 1 759 ? -16.235 -6.675 50.022 1.00 80.25 759 PRO A N 1
ATOM 6137 C CA . PRO A 1 759 ? -17.055 -7.434 50.967 1.00 80.25 759 PRO A CA 1
ATOM 6138 C C . PRO A 1 759 ? -16.234 -8.549 51.640 1.00 80.25 759 PRO A C 1
ATOM 6140 O O . PRO A 1 759 ? -15.178 -8.932 51.136 1.00 80.25 759 PRO A O 1
ATOM 6143 N N . THR A 1 760 ? -16.702 -9.081 52.771 1.00 77.06 760 THR A N 1
ATOM 6144 C CA . THR A 1 760 ? -16.035 -10.182 53.504 1.00 77.06 760 THR A CA 1
ATOM 6145 C C . THR A 1 760 ? -16.265 -11.562 52.878 1.00 77.06 760 THR A C 1
ATOM 6147 O O . THR A 1 760 ? -15.430 -12.444 53.030 1.00 77.06 760 THR A O 1
ATOM 6150 N N . ALA A 1 761 ? -17.347 -11.734 52.118 1.00 71.94 761 ALA A N 1
ATOM 6151 C CA . ALA A 1 761 ? -17.611 -12.877 51.245 1.00 71.94 761 ALA A CA 1
ATOM 6152 C C . ALA A 1 761 ? -18.185 -12.361 49.914 1.00 71.94 761 ALA A C 1
ATOM 6154 O O . ALA A 1 761 ? -18.706 -11.244 49.873 1.00 71.94 761 ALA A O 1
ATOM 6155 N N . ILE A 1 762 ? -18.068 -13.126 48.825 1.00 77.06 762 ILE A N 1
ATOM 6156 C CA . ILE A 1 762 ? -18.563 -12.700 47.509 1.00 77.06 762 ILE A CA 1
ATOM 6157 C C . ILE A 1 762 ? -19.082 -13.882 46.685 1.00 77.06 762 ILE A C 1
ATOM 6159 O O . ILE A 1 762 ? -18.365 -14.859 46.484 1.00 77.06 762 ILE A O 1
ATOM 6163 N N . SER A 1 763 ? -20.315 -13.762 46.193 1.00 77.38 763 SER A N 1
ATOM 6164 C CA . SER A 1 763 ? -20.890 -14.622 45.154 1.00 77.38 763 SER A CA 1
ATOM 6165 C C . SER A 1 763 ? -20.798 -13.970 43.763 1.00 77.38 763 SER A C 1
ATOM 6167 O O . SER A 1 763 ? -20.420 -12.802 43.625 1.00 77.38 763 SER A O 1
ATOM 6169 N N . ILE A 1 764 ? -21.183 -14.707 42.716 1.00 73.44 764 ILE A N 1
ATOM 6170 C CA . ILE A 1 764 ? -21.301 -14.176 41.346 1.00 73.44 764 ILE A CA 1
ATOM 6171 C C . ILE A 1 764 ? -22.303 -13.005 41.300 1.00 73.44 764 ILE A C 1
ATOM 6173 O O . ILE A 1 764 ? -21.980 -11.943 40.767 1.00 73.44 764 ILE A O 1
ATOM 6177 N N . GLU A 1 765 ? -23.466 -13.152 41.939 1.00 71.06 765 GLU A N 1
ATOM 6178 C CA . GLU A 1 765 ? -24.517 -12.123 42.002 1.00 71.06 765 GLU A CA 1
ATOM 6179 C C . GLU A 1 765 ? -24.057 -10.881 42.802 1.00 71.06 765 GLU A C 1
ATOM 6181 O O . GLU A 1 765 ? -24.275 -9.734 42.394 1.00 71.06 765 GLU A O 1
ATOM 6186 N N . ASP A 1 766 ? -23.321 -11.082 43.903 1.00 70.56 766 ASP A N 1
ATOM 6187 C CA . ASP A 1 766 ? -22.740 -9.982 44.686 1.00 70.56 766 ASP A CA 1
ATOM 6188 C C . ASP A 1 766 ? -21.668 -9.214 43.902 1.00 70.56 766 ASP A C 1
ATOM 6190 O O . ASP A 1 766 ? -21.573 -7.985 44.016 1.00 70.56 766 ASP A O 1
ATOM 6194 N N . TYR A 1 767 ? -20.859 -9.905 43.093 1.00 74.31 767 TYR A N 1
ATOM 6195 C CA . TYR A 1 767 ? -19.875 -9.270 42.215 1.00 74.31 767 TYR A CA 1
ATOM 6196 C C . TYR A 1 767 ? -20.565 -8.384 41.171 1.00 74.31 767 TYR A C 1
ATOM 6198 O O . TYR A 1 767 ? -20.186 -7.222 41.003 1.00 74.31 767 TYR A O 1
ATOM 6206 N N . GLU A 1 768 ? -21.640 -8.868 40.547 1.00 68.75 768 GLU A N 1
ATOM 6207 C CA . GLU A 1 768 ? -22.427 -8.108 39.570 1.00 68.75 768 GLU A CA 1
ATOM 6208 C C . GLU A 1 768 ? -23.060 -6.846 40.173 1.00 68.75 768 GLU A C 1
ATOM 6210 O O . GLU A 1 768 ? -22.955 -5.763 39.583 1.00 68.75 768 GLU A O 1
ATOM 6215 N N . SER A 1 769 ? -23.624 -6.940 41.383 1.00 64.31 769 SER A N 1
ATOM 6216 C CA . SER A 1 769 ? -24.203 -5.787 42.094 1.00 64.31 769 SER A CA 1
ATOM 6217 C C . SER A 1 769 ? -23.169 -4.705 42.449 1.00 64.31 769 SER A C 1
ATOM 6219 O O . SER A 1 769 ? -23.502 -3.523 42.554 1.00 64.31 769 SER A O 1
ATOM 6221 N N . ASN A 1 770 ? -21.896 -5.082 42.617 1.00 63.53 770 ASN A N 1
ATOM 6222 C CA . ASN A 1 770 ? -20.799 -4.160 42.909 1.00 63.53 770 ASN A CA 1
ATOM 6223 C C . ASN A 1 770 ? -20.134 -3.595 41.645 1.00 63.53 770 ASN A C 1
ATOM 6225 O O . ASN A 1 770 ? -19.649 -2.462 41.666 1.00 63.53 770 ASN A O 1
ATOM 6229 N N . VAL A 1 771 ? -20.141 -4.339 40.536 1.00 60.59 771 VAL A N 1
ATOM 6230 C CA . VAL A 1 771 ? -19.649 -3.869 39.233 1.00 60.59 771 VAL A CA 1
ATOM 6231 C C . VAL A 1 771 ? -20.632 -2.894 38.571 1.00 60.59 771 VAL A C 1
ATOM 6233 O O . VAL A 1 771 ? -20.181 -1.927 37.956 1.00 60.59 771 VAL A O 1
ATOM 6236 N N . SER A 1 772 ? -21.943 -3.088 38.750 1.00 51.81 772 SER A N 1
ATOM 6237 C CA . SER A 1 772 ? -23.008 -2.375 38.014 1.00 51.81 772 SER A CA 1
ATOM 6238 C C . SER A 1 772 ? -23.413 -1.002 38.578 1.00 51.81 772 SER A C 1
ATOM 6240 O O . SER A 1 772 ? -24.362 -0.398 38.092 1.00 51.81 772 SER A O 1
ATOM 6242 N N . LYS A 1 773 ? -22.698 -0.455 39.573 1.00 54.84 773 LYS A N 1
ATOM 6243 C CA . LYS A 1 773 ? -23.037 0.811 40.274 1.00 54.84 773 LYS A CA 1
ATOM 6244 C C . LYS A 1 773 ? -22.823 2.100 39.453 1.00 54.84 773 LYS A C 1
ATOM 6246 O O . LYS A 1 773 ? -22.580 3.160 40.030 1.00 54.84 773 LYS A O 1
ATOM 6251 N N . ASP A 1 774 ? -22.880 2.029 38.125 1.00 58.47 774 ASP A N 1
ATOM 6252 C CA . ASP A 1 774 ? -22.745 3.179 37.227 1.00 58.47 774 ASP A CA 1
ATOM 6253 C C . ASP A 1 774 ? -24.140 3.663 36.765 1.00 58.47 774 ASP A C 1
ATOM 6255 O O . ASP A 1 774 ? -24.757 3.035 35.896 1.00 58.47 774 ASP A O 1
ATOM 6259 N N . PRO A 1 775 ? -24.670 4.762 37.342 1.00 58.12 775 PRO A N 1
ATOM 6260 C CA . PRO A 1 775 ? -26.062 5.168 37.159 1.00 58.12 775 PRO A CA 1
ATOM 6261 C C . PRO A 1 775 ? -26.387 5.671 35.747 1.00 58.12 775 PRO A C 1
ATOM 6263 O O . PRO A 1 775 ? -27.565 5.807 35.422 1.00 58.12 775 PRO A O 1
ATOM 6266 N N . GLU A 1 776 ? -25.391 5.955 34.900 1.00 58.38 776 GLU A N 1
ATOM 6267 C CA . GLU A 1 776 ? -25.640 6.261 33.485 1.00 58.38 776 GLU A CA 1
ATOM 6268 C C . GLU A 1 776 ? -25.712 4.987 32.631 1.00 58.38 776 GLU A C 1
ATOM 6270 O O . GLU A 1 776 ? -26.522 4.923 31.705 1.00 58.38 776 GLU A O 1
ATOM 6275 N N . LYS A 1 777 ? -24.955 3.932 32.968 1.00 63.09 777 LYS A N 1
ATOM 6276 C CA . LYS A 1 777 ? -25.016 2.651 32.239 1.00 63.09 777 LYS A CA 1
ATOM 6277 C C . LYS A 1 777 ? -26.336 1.915 32.470 1.00 63.09 777 LYS A C 1
ATOM 6279 O O . LYS A 1 777 ? -26.914 1.401 31.511 1.00 63.09 777 LYS A O 1
ATOM 6284 N N . GLU A 1 778 ? -26.867 1.939 33.694 1.00 63.66 778 GLU A N 1
ATOM 6285 C CA . GLU A 1 778 ? -28.183 1.354 34.007 1.00 63.66 778 GLU A CA 1
ATOM 6286 C C . GLU A 1 778 ? -29.331 1.981 33.197 1.00 63.66 778 GLU A C 1
ATOM 6288 O O . GLU A 1 778 ? -30.235 1.270 32.765 1.00 63.66 778 GLU A O 1
ATOM 6293 N N . LYS A 1 779 ? -29.280 3.289 32.906 1.00 64.56 779 LYS A N 1
ATOM 6294 C CA . LYS A 1 779 ? -30.291 3.972 32.072 1.00 64.56 779 LYS A CA 1
ATOM 6295 C C . LYS A 1 779 ? -30.249 3.548 30.603 1.00 64.56 779 LYS A C 1
ATOM 6297 O O . LYS A 1 779 ? -31.259 3.646 29.909 1.00 64.56 779 LYS A O 1
ATOM 6302 N N . VAL A 1 780 ? -29.080 3.133 30.113 1.00 68.62 780 VAL A N 1
ATOM 6303 C CA . VAL A 1 780 ? -28.856 2.779 28.702 1.00 68.62 780 VAL A CA 1
ATOM 6304 C C . VAL A 1 780 ? -29.095 1.288 28.453 1.00 68.62 780 VAL A C 1
ATOM 6306 O O . VAL A 1 780 ? -29.622 0.935 27.401 1.00 68.62 780 VAL A O 1
ATOM 6309 N N . LYS A 1 781 ? -28.809 0.416 29.429 1.00 70.81 781 LYS A N 1
ATOM 6310 C CA . LYS A 1 781 ? -29.031 -1.040 29.345 1.00 70.81 781 LYS A CA 1
ATOM 6311 C C . LYS A 1 781 ? -30.424 -1.463 28.817 1.00 70.81 781 LYS A C 1
ATOM 6313 O O . LYS A 1 781 ? -30.447 -2.286 27.902 1.00 70.81 781 LYS A O 1
ATOM 6318 N N . PRO A 1 782 ? -31.572 -0.901 29.262 1.00 75.00 782 PRO A N 1
ATOM 6319 C CA . PRO A 1 782 ? -32.890 -1.288 28.739 1.00 75.00 782 PRO A CA 1
ATOM 6320 C C . PRO A 1 782 ? -33.167 -0.841 27.293 1.00 75.00 782 PRO A C 1
ATOM 6322 O O . PRO A 1 782 ? -34.148 -1.291 26.716 1.00 75.00 782 PRO A O 1
ATOM 6325 N N . ARG A 1 783 ? -32.336 0.019 26.682 1.00 77.44 783 ARG A N 1
ATOM 6326 C CA . ARG A 1 783 ? -32.462 0.377 25.253 1.00 77.44 783 ARG A CA 1
ATOM 6327 C C . ARG A 1 783 ? -31.864 -0.666 24.312 1.00 77.44 783 ARG A C 1
ATOM 6329 O O . ARG A 1 783 ? -32.229 -0.699 23.145 1.00 77.44 783 ARG A O 1
ATOM 6336 N N . PHE A 1 784 ? -30.940 -1.485 24.810 1.00 81.44 784 PHE A N 1
ATOM 6337 C CA . PHE A 1 784 ? -30.235 -2.501 24.026 1.00 81.44 784 PHE A CA 1
ATOM 6338 C C . PHE A 1 784 ? -30.566 -3.933 24.463 1.00 81.44 784 PHE A C 1
ATOM 6340 O O . PHE A 1 784 ? -30.005 -4.872 23.909 1.00 81.44 784 PHE A O 1
ATOM 6347 N N . SER A 1 785 ? -31.489 -4.127 25.412 1.00 82.88 785 SER A N 1
ATOM 6348 C CA . SER A 1 785 ? -31.950 -5.458 25.836 1.00 82.88 785 SER A CA 1
ATOM 6349 C C . SER A 1 785 ? -32.476 -6.279 24.658 1.00 82.88 785 SER A C 1
ATOM 6351 O O . SER A 1 785 ? -32.054 -7.416 24.476 1.00 82.88 785 SER A O 1
ATOM 6353 N N . GLN A 1 786 ? -33.309 -5.678 23.803 1.00 84.81 786 GLN A N 1
ATOM 6354 C CA . GLN A 1 786 ? -33.841 -6.338 22.611 1.00 84.81 786 GLN A CA 1
ATOM 6355 C C . GLN A 1 786 ? -32.739 -6.677 21.589 1.00 84.81 786 GLN A C 1
ATOM 6357 O O . GLN A 1 786 ? -32.776 -7.734 20.964 1.00 84.81 786 GLN A O 1
ATOM 6362 N N . THR A 1 787 ? -31.717 -5.823 21.458 1.00 86.38 787 THR A N 1
ATOM 6363 C CA . THR A 1 787 ? -30.533 -6.085 20.620 1.00 86.38 787 THR A CA 1
ATOM 6364 C C . THR A 1 787 ? -29.703 -7.247 21.167 1.00 86.38 787 THR A C 1
ATOM 6366 O O . THR A 1 787 ? -29.214 -8.063 20.393 1.00 86.38 787 THR A O 1
ATOM 6369 N N . ILE A 1 788 ? -29.544 -7.338 22.491 1.00 85.94 788 ILE A N 1
ATOM 6370 C CA . ILE A 1 788 ? -28.825 -8.430 23.162 1.00 85.94 788 ILE A CA 1
ATOM 6371 C C . ILE A 1 788 ? -29.575 -9.752 22.980 1.00 85.94 788 ILE A C 1
ATOM 6373 O O . ILE A 1 788 ? -28.952 -10.733 22.586 1.00 85.94 788 ILE A O 1
ATOM 6377 N N . MET A 1 789 ? -30.900 -9.760 23.169 1.00 86.44 789 MET A N 1
ATOM 6378 C CA . MET A 1 789 ? -31.735 -10.937 22.896 1.00 86.44 789 MET A CA 1
ATOM 6379 C C . MET A 1 789 ? -31.579 -11.410 21.448 1.00 86.44 789 MET A C 1
ATOM 6381 O O . MET A 1 789 ? -31.239 -12.566 21.236 1.00 86.44 789 MET A O 1
ATOM 6385 N N . PHE A 1 790 ? -31.685 -10.508 20.462 1.00 88.88 790 PHE A N 1
ATOM 6386 C CA . PHE A 1 790 ? -31.448 -10.861 19.057 1.00 88.88 790 PHE A CA 1
ATOM 6387 C C . PHE A 1 790 ? -30.067 -11.507 18.825 1.00 88.88 790 PHE A C 1
ATOM 6389 O O . PHE A 1 790 ? -29.954 -12.469 18.068 1.00 88.88 790 PHE A O 1
ATOM 6396 N N . VAL A 1 791 ? -29.007 -10.991 19.460 1.00 88.88 791 VAL A N 1
ATOM 6397 C CA . VAL A 1 791 ? -27.650 -11.548 19.330 1.00 88.88 791 VAL A CA 1
ATOM 6398 C C . VAL A 1 791 ? -27.570 -12.960 19.921 1.00 88.88 791 VAL A C 1
ATOM 6400 O O . VAL A 1 791 ? -26.977 -13.839 19.294 1.00 88.88 791 VAL A O 1
ATOM 6403 N N . GLU A 1 792 ? -28.163 -13.200 21.093 1.00 86.69 792 GLU A N 1
ATOM 6404 C CA . GLU A 1 792 ? -28.199 -14.535 21.707 1.00 86.69 792 GLU A CA 1
ATOM 6405 C C . GLU A 1 792 ? -29.051 -15.522 20.893 1.00 86.69 792 GLU A C 1
ATOM 6407 O O . GLU A 1 792 ? -28.593 -16.637 20.624 1.00 86.69 792 GLU A O 1
ATOM 6412 N N . ASP A 1 793 ? -30.229 -15.102 20.429 1.00 88.31 793 ASP A N 1
ATOM 6413 C CA . ASP A 1 793 ? -31.137 -15.906 19.604 1.00 88.31 793 ASP A CA 1
ATOM 6414 C C . ASP A 1 793 ? -30.485 -16.283 18.263 1.00 88.31 793 ASP A C 1
ATOM 6416 O O . ASP A 1 793 ? -30.479 -17.454 17.877 1.00 88.31 793 ASP A O 1
ATOM 6420 N N . TYR A 1 794 ? -29.849 -15.324 17.574 1.00 87.56 794 TYR A N 1
ATOM 6421 C CA . TYR A 1 794 ? -29.141 -15.575 16.313 1.00 87.56 794 TYR A CA 1
ATOM 6422 C C . TYR A 1 794 ? -27.971 -16.550 16.498 1.00 87.56 794 TYR A C 1
ATOM 6424 O O . TYR A 1 794 ? -27.832 -17.506 15.733 1.00 87.56 794 TYR A O 1
ATOM 6432 N N . LEU A 1 795 ? -27.129 -16.349 17.519 1.00 86.12 795 LEU A N 1
ATOM 6433 C CA . LEU A 1 795 ? -26.000 -17.247 17.787 1.00 86.12 795 LEU A CA 1
ATOM 6434 C C . LEU A 1 795 ? -26.468 -18.655 18.186 1.00 86.12 795 LEU A C 1
ATOM 6436 O O . LEU A 1 795 ? -25.808 -19.632 17.834 1.00 86.12 795 LEU A O 1
ATOM 6440 N N . THR A 1 796 ? -27.612 -18.770 18.863 1.00 84.94 796 THR A N 1
ATOM 6441 C CA . THR A 1 796 ? -28.226 -20.061 19.210 1.00 84.94 796 THR A CA 1
ATOM 6442 C C . THR A 1 796 ? -28.767 -20.763 17.962 1.00 84.94 796 THR A C 1
ATOM 6444 O O . THR A 1 796 ? -28.400 -21.910 17.712 1.00 84.94 796 THR A O 1
ATOM 6447 N N . LYS A 1 797 ? -29.511 -20.054 17.100 1.00 84.38 797 LYS A N 1
ATOM 6448 C CA . LYS A 1 797 ? -29.997 -20.562 15.803 1.00 84.38 797 LYS A CA 1
ATOM 6449 C C . LYS A 1 797 ? -28.857 -21.079 14.913 1.00 84.38 797 LYS A C 1
ATOM 6451 O O . LYS A 1 797 ? -28.960 -22.166 14.354 1.00 84.38 797 LYS A O 1
ATOM 6456 N N . VAL A 1 798 ? -27.725 -20.368 14.854 1.00 82.00 798 VAL A N 1
ATOM 6457 C CA . VAL A 1 798 ? -26.520 -20.800 14.110 1.00 82.00 798 VAL A CA 1
ATOM 6458 C C . VAL A 1 798 ? -25.922 -22.112 14.654 1.00 82.00 798 VAL A C 1
ATOM 6460 O O . VAL A 1 798 ? -25.409 -22.923 13.877 1.00 82.00 798 VAL A O 1
ATOM 6463 N N . VAL A 1 799 ? -25.999 -22.360 15.968 1.00 79.50 799 VAL A N 1
ATOM 6464 C CA . VAL A 1 799 ? -25.580 -23.639 16.575 1.00 79.50 799 VAL A CA 1
ATOM 6465 C C . VAL A 1 799 ? -26.583 -24.756 16.266 1.00 79.50 799 VAL A C 1
ATOM 6467 O O . VAL A 1 799 ? -26.170 -25.858 15.897 1.00 79.50 799 VAL A O 1
ATOM 6470 N N . GLU A 1 800 ? -27.885 -24.483 16.373 1.00 77.88 800 GLU A N 1
ATOM 6471 C CA . GLU A 1 800 ? -28.958 -25.458 16.127 1.00 77.88 800 GLU A CA 1
ATOM 6472 C C . GLU A 1 800 ? -29.027 -25.916 14.662 1.00 77.88 800 GLU A C 1
ATOM 6474 O O . GLU A 1 800 ? -29.124 -27.116 14.390 1.00 77.88 800 GLU A O 1
ATOM 6479 N N . GLU A 1 801 ? -28.891 -24.989 13.709 1.00 67.56 801 GLU A N 1
ATOM 6480 C CA . GLU A 1 801 ? -28.909 -25.260 12.263 1.00 67.56 801 GLU A CA 1
ATOM 6481 C C . GLU A 1 801 ? -27.645 -25.987 11.751 1.00 67.56 801 GLU A C 1
ATOM 6483 O O . GLU A 1 801 ? -27.562 -26.317 10.568 1.00 67.56 801 GLU A O 1
ATOM 6488 N N . LYS A 1 802 ? -26.673 -26.286 12.631 1.00 59.50 802 LYS A N 1
ATOM 6489 C CA . LYS A 1 802 ? -25.371 -26.908 12.313 1.00 59.50 802 LYS A CA 1
ATOM 6490 C C . LYS A 1 802 ? -24.604 -26.142 11.231 1.00 59.50 802 LYS A C 1
ATOM 6492 O O . LYS A 1 802 ? -24.375 -26.658 10.135 1.00 59.50 802 LYS A O 1
ATOM 6497 N N . TRP A 1 803 ? -24.194 -24.919 11.572 1.00 61.16 803 TRP A N 1
ATOM 6498 C CA . TRP A 1 803 ? -23.536 -23.950 10.690 1.00 61.16 803 TRP A CA 1
ATOM 6499 C C . TRP A 1 803 ? -22.630 -24.553 9.599 1.00 61.16 803 TRP A C 1
ATOM 6501 O O . TRP A 1 803 ? -21.496 -24.977 9.834 1.00 61.16 803 TRP A O 1
ATOM 6511 N N . SER A 1 804 ? -23.111 -24.521 8.357 1.00 57.09 804 SER A N 1
ATOM 6512 C CA . SER A 1 804 ? -22.294 -24.807 7.185 1.00 57.09 804 SER A CA 1
ATOM 6513 C C . SER A 1 804 ? -21.587 -23.534 6.713 1.00 57.09 804 SER A C 1
ATOM 6515 O O . SER A 1 804 ? -22.244 -22.629 6.205 1.00 57.09 804 SER A O 1
ATOM 6517 N N . PHE A 1 805 ? -20.250 -23.496 6.765 1.00 64.62 805 PHE A N 1
ATOM 6518 C CA . PHE A 1 805 ? -19.418 -22.396 6.227 1.00 64.62 805 PHE A CA 1
ATOM 6519 C C . PHE A 1 805 ? -19.552 -22.150 4.701 1.00 64.62 805 PHE A C 1
ATOM 6521 O O . PHE A 1 805 ? -18.764 -21.404 4.127 1.00 64.62 805 PHE A O 1
ATOM 6528 N N . SER A 1 806 ? -20.505 -22.794 4.019 1.00 62.34 806 SER A N 1
ATOM 6529 C CA . SER A 1 806 ? -20.697 -22.748 2.567 1.00 62.34 806 SER A CA 1
ATOM 6530 C C . SER A 1 806 ? -21.430 -21.512 2.037 1.00 62.34 806 SER A C 1
ATOM 6532 O O . SER A 1 806 ? -21.327 -21.258 0.838 1.00 62.34 806 SER A O 1
ATOM 6534 N N . ASP A 1 807 ? -22.161 -20.756 2.867 1.00 75.06 807 ASP A N 1
ATOM 6535 C CA . ASP A 1 807 ? -22.759 -19.481 2.440 1.00 75.06 807 ASP A CA 1
ATOM 6536 C C . ASP A 1 807 ? -21.932 -18.284 2.931 1.00 75.06 807 ASP A C 1
ATOM 6538 O O . ASP A 1 807 ? -21.986 -17.881 4.094 1.00 75.06 807 ASP A O 1
ATOM 6542 N N . MET A 1 808 ? -21.202 -17.669 1.998 1.00 77.06 808 MET A N 1
ATOM 6543 C CA . MET A 1 808 ? -20.398 -16.468 2.240 1.00 77.06 808 MET A CA 1
ATOM 6544 C C . MET A 1 808 ? -21.231 -15.286 2.769 1.00 77.06 808 MET A C 1
ATOM 6546 O O . MET A 1 808 ? -20.711 -14.447 3.506 1.00 77.06 808 MET A O 1
ATOM 6550 N N . LYS A 1 809 ? -22.523 -15.198 2.419 1.00 79.25 809 LYS A N 1
ATOM 6551 C CA . LYS A 1 809 ? -23.402 -14.106 2.865 1.00 79.25 809 LYS A CA 1
ATOM 6552 C C . LYS A 1 809 ? -23.814 -14.284 4.324 1.00 79.25 809 LYS A C 1
ATOM 6554 O O . LYS A 1 809 ? -23.781 -13.319 5.088 1.00 79.25 809 LYS A O 1
ATOM 6559 N N . GLN A 1 810 ? -24.128 -15.516 4.726 1.00 83.38 810 GLN A N 1
ATOM 6560 C CA . GLN A 1 810 ? -24.367 -15.857 6.129 1.00 83.38 810 GLN A CA 1
ATOM 6561 C C . GLN A 1 810 ? -23.084 -15.671 6.959 1.00 83.38 810 GLN A C 1
ATOM 6563 O O . GLN A 1 810 ? -23.141 -15.080 8.035 1.00 83.38 810 GLN A O 1
ATOM 6568 N N . ASN A 1 811 ? -21.912 -16.065 6.435 1.00 84.69 811 ASN A N 1
ATOM 6569 C CA . ASN A 1 811 ? -20.617 -15.816 7.088 1.00 84.69 811 ASN A CA 1
ATOM 6570 C C . ASN A 1 811 ? -20.391 -14.314 7.363 1.00 84.69 811 ASN A C 1
ATOM 6572 O O . ASN A 1 811 ? -19.957 -13.952 8.459 1.00 84.69 811 ASN A O 1
ATOM 6576 N N . LYS A 1 812 ? -20.734 -13.436 6.405 1.00 85.69 812 LYS A N 1
ATOM 6577 C CA . LYS A 1 812 ? -20.650 -11.970 6.550 1.00 85.69 812 LYS A CA 1
ATOM 6578 C C . LYS A 1 812 ? -21.603 -11.421 7.619 1.00 85.69 812 LYS A C 1
ATOM 6580 O O . LYS A 1 812 ? -21.189 -10.570 8.403 1.00 85.69 812 LYS A O 1
ATOM 6585 N N . LEU A 1 813 ? -22.846 -11.908 7.687 1.00 89.44 813 LEU A N 1
ATOM 6586 C CA . LEU A 1 813 ? -23.781 -11.524 8.753 1.00 89.44 813 LEU A CA 1
ATOM 6587 C C . LEU A 1 813 ? -23.269 -11.973 10.126 1.00 89.44 813 LEU A C 1
ATOM 6589 O O . LEU A 1 813 ? -23.185 -11.159 11.043 1.00 89.44 813 LEU A O 1
ATOM 6593 N N . THR A 1 814 ? -22.842 -13.231 10.256 1.00 88.12 814 THR A N 1
ATOM 6594 C CA . THR A 1 814 ? -22.305 -13.761 11.517 1.00 88.12 814 THR A CA 1
ATOM 6595 C C . THR A 1 814 ? -21.048 -13.011 11.971 1.00 88.12 814 THR A C 1
ATOM 6597 O O . THR A 1 814 ? -20.894 -12.778 13.167 1.00 88.12 814 THR A O 1
ATOM 6600 N N . PHE A 1 815 ? -20.182 -12.559 11.053 1.00 89.88 815 PHE A N 1
ATOM 6601 C CA . PHE A 1 815 ? -19.048 -11.687 11.392 1.00 89.88 815 PHE A CA 1
ATOM 6602 C C . PHE A 1 815 ? -19.501 -10.382 12.065 1.00 89.88 815 PHE A C 1
ATOM 6604 O O . PHE A 1 815 ? -19.000 -10.046 13.139 1.00 89.88 815 PHE A O 1
ATOM 6611 N N . GLU A 1 816 ? -20.468 -9.667 11.480 1.00 90.38 816 GLU A N 1
ATOM 6612 C CA . GLU A 1 816 ? -20.950 -8.396 12.041 1.00 90.38 816 GLU A CA 1
ATOM 6613 C C . GLU A 1 816 ? -21.747 -8.591 13.340 1.00 90.38 816 GLU A C 1
ATOM 6615 O O . GLU A 1 816 ? -21.600 -7.793 14.263 1.00 90.38 816 GLU A O 1
ATOM 6620 N N . VAL A 1 817 ? -22.514 -9.680 13.477 1.00 91.12 817 VAL A N 1
ATOM 6621 C CA . VAL A 1 817 ? -23.203 -10.026 14.736 1.00 91.12 817 VAL A CA 1
ATOM 6622 C C . VAL A 1 817 ? -22.198 -10.360 15.848 1.00 91.12 817 VAL A C 1
ATOM 6624 O O . VAL A 1 817 ? -22.345 -9.876 16.969 1.00 91.12 817 VAL A O 1
ATOM 6627 N N . VAL A 1 818 ? -21.127 -11.107 15.556 1.00 90.44 818 VAL A N 1
ATOM 6628 C CA . VAL A 1 818 ? -20.041 -11.378 16.520 1.00 90.44 818 VAL A CA 1
ATOM 6629 C C . VAL A 1 818 ? -19.264 -10.100 16.868 1.00 90.44 818 VAL A C 1
ATOM 6631 O O . VAL A 1 818 ? -18.868 -9.910 18.020 1.00 90.44 818 VAL A O 1
ATOM 6634 N N . ASN A 1 819 ? -19.066 -9.193 15.910 1.00 90.50 819 ASN A N 1
ATOM 6635 C CA . ASN A 1 819 ? -18.432 -7.892 16.138 1.00 90.50 819 ASN A CA 1
ATOM 6636 C C . ASN A 1 819 ? -19.305 -6.979 17.027 1.00 90.50 819 ASN A C 1
ATOM 6638 O O . ASN A 1 819 ? -18.799 -6.371 17.972 1.00 90.50 819 ASN A O 1
ATOM 6642 N N . LEU A 1 820 ? -20.623 -6.956 16.796 1.00 90.50 820 LEU A N 1
ATOM 6643 C CA . LEU A 1 820 ? -21.612 -6.287 17.646 1.00 90.50 820 LEU A CA 1
ATOM 6644 C C . LEU A 1 820 ? -21.613 -6.871 19.069 1.00 90.50 820 LEU A C 1
ATOM 6646 O O . LEU A 1 820 ? -21.490 -6.121 20.039 1.00 90.50 820 LEU A O 1
ATOM 6650 N N . ALA A 1 821 ? -21.656 -8.203 19.196 1.00 90.50 821 ALA A N 1
ATOM 6651 C CA . ALA A 1 821 ? -21.568 -8.905 20.476 1.00 90.50 821 ALA A CA 1
ATOM 6652 C C . ALA A 1 821 ? -20.298 -8.513 21.246 1.00 90.50 821 ALA A C 1
ATOM 6654 O O . ALA A 1 821 ? -20.374 -8.121 22.410 1.00 90.50 821 ALA A O 1
ATOM 6655 N N . LYS A 1 822 ? -19.133 -8.527 20.581 1.00 89.94 822 LYS A N 1
ATOM 6656 C CA . LYS A 1 822 ? -17.854 -8.123 21.176 1.00 89.94 822 LYS A CA 1
ATOM 6657 C C . LYS A 1 822 ? -17.917 -6.719 21.783 1.00 89.94 822 LYS A C 1
ATOM 6659 O O . LYS A 1 822 ? -17.460 -6.529 22.907 1.00 89.94 822 LYS A O 1
ATOM 6664 N N . GLN A 1 823 ? -18.450 -5.735 21.062 1.00 88.38 823 GLN A N 1
ATOM 6665 C CA . GLN A 1 823 ? -18.461 -4.351 21.547 1.00 88.38 823 GLN A CA 1
ATOM 6666 C C . GLN A 1 823 ? -19.464 -4.158 22.693 1.00 88.38 823 GLN A C 1
ATOM 6668 O O . GLN A 1 823 ? -19.136 -3.510 23.686 1.00 88.38 823 GLN A O 1
ATOM 6673 N N . LEU A 1 824 ? -20.627 -4.818 22.641 1.00 87.75 824 LEU A N 1
ATOM 6674 C CA . LEU A 1 824 ? -21.582 -4.851 23.758 1.00 87.75 824 LEU A CA 1
ATOM 6675 C C . LEU A 1 824 ? -20.978 -5.482 25.033 1.00 87.75 824 LEU A C 1
ATOM 6677 O O . LEU A 1 824 ? -21.222 -5.001 26.143 1.00 87.75 824 LEU A O 1
ATOM 6681 N N . ILE A 1 825 ? -20.146 -6.520 24.885 1.00 87.44 825 ILE A N 1
ATOM 6682 C CA . ILE A 1 825 ? -19.364 -7.122 25.979 1.00 87.44 825 ILE A CA 1
ATOM 6683 C C . ILE A 1 825 ? -18.321 -6.130 26.513 1.00 87.44 825 ILE A C 1
ATOM 6685 O O . ILE A 1 825 ? -18.233 -5.920 27.721 1.00 87.44 825 ILE A O 1
ATOM 6689 N N . TYR A 1 826 ? -17.562 -5.480 25.627 1.00 84.94 826 TYR A N 1
ATOM 6690 C CA . TYR A 1 826 ? -16.487 -4.552 25.998 1.00 84.94 826 TYR A CA 1
ATOM 6691 C C . TYR A 1 826 ? -17.017 -3.289 26.701 1.00 84.94 826 TYR A C 1
ATOM 6693 O O . TYR A 1 826 ? -16.363 -2.774 27.609 1.00 84.94 826 TYR A O 1
ATOM 6701 N N . PHE A 1 827 ? -18.208 -2.804 26.336 1.00 82.69 827 PHE A N 1
ATOM 6702 C CA . PHE A 1 827 ? -18.890 -1.700 27.025 1.00 82.69 827 PHE A CA 1
ATOM 6703 C C . PHE A 1 827 ? -19.585 -2.126 28.333 1.00 82.69 827 PHE A C 1
ATOM 6705 O O . PHE A 1 827 ? -19.869 -1.267 29.180 1.00 82.69 827 PHE A O 1
ATOM 6712 N N . GLY A 1 828 ? -19.769 -3.435 28.542 1.00 79.12 828 GLY A N 1
ATOM 6713 C CA . GLY A 1 828 ? -20.226 -4.037 29.796 1.00 79.12 828 GLY A CA 1
ATOM 6714 C C . GLY A 1 828 ? -21.738 -4.155 29.955 1.00 79.12 828 GLY A C 1
ATOM 6715 O O . GLY A 1 828 ? -22.238 -3.971 31.062 1.00 79.12 828 GLY A O 1
ATOM 6716 N N . PHE A 1 829 ? -22.478 -4.423 28.876 1.00 81.56 829 PHE A N 1
ATOM 6717 C CA . PHE A 1 829 ? -23.927 -4.644 28.974 1.00 81.56 829 PHE A CA 1
ATOM 6718 C C . PHE A 1 829 ? -24.301 -6.045 29.482 1.00 81.56 829 PHE A C 1
ATOM 6720 O O . PHE A 1 829 ? -25.314 -6.189 30.173 1.00 81.56 829 PHE A O 1
ATOM 6727 N N . TYR A 1 830 ? -23.476 -7.049 29.179 1.00 81.81 830 TYR A N 1
ATOM 6728 C CA . TYR A 1 830 ? -23.630 -8.429 29.648 1.00 81.81 830 TYR A CA 1
ATOM 6729 C C . TYR A 1 830 ? -23.247 -8.560 31.130 1.00 81.81 830 TYR A C 1
ATOM 6731 O O . TYR A 1 830 ? -22.246 -7.983 31.560 1.00 81.81 830 TYR A O 1
ATOM 6739 N N . SER A 1 831 ? -24.023 -9.324 31.909 1.00 81.12 831 SER A N 1
ATOM 6740 C CA . SER A 1 831 ? -23.621 -9.729 33.265 1.00 81.12 831 SER A CA 1
ATOM 6741 C C . SER A 1 831 ? -22.513 -10.793 33.215 1.00 81.12 831 SER A C 1
ATOM 6743 O O . SER A 1 831 ? -22.227 -11.349 32.152 1.00 81.12 831 SER A O 1
ATOM 6745 N N . PHE A 1 832 ? -21.867 -11.101 34.343 1.00 81.62 832 PHE A N 1
ATOM 6746 C CA . PHE A 1 832 ? -20.836 -12.143 34.361 1.00 81.62 832 PHE A CA 1
ATOM 6747 C C . PHE A 1 832 ? -21.455 -13.531 34.124 1.00 81.62 832 PHE A C 1
ATOM 6749 O O . PHE A 1 832 ? -20.883 -14.336 33.387 1.00 81.62 832 PHE A O 1
ATOM 6756 N N . SER A 1 833 ? -22.668 -13.760 34.634 1.00 81.31 833 SER A N 1
ATOM 6757 C CA . SER A 1 833 ? -23.499 -14.926 34.325 1.00 81.31 833 SER A CA 1
ATOM 6758 C C . SER A 1 833 ? -23.822 -15.040 32.824 1.00 81.31 833 SER A C 1
ATOM 6760 O O . SER A 1 833 ? -23.585 -16.089 32.215 1.00 81.31 833 SER A O 1
ATOM 6762 N N . ASP A 1 834 ? -24.260 -13.951 32.176 1.00 83.38 834 ASP A N 1
ATOM 6763 C CA . ASP A 1 834 ? -24.539 -13.960 30.730 1.00 83.38 834 ASP A CA 1
ATOM 6764 C C . ASP A 1 834 ? -23.268 -14.226 29.903 1.00 83.38 834 ASP A C 1
ATOM 6766 O O . ASP A 1 834 ? -23.313 -14.976 28.930 1.00 83.38 834 ASP A O 1
ATOM 6770 N N . LEU A 1 835 ? -22.106 -13.686 30.303 1.00 85.19 835 LEU A N 1
ATOM 6771 C CA . LEU A 1 835 ? -20.824 -13.969 29.639 1.00 85.19 835 LEU A CA 1
ATOM 6772 C C . LEU A 1 835 ? -20.451 -15.458 29.700 1.00 85.19 835 LEU A C 1
ATOM 6774 O O . LEU A 1 835 ? -19.923 -15.998 28.724 1.00 85.19 835 LEU A O 1
ATOM 6778 N N . LEU A 1 836 ? -20.735 -16.139 30.812 1.00 82.50 836 LEU A N 1
ATOM 6779 C CA . LEU A 1 836 ? -20.498 -17.578 30.962 1.00 82.50 836 LEU A CA 1
ATOM 6780 C C . LEU A 1 836 ? -21.488 -18.411 30.125 1.00 82.50 836 LEU A C 1
ATOM 6782 O O . LEU A 1 836 ? -21.075 -19.402 29.516 1.00 82.50 836 LEU A O 1
ATOM 6786 N N . ARG A 1 837 ? -22.759 -17.990 30.011 1.00 83.25 837 ARG A N 1
ATOM 6787 C CA . ARG A 1 837 ? -23.738 -18.579 29.071 1.00 83.25 837 ARG A CA 1
ATOM 6788 C C . ARG A 1 837 ? -23.261 -18.427 27.623 1.00 83.25 837 ARG A C 1
ATOM 6790 O O . ARG A 1 837 ? -23.115 -19.423 26.917 1.00 83.25 837 ARG A O 1
ATOM 6797 N N . LEU A 1 838 ? -22.936 -17.202 27.214 1.00 85.94 838 LEU A N 1
ATOM 6798 C CA . LEU A 1 838 ? -22.503 -16.867 25.858 1.00 85.94 838 LEU A CA 1
ATOM 6799 C C . LEU A 1 838 ? -21.195 -17.574 25.465 1.00 85.94 838 LEU A C 1
ATOM 6801 O O . LEU A 1 838 ? -21.047 -18.003 24.322 1.00 85.94 838 LEU A O 1
ATOM 6805 N N . THR A 1 839 ? -20.265 -17.763 26.409 1.00 83.44 839 THR A N 1
ATOM 6806 C CA . THR A 1 839 ? -19.017 -18.515 26.179 1.00 83.44 839 THR A CA 1
ATOM 6807 C C . THR A 1 839 ? -19.290 -19.940 25.700 1.00 83.44 839 THR A C 1
ATOM 6809 O O . THR A 1 839 ? -18.632 -20.400 24.767 1.00 83.44 839 THR A O 1
ATOM 6812 N N . LYS A 1 840 ? -20.283 -20.630 26.275 1.00 82.88 840 LYS A N 1
ATOM 6813 C CA . LYS A 1 840 ? -20.639 -22.009 25.896 1.00 82.88 840 LYS A CA 1
ATOM 6814 C C . LYS A 1 840 ? -21.172 -22.071 24.459 1.00 82.88 840 LYS A C 1
ATOM 6816 O O . LYS A 1 840 ? -20.756 -22.943 23.691 1.00 82.88 840 LYS A O 1
ATOM 6821 N N . THR A 1 841 ? -21.999 -21.103 24.057 1.00 84.12 841 THR A N 1
ATOM 6822 C CA . THR A 1 841 ? -22.475 -20.956 22.669 1.00 84.12 841 THR A CA 1
ATOM 6823 C C . THR A 1 841 ? -21.314 -20.657 21.715 1.00 84.12 841 THR A C 1
ATOM 6825 O O . THR A 1 841 ? -21.131 -21.359 20.723 1.00 84.12 841 THR A O 1
ATOM 6828 N N . LEU A 1 842 ? -20.456 -19.684 22.044 1.00 85.12 842 LEU A N 1
ATOM 6829 C CA . LEU A 1 842 ? -19.302 -19.296 21.222 1.00 85.12 842 LEU A CA 1
ATOM 6830 C C . LEU A 1 842 ? -18.255 -20.414 21.062 1.00 85.12 842 LEU A C 1
ATOM 6832 O O . LEU A 1 842 ? -17.671 -20.552 19.988 1.00 85.12 842 LEU A O 1
ATOM 6836 N N . LEU A 1 843 ? -18.017 -21.232 22.092 1.00 82.94 843 LEU A N 1
ATOM 6837 C CA . LEU A 1 843 ? -17.136 -22.400 21.989 1.00 82.94 843 LEU A CA 1
ATOM 6838 C C . LEU A 1 843 ? -17.763 -23.516 21.146 1.00 82.94 843 LEU A C 1
ATOM 6840 O O . LEU A 1 843 ? -17.056 -24.127 20.347 1.00 82.94 843 LEU A O 1
ATOM 6844 N N . SER A 1 844 ? -19.080 -23.722 21.243 1.00 80.88 844 SER A N 1
ATOM 6845 C CA . SER A 1 844 ? -19.810 -24.679 20.397 1.00 80.88 844 SER A CA 1
ATOM 6846 C C . SER A 1 844 ? -19.747 -24.292 18.912 1.00 80.88 844 SER A C 1
ATOM 6848 O O . SER A 1 844 ? -19.533 -25.151 18.061 1.00 80.88 844 SER A O 1
ATOM 6850 N N . ILE A 1 845 ? -19.828 -22.991 18.605 1.00 79.75 845 ILE A N 1
ATOM 6851 C CA . ILE A 1 845 ? -19.617 -22.429 17.259 1.00 79.75 845 ILE A CA 1
ATOM 6852 C C . ILE A 1 845 ? -18.198 -22.728 16.730 1.00 79.75 845 ILE A C 1
ATOM 6854 O O . ILE A 1 845 ? -18.013 -22.971 15.536 1.00 79.75 845 ILE A O 1
ATOM 6858 N N . LEU A 1 846 ? -17.184 -22.730 17.602 1.00 77.00 846 LEU A N 1
ATOM 6859 C CA . LEU A 1 846 ? -15.793 -23.005 17.229 1.00 77.00 846 LEU A CA 1
ATOM 6860 C C . LEU A 1 846 ? -15.432 -24.505 17.162 1.00 77.00 846 LEU A C 1
ATOM 6862 O O . LEU A 1 846 ? -14.441 -24.840 16.510 1.00 77.00 846 LEU A O 1
ATOM 6866 N N . ASP A 1 847 ? -16.198 -25.401 17.800 1.00 73.25 847 ASP A N 1
ATOM 6867 C CA . ASP A 1 847 ? -15.947 -26.859 17.787 1.00 73.25 847 ASP A CA 1
ATOM 6868 C C . ASP A 1 847 ? -16.422 -27.547 16.489 1.00 73.25 847 ASP A C 1
ATOM 6870 O O . ASP A 1 847 ? -16.246 -28.754 16.315 1.00 73.25 847 ASP A O 1
ATOM 6874 N N . TYR A 1 848 ? -16.998 -26.798 15.537 1.00 64.12 848 TYR A N 1
ATOM 6875 C CA . TYR A 1 848 ? -17.417 -27.355 14.251 1.00 64.12 848 TYR A CA 1
ATOM 6876 C C . TYR A 1 848 ? -16.217 -27.751 13.372 1.00 64.12 848 TYR A C 1
ATOM 6878 O O . TYR A 1 848 ? -15.617 -26.944 12.653 1.00 64.12 848 TYR A O 1
ATOM 6886 N N . VAL A 1 849 ? -15.889 -29.043 13.411 1.00 53.66 849 VAL A N 1
ATOM 6887 C CA . VAL A 1 849 ? -14.983 -29.705 12.469 1.00 53.66 849 VAL A CA 1
ATOM 6888 C C . VAL A 1 849 ? -15.791 -30.133 11.237 1.00 53.66 849 VAL A C 1
ATOM 6890 O O . VAL A 1 849 ? -16.668 -30.987 11.370 1.00 53.66 849 VAL A O 1
ATOM 6893 N N . PRO A 1 850 ? -15.509 -29.617 10.024 1.00 50.62 850 PRO A N 1
ATOM 6894 C CA . PRO A 1 850 ? -16.173 -30.107 8.821 1.00 50.62 850 PRO A CA 1
ATOM 6895 C C . PRO A 1 850 ? -15.828 -31.589 8.592 1.00 50.62 850 PRO A C 1
ATOM 6897 O O . PRO A 1 850 ? -14.656 -31.952 8.476 1.00 50.62 850 PRO A O 1
ATOM 6900 N N . GLU A 1 851 ? -16.852 -32.444 8.472 1.00 36.81 851 GLU A N 1
ATOM 6901 C CA . GLU A 1 851 ? -16.743 -33.922 8.469 1.00 36.81 851 GLU A CA 1
ATOM 6902 C C . GLU A 1 851 ? -15.823 -34.522 7.381 1.00 36.81 851 GLU A C 1
ATOM 6904 O O . GLU A 1 851 ? -15.479 -35.702 7.428 1.00 36.81 851 GLU A O 1
ATOM 6909 N N . LYS A 1 852 ? -15.363 -33.725 6.410 1.00 38.38 852 LYS A N 1
ATOM 6910 C CA . LYS A 1 852 ? -14.495 -34.163 5.303 1.00 38.38 852 LYS A CA 1
ATOM 6911 C C . LYS A 1 852 ? -13.062 -34.549 5.708 1.00 38.38 852 LYS A C 1
ATOM 6913 O O . LYS A 1 852 ? -12.340 -35.071 4.861 1.00 38.38 852 LYS A O 1
ATOM 6918 N N . HIS A 1 853 ? -12.637 -34.314 6.954 1.00 36.81 853 HIS A N 1
ATOM 6919 C CA . HIS A 1 853 ? -11.248 -34.536 7.392 1.00 36.81 853 HIS A CA 1
ATOM 6920 C C . HIS A 1 853 ? -10.998 -35.731 8.327 1.00 36.81 853 HIS A C 1
ATOM 6922 O O . HIS A 1 853 ? -9.849 -35.956 8.704 1.00 36.81 853 HIS A O 1
ATOM 6928 N N . ILE A 1 854 ? -12.012 -36.539 8.663 1.00 34.06 854 ILE A N 1
ATOM 6929 C CA . ILE A 1 854 ? -11.829 -37.730 9.512 1.00 34.06 854 ILE A CA 1
ATOM 6930 C C . ILE A 1 854 ? -12.153 -39.005 8.725 1.00 34.06 854 ILE A C 1
ATOM 6932 O O . ILE A 1 854 ? -13.236 -39.572 8.833 1.00 34.06 854 ILE A O 1
ATOM 6936 N N . THR A 1 855 ? -11.176 -39.512 7.969 1.00 27.59 855 THR A N 1
ATOM 6937 C CA . THR A 1 855 ? -11.142 -40.943 7.627 1.00 27.59 855 THR A CA 1
ATOM 6938 C C . THR A 1 855 ? -10.679 -41.720 8.863 1.00 27.59 855 THR A C 1
ATOM 6940 O O . THR A 1 855 ? -9.534 -41.521 9.282 1.00 27.59 855 THR A O 1
ATOM 6943 N N . PRO A 1 856 ? -11.497 -42.605 9.463 1.00 34.62 856 PRO A N 1
ATOM 6944 C CA . PRO A 1 856 ? -11.062 -43.380 10.615 1.00 34.62 856 PRO A CA 1
ATOM 6945 C C . PRO A 1 856 ? -9.982 -44.375 10.188 1.00 34.62 856 PRO A C 1
ATOM 6947 O O . PRO A 1 856 ? -10.205 -45.189 9.290 1.00 34.62 856 PRO A O 1
ATOM 6950 N N . VAL A 1 857 ? -8.831 -44.357 10.864 1.00 33.00 857 VAL A N 1
ATOM 6951 C CA . VAL A 1 857 ? -7.850 -45.446 10.774 1.00 33.00 857 VAL A CA 1
ATOM 6952 C C . VAL A 1 857 ? -8.447 -46.659 11.488 1.00 33.00 857 VAL A C 1
ATOM 6954 O O . VAL A 1 857 ? -8.307 -46.828 12.698 1.00 33.00 857 VAL A O 1
ATOM 6957 N N . ALA A 1 858 ? -9.185 -47.473 10.736 1.00 31.00 858 ALA A N 1
ATOM 6958 C CA . ALA A 1 858 ? -9.742 -48.722 11.229 1.00 31.00 858 ALA A CA 1
ATOM 6959 C C . ALA A 1 858 ? -8.620 -49.742 11.478 1.00 31.00 858 ALA A C 1
ATOM 6961 O O . ALA A 1 858 ? -7.689 -49.880 10.685 1.00 31.00 858 ALA A O 1
ATOM 6962 N N . MET A 1 859 ? -8.722 -50.458 12.597 1.00 33.81 859 MET A N 1
ATOM 6963 C CA . MET A 1 859 ? -7.734 -51.442 13.036 1.00 33.81 859 MET A CA 1
ATOM 6964 C C . MET A 1 859 ? -7.546 -52.564 12.004 1.00 33.81 859 MET A C 1
ATOM 6966 O O . MET A 1 859 ? -8.507 -53.239 11.640 1.00 33.81 859 MET A O 1
ATOM 6970 N N . ALA A 1 860 ? -6.294 -52.842 11.639 1.00 28.48 860 ALA A N 1
ATOM 6971 C CA . ALA A 1 860 ? -5.890 -54.097 11.013 1.00 28.48 860 ALA A CA 1
ATOM 6972 C C . ALA A 1 860 ? -4.715 -54.688 11.805 1.00 28.48 860 ALA A C 1
ATOM 6974 O O . ALA A 1 860 ? -3.602 -54.164 11.799 1.00 28.48 860 ALA A O 1
ATOM 6975 N N . THR A 1 861 ? -4.979 -55.763 12.543 1.00 29.16 861 THR A N 1
ATOM 6976 C CA . THR A 1 861 ? -3.973 -56.482 13.330 1.00 29.16 861 THR A CA 1
ATOM 6977 C C . THR A 1 861 ? -3.096 -57.370 12.450 1.00 29.16 861 THR A C 1
ATOM 6979 O O . THR A 1 861 ? -3.630 -58.179 11.700 1.00 29.16 861 THR A O 1
ATOM 6982 N N . ALA A 1 862 ? -1.779 -57.277 12.653 1.00 34.94 862 ALA A N 1
ATOM 6983 C CA . ALA A 1 862 ? -0.758 -58.317 12.474 1.00 34.94 862 ALA A CA 1
ATOM 6984 C C . ALA A 1 862 ? -0.836 -59.258 11.246 1.00 34.94 862 ALA A C 1
ATOM 6986 O O . ALA A 1 862 ? -1.633 -60.192 11.215 1.00 34.94 862 ALA A O 1
ATOM 6987 N N . THR A 1 863 ? 0.141 -59.149 10.336 1.00 27.75 863 THR A N 1
ATOM 6988 C CA . THR A 1 863 ? 1.166 -60.194 10.049 1.00 27.75 863 THR A CA 1
ATOM 6989 C C . THR A 1 863 ? 2.052 -59.799 8.857 1.00 27.75 863 THR A C 1
ATOM 6991 O O . THR A 1 863 ? 1.549 -59.243 7.890 1.00 27.75 863 THR A O 1
ATOM 6994 N N . GLY A 1 864 ? 3.333 -60.189 8.881 1.00 28.12 864 GLY A N 1
ATOM 6995 C CA . GLY A 1 864 ? 4.121 -60.416 7.656 1.00 28.12 864 GLY A CA 1
ATOM 6996 C C . GLY A 1 864 ? 5.077 -59.298 7.224 1.00 28.12 864 GLY A C 1
ATOM 6997 O O . GLY A 1 864 ? 4.656 -58.215 6.850 1.00 28.12 864 GLY A O 1
ATOM 6998 N N . GLU A 1 865 ? 6.366 -59.622 7.266 1.00 32.31 865 GLU A N 1
ATOM 6999 C CA . GLU A 1 865 ? 7.560 -58.819 6.966 1.00 32.31 865 GLU A CA 1
ATOM 7000 C C . GLU A 1 865 ? 7.720 -58.333 5.498 1.00 32.31 865 GLU A C 1
ATOM 7002 O O . GLU A 1 865 ? 6.995 -58.743 4.595 1.00 32.31 865 GLU A O 1
ATOM 7007 N N . ASP A 1 866 ? 8.757 -57.505 5.291 1.00 32.38 866 ASP A N 1
ATOM 7008 C CA . ASP A 1 866 ? 9.406 -57.118 4.021 1.00 32.38 866 ASP A CA 1
ATOM 7009 C C . ASP A 1 866 ? 8.687 -56.173 3.029 1.00 32.38 866 ASP A C 1
ATOM 7011 O O . ASP A 1 866 ? 8.179 -56.603 1.992 1.00 32.38 866 ASP A O 1
ATOM 7015 N N . GLN A 1 867 ? 8.843 -54.850 3.239 1.00 29.95 867 GLN A N 1
ATOM 7016 C CA . GLN A 1 867 ? 9.434 -53.928 2.233 1.00 29.95 867 GLN A CA 1
ATOM 7017 C C . GLN A 1 867 ? 9.655 -52.493 2.759 1.00 29.95 867 GLN A C 1
ATOM 7019 O O . GLN A 1 867 ? 8.956 -51.543 2.407 1.00 29.95 867 GLN A O 1
ATOM 7024 N N . ASP A 1 868 ? 10.698 -52.307 3.568 1.00 37.69 868 ASP A N 1
ATOM 7025 C CA . ASP A 1 868 ? 11.063 -50.992 4.105 1.00 37.69 868 ASP A CA 1
ATOM 7026 C C . ASP A 1 868 ? 12.126 -50.300 3.223 1.00 37.69 868 ASP A C 1
ATOM 7028 O O . ASP A 1 868 ? 13.314 -50.620 3.331 1.00 37.69 868 ASP A O 1
ATOM 7032 N N . LYS A 1 869 ? 11.702 -49.389 2.315 1.00 32.34 869 LYS A N 1
ATOM 7033 C CA . LYS A 1 869 ? 12.516 -48.243 1.806 1.00 32.34 869 LYS A CA 1
ATOM 7034 C C . LYS A 1 869 ? 11.881 -47.273 0.790 1.00 32.34 869 LYS A C 1
ATOM 7036 O O . LYS A 1 869 ? 12.542 -46.294 0.451 1.00 32.34 869 LYS A O 1
ATOM 7041 N N . SER A 1 870 ? 10.654 -47.477 0.298 1.00 28.34 870 SER A N 1
ATOM 7042 C CA . SER A 1 870 ? 10.056 -46.604 -0.741 1.00 28.34 870 SER A CA 1
ATOM 7043 C C . SER A 1 870 ? 8.957 -45.635 -0.266 1.00 28.34 870 SER A C 1
ATOM 7045 O O . SER A 1 870 ? 8.643 -44.700 -0.997 1.00 28.34 870 SER A O 1
ATOM 7047 N N . MET A 1 871 ? 8.401 -45.787 0.943 1.00 28.55 871 MET A N 1
ATOM 7048 C CA . MET A 1 871 ? 7.192 -45.055 1.387 1.00 28.55 871 MET A CA 1
ATOM 7049 C C . MET A 1 871 ? 7.417 -43.869 2.349 1.00 28.55 871 MET A C 1
ATOM 7051 O O . MET A 1 871 ? 6.494 -43.440 3.032 1.00 28.55 871 MET A O 1
ATOM 7055 N N . ILE A 1 872 ? 8.617 -43.277 2.381 1.00 31.08 872 ILE A N 1
ATOM 7056 C CA . ILE A 1 872 ? 8.890 -42.051 3.173 1.00 31.08 872 ILE A CA 1
ATOM 7057 C C . ILE A 1 872 ? 8.850 -40.773 2.296 1.00 31.08 872 ILE A C 1
ATOM 7059 O O . ILE A 1 872 ? 8.869 -39.657 2.806 1.00 31.08 872 ILE A O 1
ATOM 7063 N N . SER A 1 873 ? 8.715 -40.905 0.968 1.00 26.44 873 SER A N 1
ATOM 7064 C CA . SER A 1 873 ? 8.750 -39.765 0.031 1.00 26.44 873 SER A CA 1
ATOM 7065 C C . SER A 1 873 ? 7.397 -39.078 -0.240 1.00 26.44 873 SER A C 1
ATOM 7067 O O . SER A 1 873 ? 7.394 -38.021 -0.866 1.00 26.44 873 SER A O 1
ATOM 7069 N N . GLU A 1 874 ? 6.259 -39.636 0.191 1.00 28.05 874 GLU A N 1
ATOM 7070 C CA . GLU A 1 874 ? 4.915 -39.134 -0.184 1.00 28.05 874 GLU A CA 1
ATOM 7071 C C . GLU A 1 874 ? 4.183 -38.332 0.911 1.00 28.05 874 GLU A C 1
ATOM 7073 O O . GLU A 1 874 ? 3.080 -37.841 0.683 1.00 28.05 874 GLU A O 1
ATOM 7078 N N . VAL A 1 875 ? 4.794 -38.121 2.083 1.00 30.61 875 VAL A N 1
ATOM 7079 C CA . VAL A 1 875 ? 4.172 -37.351 3.188 1.00 30.61 875 VAL A CA 1
ATOM 7080 C C . VAL A 1 875 ? 4.449 -35.837 3.089 1.00 30.61 875 VAL A C 1
ATOM 7082 O O . VAL A 1 875 ? 3.822 -35.044 3.784 1.00 30.61 875 VAL A O 1
ATOM 7085 N N . ILE A 1 876 ? 5.339 -35.400 2.186 1.00 31.41 876 ILE A N 1
ATOM 7086 C CA . ILE A 1 876 ? 5.636 -33.975 1.949 1.00 31.41 876 ILE A CA 1
ATOM 7087 C C . ILE A 1 876 ? 5.387 -33.625 0.479 1.00 31.41 876 ILE A C 1
ATOM 7089 O O . ILE A 1 876 ? 6.300 -33.435 -0.320 1.00 31.41 876 ILE A O 1
ATOM 7093 N N . SER A 1 877 ? 4.110 -33.518 0.126 1.00 22.30 877 SER A N 1
ATOM 7094 C CA . SER A 1 877 ? 3.652 -32.807 -1.069 1.00 22.30 877 SER A CA 1
ATOM 7095 C C . SER A 1 877 ? 2.536 -31.854 -0.646 1.00 22.30 877 SER A C 1
ATOM 7097 O O . SER A 1 877 ? 1.456 -32.327 -0.284 1.00 22.30 877 SER A O 1
ATOM 7099 N N . PRO A 1 878 ? 2.756 -30.524 -0.641 1.00 26.38 878 PRO A N 1
ATOM 7100 C CA . PRO A 1 878 ? 1.685 -29.586 -0.347 1.00 26.38 878 PRO A CA 1
ATOM 7101 C C . PRO A 1 878 ? 0.663 -29.680 -1.478 1.00 26.38 878 PRO A C 1
ATOM 7103 O O . PRO A 1 878 ? 0.947 -29.296 -2.615 1.00 26.38 878 PRO A O 1
ATOM 7106 N N . LYS A 1 879 ? -0.528 -30.212 -1.180 1.00 27.22 879 LYS A N 1
ATOM 7107 C CA . LYS A 1 879 ? -1.645 -30.211 -2.126 1.00 27.22 879 LYS A CA 1
ATOM 7108 C C . LYS A 1 879 ? -2.029 -28.762 -2.416 1.00 27.22 879 LYS A C 1
ATOM 7110 O O . LYS A 1 879 ? -2.760 -28.146 -1.648 1.00 27.22 879 LYS A O 1
ATOM 7115 N N . LYS A 1 880 ? -1.542 -28.236 -3.542 1.00 29.62 880 LYS A N 1
ATOM 7116 C CA . LYS A 1 880 ? -2.017 -26.989 -4.145 1.00 29.62 880 LYS A CA 1
ATOM 7117 C C . LYS A 1 880 ? -3.411 -27.193 -4.739 1.00 29.62 880 LYS A C 1
ATOM 7119 O O . LYS A 1 880 ? -3.597 -27.245 -5.947 1.00 29.62 880 LYS A O 1
ATOM 7124 N N . SER A 1 881 ? -4.387 -27.280 -3.852 1.00 27.83 881 SER A N 1
ATOM 7125 C CA . SER A 1 881 ? -5.691 -26.674 -4.069 1.00 27.83 881 SER A CA 1
ATOM 7126 C C . SER A 1 881 ? -5.798 -25.588 -3.008 1.00 27.83 881 SER A C 1
ATOM 7128 O O . SER A 1 881 ? -6.192 -25.861 -1.875 1.00 27.83 881 SER A O 1
ATOM 7130 N N . GLU A 1 882 ? -5.355 -24.380 -3.357 1.00 32.41 882 GLU A N 1
ATOM 7131 C CA . GLU A 1 882 ? -5.685 -23.174 -2.599 1.00 32.41 882 GLU A CA 1
ATOM 7132 C C . GLU A 1 882 ? -7.191 -22.939 -2.791 1.00 32.41 882 GLU A C 1
ATOM 7134 O O . GLU A 1 882 ? -7.612 -22.150 -3.630 1.00 32.41 882 GLU A O 1
ATOM 7139 N N . GLU A 1 883 ? -8.012 -23.697 -2.054 1.00 39.75 883 GLU A N 1
ATOM 7140 C CA . GLU A 1 883 ? -9.362 -23.249 -1.729 1.00 39.75 883 GLU A CA 1
ATOM 7141 C C . GLU A 1 883 ? -9.184 -21.886 -1.056 1.00 39.75 883 GLU A C 1
ATOM 7143 O O . GLU A 1 883 ? -8.428 -21.781 -0.084 1.00 39.75 883 GLU A O 1
ATOM 7148 N N . GLU A 1 884 ? -9.801 -20.842 -1.616 1.00 40.47 884 GLU A N 1
ATOM 7149 C CA . GLU A 1 884 ? -9.756 -19.495 -1.052 1.00 40.47 884 GLU A CA 1
ATOM 7150 C C . GLU A 1 884 ? -10.245 -19.575 0.395 1.00 40.47 884 GLU A C 1
ATOM 7152 O O . GLU A 1 884 ? -11.433 -19.759 0.662 1.00 40.47 884 GLU A O 1
ATOM 7157 N N . VAL A 1 885 ? -9.304 -19.506 1.340 1.00 50.47 885 VAL A N 1
ATOM 7158 C CA . VAL A 1 885 ? -9.618 -19.551 2.764 1.00 50.47 885 VAL A CA 1
ATOM 7159 C C . VAL A 1 885 ? -10.422 -18.298 3.059 1.00 50.47 885 VAL A C 1
ATOM 7161 O O . VAL A 1 885 ? -9.846 -17.211 3.081 1.00 50.47 885 VAL A O 1
ATOM 7164 N N . ASP A 1 886 ? -11.733 -18.460 3.261 1.00 66.06 886 ASP A N 1
ATOM 7165 C CA . ASP A 1 886 ? -12.653 -17.354 3.520 1.00 66.06 886 ASP A CA 1
ATOM 7166 C C . ASP A 1 886 ? -12.110 -16.514 4.684 1.00 66.06 886 ASP A C 1
ATOM 7168 O O . ASP A 1 886 ? -12.106 -16.930 5.852 1.00 66.06 886 ASP A O 1
ATOM 7172 N N . THR A 1 887 ? -11.589 -15.333 4.344 1.00 77.56 887 THR A N 1
ATOM 7173 C CA . THR A 1 887 ? -10.919 -14.451 5.300 1.00 77.56 887 THR A CA 1
ATOM 7174 C C . THR A 1 887 ? -11.901 -13.993 6.368 1.00 77.56 887 THR A C 1
ATOM 7176 O O . THR A 1 887 ? -11.512 -13.848 7.523 1.00 77.56 887 THR A O 1
ATOM 7179 N N . VAL A 1 888 ? -13.187 -13.871 6.013 1.00 79.69 888 VAL A N 1
ATOM 7180 C CA . VAL A 1 888 ? -14.267 -13.509 6.934 1.00 79.69 888 VAL A CA 1
ATOM 7181 C C . VAL A 1 888 ? -14.420 -14.572 8.018 1.00 79.69 888 VAL A C 1
ATOM 7183 O O . VAL A 1 888 ? -14.508 -14.229 9.190 1.00 79.69 888 VAL A O 1
ATOM 7186 N N . VAL A 1 889 ? -14.366 -15.865 7.679 1.00 82.81 889 VAL A N 1
ATOM 7187 C CA . VAL A 1 889 ? -14.443 -16.953 8.675 1.00 82.81 889 VAL A CA 1
ATOM 7188 C C . VAL A 1 889 ? -13.249 -16.920 9.630 1.00 82.81 889 VAL A C 1
ATOM 7190 O O . VAL A 1 889 ? -13.414 -17.109 10.839 1.00 82.81 889 VAL A O 1
ATOM 7193 N N . MET A 1 890 ? -12.044 -16.667 9.117 1.00 84.00 890 MET A N 1
ATOM 7194 C CA . MET A 1 890 ? -10.838 -16.598 9.947 1.00 84.00 890 MET A CA 1
ATOM 7195 C C . MET A 1 890 ? -10.828 -15.367 10.861 1.00 84.00 890 MET A C 1
ATOM 7197 O O . MET A 1 890 ? -10.446 -15.480 12.030 1.00 84.00 890 MET A O 1
ATOM 7201 N N . ASP A 1 891 ? -11.317 -14.225 10.380 1.00 83.88 891 ASP A N 1
ATOM 7202 C CA . ASP A 1 891 ? -11.466 -13.016 11.187 1.00 83.88 891 ASP A CA 1
ATOM 7203 C C . ASP A 1 891 ? -12.631 -13.128 12.190 1.00 83.88 891 ASP A C 1
ATOM 7205 O O . ASP A 1 891 ? -12.471 -12.696 13.333 1.00 83.88 891 ASP A O 1
ATOM 7209 N N . THR A 1 892 ? -13.746 -13.803 11.865 1.00 87.00 892 THR A N 1
ATOM 7210 C CA . THR A 1 892 ? -14.802 -14.146 12.844 1.00 87.00 892 THR A CA 1
ATOM 7211 C C . THR A 1 892 ? -14.221 -14.990 13.978 1.00 87.00 892 THR A C 1
ATOM 7213 O O . THR A 1 892 ? -14.391 -14.651 15.150 1.00 87.00 892 THR A O 1
ATOM 7216 N N . LYS A 1 893 ? -13.462 -16.051 13.660 1.00 87.12 893 LYS A N 1
ATOM 7217 C CA . LYS A 1 893 ? -12.770 -16.878 14.669 1.00 87.12 893 LYS A CA 1
ATOM 7218 C C . LYS A 1 893 ? -11.813 -16.043 15.531 1.00 87.12 893 LYS A C 1
ATOM 7220 O O . LYS A 1 893 ? -11.751 -16.243 16.745 1.00 87.12 893 LYS A O 1
ATOM 7225 N N . LEU A 1 894 ? -11.113 -15.070 14.940 1.00 88.62 894 LEU A N 1
ATOM 7226 C CA . LEU A 1 894 ? -10.247 -14.141 15.670 1.00 88.62 894 LEU A CA 1
ATOM 7227 C C . LEU A 1 894 ? -11.045 -13.232 16.625 1.00 88.62 894 LEU A C 1
ATOM 7229 O O . LEU A 1 894 ? -10.618 -13.043 17.764 1.00 88.62 894 LEU A O 1
ATOM 7233 N N . LYS A 1 895 ? -12.220 -12.725 16.223 1.00 89.06 895 LYS A N 1
ATOM 7234 C CA . LYS A 1 895 ? -13.109 -11.949 17.112 1.00 89.06 895 LYS A CA 1
ATOM 7235 C C . LYS A 1 895 ? -13.644 -12.775 18.276 1.00 89.06 895 LYS A C 1
ATOM 7237 O O . LYS A 1 895 ? -13.662 -12.272 19.397 1.00 89.06 895 LYS A O 1
ATOM 7242 N N . ILE A 1 896 ? -13.974 -14.049 18.063 1.00 89.62 896 ILE A N 1
ATOM 7243 C CA . ILE A 1 896 ? -14.365 -14.942 19.164 1.00 89.62 896 ILE A CA 1
ATOM 7244 C C . ILE A 1 896 ? -13.186 -15.154 20.134 1.00 89.62 896 ILE A C 1
ATOM 7246 O O . ILE A 1 896 ? -13.369 -15.061 21.345 1.00 89.62 896 ILE A O 1
ATOM 7250 N N . ILE A 1 897 ? -11.953 -15.327 19.638 1.00 89.25 897 ILE A N 1
ATOM 7251 C CA . ILE A 1 897 ? -10.743 -15.367 20.486 1.00 89.25 897 ILE A CA 1
ATOM 7252 C C . ILE A 1 897 ? -10.555 -14.067 21.292 1.00 89.25 897 ILE A C 1
ATOM 7254 O O . ILE A 1 897 ? -10.153 -14.129 22.454 1.00 89.25 897 ILE A O 1
ATOM 7258 N N . GLU A 1 898 ? -10.826 -12.893 20.710 1.00 89.50 898 GLU A N 1
ATOM 7259 C CA . GLU A 1 898 ? -10.779 -11.606 21.424 1.00 89.50 898 GLU A CA 1
ATOM 7260 C C . GLU A 1 898 ? -11.817 -11.552 22.565 1.00 89.50 898 GLU A C 1
ATOM 7262 O O . GLU A 1 898 ? -11.462 -11.172 23.682 1.00 89.50 898 GLU A O 1
ATOM 7267 N N . ILE A 1 899 ? -13.053 -12.015 22.329 1.00 90.31 899 ILE A N 1
ATOM 7268 C CA . ILE A 1 899 ? -14.096 -12.138 23.365 1.00 90.31 899 ILE A CA 1
ATOM 7269 C C . ILE A 1 899 ? -13.640 -13.083 24.491 1.00 90.31 899 ILE A C 1
ATOM 7271 O O . ILE A 1 899 ? -13.683 -12.712 25.663 1.00 90.31 899 ILE A O 1
ATOM 7275 N N . LEU A 1 900 ? -13.131 -14.273 24.153 1.00 88.69 900 LEU A N 1
ATOM 7276 C CA . LEU A 1 900 ? -12.650 -15.253 25.137 1.00 88.69 900 LEU A CA 1
ATOM 7277 C C . LEU A 1 900 ? -11.502 -14.704 26.004 1.00 88.69 900 LEU A C 1
ATOM 7279 O O . LEU A 1 900 ? -11.440 -14.999 27.198 1.00 88.69 900 LEU A O 1
ATOM 7283 N N . LYS A 1 901 ? -10.612 -13.870 25.443 1.00 88.38 901 LYS A N 1
ATOM 7284 C CA . LYS A 1 901 ? -9.560 -13.182 26.217 1.00 88.38 901 LYS A CA 1
ATOM 7285 C C . LYS A 1 901 ? -10.150 -12.215 27.244 1.00 88.38 901 LYS A C 1
ATOM 7287 O O . LYS A 1 901 ? -9.730 -12.256 28.396 1.00 88.38 901 LYS A O 1
ATOM 7292 N N . PHE A 1 902 ? -11.133 -11.404 26.851 1.00 89.69 902 PHE A N 1
ATOM 7293 C CA . PHE A 1 902 ? -11.810 -10.479 27.764 1.00 89.69 902 PHE A CA 1
ATOM 7294 C C . PHE A 1 902 ? -12.534 -11.222 28.899 1.00 89.69 902 PHE A C 1
ATOM 7296 O O . PHE A 1 902 ? -12.425 -10.835 30.058 1.00 89.69 902 PHE A O 1
ATOM 7303 N N . ILE A 1 903 ? -13.205 -12.337 28.596 1.00 87.50 903 ILE A N 1
ATOM 7304 C CA . ILE A 1 903 ? -13.903 -13.152 29.604 1.00 87.50 903 ILE A CA 1
ATOM 7305 C C . ILE A 1 903 ? -12.911 -13.793 30.593 1.00 87.50 903 ILE A C 1
ATOM 7307 O O . ILE A 1 903 ? -13.169 -13.813 31.799 1.00 87.50 903 ILE A O 1
ATOM 7311 N N . LEU A 1 904 ? -11.732 -14.229 30.130 1.00 86.75 904 LEU A N 1
ATOM 7312 C CA . LEU A 1 904 ? -10.643 -14.651 31.022 1.00 86.75 904 LEU A CA 1
ATOM 7313 C C . LEU A 1 904 ? -10.118 -13.510 31.908 1.00 86.75 904 LEU A C 1
ATOM 7315 O O . LEU A 1 904 ? -9.813 -13.759 33.074 1.00 86.75 904 LEU A O 1
ATOM 7319 N N . ASP A 1 905 ? -10.039 -12.278 31.395 1.00 87.81 905 ASP A N 1
ATOM 7320 C CA . ASP A 1 905 ? -9.630 -11.106 32.181 1.00 87.81 905 ASP A CA 1
ATOM 7321 C C . ASP A 1 905 ? -10.670 -10.738 33.259 1.00 87.81 905 ASP A C 1
ATOM 7323 O O . ASP A 1 905 ? -10.296 -10.416 34.387 1.00 87.81 905 ASP A O 1
ATOM 7327 N N . VAL A 1 906 ? -11.972 -10.845 32.964 1.00 86.12 906 VAL A N 1
ATOM 7328 C CA . VAL A 1 906 ? -13.045 -10.667 33.966 1.00 86.12 906 VAL A CA 1
ATOM 7329 C C . VAL A 1 906 ? -12.989 -11.778 35.022 1.00 86.12 906 VAL A C 1
ATOM 7331 O O . VAL A 1 906 ? -13.038 -11.498 36.219 1.00 86.12 906 VAL A O 1
ATOM 7334 N N . ARG A 1 907 ? -12.779 -13.039 34.615 1.00 85.69 907 ARG A N 1
ATOM 7335 C CA . ARG A 1 907 ? -12.606 -14.163 35.556 1.00 85.69 907 ARG A CA 1
ATOM 7336 C C . ARG A 1 907 ? -11.364 -13.993 36.443 1.00 85.69 907 ARG A C 1
ATOM 7338 O O . ARG A 1 907 ? -11.372 -14.400 37.604 1.00 85.69 907 ARG A O 1
ATOM 7345 N N . LEU A 1 908 ? -10.298 -13.386 35.919 1.00 87.19 908 LEU A N 1
ATOM 7346 C CA . LEU A 1 908 ? -9.109 -13.007 36.685 1.00 87.19 908 LEU A CA 1
ATOM 7347 C C . LEU A 1 908 ? -9.440 -11.935 37.740 1.00 87.19 908 LEU A C 1
ATOM 7349 O O . LEU A 1 908 ? -9.037 -12.087 38.892 1.00 87.19 908 LEU A O 1
ATOM 7353 N N . ASP A 1 909 ? -10.213 -10.902 37.395 1.00 87.12 909 ASP A N 1
ATOM 7354 C CA . ASP A 1 909 ? -10.647 -9.874 38.354 1.00 87.12 909 ASP A CA 1
ATOM 7355 C C . ASP A 1 909 ? -11.589 -10.425 39.441 1.00 87.12 909 ASP A C 1
ATOM 7357 O O . ASP A 1 909 ? -11.426 -10.083 40.617 1.00 87.12 909 ASP A O 1
ATOM 7361 N N . TYR A 1 910 ? -12.499 -11.342 39.090 1.00 86.06 910 TYR A N 1
ATOM 7362 C CA . TYR A 1 910 ? -13.323 -12.076 40.059 1.00 86.06 910 TYR A CA 1
ATOM 7363 C C . TYR A 1 910 ? -12.446 -12.820 41.078 1.00 86.06 910 TYR A C 1
ATOM 7365 O O . TYR A 1 910 ? -12.556 -12.579 42.278 1.00 86.06 910 TYR A O 1
ATOM 7373 N N . ARG A 1 911 ? -11.472 -13.621 40.615 1.00 85.44 911 ARG A N 1
ATOM 7374 C CA . ARG A 1 911 ? -10.537 -14.359 41.490 1.00 85.44 911 ARG A CA 1
ATOM 7375 C C . ARG A 1 911 ? -9.695 -13.452 42.390 1.00 85.44 911 ARG A C 1
ATOM 7377 O O . ARG A 1 911 ? -9.491 -13.773 43.559 1.00 85.44 911 ARG A O 1
ATOM 7384 N N . ILE A 1 912 ? -9.232 -12.307 41.879 1.00 86.12 912 ILE A N 1
ATOM 7385 C CA . ILE A 1 912 ? -8.556 -11.281 42.694 1.00 86.12 912 ILE A CA 1
ATOM 7386 C C . ILE A 1 912 ? -9.506 -10.742 43.774 1.00 86.12 912 ILE A C 1
ATOM 7388 O O . ILE A 1 912 ? -9.071 -10.479 44.893 1.00 86.12 912 ILE A O 1
ATOM 7392 N N . THR A 1 913 ? -10.799 -10.606 43.470 1.00 85.62 913 THR A N 1
ATOM 7393 C CA . THR A 1 913 ? -11.815 -10.176 44.442 1.00 85.62 913 THR A CA 1
ATOM 7394 C C . THR A 1 913 ? -12.032 -11.215 45.532 1.00 85.62 913 THR A C 1
ATOM 7396 O O . THR A 1 913 ? -11.951 -10.847 46.698 1.00 85.62 913 THR A O 1
ATOM 7399 N N . CYS A 1 914 ? -12.189 -12.497 45.187 1.00 83.44 914 CYS A N 1
ATOM 7400 C CA . CYS A 1 914 ? -12.297 -13.583 46.167 1.00 83.44 914 CYS A CA 1
ATOM 7401 C C . CYS A 1 914 ? -11.093 -13.609 47.125 1.00 83.44 914 CYS A C 1
ATOM 7403 O O . CYS A 1 914 ? -11.279 -13.625 48.338 1.00 83.44 914 CYS A O 1
ATOM 7405 N N . LEU A 1 915 ? -9.861 -13.517 46.600 1.00 85.12 915 LEU A N 1
ATOM 7406 C CA . LEU A 1 915 ? -8.642 -13.451 47.422 1.00 85.12 915 LEU A CA 1
ATOM 7407 C C . LEU A 1 915 ? -8.627 -12.246 48.376 1.00 85.12 915 LEU A C 1
ATOM 7409 O O . LEU A 1 915 ? -8.190 -12.370 49.518 1.00 85.12 915 LEU A O 1
ATOM 7413 N N . LEU A 1 916 ? -9.103 -11.082 47.925 1.00 84.81 916 LEU A N 1
ATOM 7414 C CA . LEU A 1 916 ? -9.195 -9.885 48.765 1.00 84.81 916 LEU A CA 1
ATOM 7415 C C . LEU A 1 916 ? -10.313 -9.975 49.810 1.00 84.81 916 LEU A C 1
ATOM 7417 O O . LEU A 1 916 ? -10.132 -9.455 50.907 1.00 84.81 916 LEU A O 1
ATOM 7421 N N . SER A 1 917 ? -11.430 -10.632 49.497 1.00 84.69 917 SER A N 1
ATOM 7422 C CA . SER A 1 917 ? -12.513 -10.898 50.449 1.00 84.69 917 SER A CA 1
ATOM 7423 C C . SER A 1 917 ? -12.073 -11.868 51.544 1.00 84.69 917 SER A C 1
ATOM 7425 O O . SER A 1 917 ? -12.245 -11.546 52.714 1.00 84.69 917 SER A O 1
ATOM 7427 N N . ILE A 1 918 ? -11.397 -12.971 51.191 1.00 83.50 918 ILE A N 1
ATOM 7428 C CA . ILE A 1 918 ? -10.790 -13.906 52.158 1.00 83.50 918 ILE A CA 1
ATOM 7429 C C . ILE A 1 918 ? -9.773 -13.173 53.040 1.00 83.50 918 ILE A C 1
ATOM 7431 O O . ILE A 1 918 ? -9.849 -13.240 54.263 1.00 83.50 918 ILE A O 1
ATOM 7435 N N . PHE A 1 919 ? -8.856 -12.406 52.437 1.00 83.88 919 PHE A N 1
ATOM 7436 C CA . PHE A 1 919 ? -7.880 -11.618 53.195 1.00 83.88 919 PHE A CA 1
ATOM 7437 C C . PHE A 1 919 ? -8.549 -10.609 54.141 1.00 83.88 919 PHE A C 1
ATOM 7439 O O . PHE A 1 919 ? -8.079 -10.410 55.259 1.00 83.88 919 PHE A O 1
ATOM 7446 N N . LYS A 1 920 ? -9.648 -9.975 53.714 1.00 83.44 920 LYS A N 1
ATOM 7447 C CA . LYS A 1 920 ? -10.398 -9.029 54.543 1.00 83.44 920 LYS A CA 1
ATOM 7448 C C . LYS A 1 920 ? -11.158 -9.719 55.676 1.00 83.44 920 LYS A C 1
ATOM 7450 O O . LYS A 1 920 ? -11.124 -9.203 56.784 1.00 83.44 920 LYS A O 1
ATOM 7455 N N . HIS A 1 921 ? -11.785 -10.868 55.426 1.00 82.75 921 HIS A N 1
ATOM 7456 C CA . HIS A 1 921 ? -12.445 -11.680 56.452 1.00 82.75 921 HIS A CA 1
ATOM 7457 C C . HIS A 1 921 ? -11.471 -12.012 57.589 1.00 82.75 921 HIS A C 1
ATOM 7459 O O . HIS A 1 921 ? -11.693 -11.633 58.734 1.00 82.75 921 HIS A O 1
ATOM 7465 N N . GLU A 1 922 ? -10.332 -12.613 57.244 1.00 78.06 922 GLU A N 1
ATOM 7466 C CA . GLU A 1 922 ? -9.279 -12.996 58.191 1.00 78.06 922 GLU A CA 1
ATOM 7467 C C . GLU A 1 922 ? -8.658 -11.785 58.908 1.00 78.06 922 GLU A C 1
ATOM 7469 O O . GLU A 1 922 ? -8.303 -11.859 60.084 1.00 78.06 922 GLU A O 1
ATOM 7474 N N . PHE A 1 923 ? -8.544 -10.637 58.235 1.00 79.12 923 PHE A N 1
ATOM 7475 C CA . PHE A 1 923 ? -8.054 -9.404 58.852 1.00 79.12 923 PHE A CA 1
ATOM 7476 C C . PHE A 1 923 ? -9.070 -8.779 59.823 1.00 79.12 923 PHE A C 1
ATOM 7478 O O . PHE A 1 923 ? -8.683 -8.301 60.892 1.00 79.12 923 PHE A O 1
ATOM 7485 N N . ASP A 1 924 ? -10.357 -8.772 59.479 1.00 76.94 924 ASP A N 1
ATOM 7486 C CA . ASP A 1 924 ? -11.415 -8.181 60.300 1.00 76.94 924 ASP A CA 1
ATOM 7487 C C . ASP A 1 924 ? -11.754 -9.085 61.511 1.00 76.94 924 ASP A C 1
ATOM 7489 O O . ASP A 1 924 ? -11.912 -8.567 62.621 1.00 76.94 924 ASP A O 1
ATOM 7493 N N . GLU A 1 925 ? -11.753 -10.420 61.365 1.00 70.00 925 GLU A N 1
ATOM 7494 C CA . GLU A 1 925 ? -11.933 -11.357 62.492 1.00 70.00 925 GLU A CA 1
ATOM 7495 C C . GLU A 1 925 ? -10.779 -11.280 63.506 1.00 70.00 925 GLU A C 1
ATOM 7497 O O . GLU A 1 925 ? -11.026 -11.131 64.707 1.00 70.00 925 GLU A O 1
ATOM 7502 N N . ASN A 1 926 ? -9.519 -11.261 63.048 1.00 62.12 926 ASN A N 1
ATOM 7503 C CA . ASN A 1 926 ? -8.362 -11.106 63.940 1.00 62.12 926 ASN A CA 1
ATOM 7504 C C . ASN A 1 926 ? -8.337 -9.738 64.658 1.00 62.12 926 ASN A C 1
ATOM 7506 O O . ASN A 1 926 ? -7.860 -9.645 65.787 1.00 62.12 926 ASN A O 1
ATOM 7510 N N . ASN A 1 927 ? -8.905 -8.675 64.073 1.00 59.81 927 ASN A N 1
ATOM 7511 C CA . ASN A 1 927 ? -9.072 -7.390 64.773 1.00 59.81 927 ASN A CA 1
ATOM 7512 C C . ASN A 1 927 ? -10.212 -7.397 65.812 1.00 59.81 927 ASN A C 1
ATOM 7514 O O . ASN A 1 927 ? -10.232 -6.540 66.705 1.00 59.81 927 ASN A O 1
ATOM 7518 N N . SER A 1 928 ? -11.156 -8.339 65.719 1.00 56.31 928 SER A N 1
ATOM 7519 C CA . SER A 1 928 ? -12.276 -8.464 66.659 1.00 56.31 928 SER A CA 1
ATOM 7520 C C . SER A 1 928 ? -11.909 -9.213 67.949 1.00 56.31 928 SER A C 1
ATOM 7522 O O . SER A 1 928 ? -12.602 -9.051 68.958 1.00 56.31 928 SER A O 1
ATOM 7524 N N . ILE A 1 929 ? -10.832 -10.007 67.953 1.00 53.78 929 ILE A N 1
ATOM 7525 C CA . ILE A 1 929 ? -10.394 -10.823 69.098 1.00 53.78 929 ILE A CA 1
ATOM 7526 C C . ILE A 1 929 ? -9.145 -10.189 69.728 1.00 53.78 929 ILE A C 1
ATOM 7528 O O . ILE A 1 929 ? -8.012 -10.507 69.388 1.00 53.78 929 ILE A O 1
ATOM 7532 N N . LYS A 1 930 ? -9.343 -9.265 70.676 1.00 50.88 930 LYS A N 1
ATOM 7533 C CA . LYS A 1 930 ? -8.257 -8.430 71.231 1.00 50.88 930 LYS A CA 1
ATOM 7534 C C . LYS A 1 930 ? -7.286 -9.098 72.219 1.00 50.88 930 LYS A C 1
ATOM 7536 O O . LYS A 1 930 ? -6.378 -8.412 72.676 1.00 50.88 930 LYS A O 1
ATOM 7541 N N . ASP A 1 931 ? -7.444 -10.384 72.529 1.00 45.72 931 ASP A N 1
ATOM 7542 C CA . ASP A 1 931 ? -6.654 -11.081 73.559 1.00 45.72 931 ASP A CA 1
ATOM 7543 C C . ASP A 1 931 ? -6.144 -12.470 73.109 1.00 45.72 931 ASP A C 1
ATOM 7545 O O . ASP A 1 931 ? -6.424 -13.475 73.757 1.00 45.72 931 ASP A O 1
ATOM 7549 N N . THR A 1 932 ? -5.348 -12.536 72.033 1.00 47.81 932 THR A N 1
ATOM 7550 C CA . THR A 1 932 ? -4.277 -13.553 71.874 1.00 47.81 932 THR A CA 1
ATOM 7551 C C . THR A 1 932 ? -3.239 -13.106 70.842 1.00 47.81 932 THR A C 1
ATOM 7553 O O . THR A 1 932 ? -3.600 -12.606 69.784 1.00 47.81 932 THR A O 1
ATOM 7556 N N . ASP A 1 933 ? -1.954 -13.342 71.123 1.00 48.31 933 ASP A N 1
ATOM 7557 C CA . ASP A 1 933 ? -0.796 -12.983 70.279 1.00 48.31 933 ASP A CA 1
ATOM 7558 C C . ASP A 1 933 ? -0.579 -13.973 69.108 1.00 48.31 933 ASP A C 1
ATOM 7560 O O . ASP A 1 933 ? 0.531 -14.437 68.850 1.00 48.31 933 ASP A O 1
ATOM 7564 N N . ASN A 1 934 ? -1.664 -14.349 68.423 1.00 50.66 934 ASN A N 1
ATOM 7565 C CA . ASN A 1 934 ? -1.613 -15.161 67.209 1.00 50.66 934 ASN A CA 1
ATOM 7566 C C . ASN A 1 934 ? -1.656 -14.232 65.990 1.00 50.66 934 ASN A C 1
ATOM 7568 O O . ASN A 1 934 ? -2.605 -13.474 65.805 1.00 50.66 934 ASN A O 1
ATOM 7572 N N . GLY A 1 935 ? -0.621 -14.293 65.151 1.00 56.81 935 GLY A N 1
ATOM 7573 C CA . GLY A 1 935 ? -0.638 -13.632 63.846 1.00 56.81 935 GLY A CA 1
ATOM 7574 C C . GLY A 1 935 ? -1.655 -14.268 62.890 1.00 56.81 935 GLY A C 1
ATOM 7575 O O . GLY A 1 935 ? -2.117 -15.380 63.132 1.00 56.81 935 GLY A O 1
ATOM 7576 N N . LEU A 1 936 ? -1.952 -13.559 61.792 1.00 62.19 936 LEU A N 1
ATOM 7577 C CA . LEU A 1 936 ? -2.813 -14.017 60.689 1.00 62.19 936 LEU A CA 1
ATOM 7578 C C . LEU A 1 936 ? -2.575 -15.497 60.353 1.00 62.19 936 LEU A C 1
ATOM 7580 O O . LEU A 1 936 ? -1.427 -15.888 60.117 1.00 62.19 936 LEU A O 1
ATOM 7584 N N . ASP A 1 937 ? -3.647 -16.287 60.258 1.00 68.50 937 ASP A N 1
ATOM 7585 C CA . ASP A 1 937 ? -3.561 -17.689 59.846 1.00 68.50 937 ASP A CA 1
ATOM 7586 C C . ASP A 1 937 ? -3.285 -17.784 58.335 1.00 68.50 937 ASP A C 1
ATOM 7588 O O . ASP A 1 937 ? -4.169 -17.856 57.478 1.00 68.50 937 ASP A O 1
ATOM 7592 N N . LEU A 1 938 ? -1.995 -17.745 58.004 1.00 72.75 938 LEU A N 1
ATOM 7593 C CA . LEU A 1 938 ? -1.501 -17.874 56.637 1.00 72.75 938 LEU A CA 1
ATOM 7594 C C . LEU A 1 938 ? -1.790 -19.260 56.037 1.00 72.75 938 LEU A C 1
ATOM 7596 O O . LEU A 1 938 ? -1.795 -19.383 54.812 1.00 72.75 938 LEU A O 1
ATOM 7600 N N . GLU A 1 939 ? -2.028 -20.288 56.857 1.00 75.00 939 GLU A N 1
ATOM 7601 C CA . GLU A 1 939 ? -2.317 -21.651 56.402 1.00 75.00 939 GLU A CA 1
ATOM 7602 C C . GLU A 1 939 ? -3.797 -21.783 56.007 1.00 75.00 939 GLU A C 1
ATOM 7604 O O . GLU A 1 939 ? -4.096 -22.288 54.919 1.00 75.00 939 GLU A O 1
ATOM 7609 N N . ALA A 1 940 ? -4.714 -21.199 56.789 1.00 72.00 940 ALA A N 1
ATOM 7610 C CA . ALA A 1 940 ? -6.119 -21.029 56.414 1.00 72.00 940 ALA A CA 1
ATOM 7611 C C . ALA A 1 940 ? -6.270 -20.178 55.140 1.00 72.00 940 ALA A C 1
ATOM 7613 O O . ALA A 1 940 ? -6.898 -20.622 54.174 1.00 72.00 940 ALA A O 1
ATOM 7614 N N . ILE A 1 941 ? -5.611 -19.010 55.071 1.00 76.75 941 ILE A N 1
ATOM 7615 C CA . ILE A 1 941 ? -5.607 -18.156 53.866 1.00 76.75 941 ILE A CA 1
ATOM 7616 C C . ILE A 1 941 ? -5.071 -18.925 52.651 1.00 76.75 941 ILE A C 1
ATOM 7618 O O . ILE A 1 941 ? -5.665 -18.850 51.576 1.00 76.75 941 ILE A O 1
ATOM 7622 N N . SER A 1 942 ? -3.975 -19.682 52.794 1.00 73.94 942 SER A N 1
ATOM 7623 C CA . SER A 1 942 ? -3.410 -20.470 51.689 1.00 73.94 942 SER A CA 1
ATOM 7624 C C . SER A 1 942 ? -4.347 -21.588 51.227 1.00 73.94 942 SER A C 1
ATOM 7626 O O . SER A 1 942 ? -4.440 -21.850 50.028 1.00 73.94 942 SER A O 1
ATOM 7628 N N . THR A 1 943 ? -5.052 -22.237 52.156 1.00 78.88 943 THR A N 1
ATOM 7629 C CA . THR A 1 943 ? -5.976 -23.338 51.847 1.00 78.88 943 THR A CA 1
ATOM 7630 C C . THR A 1 943 ? -7.227 -22.816 51.137 1.00 78.88 943 THR A C 1
ATOM 7632 O O . THR A 1 943 ? -7.613 -23.345 50.094 1.00 78.88 943 THR A O 1
ATOM 7635 N N . HIS A 1 944 ? -7.810 -21.715 51.625 1.00 74.19 944 HIS A N 1
ATOM 7636 C CA . HIS A 1 944 ? -8.919 -21.032 50.955 1.00 74.19 944 HIS A CA 1
ATOM 7637 C C . HIS A 1 944 ? -8.505 -20.444 49.591 1.00 74.19 944 HIS A C 1
ATOM 7639 O O . HIS A 1 944 ? -9.287 -20.483 48.643 1.00 74.19 944 HIS A O 1
ATOM 7645 N N . ALA A 1 945 ? -7.265 -19.960 49.448 1.00 77.38 945 ALA A N 1
ATOM 7646 C CA . ALA A 1 945 ? -6.741 -19.448 48.181 1.00 77.38 945 ALA A CA 1
ATOM 7647 C C . ALA A 1 945 ? -6.558 -20.536 47.104 1.00 77.38 945 ALA A C 1
ATOM 7649 O O . ALA A 1 945 ? -6.871 -20.281 45.941 1.00 77.38 945 ALA A O 1
ATOM 7650 N N . GLU A 1 946 ? -6.092 -21.744 47.450 1.00 77.38 946 GLU A N 1
ATOM 7651 C CA . GLU A 1 946 ? -6.048 -22.865 46.491 1.00 77.38 946 GLU A CA 1
ATOM 7652 C C . GLU A 1 946 ? -7.460 -23.363 46.126 1.00 77.38 946 GLU A C 1
ATOM 7654 O O . GLU A 1 946 ? -7.697 -23.718 44.971 1.00 77.38 946 GLU A O 1
ATOM 7659 N N . GLY A 1 947 ? -8.433 -23.273 47.043 1.00 72.50 947 GLY A N 1
ATOM 7660 C CA . GLY A 1 947 ? -9.850 -23.589 46.790 1.00 72.50 947 GLY A CA 1
ATOM 7661 C C . GLY A 1 947 ? -10.555 -22.721 45.729 1.00 72.50 947 GLY A C 1
ATOM 7662 O O . GLY A 1 947 ? -11.651 -23.069 45.294 1.00 72.50 947 GLY A O 1
ATOM 7663 N N . ILE A 1 948 ? -9.927 -21.626 45.277 1.00 74.81 948 ILE A N 1
ATOM 7664 C CA . ILE A 1 948 ? -10.365 -20.796 44.132 1.00 74.81 948 ILE A CA 1
ATOM 7665 C C . ILE A 1 948 ? -9.943 -21.415 42.780 1.00 74.81 948 ILE A C 1
ATOM 7667 O O . ILE A 1 948 ? -10.493 -21.081 41.723 1.00 74.81 948 ILE A O 1
ATOM 7671 N N . PHE A 1 949 ? -8.933 -22.288 42.792 1.00 72.69 949 PHE A N 1
ATOM 7672 C CA . PHE A 1 949 ? -8.400 -22.969 41.609 1.00 72.69 949 PHE A CA 1
ATOM 7673 C C . PHE A 1 949 ? -8.824 -24.437 41.524 1.00 72.69 949 PHE A C 1
ATOM 7675 O O . PHE A 1 949 ? -8.894 -24.961 40.413 1.00 72.69 949 PHE A O 1
ATOM 7682 N N . ASP A 1 950 ? -9.072 -25.083 42.664 1.00 61.41 950 ASP A N 1
ATOM 7683 C CA . ASP A 1 950 ? -9.535 -26.469 42.744 1.00 61.41 950 ASP A CA 1
ATOM 7684 C C . ASP A 1 950 ? -11.071 -26.541 42.779 1.00 61.41 950 ASP A C 1
ATOM 7686 O O . ASP A 1 950 ? -11.718 -25.722 43.428 1.00 61.41 950 ASP A O 1
ATOM 7690 N N . GLY A 1 951 ? -11.645 -27.512 42.057 1.00 53.19 951 GLY A N 1
ATOM 7691 C CA . GLY A 1 951 ? -13.063 -27.574 41.657 1.00 53.19 951 GLY A CA 1
ATOM 7692 C C . GLY A 1 951 ? -14.085 -27.852 42.769 1.00 53.19 951 GLY A C 1
ATOM 7693 O O . GLY A 1 951 ? -14.810 -28.846 42.712 1.00 53.19 951 GLY A O 1
ATOM 7694 N N . SER A 1 952 ? -14.143 -26.977 43.769 1.00 48.78 952 SER A N 1
ATOM 7695 C CA . SER A 1 952 ? -15.211 -26.859 44.766 1.00 48.78 952 SER A CA 1
ATOM 7696 C C . SER A 1 952 ? -16.586 -26.599 44.118 1.00 48.78 952 SER A C 1
ATOM 7698 O O . SER A 1 952 ? -16.679 -26.156 42.974 1.00 48.78 952 SER A O 1
ATOM 7700 N N . ALA A 1 953 ? -17.680 -26.865 44.842 1.00 45.34 953 ALA A N 1
ATOM 7701 C CA . ALA A 1 953 ? -19.037 -26.779 44.282 1.00 45.34 953 ALA A CA 1
ATOM 7702 C C . ALA A 1 953 ? -19.387 -25.387 43.710 1.00 45.34 953 ALA A C 1
ATOM 7704 O O . ALA A 1 953 ? -20.033 -25.310 42.674 1.00 45.34 953 ALA A O 1
ATOM 7705 N N . GLU A 1 954 ? -18.889 -24.308 44.321 1.00 46.41 954 GLU A N 1
ATOM 7706 C CA . GLU A 1 954 ? -19.089 -22.919 43.864 1.00 46.41 954 GLU A CA 1
ATOM 7707 C C . GLU A 1 954 ? -18.144 -22.509 42.714 1.00 46.41 954 GLU A C 1
ATOM 7709 O O . GLU A 1 954 ? -18.335 -21.470 42.085 1.00 46.41 954 GLU A O 1
ATOM 7714 N N . THR A 1 955 ? -17.111 -23.306 42.409 1.00 51.69 955 THR A N 1
ATOM 7715 C CA . THR A 1 955 ? -16.189 -23.041 41.287 1.00 51.69 955 THR A CA 1
ATOM 7716 C C . THR A 1 955 ? -16.506 -23.856 40.031 1.00 51.69 955 THR A C 1
ATOM 7718 O O . THR A 1 955 ? -15.965 -23.542 38.970 1.00 51.69 955 THR A O 1
ATOM 7721 N N . GLN A 1 956 ? -17.436 -24.823 40.094 1.00 55.12 956 GLN A N 1
ATOM 7722 C CA . GLN A 1 956 ? -18.013 -25.450 38.892 1.00 55.12 956 GLN A CA 1
ATOM 7723 C C . GLN A 1 956 ? -18.748 -24.429 38.008 1.00 55.12 956 GLN A C 1
ATOM 7725 O O . GLN A 1 956 ? -18.663 -24.514 36.783 1.00 55.12 956 GLN A O 1
ATOM 7730 N N . ASP A 1 957 ? -19.377 -23.416 38.608 1.00 56.47 957 ASP A N 1
ATOM 7731 C CA . ASP A 1 957 ? -20.070 -22.348 37.876 1.00 56.47 957 ASP A CA 1
ATOM 7732 C C . ASP A 1 957 ? -19.110 -21.407 37.118 1.00 56.47 957 ASP A C 1
ATOM 7734 O O . ASP A 1 957 ? -19.521 -20.719 36.187 1.00 56.47 957 ASP A O 1
ATOM 7738 N N . LEU A 1 958 ? -17.810 -21.421 37.448 1.00 66.75 958 LEU A N 1
ATOM 7739 C CA . LEU A 1 958 ? -16.752 -20.648 36.772 1.00 66.75 958 LEU A CA 1
ATOM 7740 C C . LEU A 1 958 ? -16.087 -21.405 35.599 1.00 66.75 958 LEU A C 1
ATOM 7742 O O . LEU A 1 958 ? -15.092 -20.918 35.029 1.00 66.75 958 LEU A O 1
ATOM 7746 N N . ASP A 1 959 ? -16.588 -22.598 35.257 1.00 70.00 959 ASP A N 1
ATOM 7747 C CA . ASP A 1 959 ? -16.120 -23.379 34.111 1.00 70.00 959 ASP A CA 1
ATOM 7748 C C . ASP A 1 959 ? -16.644 -22.805 32.783 1.00 70.00 959 ASP A C 1
ATOM 7750 O O . ASP A 1 959 ? -17.827 -22.498 32.617 1.00 70.00 959 ASP A O 1
ATOM 7754 N N . LEU A 1 960 ? -15.739 -22.673 31.812 1.00 70.38 960 LEU A N 1
ATOM 7755 C CA . LEU A 1 960 ? -16.000 -21.997 30.538 1.00 70.38 960 LEU A CA 1
ATOM 7756 C C . LEU A 1 960 ? -16.816 -22.866 29.575 1.00 70.38 960 LEU A C 1
ATOM 7758 O O . LEU A 1 960 ? -17.572 -22.327 28.772 1.00 70.38 960 LEU A O 1
ATOM 7762 N N . ASP A 1 961 ? -16.656 -24.192 29.636 1.00 70.38 961 ASP A N 1
ATOM 7763 C CA . ASP A 1 961 ? -17.321 -25.129 28.721 1.00 70.38 961 ASP A CA 1
ATOM 7764 C C . ASP A 1 961 ? -18.275 -26.126 29.400 1.00 70.38 961 ASP A C 1
ATOM 7766 O O . ASP A 1 961 ? -19.024 -26.818 28.710 1.00 70.38 961 ASP A O 1
ATOM 7770 N N . GLY A 1 962 ? -18.296 -26.191 30.736 1.00 68.94 962 GLY A N 1
ATOM 7771 C CA . GLY A 1 962 ? -19.106 -27.154 31.493 1.00 68.94 962 GLY A CA 1
ATOM 7772 C C . GLY A 1 962 ? -18.661 -28.612 31.310 1.00 68.94 962 GLY A C 1
ATOM 7773 O O . GLY A 1 962 ? -19.400 -29.533 31.657 1.00 68.94 962 GLY A O 1
ATOM 7774 N N . GLN A 1 963 ? -17.479 -28.839 30.731 1.00 71.62 963 GLN A N 1
ATOM 7775 C CA . GLN A 1 963 ? -16.875 -30.150 30.484 1.00 71.62 963 GLN A CA 1
ATOM 7776 C C . GLN A 1 963 ? -15.486 -30.276 31.137 1.00 71.62 963 GLN A C 1
ATOM 7778 O O . GLN A 1 963 ? -14.762 -31.244 30.863 1.00 71.62 963 GLN A O 1
ATOM 7783 N N . GLY A 1 964 ? -15.104 -29.325 31.998 1.00 68.94 964 GLY A N 1
ATOM 7784 C CA . GLY A 1 964 ? -13.793 -29.259 32.638 1.00 68.94 964 GLY A CA 1
ATOM 7785 C C . GLY A 1 964 ? -12.678 -28.840 31.677 1.00 68.94 964 GLY A C 1
ATOM 7786 O O . GLY A 1 964 ? -11.579 -29.395 31.738 1.00 68.94 964 GLY A O 1
ATOM 7787 N N . GLY A 1 965 ? -12.960 -27.929 30.741 1.00 73.31 965 GLY A N 1
ATOM 7788 C CA . GLY A 1 965 ? -11.993 -27.375 29.785 1.00 73.31 965 GLY A CA 1
ATOM 7789 C C . GLY A 1 965 ? -11.670 -28.267 28.576 1.00 73.31 965 GLY A C 1
ATOM 7790 O O . GLY A 1 965 ? -10.752 -27.963 27.807 1.00 73.31 965 GLY A O 1
ATOM 7791 N N . LYS A 1 966 ? -12.385 -29.384 28.385 1.00 78.69 966 LYS A N 1
ATOM 7792 C CA . LYS A 1 966 ? -12.130 -30.346 27.294 1.00 78.69 966 LYS A CA 1
ATOM 7793 C C . LYS A 1 966 ? -12.510 -29.813 25.913 1.00 78.69 966 LYS A C 1
ATOM 7795 O O . LYS A 1 966 ? -11.773 -30.061 24.956 1.00 78.69 966 LYS A O 1
ATOM 7800 N N . MET A 1 967 ? -13.635 -29.109 25.799 1.00 80.19 967 MET A N 1
ATOM 7801 C CA . MET A 1 967 ? -14.052 -28.461 24.554 1.00 80.19 967 MET A CA 1
ATOM 7802 C C . MET A 1 967 ? -13.125 -27.278 24.272 1.00 80.19 967 MET A C 1
ATOM 7804 O O . MET A 1 967 ? -12.609 -27.158 23.164 1.00 80.19 967 MET A O 1
ATOM 7808 N N . PHE A 1 968 ? -12.816 -26.478 25.297 1.00 82.25 968 PHE A N 1
ATOM 7809 C CA . PHE A 1 968 ? -11.898 -25.343 25.192 1.00 82.25 968 PHE A CA 1
ATOM 7810 C C . PHE A 1 968 ? -10.522 -25.754 24.632 1.00 82.25 968 PHE A C 1
ATOM 7812 O O . PHE A 1 968 ? -10.033 -25.157 23.671 1.00 82.25 968 PHE A O 1
ATOM 7819 N N . LEU A 1 969 ? -9.917 -26.824 25.163 1.00 83.06 969 LEU A N 1
ATOM 7820 C CA . LEU A 1 969 ? -8.641 -27.351 24.662 1.00 83.06 969 LEU A CA 1
ATOM 7821 C C . LEU A 1 969 ? -8.739 -27.905 23.232 1.00 83.06 969 LEU A C 1
ATOM 7823 O O . LEU A 1 969 ? -7.850 -27.644 22.422 1.00 83.06 969 LEU A O 1
ATOM 7827 N N . ARG A 1 970 ? -9.807 -28.646 22.903 1.00 83.31 970 ARG A N 1
ATOM 7828 C CA . ARG A 1 970 ? -10.027 -29.197 21.553 1.00 83.31 970 ARG A CA 1
ATOM 7829 C C . ARG A 1 970 ? -10.138 -28.085 20.507 1.00 83.31 970 ARG A C 1
ATOM 7831 O O . ARG A 1 970 ? -9.453 -28.142 19.486 1.00 83.31 970 ARG A O 1
ATOM 7838 N N . VAL A 1 971 ? -10.938 -27.061 20.799 1.00 84.38 971 VAL A N 1
ATOM 7839 C CA . VAL A 1 971 ? -11.124 -25.873 19.960 1.00 84.38 971 VAL A CA 1
ATOM 7840 C C . V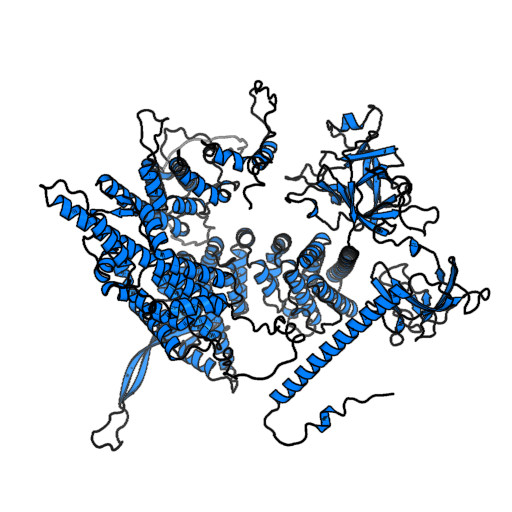AL A 1 971 ? -9.794 -25.158 19.723 1.00 84.38 971 VAL A C 1
ATOM 7842 O O . VAL A 1 971 ? -9.430 -24.908 18.574 1.00 84.38 971 VAL A O 1
ATOM 7845 N N . LEU A 1 972 ? -9.019 -24.878 20.777 1.00 84.75 972 LEU A N 1
ATOM 7846 C CA . LEU A 1 972 ? -7.724 -24.202 20.632 1.00 84.75 972 LEU A CA 1
ATOM 7847 C C . LEU A 1 972 ? -6.716 -25.018 19.814 1.00 84.75 972 LEU A C 1
ATOM 7849 O O . LEU A 1 972 ? -6.002 -24.443 18.994 1.00 84.75 972 LEU A O 1
ATOM 7853 N N . LEU A 1 973 ? -6.675 -26.342 19.988 1.00 84.25 973 LEU A N 1
ATOM 7854 C CA . LEU A 1 973 ? -5.820 -27.217 19.181 1.00 84.25 973 LEU A CA 1
ATOM 7855 C C . LEU A 1 973 ? -6.233 -27.212 17.702 1.00 84.25 973 LEU A C 1
ATOM 7857 O O . LEU A 1 973 ? -5.363 -27.102 16.843 1.00 84.25 973 LEU A O 1
ATOM 7861 N N . ASN A 1 974 ? -7.534 -27.252 17.397 1.00 82.31 974 ASN A N 1
ATOM 7862 C CA . ASN A 1 974 ? -8.044 -27.133 16.027 1.00 82.31 974 ASN A CA 1
ATOM 7863 C C . ASN A 1 974 ? -7.645 -25.785 15.389 1.00 82.31 974 ASN A C 1
ATOM 7865 O O . ASN A 1 974 ? -7.136 -25.740 14.271 1.00 82.31 974 ASN A O 1
ATOM 7869 N N . LEU A 1 975 ? -7.778 -24.681 16.134 1.00 83.38 975 LEU A N 1
ATOM 7870 C CA . LEU A 1 975 ? -7.424 -23.334 15.668 1.00 83.38 975 LEU A CA 1
ATOM 7871 C C . LEU A 1 975 ? -5.923 -23.163 15.366 1.00 83.38 975 LEU A C 1
ATOM 7873 O O . LEU A 1 975 ? -5.570 -22.399 14.468 1.00 83.38 975 LEU A O 1
ATOM 7877 N N . VAL A 1 976 ? -5.043 -23.889 16.066 1.00 83.81 976 VAL A N 1
ATOM 7878 C CA . VAL A 1 976 ? -3.589 -23.901 15.807 1.00 83.81 976 VAL A CA 1
ATOM 7879 C C . VAL A 1 976 ? -3.227 -24.623 14.498 1.00 83.81 976 VAL A C 1
ATOM 7881 O O . VAL A 1 976 ? -2.184 -24.329 13.919 1.00 83.81 976 VAL A O 1
ATOM 7884 N N . MET A 1 977 ? -4.088 -25.508 13.983 1.00 80.25 977 MET A N 1
ATOM 7885 C CA . MET A 1 977 ? -3.857 -26.237 12.725 1.00 80.25 977 MET A CA 1
ATOM 7886 C C . MET A 1 977 ? -4.180 -25.413 11.460 1.00 80.25 977 MET A C 1
ATOM 7888 O O . MET A 1 977 ? -3.972 -25.895 10.347 1.00 80.25 977 MET A O 1
ATOM 7892 N N . HIS A 1 978 ? -4.694 -24.184 11.594 1.00 78.12 978 HIS A N 1
ATOM 7893 C CA . HIS A 1 978 ? -5.017 -23.310 10.461 1.00 78.12 978 HIS A CA 1
ATOM 7894 C C . HIS A 1 978 ? -3.815 -22.481 9.970 1.00 78.12 978 HIS A C 1
ATOM 7896 O O . HIS A 1 978 ? -3.039 -21.937 10.752 1.00 78.12 978 HIS A O 1
ATOM 7902 N N . ASN A 1 979 ? -3.738 -22.257 8.654 1.00 75.38 979 ASN A N 1
ATOM 7903 C CA . ASN A 1 979 ? -2.701 -21.447 7.996 1.00 75.38 979 ASN A CA 1
ATOM 7904 C C . ASN A 1 979 ? -2.906 -19.915 8.149 1.00 75.38 979 ASN A C 1
ATOM 7906 O O . ASN A 1 979 ? -2.673 -19.167 7.201 1.00 75.38 979 ASN A O 1
ATOM 7910 N N . TYR A 1 980 ? -3.342 -19.424 9.318 1.00 79.81 980 TYR A N 1
ATOM 7911 C CA . TYR A 1 980 ? -3.590 -17.992 9.565 1.00 79.81 980 TYR A CA 1
ATOM 7912 C C . TYR A 1 980 ? -2.830 -17.484 10.814 1.00 79.81 980 TYR A C 1
ATOM 7914 O O . TYR A 1 980 ? -3.247 -17.754 11.944 1.00 79.81 980 TYR A O 1
ATOM 7922 N N . PRO A 1 981 ? -1.699 -16.756 10.656 1.00 82.06 981 PRO A N 1
ATOM 7923 C CA . PRO A 1 981 ? -0.754 -16.499 11.754 1.00 82.06 981 PRO A CA 1
ATOM 7924 C C . PRO A 1 981 ? -1.316 -15.748 12.970 1.00 82.06 981 PRO A C 1
ATOM 7926 O O . PRO A 1 981 ? -0.907 -16.011 14.102 1.00 82.06 981 PRO A O 1
ATOM 7929 N N . THR A 1 982 ? -2.242 -14.810 12.760 1.00 85.31 982 THR A N 1
ATOM 7930 C CA . THR A 1 982 ? -2.876 -14.019 13.830 1.00 85.31 982 THR A CA 1
ATOM 7931 C C . THR A 1 982 ? -3.773 -14.883 14.713 1.00 85.31 982 THR A C 1
ATOM 7933 O O . THR A 1 982 ? -3.711 -14.772 15.938 1.00 85.31 982 THR A O 1
ATOM 7936 N N . LEU A 1 983 ? -4.538 -15.794 14.106 1.00 86.12 983 LEU A N 1
ATOM 7937 C CA . LEU A 1 983 ? -5.392 -16.758 14.799 1.00 86.12 983 LEU A CA 1
ATOM 7938 C C . LEU A 1 983 ? -4.569 -17.782 15.583 1.00 86.12 983 LEU A C 1
ATOM 7940 O O . LEU A 1 983 ? -4.840 -17.987 16.763 1.00 86.12 983 LEU A O 1
ATOM 7944 N N . VAL A 1 984 ? -3.519 -18.349 14.977 1.00 85.88 984 VAL A N 1
ATOM 7945 C CA . VAL A 1 984 ? -2.605 -19.286 15.656 1.00 85.88 984 VAL A CA 1
ATOM 7946 C C . VAL A 1 984 ? -1.938 -18.617 16.862 1.00 85.88 984 VAL A C 1
ATOM 7948 O O . VAL A 1 984 ? -1.947 -19.170 17.960 1.00 85.88 984 VAL A O 1
ATOM 7951 N N . SER A 1 985 ? -1.430 -17.390 16.703 1.00 88.81 985 SER A N 1
ATOM 7952 C CA . SER A 1 985 ? -0.875 -16.597 17.811 1.00 88.81 985 SER A CA 1
ATOM 7953 C C . SER A 1 985 ? -1.919 -16.331 18.906 1.00 88.81 985 SER A C 1
ATOM 7955 O O . SER A 1 985 ? -1.644 -16.500 20.096 1.00 88.81 985 SER A O 1
ATOM 7957 N N . GLY A 1 986 ? -3.149 -15.978 18.520 1.00 86.00 986 GLY A N 1
ATOM 7958 C CA . GLY A 1 986 ? -4.259 -15.755 19.443 1.00 86.00 986 GLY A CA 1
ATOM 7959 C C . GLY A 1 986 ? -4.663 -17.001 20.238 1.00 86.00 986 GLY A C 1
ATOM 7960 O O . GLY A 1 986 ? -4.859 -16.901 21.451 1.00 86.00 986 GLY A O 1
ATOM 7961 N N . ALA A 1 987 ? -4.729 -18.157 19.576 1.00 87.56 987 ALA A N 1
ATOM 7962 C CA . ALA A 1 987 ? -5.066 -19.444 20.176 1.00 87.56 987 ALA A CA 1
ATOM 7963 C C . ALA A 1 987 ? -3.951 -19.952 21.104 1.00 87.56 987 ALA A C 1
ATOM 7965 O O . ALA A 1 987 ? -4.235 -20.374 22.223 1.00 87.56 987 ALA A O 1
ATOM 7966 N N . LEU A 1 988 ? -2.680 -19.826 20.703 1.00 87.00 988 LEU A N 1
ATOM 7967 C CA . LEU A 1 988 ? -1.535 -20.160 21.558 1.00 87.00 988 LEU A CA 1
ATOM 7968 C C . LEU A 1 988 ? -1.483 -19.284 22.817 1.00 87.00 988 LEU A C 1
ATOM 7970 O O . LEU A 1 988 ? -1.229 -19.797 23.903 1.00 87.00 988 LEU A O 1
ATOM 7974 N N . GLN A 1 989 ? -1.776 -17.982 22.711 1.00 86.75 989 GLN A N 1
ATOM 7975 C CA . GLN A 1 989 ? -1.878 -17.106 23.887 1.00 86.75 989 GLN A CA 1
ATOM 7976 C C . GLN A 1 989 ? -2.960 -17.583 24.867 1.00 86.75 989 GLN A C 1
ATOM 7978 O O . GLN A 1 989 ? -2.697 -17.647 26.066 1.00 86.75 989 GLN A O 1
ATOM 7983 N N . LEU A 1 990 ? -4.151 -17.948 24.375 1.00 86.88 990 LEU A N 1
ATOM 7984 C CA . LEU A 1 990 ? -5.211 -18.525 25.212 1.00 86.88 990 LEU A CA 1
ATOM 7985 C C . LEU A 1 990 ? -4.779 -19.855 25.848 1.00 86.88 990 LEU A C 1
ATOM 7987 O O . LEU A 1 990 ? -5.007 -20.060 27.039 1.00 86.88 990 LEU A O 1
ATOM 7991 N N . LEU A 1 991 ? -4.104 -20.720 25.086 1.00 87.25 991 LEU A N 1
ATOM 7992 C CA . LEU A 1 991 ? -3.612 -22.014 25.557 1.00 87.25 991 LEU A CA 1
ATOM 7993 C C . LEU A 1 991 ? -2.591 -21.853 26.695 1.00 87.25 991 LEU A C 1
ATOM 7995 O O . LEU A 1 991 ? -2.725 -22.500 27.731 1.00 87.25 991 LEU A O 1
ATOM 7999 N N . PHE A 1 992 ? -1.614 -20.951 26.554 1.00 85.88 992 PHE A N 1
ATOM 8000 C CA . PHE A 1 992 ? -0.652 -20.669 27.624 1.00 85.88 992 PHE A CA 1
ATOM 8001 C C . PHE A 1 992 ? -1.330 -20.060 28.860 1.00 85.88 992 PHE A C 1
ATOM 8003 O O . PHE A 1 992 ? -1.094 -20.540 29.969 1.00 85.88 992 PHE A O 1
ATOM 8010 N N . ARG A 1 993 ? -2.228 -19.073 28.698 1.00 85.19 993 ARG A N 1
ATOM 8011 C CA . ARG A 1 993 ? -2.984 -18.490 29.829 1.00 85.19 993 ARG A CA 1
ATOM 8012 C C . ARG A 1 993 ? -3.811 -19.545 30.572 1.00 85.19 993 ARG A C 1
ATOM 8014 O O . ARG A 1 993 ? -3.840 -19.540 31.801 1.00 85.19 993 ARG A O 1
ATOM 8021 N N . HIS A 1 994 ? -4.400 -20.504 29.855 1.00 83.06 994 HIS A N 1
ATOM 8022 C CA . HIS A 1 994 ? -5.156 -21.604 30.456 1.00 83.06 994 HIS A CA 1
ATOM 8023 C C . HIS A 1 994 ? -4.320 -22.479 31.406 1.00 83.06 994 HIS A C 1
ATOM 8025 O O . HIS A 1 994 ? -4.848 -22.934 32.418 1.00 83.06 994 HIS A O 1
ATOM 8031 N N . PHE A 1 995 ? -3.026 -22.684 31.143 1.00 83.25 995 PHE A N 1
ATOM 8032 C CA . PHE A 1 995 ? -2.138 -23.423 32.052 1.00 83.25 995 PHE A CA 1
ATOM 8033 C C . PHE A 1 995 ? -1.436 -22.527 33.091 1.00 83.25 995 PHE A C 1
ATOM 8035 O O . PHE A 1 995 ? -1.133 -22.986 34.191 1.00 83.25 995 PHE A O 1
ATOM 8042 N N . SER A 1 996 ? -1.227 -21.239 32.801 1.00 86.12 996 SER A N 1
ATOM 8043 C CA . SER A 1 996 ? -0.518 -20.290 33.679 1.00 86.12 996 SER A CA 1
ATOM 8044 C C . SER A 1 996 ? -1.400 -19.550 34.703 1.00 86.12 996 SER A C 1
ATOM 8046 O O . SER A 1 996 ? -0.911 -18.634 35.366 1.00 86.12 996 SER A O 1
ATOM 8048 N N . GLN A 1 997 ? -2.663 -19.953 34.891 1.00 82.62 997 GLN A N 1
ATOM 8049 C CA . GLN A 1 997 ? -3.665 -19.252 35.721 1.00 82.62 997 GLN A CA 1
ATOM 8050 C C . GLN A 1 997 ? -3.169 -18.844 37.127 1.00 82.62 997 GLN A C 1
ATOM 8052 O O . GLN A 1 997 ? -3.409 -17.718 37.558 1.00 82.62 997 GLN A O 1
ATOM 8057 N N . ARG A 1 998 ? -2.454 -19.727 37.846 1.00 83.56 998 ARG A N 1
ATOM 8058 C CA . ARG A 1 998 ? -1.910 -19.428 39.191 1.00 83.56 998 ARG A CA 1
ATOM 8059 C C . ARG A 1 998 ? -0.858 -18.311 39.156 1.00 83.56 998 ARG A C 1
ATOM 8061 O O . ARG A 1 998 ? -0.914 -17.369 39.943 1.00 83.56 998 ARG A O 1
ATOM 8068 N N . GLN A 1 999 ? 0.088 -18.397 38.219 1.00 85.44 999 GLN A N 1
ATOM 8069 C CA . GLN A 1 999 ? 1.149 -17.400 38.041 1.00 85.44 999 GLN A CA 1
ATOM 8070 C C . GLN A 1 999 ? 0.573 -16.039 37.630 1.00 85.44 999 GLN A C 1
ATOM 8072 O O . GLN A 1 999 ? 1.025 -15.003 38.116 1.00 85.44 999 GLN A O 1
ATOM 8077 N N . GLU A 1 1000 ? -0.440 -16.052 36.766 1.00 86.12 1000 GLU A N 1
ATOM 8078 C CA . GLU A 1 1000 ? -1.153 -14.866 36.303 1.00 86.12 1000 GLU A CA 1
ATOM 8079 C C . GLU A 1 1000 ? -1.881 -14.144 37.445 1.00 86.12 1000 GLU A C 1
ATOM 8081 O O . GLU A 1 1000 ? -1.663 -12.947 37.636 1.00 86.12 1000 GLU A O 1
ATOM 8086 N N . VAL A 1 1001 ? -2.652 -14.869 38.268 1.00 86.00 1001 VAL A N 1
ATOM 8087 C CA . VAL A 1 1001 ? -3.301 -14.307 39.466 1.00 86.00 1001 VAL A CA 1
ATOM 8088 C C . VAL A 1 1001 ? -2.265 -13.700 40.414 1.00 86.00 1001 VAL A C 1
ATOM 8090 O O . VAL A 1 1001 ? -2.422 -12.553 40.824 1.00 86.00 1001 VAL A O 1
ATOM 8093 N N . LEU A 1 1002 ? -1.159 -14.395 40.702 1.00 84.38 1002 LEU A N 1
ATOM 8094 C CA . LEU A 1 1002 ? -0.087 -13.869 41.560 1.00 84.38 1002 LEU A CA 1
ATOM 8095 C C . LEU A 1 1002 ? 0.590 -12.614 40.979 1.00 84.38 1002 LEU A C 1
ATOM 8097 O O . LEU A 1 1002 ? 0.943 -11.695 41.721 1.00 84.38 1002 LEU A O 1
ATOM 8101 N N . GLN A 1 1003 ? 0.791 -12.552 39.660 1.00 83.31 1003 GLN A N 1
ATOM 8102 C CA . GLN A 1 1003 ? 1.388 -11.394 38.993 1.00 83.31 1003 GLN A CA 1
ATOM 8103 C C . GLN A 1 1003 ? 0.425 -10.199 38.928 1.00 83.31 1003 GLN A C 1
ATOM 8105 O O . GLN A 1 1003 ? 0.872 -9.054 39.049 1.00 83.31 1003 GLN A O 1
ATOM 8110 N N . ALA A 1 1004 ? -0.877 -10.439 38.776 1.00 83.31 1004 ALA A N 1
ATOM 8111 C CA . ALA A 1 1004 ? -1.902 -9.405 38.851 1.00 83.31 1004 ALA A CA 1
ATOM 8112 C C . ALA A 1 1004 ? -2.067 -8.889 40.291 1.00 83.31 1004 ALA A C 1
ATOM 8114 O O . ALA A 1 1004 ? -2.025 -7.681 40.515 1.00 83.31 1004 ALA A O 1
ATOM 8115 N N . PHE A 1 1005 ? -2.132 -9.784 41.283 1.00 83.44 1005 PHE A N 1
ATOM 8116 C CA . PHE A 1 1005 ? -2.267 -9.442 42.703 1.00 83.44 1005 PHE A CA 1
ATOM 8117 C C . PHE A 1 1005 ? -1.107 -8.565 43.207 1.00 83.44 1005 PHE A C 1
ATOM 8119 O O . PHE A 1 1005 ? -1.336 -7.571 43.888 1.00 83.44 1005 PHE A O 1
ATOM 8126 N N . LYS A 1 1006 ? 0.136 -8.825 42.769 1.00 80.69 1006 LYS A N 1
ATOM 8127 C CA . LYS A 1 1006 ? 1.308 -7.957 43.044 1.00 80.69 1006 LYS A CA 1
ATOM 8128 C C . LYS A 1 1006 ? 1.184 -6.522 42.506 1.00 80.69 1006 LYS A C 1
ATOM 8130 O O . LYS A 1 1006 ? 1.927 -5.641 42.943 1.00 80.69 1006 LYS A O 1
ATOM 8135 N N . GLN A 1 1007 ? 0.305 -6.281 41.533 1.00 78.56 1007 GLN A N 1
ATOM 8136 C CA . GLN A 1 1007 ? 0.056 -4.956 40.958 1.00 78.56 1007 GLN A CA 1
ATOM 8137 C C . GLN A 1 1007 ? -1.118 -4.231 41.630 1.00 78.56 1007 GLN A C 1
ATOM 8139 O O . GLN A 1 1007 ? -1.187 -3.002 41.526 1.00 78.56 1007 GLN A O 1
ATOM 8144 N N . VAL A 1 1008 ? -1.993 -4.965 42.331 1.00 82.56 1008 VAL A N 1
ATOM 8145 C CA . VAL A 1 1008 ? -3.137 -4.409 43.062 1.00 82.56 1008 VAL A CA 1
ATOM 8146 C C . VAL A 1 1008 ? -2.662 -3.433 44.139 1.00 82.56 1008 VAL A C 1
ATOM 8148 O O . VAL A 1 1008 ? -1.646 -3.631 44.806 1.00 82.56 1008 VAL A O 1
ATOM 8151 N N . GLN A 1 1009 ? -3.410 -2.347 44.292 1.00 77.56 1009 GLN A N 1
ATOM 8152 C CA . GLN A 1 1009 ? -3.194 -1.300 45.274 1.00 77.56 1009 GLN A CA 1
ATOM 8153 C C . GLN A 1 1009 ? -4.499 -1.072 46.037 1.00 77.56 1009 GLN A C 1
ATOM 8155 O O . GLN A 1 1009 ? -5.521 -0.717 45.448 1.00 77.56 1009 GLN A O 1
ATOM 8160 N N . LEU A 1 1010 ? -4.440 -1.272 47.354 1.00 80.19 1010 LEU A N 1
ATOM 8161 C CA . LEU A 1 1010 ? -5.541 -1.006 48.273 1.00 80.19 1010 LEU A CA 1
ATOM 8162 C C . LEU A 1 1010 ? -5.465 0.446 48.752 1.00 80.19 1010 LEU A C 1
ATOM 8164 O O . LEU A 1 1010 ? -4.441 0.878 49.282 1.00 80.19 1010 LEU A O 1
ATOM 8168 N N . LEU A 1 1011 ? -6.545 1.197 48.550 1.00 78.69 1011 LEU A N 1
ATOM 8169 C CA . LEU A 1 1011 ? -6.695 2.570 49.019 1.00 78.69 1011 LEU A CA 1
ATOM 8170 C C . LEU A 1 1011 ? -7.441 2.545 50.358 1.00 78.69 1011 LEU A C 1
ATOM 8172 O O . LEU A 1 1011 ? -8.583 2.082 50.428 1.00 78.69 1011 LEU A O 1
ATOM 8176 N N . VAL A 1 1012 ? -6.767 3.019 51.410 1.00 75.62 1012 VAL A N 1
ATOM 8177 C CA . VAL A 1 1012 ? -7.230 2.934 52.809 1.00 75.62 1012 VAL A CA 1
ATOM 8178 C C . VAL A 1 1012 ? -7.455 4.318 53.431 1.00 75.62 1012 VAL A C 1
ATOM 8180 O O . VAL A 1 1012 ? -8.373 4.478 54.232 1.00 75.62 1012 VAL A O 1
ATOM 8183 N N . THR A 1 1013 ? -6.656 5.336 53.080 1.00 75.44 1013 THR A N 1
ATOM 8184 C CA . THR A 1 1013 ? -6.821 6.682 53.658 1.00 75.44 1013 THR A CA 1
ATOM 8185 C C . THR A 1 1013 ? -7.932 7.457 52.949 1.00 75.44 1013 THR A C 1
ATOM 8187 O O . THR A 1 1013 ? -8.080 7.364 51.731 1.00 75.44 1013 THR A O 1
ATOM 8190 N N . SER A 1 1014 ? -8.694 8.267 53.691 1.00 70.75 1014 SER A N 1
ATOM 8191 C CA . SER A 1 1014 ? -9.766 9.100 53.123 1.00 70.75 1014 SER A CA 1
ATOM 8192 C C . SER A 1 1014 ? -9.260 10.056 52.038 1.00 70.75 1014 SER A C 1
ATOM 8194 O O . SER A 1 1014 ? -9.924 10.222 51.018 1.00 70.75 1014 SER A O 1
ATOM 8196 N N . SER A 1 1015 ? -8.055 10.611 52.206 1.00 74.38 1015 SER A N 1
ATOM 8197 C CA . SER A 1 1015 ? -7.439 11.481 51.199 1.00 74.38 1015 SER A CA 1
ATOM 8198 C C . SER A 1 1015 ? -7.141 10.733 49.897 1.00 74.38 1015 SER A C 1
ATOM 8200 O O . SER A 1 1015 ? -7.409 11.268 48.825 1.00 74.38 1015 SER A O 1
ATOM 8202 N N . ASP A 1 1016 ? -6.662 9.486 49.955 1.00 72.88 1016 ASP A N 1
ATOM 8203 C CA . ASP A 1 1016 ? -6.418 8.688 48.745 1.00 72.88 1016 ASP A CA 1
ATOM 8204 C C . ASP A 1 1016 ? -7.730 8.321 48.035 1.00 72.88 1016 ASP A C 1
ATOM 8206 O O . ASP A 1 1016 ? -7.785 8.335 46.805 1.00 72.88 1016 ASP A O 1
ATOM 8210 N N . VAL A 1 1017 ? -8.804 8.053 48.792 1.00 74.81 1017 VAL A N 1
ATOM 8211 C CA . VAL A 1 1017 ? -10.154 7.822 48.242 1.00 74.81 1017 VAL A CA 1
ATOM 8212 C C . VAL A 1 1017 ? -10.682 9.058 47.509 1.00 74.81 1017 VAL A C 1
ATOM 8214 O O . VAL A 1 1017 ? -11.201 8.940 46.398 1.00 74.81 1017 VAL A O 1
ATOM 8217 N N . GLU A 1 1018 ? -10.551 10.240 48.111 1.00 76.38 1018 GLU A N 1
ATOM 8218 C CA . GLU A 1 1018 ? -10.969 11.514 47.514 1.00 76.38 1018 GLU A CA 1
ATOM 8219 C C . GLU A 1 1018 ? -10.133 11.850 46.271 1.00 76.38 1018 GLU A C 1
ATOM 8221 O O . GLU A 1 1018 ? -10.697 12.150 45.217 1.00 76.38 1018 GLU A O 1
ATOM 8226 N N . ASN A 1 1019 ? -8.806 11.698 46.350 1.00 79.44 1019 ASN A N 1
ATOM 8227 C CA . ASN A 1 1019 ? -7.895 11.880 45.218 1.00 79.44 1019 ASN A CA 1
ATOM 8228 C C . ASN A 1 1019 ? -8.236 10.927 44.062 1.00 79.44 1019 ASN A C 1
ATOM 8230 O O . ASN A 1 1019 ? -8.302 11.360 42.914 1.00 79.44 1019 ASN A O 1
ATOM 8234 N N . TYR A 1 1020 ? -8.492 9.645 44.343 1.00 80.19 1020 TYR A N 1
ATOM 8235 C CA . TYR A 1 1020 ? -8.871 8.660 43.328 1.00 80.19 1020 TYR A CA 1
ATOM 8236 C C . TYR A 1 1020 ? -10.193 9.013 42.641 1.00 80.19 1020 TYR A C 1
ATOM 8238 O O . TYR A 1 1020 ? -10.266 8.997 41.412 1.00 80.19 1020 TYR A O 1
ATOM 8246 N N . LYS A 1 1021 ? -11.222 9.381 43.417 1.00 79.56 1021 LYS A N 1
ATOM 8247 C CA . LYS A 1 1021 ? -12.522 9.800 42.875 1.00 79.56 1021 LYS A CA 1
ATOM 8248 C C . LYS A 1 1021 ? -12.389 11.057 42.014 1.00 79.56 1021 LYS A C 1
ATOM 8250 O O . LYS A 1 1021 ? -12.922 11.074 40.910 1.00 79.56 1021 LYS A O 1
ATOM 8255 N N . GLN A 1 1022 ? -11.628 12.059 42.461 1.00 82.44 1022 GLN A N 1
ATOM 8256 C CA . GLN A 1 1022 ? -11.389 13.277 41.683 1.00 82.44 1022 GLN A CA 1
ATOM 8257 C C . GLN A 1 1022 ? -10.607 12.997 40.393 1.00 82.44 1022 GLN A C 1
ATOM 8259 O O . GLN A 1 1022 ? -11.005 13.482 39.339 1.00 82.44 1022 GLN A O 1
ATOM 8264 N N . ILE A 1 1023 ? -9.533 12.197 40.451 1.00 82.25 1023 ILE A N 1
ATOM 8265 C CA . ILE A 1 1023 ? -8.753 11.796 39.267 1.00 82.25 1023 ILE A CA 1
ATOM 8266 C C . ILE A 1 1023 ? -9.638 11.053 38.268 1.00 82.25 1023 ILE A C 1
ATOM 8268 O O . ILE A 1 1023 ? -9.521 11.302 37.073 1.00 82.25 1023 ILE A O 1
ATOM 8272 N N . LYS A 1 1024 ? -10.518 10.158 38.737 1.00 80.62 1024 LYS A N 1
ATOM 8273 C CA . LYS A 1 1024 ? -11.440 9.435 37.859 1.00 80.62 1024 LYS A CA 1
ATOM 8274 C C . LYS A 1 1024 ? -12.367 10.413 37.126 1.00 80.62 1024 LYS A C 1
ATOM 8276 O O . LYS A 1 1024 ? -12.313 10.468 35.906 1.00 80.62 1024 LYS A O 1
ATOM 8281 N N . THR A 1 1025 ? -13.111 11.251 37.852 1.00 82.38 1025 THR A N 1
ATOM 8282 C CA . THR A 1 1025 ? -14.008 12.253 37.246 1.00 82.38 1025 THR A CA 1
ATOM 8283 C C . THR A 1 1025 ? -13.268 13.201 36.296 1.00 82.38 1025 THR A C 1
ATOM 8285 O O . THR A 1 1025 ? -13.767 13.507 35.218 1.00 82.38 1025 THR A O 1
ATOM 8288 N N . ASP A 1 1026 ? -12.062 13.645 36.664 1.00 82.31 1026 ASP A N 1
ATOM 8289 C CA . ASP A 1 1026 ? -11.229 14.518 35.830 1.00 82.31 1026 ASP A CA 1
ATOM 8290 C C . ASP A 1 1026 ? -10.776 13.838 34.526 1.00 82.31 1026 ASP A C 1
ATOM 8292 O O . ASP A 1 1026 ? -10.709 14.499 33.491 1.00 82.31 1026 ASP A O 1
ATOM 8296 N N . LEU A 1 1027 ? -10.461 12.538 34.558 1.00 82.44 1027 LEU A N 1
ATOM 8297 C CA . LEU A 1 1027 ? -10.064 11.771 33.373 1.00 82.44 1027 LEU A CA 1
ATOM 8298 C C . LEU A 1 1027 ? -11.253 11.424 32.478 1.00 82.44 1027 LEU A C 1
ATOM 8300 O O . LEU A 1 1027 ? -11.121 11.533 31.260 1.00 82.44 1027 LEU A O 1
ATOM 8304 N N . ASP A 1 1028 ? -12.392 11.063 33.069 1.00 79.31 1028 ASP A N 1
ATOM 8305 C CA . ASP A 1 1028 ? -13.635 10.776 32.350 1.00 79.31 1028 ASP A CA 1
ATOM 8306 C C . ASP A 1 1028 ? -14.131 12.061 31.636 1.00 79.31 1028 ASP A C 1
ATOM 8308 O O . ASP A 1 1028 ? -14.427 12.043 30.440 1.00 79.31 1028 ASP A O 1
ATOM 8312 N N . GLU A 1 1029 ? -14.103 13.227 32.309 1.00 81.12 1029 GLU A N 1
ATOM 8313 C CA . GLU A 1 1029 ? -14.374 14.526 31.664 1.00 81.12 1029 GLU A CA 1
ATOM 8314 C C . GLU A 1 1029 ? -13.345 14.873 30.573 1.00 81.12 1029 GLU A C 1
ATOM 8316 O O . GLU A 1 1029 ? -13.727 15.362 29.507 1.00 81.12 1029 GLU A O 1
ATOM 8321 N N . LEU A 1 1030 ? -12.045 14.648 30.810 1.00 82.31 1030 LEU A N 1
ATOM 8322 C CA . LEU A 1 1030 ? -10.999 14.973 29.835 1.00 82.31 1030 LEU A CA 1
ATOM 8323 C C . LEU A 1 1030 ? -11.119 14.122 28.567 1.00 82.31 1030 LEU A C 1
ATOM 8325 O O . LEU A 1 1030 ? -11.015 14.670 27.472 1.00 82.31 1030 LEU A O 1
ATOM 8329 N N . ARG A 1 1031 ? -11.370 12.815 28.705 1.00 81.88 1031 ARG A N 1
ATOM 8330 C CA . ARG A 1 1031 ? -11.595 11.903 27.577 1.00 81.88 1031 ARG A CA 1
ATOM 8331 C C . ARG A 1 1031 ? -12.796 12.346 26.748 1.00 81.88 1031 ARG A C 1
ATOM 8333 O O . ARG A 1 1031 ? -12.656 12.521 25.544 1.00 81.88 1031 ARG A O 1
ATOM 8340 N N . ASN A 1 1032 ? -13.930 12.626 27.390 1.00 80.38 1032 ASN A N 1
ATOM 8341 C CA . ASN A 1 1032 ? -15.146 13.087 26.713 1.00 80.38 1032 ASN A CA 1
ATOM 8342 C C . ASN A 1 1032 ? -14.896 14.366 25.882 1.00 80.38 1032 ASN A C 1
ATOM 8344 O O . ASN A 1 1032 ? -15.357 14.496 24.747 1.00 80.38 1032 ASN A O 1
ATOM 8348 N N . LEU A 1 1033 ? -14.103 15.298 26.424 1.00 80.19 1033 LEU A N 1
ATOM 8349 C CA . LEU A 1 1033 ? -13.713 16.530 25.734 1.00 80.19 1033 LEU A CA 1
ATOM 8350 C C . LEU A 1 1033 ? -12.712 16.292 24.587 1.00 80.19 1033 LEU A C 1
ATOM 8352 O O . LEU A 1 1033 ? -12.821 16.966 23.564 1.00 80.19 1033 LEU A O 1
ATOM 8356 N N . VAL A 1 1034 ? -11.775 15.348 24.731 1.00 78.69 1034 VAL A N 1
ATOM 8357 C CA . VAL A 1 1034 ? -10.825 14.936 23.677 1.00 78.69 1034 VAL A CA 1
ATOM 8358 C C . VAL A 1 1034 ? -11.551 14.256 22.513 1.00 78.69 1034 VAL A C 1
ATOM 8360 O O . VAL A 1 1034 ? -11.345 14.649 21.366 1.00 78.69 1034 VAL A O 1
ATOM 8363 N N . GLU A 1 1035 ? -12.447 13.307 22.796 1.00 74.94 1035 GLU A N 1
ATOM 8364 C CA . GLU A 1 1035 ? -13.258 12.619 21.782 1.00 74.94 1035 GLU A CA 1
ATOM 8365 C C . GLU A 1 1035 ? -14.144 13.605 21.010 1.00 74.94 1035 GLU A C 1
ATOM 8367 O O . GLU A 1 1035 ? -14.153 13.612 19.786 1.00 74.94 1035 GLU A O 1
ATOM 8372 N N . LYS A 1 1036 ? -14.823 14.527 21.705 1.00 76.06 1036 LYS A N 1
ATOM 8373 C CA . LYS A 1 1036 ? -15.694 15.537 21.073 1.00 76.06 1036 LYS A CA 1
ATOM 8374 C C . LYS A 1 1036 ? -14.947 16.750 20.511 1.00 76.06 1036 LYS A C 1
ATOM 8376 O O . LYS A 1 1036 ? -15.575 17.776 20.243 1.00 76.06 1036 LYS A O 1
ATOM 8381 N N . SER A 1 1037 ? -13.625 16.676 20.349 1.00 74.56 1037 SER A N 1
ATOM 8382 C CA . SER A 1 1037 ? -12.790 17.807 19.914 1.00 74.56 1037 SER A CA 1
ATOM 8383 C C . SER A 1 1037 ? -13.235 18.421 18.584 1.00 74.56 1037 SER A C 1
ATOM 8385 O O . SER A 1 1037 ? -13.229 19.643 18.446 1.00 74.56 1037 SER A O 1
ATOM 8387 N N . GLU A 1 1038 ? -13.749 17.619 17.650 1.00 71.25 1038 GLU A N 1
ATOM 8388 C CA . GLU A 1 1038 ? -14.336 18.085 16.386 1.00 71.25 1038 GLU A CA 1
ATOM 8389 C C . GLU A 1 1038 ? -15.470 19.119 16.538 1.00 71.25 1038 GLU A C 1
ATOM 8391 O O . GLU A 1 1038 ? -15.652 19.949 15.647 1.00 71.25 1038 GLU A O 1
ATOM 8396 N N . LEU A 1 1039 ? -16.211 19.086 17.655 1.00 68.81 1039 LEU A N 1
ATOM 8397 C CA . LEU A 1 1039 ? -17.394 19.919 17.894 1.00 68.81 1039 LEU A CA 1
ATOM 8398 C C . LEU A 1 1039 ? -17.056 21.293 18.486 1.00 68.81 1039 LEU A C 1
ATOM 8400 O O . LEU A 1 1039 ? -17.868 22.213 18.385 1.00 68.81 1039 LEU A O 1
ATOM 8404 N N . TRP A 1 1040 ? -15.896 21.435 19.140 1.00 73.75 1040 TRP A N 1
ATOM 8405 C CA . TRP A 1 1040 ? -15.547 22.645 19.896 1.00 73.75 1040 TRP A CA 1
ATOM 8406 C C . TRP A 1 1040 ? -14.175 23.251 19.572 1.00 73.75 1040 TRP A C 1
ATOM 8408 O O . TRP A 1 1040 ? -13.974 24.435 19.859 1.00 73.75 1040 TRP A O 1
ATOM 8418 N N . VAL A 1 1041 ? -13.255 22.500 18.954 1.00 74.81 1041 VAL A N 1
ATOM 8419 C CA . VAL A 1 1041 ? -11.970 23.033 18.475 1.00 74.81 1041 VAL A CA 1
ATOM 8420 C C . VAL A 1 1041 ? -12.196 23.939 17.267 1.00 74.81 1041 VAL A C 1
ATOM 8422 O O . VAL A 1 1041 ? -12.978 23.634 16.365 1.00 74.81 1041 VAL A O 1
ATOM 8425 N N . TYR A 1 1042 ? -11.504 25.078 17.240 1.00 64.19 1042 TYR A N 1
ATOM 8426 C CA . TYR A 1 1042 ? -11.639 26.049 16.160 1.00 64.19 1042 TYR A CA 1
ATOM 8427 C C . TYR A 1 1042 ? -11.152 25.495 14.811 1.00 64.19 1042 TYR A C 1
ATOM 8429 O O . TYR A 1 1042 ? -9.974 25.181 14.642 1.00 64.19 1042 TYR A O 1
ATOM 8437 N N . LYS A 1 1043 ? -12.055 25.457 13.826 1.00 60.44 1043 LYS A N 1
ATOM 8438 C CA . LYS A 1 1043 ? -11.769 25.204 12.406 1.00 60.44 1043 LYS A CA 1
ATOM 8439 C C . LYS A 1 1043 ? -12.301 26.383 11.582 1.00 60.44 1043 LYS A C 1
ATOM 8441 O O . LYS A 1 1043 ? -13.385 26.899 11.863 1.00 60.44 1043 LYS A O 1
ATOM 8446 N N . VAL A 1 1044 ? -11.558 26.818 10.562 1.00 49.75 1044 VAL A N 1
ATOM 8447 C CA . VAL A 1 1044 ? -11.941 27.971 9.727 1.00 49.75 1044 VAL A CA 1
ATOM 8448 C C . VAL A 1 1044 ? -13.201 27.650 8.917 1.00 49.75 1044 VAL A C 1
ATOM 8450 O O . VAL A 1 1044 ? -13.161 26.868 7.968 1.00 49.75 1044 VAL A O 1
ATOM 8453 N N . LYS A 1 1045 ? -14.327 28.300 9.240 1.00 41.38 1045 LYS A N 1
ATOM 8454 C CA . LYS A 1 1045 ? -15.509 28.295 8.366 1.00 41.38 1045 LYS A CA 1
ATOM 8455 C C . LYS A 1 1045 ? -15.213 29.126 7.117 1.00 41.38 1045 LYS A C 1
ATOM 8457 O O . LYS A 1 1045 ? -15.089 30.347 7.207 1.00 41.38 1045 LYS A O 1
ATOM 8462 N N . GLN A 1 1046 ? -15.153 28.487 5.947 1.00 30.14 1046 GLN A N 1
ATOM 8463 C CA . GLN A 1 1046 ? -15.272 29.226 4.688 1.00 30.14 1046 GLN A CA 1
ATOM 8464 C C . GLN A 1 1046 ? -16.676 29.859 4.618 1.00 30.14 1046 GLN A C 1
ATOM 8466 O O . GLN A 1 1046 ? -17.653 29.197 4.976 1.00 30.14 1046 GLN A O 1
ATOM 8471 N N . PRO A 1 1047 ? -16.804 31.135 4.212 1.00 29.27 1047 PRO A N 1
ATOM 8472 C CA . PRO A 1 1047 ? -18.070 31.850 4.296 1.00 29.27 1047 PRO A CA 1
ATOM 8473 C C . PRO A 1 1047 ? -19.065 31.359 3.237 1.00 29.27 1047 PRO A C 1
ATOM 8475 O O . PRO A 1 1047 ? -18.955 31.690 2.059 1.00 29.27 1047 PRO A O 1
ATOM 8478 N N . SER A 1 1048 ? -20.083 30.620 3.675 1.00 24.72 1048 SER A N 1
ATOM 8479 C CA . SER A 1 1048 ? -21.309 30.403 2.906 1.00 24.72 1048 SER A CA 1
ATOM 8480 C C . SER A 1 1048 ? -22.091 31.719 2.807 1.00 24.72 1048 SER A C 1
ATOM 8482 O O . SER A 1 1048 ? -22.526 32.256 3.831 1.00 24.72 1048 SER A O 1
ATOM 8484 N N . GLU A 1 1049 ? -22.292 32.248 1.597 1.00 29.95 1049 GLU A N 1
ATOM 8485 C CA . GLU A 1 1049 ? -23.129 33.436 1.389 1.00 29.95 1049 GLU A CA 1
ATOM 8486 C C . GLU A 1 1049 ? -24.608 33.136 1.700 1.00 29.95 1049 GLU A C 1
ATOM 8488 O O . GLU A 1 1049 ? -25.352 32.680 0.836 1.00 29.95 1049 GLU A O 1
ATOM 8493 N N . GLN A 1 1050 ? -25.082 33.483 2.900 1.00 26.44 1050 GLN A N 1
ATOM 8494 C CA . GLN A 1 1050 ? -26.518 33.620 3.165 1.00 26.44 1050 GLN A CA 1
ATOM 8495 C C . GLN A 1 1050 ? -26.876 35.072 3.496 1.00 26.44 1050 GLN A C 1
ATOM 8497 O O . GLN A 1 1050 ? -26.731 35.561 4.615 1.00 26.44 1050 GLN A O 1
ATOM 8502 N N . LYS A 1 1051 ? -27.372 35.779 2.474 1.00 28.56 1051 LYS A N 1
ATOM 8503 C CA . LYS A 1 1051 ? -27.976 37.111 2.596 1.00 28.56 1051 LYS A CA 1
ATOM 8504 C C . LYS A 1 1051 ? -29.414 36.988 3.109 1.00 28.56 1051 LYS A C 1
ATOM 8506 O O . LYS A 1 1051 ? -30.323 36.771 2.312 1.00 28.56 1051 LYS A O 1
ATOM 8511 N N . SER A 1 1052 ? -29.657 37.249 4.392 1.00 25.44 1052 SER A N 1
ATOM 8512 C CA . SER A 1 1052 ? -31.009 37.528 4.902 1.00 25.44 1052 SER A CA 1
ATOM 8513 C C . SER A 1 1052 ? -31.181 39.023 5.188 1.00 25.44 1052 SER A C 1
ATOM 8515 O O . SER A 1 1052 ? -30.633 39.557 6.152 1.00 25.44 1052 SER A O 1
ATOM 8517 N N . LYS A 1 1053 ? -31.948 39.713 4.335 1.00 24.58 1053 LYS A N 1
ATOM 8518 C CA . LYS A 1 1053 ? -32.306 41.133 4.500 1.00 24.58 1053 LYS A CA 1
ATOM 8519 C C . LYS A 1 1053 ? -33.121 41.360 5.780 1.00 24.58 1053 LYS A C 1
ATOM 8521 O O . LYS A 1 1053 ? -34.089 40.639 6.014 1.00 24.58 1053 LYS A O 1
ATOM 8526 N N . LYS A 1 1054 ? -32.884 42.484 6.463 1.00 25.69 1054 LYS A N 1
ATOM 8527 C CA . LYS A 1 1054 ? -33.976 43.268 7.062 1.00 25.69 1054 LYS A CA 1
ATOM 8528 C C . LYS A 1 1054 ? -33.696 44.771 6.967 1.00 25.69 1054 LYS A C 1
ATOM 8530 O O . LYS A 1 1054 ? -32.637 45.242 7.363 1.00 25.69 1054 LYS A O 1
ATOM 8535 N N . GLN A 1 1055 ? -34.659 45.475 6.377 1.00 23.73 1055 GLN A N 1
ATOM 8536 C CA . GLN A 1 1055 ? -34.788 46.936 6.319 1.00 23.73 1055 GLN A CA 1
ATOM 8537 C C . GLN A 1 1055 ? -34.901 47.498 7.750 1.00 23.73 1055 GLN A C 1
ATOM 8539 O O . GLN A 1 1055 ? -35.557 46.885 8.587 1.00 23.73 1055 GLN A O 1
ATOM 8544 N N . SER A 1 1056 ? -34.051 48.455 8.133 1.00 20.67 1056 SER A N 1
ATOM 8545 C CA . SER A 1 1056 ? -34.262 49.914 8.048 1.00 20.67 1056 SER A CA 1
ATOM 8546 C C . SER A 1 1056 ? -35.456 50.432 8.855 1.00 20.67 1056 SER A C 1
ATOM 8548 O O . SER A 1 1056 ? -36.597 50.207 8.460 1.00 20.67 1056 SER A O 1
ATOM 8550 N N . ASP A 1 1057 ? -35.168 51.231 9.881 1.00 21.31 1057 ASP A N 1
ATOM 8551 C CA . ASP A 1 1057 ? -35.856 52.510 10.077 1.00 21.31 1057 ASP A CA 1
ATOM 8552 C C . ASP A 1 1057 ? -34.878 53.531 10.697 1.00 21.31 1057 ASP A C 1
ATOM 8554 O O . ASP A 1 1057 ? -33.853 53.142 11.270 1.00 21.31 1057 ASP A O 1
ATOM 8558 N N . ASP A 1 1058 ? -35.157 54.816 10.498 1.00 21.38 1058 ASP A N 1
ATOM 8559 C CA . ASP A 1 1058 ? -34.290 55.964 10.813 1.00 21.38 1058 ASP A CA 1
ATOM 8560 C C . ASP A 1 1058 ? -34.267 56.263 12.347 1.00 21.38 1058 ASP A C 1
ATOM 8562 O O . ASP A 1 1058 ? -35.006 55.665 13.121 1.00 21.38 1058 ASP A O 1
ATOM 8566 N N . THR A 1 1059 ? -33.485 57.170 12.953 1.00 20.86 1059 THR A N 1
ATOM 8567 C CA . THR A 1 1059 ? -33.169 58.561 12.575 1.00 20.86 1059 THR A CA 1
ATOM 8568 C C . THR A 1 1059 ? -32.094 59.140 13.527 1.00 20.86 1059 THR A C 1
ATOM 8570 O O . THR A 1 1059 ? -32.006 58.705 14.668 1.00 20.86 1059 THR A O 1
ATOM 8573 N N . GLU A 1 1060 ? -31.317 60.132 13.062 1.00 22.27 1060 GLU A N 1
ATOM 8574 C CA . GLU A 1 1060 ? -30.629 61.233 13.797 1.00 22.27 1060 GLU A CA 1
ATOM 8575 C C . GLU A 1 1060 ? -30.296 61.095 15.316 1.00 22.27 1060 GLU A C 1
ATOM 8577 O O . GLU A 1 1060 ? -31.153 60.878 16.158 1.00 22.27 1060 GLU A O 1
ATOM 8582 N N . SER A 1 1061 ? -29.094 61.449 15.798 1.00 21.25 1061 SER A N 1
ATOM 8583 C CA . SER A 1 1061 ? -28.556 62.814 15.652 1.00 21.25 1061 SER A CA 1
ATOM 8584 C C . SER A 1 1061 ? -27.113 63.006 16.169 1.00 21.25 1061 SER A C 1
ATOM 8586 O O . SER A 1 1061 ? -26.771 62.453 17.207 1.00 21.25 1061 SER A O 1
ATOM 8588 N N . LYS A 1 1062 ? -26.364 63.918 15.512 1.00 23.16 1062 LYS A N 1
ATOM 8589 C CA . LYS A 1 1062 ? -25.339 64.866 16.047 1.00 23.16 1062 LYS A CA 1
ATOM 8590 C C . LYS A 1 1062 ? -24.283 64.287 17.016 1.00 23.16 1062 LYS A C 1
ATOM 8592 O O . LYS A 1 1062 ? -24.584 63.941 18.143 1.00 23.16 1062 LYS A O 1
ATOM 8597 N N . GLY A 1 1063 ? -23.002 64.233 16.648 1.00 21.86 1063 GLY A N 1
ATOM 8598 C CA . GLY A 1 1063 ? -22.142 65.411 16.419 1.00 21.86 1063 GLY A CA 1
ATOM 8599 C C . GLY A 1 1063 ? -21.273 65.628 17.675 1.00 21.86 1063 GLY A C 1
ATOM 8600 O O . GLY A 1 1063 ? -21.785 65.529 18.778 1.00 21.86 1063 GLY A O 1
ATOM 8601 N N . SER A 1 1064 ? -19.963 65.865 17.606 1.00 23.20 1064 SER A N 1
ATOM 8602 C CA . SER A 1 1064 ? -19.271 66.800 16.714 1.00 23.20 1064 SER A CA 1
ATOM 8603 C C . SER A 1 1064 ? -17.754 66.533 16.642 1.00 23.20 1064 SER A C 1
ATOM 8605 O O . SER A 1 1064 ? -17.198 66.062 17.623 1.00 23.20 1064 SER A O 1
ATOM 8607 N N . LYS A 1 1065 ? -17.141 66.912 15.505 1.00 23.94 1065 LYS A N 1
ATOM 8608 C CA . LYS A 1 1065 ? -15.889 67.698 15.308 1.00 23.94 1065 LYS A CA 1
ATOM 8609 C C . LYS A 1 1065 ? -14.667 67.485 16.238 1.00 23.94 1065 LYS A C 1
ATOM 8611 O O . LYS A 1 1065 ? -14.829 67.366 17.438 1.00 23.94 1065 LYS A O 1
ATOM 8616 N N . GLU A 1 1066 ? -13.399 67.605 15.831 1.00 22.36 1066 GLU A N 1
ATOM 8617 C CA . GLU A 1 1066 ? -12.657 67.840 14.563 1.00 22.36 1066 GLU A CA 1
ATOM 8618 C C . GLU A 1 1066 ? -11.149 67.561 14.879 1.00 22.36 1066 GLU A C 1
ATOM 8620 O O . GLU A 1 1066 ? -10.813 67.350 16.041 1.00 22.36 1066 GLU A O 1
ATOM 8625 N N . GLU A 1 1067 ? -10.175 67.491 13.961 1.00 25.89 1067 GLU A N 1
ATOM 8626 C CA . GLU A 1 1067 ? -10.144 67.853 12.535 1.00 25.89 1067 GLU A CA 1
ATOM 8627 C C . GLU A 1 1067 ? -9.287 66.870 11.680 1.00 25.89 1067 GLU A C 1
ATOM 8629 O O . GLU A 1 1067 ? -8.958 65.757 12.082 1.00 25.89 1067 GLU A O 1
ATOM 8634 N N . LYS A 1 1068 ? -8.969 67.306 10.458 1.00 23.53 1068 LYS A N 1
ATOM 8635 C CA . LYS A 1 1068 ? -8.101 66.753 9.408 1.00 23.53 1068 LYS A CA 1
ATOM 8636 C C . LYS A 1 1068 ? -6.618 66.924 9.779 1.00 23.53 1068 LYS A C 1
ATOM 8638 O O . LYS A 1 1068 ? -6.264 67.914 10.404 1.00 23.53 1068 LYS A O 1
ATOM 8643 N N . GLY A 1 1069 ? -5.729 65.989 9.449 1.00 22.11 1069 GLY A N 1
ATOM 8644 C CA . GLY A 1 1069 ? -5.041 65.872 8.146 1.00 22.11 1069 GLY A CA 1
ATOM 8645 C C . GLY A 1 1069 ? -3.520 65.870 8.418 1.00 22.11 1069 GLY A C 1
ATOM 8646 O O . GLY A 1 1069 ? -3.114 66.284 9.498 1.00 22.11 1069 GLY A O 1
ATOM 8647 N N . ASP A 1 1070 ? -2.603 65.406 7.571 1.00 22.06 1070 ASP A N 1
ATOM 8648 C CA . ASP A 1 1070 ? -2.639 64.877 6.201 1.00 22.06 1070 ASP A CA 1
ATOM 8649 C C . ASP A 1 1070 ? -1.321 64.075 5.970 1.00 22.06 1070 ASP A C 1
ATOM 8651 O O . ASP A 1 1070 ? -0.426 64.126 6.815 1.00 22.06 1070 ASP A O 1
ATOM 8655 N N . GLY A 1 1071 ? -1.151 63.388 4.833 1.00 22.58 1071 GLY A N 1
ATOM 8656 C CA . GLY A 1 1071 ? 0.190 63.142 4.267 1.00 22.58 1071 GLY A CA 1
ATOM 8657 C C . GLY A 1 1071 ? 0.958 61.859 4.640 1.00 22.58 1071 GLY A C 1
ATOM 8658 O O . GLY A 1 1071 ? 1.953 61.922 5.349 1.00 22.58 1071 GLY A O 1
ATOM 8659 N N . ASP A 1 1072 ? 0.544 60.741 4.029 1.00 22.94 1072 ASP A N 1
ATOM 8660 C CA . ASP A 1 1072 ? 1.364 59.663 3.417 1.00 22.94 1072 ASP A CA 1
ATOM 8661 C C . ASP A 1 1072 ? 2.531 58.965 4.182 1.00 22.94 1072 ASP A C 1
ATOM 8663 O O . ASP A 1 1072 ? 3.406 59.565 4.800 1.00 22.94 1072 ASP A O 1
ATOM 8667 N N . GLY A 1 1073 ? 2.618 57.632 4.042 1.00 22.50 1073 GLY A N 1
ATOM 8668 C CA . GLY A 1 1073 ? 3.730 56.845 4.591 1.00 22.50 1073 GLY A CA 1
ATOM 8669 C C . GLY A 1 1073 ? 3.515 55.328 4.673 1.00 22.50 1073 GLY A C 1
ATOM 8670 O O . GLY A 1 1073 ? 3.047 54.808 5.684 1.00 22.50 1073 GLY A O 1
ATOM 8671 N N . LYS A 1 1074 ? 3.954 54.605 3.630 1.00 28.91 1074 LYS A N 1
ATOM 8672 C CA . LYS A 1 1074 ? 4.261 53.150 3.570 1.00 28.91 1074 LYS A CA 1
ATOM 8673 C C . LYS A 1 1074 ? 4.174 52.370 4.904 1.00 28.91 1074 LYS A C 1
ATOM 8675 O O . LYS A 1 1074 ? 5.163 52.271 5.638 1.00 28.91 1074 LYS A O 1
ATOM 8680 N N . LYS A 1 1075 ? 3.065 51.664 5.160 1.00 25.19 1075 LYS A N 1
ATOM 8681 C CA . LYS A 1 1075 ? 3.004 50.669 6.249 1.00 25.19 1075 LYS A CA 1
ATOM 8682 C C . LYS A 1 1075 ? 3.624 49.335 5.827 1.00 25.19 1075 LYS A C 1
ATOM 8684 O O . LYS A 1 1075 ? 3.001 48.526 5.148 1.00 25.19 1075 LYS A O 1
ATOM 8689 N N . LYS A 1 1076 ? 4.850 49.082 6.302 1.00 24.19 1076 LYS A N 1
ATOM 8690 C CA . LYS A 1 1076 ? 5.376 47.715 6.459 1.00 24.19 1076 LYS A CA 1
ATOM 8691 C C . LYS A 1 1076 ? 4.424 46.925 7.362 1.00 24.19 1076 LYS A C 1
ATOM 8693 O O . LYS A 1 1076 ? 4.116 47.391 8.458 1.00 24.19 1076 LYS A O 1
ATOM 8698 N N . ALA A 1 1077 ? 4.042 45.718 6.955 1.00 23.81 1077 ALA A N 1
ATOM 8699 C CA . ALA A 1 1077 ? 3.433 44.760 7.869 1.00 23.81 1077 ALA A CA 1
ATOM 8700 C C . ALA A 1 1077 ? 4.465 44.369 8.942 1.00 23.81 1077 ALA A C 1
ATOM 8702 O O . ALA A 1 1077 ? 5.466 43.717 8.646 1.00 23.81 1077 ALA A O 1
ATOM 8703 N N . LYS A 1 1078 ? 4.241 44.801 10.188 1.00 25.59 1078 LYS A N 1
ATOM 8704 C CA . LYS A 1 1078 ? 4.937 44.261 11.358 1.00 25.59 1078 LYS A CA 1
ATOM 8705 C C . LYS A 1 1078 ? 4.102 43.114 11.916 1.00 25.59 1078 LYS A C 1
ATOM 8707 O O . LYS A 1 1078 ? 3.045 43.346 12.492 1.00 25.59 1078 LYS A O 1
ATOM 8712 N N . GLN A 1 1079 ? 4.619 41.902 11.759 1.00 24.88 1079 GLN A N 1
ATOM 8713 C CA . GLN A 1 1079 ? 4.262 40.757 12.593 1.00 24.88 1079 GLN A CA 1
ATOM 8714 C C . GLN A 1 1079 ? 4.427 41.120 14.085 1.00 24.88 1079 GLN A C 1
ATOM 8716 O O . GLN A 1 1079 ? 5.469 41.688 14.438 1.00 24.88 1079 GLN A O 1
ATOM 8721 N N . PRO A 1 1080 ? 3.468 40.792 14.968 1.00 24.66 1080 PRO A N 1
ATOM 8722 C CA . PRO A 1 1080 ? 3.712 40.724 16.403 1.00 24.66 1080 PRO A CA 1
ATOM 8723 C C . PRO A 1 1080 ? 4.599 39.507 16.697 1.00 24.66 1080 PRO A C 1
ATOM 8725 O O . PRO A 1 1080 ? 4.260 38.379 16.353 1.00 24.66 1080 PRO A O 1
ATOM 8728 N N . SER A 1 1081 ? 5.757 39.721 17.316 1.00 26.12 1081 SER A N 1
ATOM 8729 C CA . SER A 1 1081 ? 6.673 38.640 17.694 1.00 26.12 1081 SER A CA 1
ATOM 8730 C C . SER A 1 1081 ? 6.156 37.869 18.914 1.00 26.12 1081 SER A C 1
ATOM 8732 O O . SER A 1 1081 ? 5.952 38.468 19.967 1.00 26.12 1081 SER A O 1
ATOM 8734 N N . VAL A 1 1082 ? 6.055 36.543 18.789 1.00 38.66 1082 VAL A N 1
ATOM 8735 C CA . VAL A 1 1082 ? 5.450 35.563 19.729 1.00 38.66 1082 VAL A CA 1
ATOM 8736 C C . VAL A 1 1082 ? 6.126 35.458 21.123 1.00 38.66 1082 VAL A C 1
ATOM 8738 O O . VAL A 1 1082 ? 5.739 34.642 21.950 1.00 38.66 1082 VAL A O 1
ATOM 8741 N N . TRP A 1 1083 ? 7.117 36.297 21.438 1.00 30.16 1083 TRP A N 1
ATOM 8742 C CA . TRP A 1 1083 ? 8.013 36.124 22.593 1.00 30.16 1083 TRP A CA 1
ATOM 8743 C C . TRP A 1 1083 ? 8.058 37.333 23.536 1.00 30.16 1083 TRP A C 1
ATOM 8745 O O . TRP A 1 1083 ? 9.123 37.897 23.762 1.00 30.16 1083 TRP A O 1
ATOM 8755 N N . ASN A 1 1084 ? 6.904 37.739 24.079 1.00 30.61 1084 ASN A N 1
ATOM 8756 C CA . ASN A 1 1084 ? 6.822 38.525 25.321 1.00 30.61 1084 ASN A CA 1
ATOM 8757 C C . ASN A 1 1084 ? 5.395 38.511 25.903 1.00 30.61 1084 ASN A C 1
ATOM 8759 O O . ASN A 1 1084 ? 4.637 39.467 25.754 1.00 30.61 1084 ASN A O 1
ATOM 8763 N N . ILE A 1 1085 ? 5.051 37.434 26.612 1.00 31.83 1085 ILE A N 1
ATOM 8764 C CA . ILE A 1 1085 ? 4.065 37.487 27.699 1.00 31.83 1085 ILE A CA 1
ATOM 8765 C C . ILE A 1 1085 ? 4.841 37.174 28.976 1.00 31.83 1085 ILE A C 1
ATOM 8767 O O . ILE A 1 1085 ? 5.271 36.043 29.201 1.00 31.83 1085 ILE A O 1
ATOM 8771 N N . SER A 1 1086 ? 5.086 38.211 29.773 1.00 28.28 1086 SER A N 1
ATOM 8772 C CA . SER A 1 1086 ? 5.655 38.097 31.114 1.00 28.28 1086 SER A CA 1
ATOM 8773 C C . SER A 1 1086 ? 4.702 37.334 32.035 1.00 28.28 1086 SER A C 1
ATOM 8775 O O . SER A 1 1086 ? 3.487 37.440 31.889 1.00 28.28 1086 SER A O 1
ATOM 8777 N N . SER A 1 1087 ? 5.248 36.623 33.020 1.00 33.31 1087 SER A N 1
ATOM 8778 C CA . SER A 1 1087 ? 4.542 35.721 33.947 1.00 33.31 1087 SER A CA 1
ATOM 8779 C C . SER A 1 1087 ? 3.584 36.391 34.953 1.00 33.31 1087 SER A C 1
ATOM 8781 O O . SER A 1 1087 ? 3.354 35.837 36.021 1.00 33.31 1087 SER A O 1
ATOM 8783 N N . ASP A 1 1088 ? 3.065 37.579 34.637 1.00 34.28 1088 ASP A N 1
ATOM 8784 C CA . ASP A 1 1088 ? 2.270 38.438 35.530 1.00 34.28 1088 ASP A CA 1
ATOM 8785 C C . ASP A 1 1088 ? 1.078 39.107 34.803 1.00 34.28 1088 ASP A C 1
ATOM 8787 O O . ASP A 1 1088 ? 0.549 40.136 35.215 1.00 34.28 1088 ASP A O 1
ATOM 8791 N N . GLN A 1 1089 ? 0.648 38.526 33.675 1.00 36.97 1089 GLN A N 1
ATOM 8792 C CA . GLN A 1 1089 ? -0.661 38.782 33.065 1.00 36.97 1089 GLN A CA 1
ATOM 8793 C C . GLN A 1 1089 ? -1.367 37.443 32.825 1.00 36.97 1089 GLN A C 1
ATOM 8795 O O . GLN A 1 1089 ? -0.718 36.437 32.536 1.00 36.97 1089 GLN A O 1
ATOM 8800 N N . GLY A 1 1090 ? -2.688 37.421 33.025 1.00 46.81 1090 GLY A N 1
ATOM 8801 C CA . GLY A 1 1090 ? -3.485 36.194 33.071 1.00 46.81 1090 GLY A CA 1
ATOM 8802 C C . GLY A 1 1090 ? -3.484 35.391 31.766 1.00 46.81 1090 GLY A C 1
ATOM 8803 O O . GLY A 1 1090 ? -3.216 35.913 30.686 1.00 46.81 1090 GLY A O 1
ATOM 8804 N N . SER A 1 1091 ? -3.822 34.104 31.878 1.00 44.38 1091 SER A N 1
ATOM 8805 C CA . SER A 1 1091 ? -3.966 33.183 30.745 1.00 44.38 1091 SER A CA 1
ATOM 8806 C C . SER A 1 1091 ? -4.832 33.765 29.612 1.00 44.38 1091 SER A C 1
ATOM 8808 O O . SER A 1 1091 ? -5.952 34.199 29.895 1.00 44.38 1091 SER A O 1
ATOM 8810 N N . PRO A 1 1092 ? -4.419 33.667 28.334 1.00 49.09 1092 PRO A N 1
ATOM 8811 C CA . PRO A 1 1092 ? -5.265 33.976 27.177 1.00 49.09 1092 PRO A CA 1
ATOM 8812 C C . PRO A 1 1092 ? -6.648 33.300 27.198 1.00 49.09 1092 PRO A C 1
ATOM 8814 O O . PRO A 1 1092 ? -7.629 33.926 26.799 1.00 49.09 1092 PRO A O 1
ATOM 8817 N N . ILE A 1 1093 ? -6.751 32.074 27.736 1.00 55.81 1093 ILE A N 1
ATOM 8818 C CA . ILE A 1 1093 ? -8.032 31.367 27.949 1.00 55.81 1093 ILE A CA 1
ATOM 8819 C C . ILE A 1 1093 ? -8.953 32.060 28.980 1.00 55.81 1093 ILE A C 1
ATOM 8821 O O . ILE A 1 1093 ? -10.168 31.922 28.890 1.00 55.81 1093 ILE A O 1
ATOM 8825 N N . ASP A 1 1094 ? -8.422 32.802 29.960 1.00 53.53 1094 ASP A N 1
ATOM 8826 C CA . ASP A 1 1094 ? -9.248 33.506 30.965 1.00 53.53 1094 ASP A CA 1
ATOM 8827 C C . ASP A 1 1094 ? -9.708 34.901 30.502 1.00 53.53 1094 ASP A C 1
ATOM 8829 O O . ASP A 1 1094 ? -10.564 35.504 31.150 1.00 53.53 1094 ASP A O 1
ATOM 8833 N N . HIS A 1 1095 ? -9.157 35.402 29.391 1.00 51.53 1095 HIS A N 1
ATOM 8834 C CA . HIS A 1 1095 ? -9.436 36.725 28.820 1.00 51.53 1095 HIS A CA 1
ATOM 8835 C C . HIS A 1 1095 ? -10.056 36.676 27.405 1.00 51.53 1095 HIS A C 1
ATOM 8837 O O . HIS A 1 1095 ? -10.174 37.719 26.767 1.00 51.53 1095 HIS A O 1
ATOM 8843 N N . ASP A 1 1096 ? -10.438 35.488 26.917 1.00 55.47 1096 ASP A N 1
ATOM 8844 C CA . ASP A 1 1096 ? -11.044 35.247 25.592 1.00 55.47 1096 ASP A CA 1
ATOM 8845 C C . ASP A 1 1096 ? -10.273 35.853 24.397 1.00 55.47 1096 ASP A C 1
ATOM 8847 O O . ASP A 1 1096 ? -10.835 36.354 23.421 1.00 55.47 1096 ASP A O 1
ATOM 8851 N N . LEU A 1 1097 ? -8.940 35.773 24.444 1.00 53.69 1097 LEU A N 1
ATOM 8852 C CA . LEU A 1 1097 ? -8.070 36.269 23.375 1.00 53.69 1097 LEU A CA 1
ATOM 8853 C C . LEU A 1 1097 ? -7.943 35.238 22.237 1.00 53.69 1097 LEU A C 1
ATOM 8855 O O . LEU A 1 1097 ? -7.113 34.330 22.290 1.00 53.69 1097 LEU A O 1
ATOM 8859 N N . GLY A 1 1098 ? -8.758 35.393 21.189 1.00 53.25 1098 GLY A N 1
ATOM 8860 C CA . GLY A 1 1098 ? -8.722 34.571 19.973 1.00 53.25 1098 GLY A CA 1
ATOM 8861 C C . GLY A 1 1098 ? -9.871 34.883 18.998 1.00 53.25 1098 GLY A C 1
ATOM 8862 O O . GLY A 1 1098 ? -10.642 35.813 19.242 1.00 53.25 1098 GLY A O 1
ATOM 8863 N N . PRO A 1 1099 ? -10.022 34.121 17.896 1.00 55.03 1099 PRO A N 1
ATOM 8864 C CA . PRO A 1 1099 ? -11.185 34.230 17.012 1.00 55.03 1099 PRO A CA 1
ATOM 8865 C C . PRO A 1 1099 ? -12.495 33.910 17.755 1.00 55.03 1099 PRO A C 1
ATOM 8867 O O . PRO A 1 1099 ? -12.492 33.177 18.749 1.00 55.03 1099 PRO A O 1
ATOM 8870 N N . ALA A 1 1100 ? -13.618 34.453 17.277 1.00 54.19 1100 ALA A N 1
ATOM 8871 C CA . ALA A 1 1100 ? -14.927 34.266 17.903 1.00 54.19 1100 ALA A CA 1
ATOM 8872 C C . ALA A 1 1100 ? -15.406 32.805 17.784 1.00 54.19 1100 ALA A C 1
ATOM 8874 O O . ALA A 1 1100 ? -15.492 32.267 16.680 1.00 54.19 1100 ALA A O 1
ATOM 8875 N N . ILE A 1 1101 ? -15.736 32.180 18.919 1.00 59.72 1101 ILE A N 1
ATOM 8876 C CA . ILE A 1 1101 ? -16.278 30.813 19.010 1.00 59.72 1101 ILE A CA 1
ATOM 8877 C C . ILE A 1 1101 ? -17.538 30.840 19.884 1.00 59.72 1101 ILE A C 1
ATOM 8879 O O . ILE A 1 1101 ? -17.737 31.760 20.676 1.00 59.72 1101 ILE A O 1
ATOM 8883 N N . ASP A 1 1102 ? -18.384 29.826 19.731 1.00 66.19 1102 ASP A N 1
ATOM 8884 C CA . ASP A 1 1102 ? -19.537 29.569 20.586 1.00 66.19 1102 ASP A CA 1
ATOM 8885 C C . ASP A 1 1102 ? -19.172 29.503 22.096 1.00 66.19 1102 ASP A C 1
ATOM 8887 O O . ASP A 1 1102 ? -18.133 28.929 22.454 1.00 66.19 1102 ASP A O 1
ATOM 8891 N N . PRO A 1 1103 ? -20.017 30.039 23.006 1.00 65.38 1103 PRO A N 1
ATOM 8892 C CA . PRO A 1 1103 ? -19.776 30.008 24.452 1.00 65.38 1103 PRO A CA 1
ATOM 8893 C C . PRO A 1 1103 ? -19.594 28.606 25.059 1.00 65.38 1103 PRO A C 1
ATOM 8895 O O . PRO A 1 1103 ? -18.909 28.465 26.076 1.00 65.38 1103 PRO A O 1
ATOM 8898 N N . HIS A 1 1104 ? -20.177 27.561 24.462 1.00 67.88 1104 HIS A N 1
ATOM 8899 C CA . HIS A 1 1104 ? -19.965 26.176 24.885 1.00 67.88 1104 HIS A CA 1
ATOM 8900 C C . HIS A 1 1104 ? -18.505 25.753 24.676 1.00 67.88 1104 HIS A C 1
ATOM 8902 O O . HIS A 1 1104 ? -17.891 25.174 25.574 1.00 67.88 1104 HIS A O 1
ATOM 8908 N N . SER A 1 1105 ? -17.908 26.118 23.539 1.00 70.94 1105 SER A N 1
ATOM 8909 C CA . SER A 1 1105 ? -16.513 25.793 23.237 1.00 70.94 1105 SER A CA 1
ATOM 8910 C C . SER A 1 1105 ? -15.541 26.491 24.184 1.00 70.94 1105 SER A C 1
ATOM 8912 O O . SER A 1 1105 ? -14.636 25.845 24.709 1.00 70.94 1105 SER A O 1
ATOM 8914 N N . VAL A 1 1106 ? -15.755 27.778 24.486 1.00 71.19 1106 VAL A N 1
ATOM 8915 C CA . VAL A 1 1106 ? -14.946 28.526 25.474 1.00 71.19 1106 VAL A CA 1
ATOM 8916 C C . VAL A 1 1106 ? -14.950 27.822 26.839 1.00 71.19 1106 VAL A C 1
ATOM 8918 O O . VAL A 1 1106 ? -13.902 27.656 27.472 1.00 71.19 1106 VAL A O 1
ATO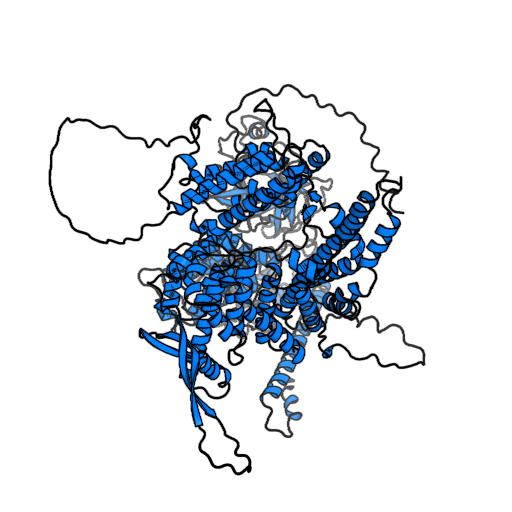M 8921 N N . ARG A 1 1107 ? -16.117 27.320 27.269 1.00 75.31 1107 ARG A N 1
ATOM 8922 C CA . ARG A 1 1107 ? -16.255 26.537 28.506 1.00 75.31 1107 ARG A CA 1
ATOM 8923 C C . ARG A 1 1107 ? -15.446 25.232 28.469 1.00 75.31 1107 ARG A C 1
ATOM 8925 O O . ARG A 1 1107 ? -14.888 24.852 29.499 1.00 75.31 1107 ARG A O 1
ATOM 8932 N N . ASN A 1 1108 ? -15.334 24.590 27.307 1.00 79.94 1108 ASN A N 1
ATOM 8933 C CA . ASN A 1 1108 ? -14.568 23.354 27.117 1.00 79.94 1108 ASN A CA 1
ATOM 8934 C C . ASN A 1 1108 ? -13.047 23.594 27.180 1.00 79.94 1108 ASN A C 1
ATOM 8936 O O . ASN A 1 1108 ? -12.374 22.916 27.959 1.00 79.94 1108 ASN A O 1
ATOM 8940 N N . TYR A 1 1109 ? -12.510 24.620 26.499 1.00 79.31 1109 TYR A N 1
ATOM 8941 C CA . TYR A 1 1109 ? -11.090 25.009 26.641 1.00 79.31 1109 TYR A CA 1
ATOM 8942 C C . TYR A 1 1109 ? -10.725 25.295 28.110 1.00 79.31 1109 TYR A C 1
ATOM 8944 O O . TYR A 1 1109 ? -9.671 24.868 28.593 1.00 79.31 1109 TYR A O 1
ATOM 8952 N N . LYS A 1 1110 ? -11.610 25.982 28.850 1.00 79.75 1110 LYS A N 1
ATOM 8953 C CA . LYS A 1 1110 ? -11.398 26.282 30.273 1.00 79.75 1110 LYS A CA 1
ATOM 8954 C C . LYS A 1 1110 ? -11.410 25.024 31.150 1.00 79.75 1110 LYS A C 1
ATOM 8956 O O . LYS A 1 1110 ? -10.505 24.858 31.966 1.00 79.75 1110 LYS A O 1
ATOM 8961 N N . LYS A 1 1111 ? -12.361 24.105 30.935 1.00 82.56 1111 LYS A N 1
ATOM 8962 C CA . LYS A 1 1111 ? -12.413 22.802 31.627 1.00 82.56 1111 LYS A CA 1
ATOM 8963 C C . LYS A 1 1111 ? -11.118 22.000 31.457 1.00 82.56 1111 LYS A C 1
ATOM 8965 O O . LYS A 1 1111 ? -10.547 21.579 32.460 1.00 82.56 1111 LYS A O 1
ATOM 8970 N N . ILE A 1 1112 ? -10.628 21.834 30.223 1.00 83.94 1112 ILE A N 1
ATOM 8971 C CA . ILE A 1 1112 ? -9.400 21.062 29.939 1.00 83.94 1112 ILE A CA 1
ATOM 8972 C C . ILE A 1 1112 ? -8.198 21.666 30.665 1.00 83.94 1112 ILE A C 1
ATOM 8974 O O . ILE A 1 1112 ? -7.455 20.959 31.344 1.00 83.94 1112 ILE A O 1
ATOM 8978 N N . LYS A 1 1113 ? -8.025 22.988 30.573 1.00 81.94 1113 LYS A N 1
ATOM 8979 C CA . LYS A 1 1113 ? -6.974 23.723 31.284 1.00 81.94 1113 LYS A CA 1
ATOM 8980 C C . LYS A 1 1113 ? -7.033 23.488 32.797 1.00 81.94 1113 LYS A C 1
ATOM 8982 O O . LYS A 1 1113 ? -5.997 23.232 33.412 1.00 81.94 1113 LYS A O 1
ATOM 8987 N N . ASP A 1 1114 ? -8.218 23.564 33.397 1.00 83.12 1114 ASP A N 1
ATOM 8988 C CA . ASP A 1 1114 ? -8.382 23.374 34.839 1.00 83.12 1114 ASP A CA 1
ATOM 8989 C C . ASP A 1 1114 ? -8.121 21.915 35.260 1.00 83.12 1114 ASP A C 1
ATOM 8991 O O . ASP A 1 1114 ? -7.489 21.696 36.296 1.00 83.12 1114 ASP A O 1
ATOM 8995 N N . ILE A 1 1115 ? -8.515 20.927 34.446 1.00 85.19 1115 ILE A N 1
ATOM 8996 C CA . ILE A 1 1115 ? -8.177 19.505 34.645 1.00 85.19 1115 ILE A CA 1
ATOM 8997 C C . ILE A 1 1115 ? -6.657 19.291 34.578 1.00 85.19 1115 ILE A C 1
ATOM 8999 O O . ILE A 1 1115 ? -6.066 18.763 35.519 1.00 85.19 1115 ILE A O 1
ATOM 9003 N N . LEU A 1 1116 ? -5.987 19.754 33.517 1.00 83.44 1116 LEU A N 1
ATOM 9004 C CA . LEU A 1 1116 ? -4.536 19.587 33.352 1.00 83.44 1116 LEU A CA 1
ATOM 9005 C C . LEU A 1 1116 ? -3.744 20.258 34.488 1.00 83.44 1116 LEU A C 1
ATOM 9007 O O . LEU A 1 1116 ? -2.747 19.704 34.960 1.00 83.44 1116 LEU A O 1
ATOM 9011 N N . LYS A 1 1117 ? -4.210 21.409 34.996 1.00 83.44 1117 LYS A N 1
ATOM 9012 C CA . LYS A 1 1117 ? -3.646 22.051 36.196 1.00 83.44 1117 LYS A CA 1
ATOM 9013 C C . LYS A 1 1117 ? -3.827 21.197 37.457 1.00 83.44 1117 LYS A C 1
ATOM 9015 O O . LYS A 1 1117 ? -2.875 21.087 38.232 1.00 83.44 1117 LYS A O 1
ATOM 9020 N N . ARG A 1 1118 ? -4.998 20.579 37.672 1.00 83.31 1118 ARG A N 1
ATOM 9021 C CA . ARG A 1 1118 ? -5.233 19.654 38.801 1.00 83.31 1118 ARG A CA 1
ATOM 9022 C C . ARG A 1 1118 ? -4.333 18.421 38.711 1.00 83.31 1118 ARG A C 1
ATOM 9024 O O . ARG A 1 1118 ? -3.598 18.146 39.656 1.00 83.31 1118 ARG A O 1
ATOM 9031 N N . LEU A 1 1119 ? -4.297 17.755 37.556 1.00 83.38 1119 LEU A N 1
ATOM 9032 C CA . LEU A 1 1119 ? -3.444 16.585 37.309 1.00 83.38 1119 LEU A CA 1
ATOM 9033 C C . LEU A 1 1119 ? -1.949 16.895 37.509 1.00 83.38 1119 LEU A C 1
ATOM 9035 O O . LEU A 1 1119 ? -1.226 16.101 38.107 1.00 83.38 1119 LEU A O 1
ATOM 9039 N N . THR A 1 1120 ? -1.483 18.074 37.083 1.00 81.56 1120 THR A N 1
ATOM 9040 C CA . THR A 1 1120 ? -0.089 18.511 37.294 1.00 81.56 1120 THR A CA 1
ATOM 9041 C C . THR A 1 1120 ? 0.231 18.706 38.781 1.00 81.56 1120 THR A C 1
ATOM 9043 O O . THR A 1 1120 ? 1.270 18.239 39.249 1.00 81.56 1120 THR A O 1
ATOM 9046 N N . ARG A 1 1121 ? -0.673 19.332 39.551 1.00 81.88 1121 ARG A N 1
ATOM 9047 C CA . ARG A 1 1121 ? -0.524 19.512 41.010 1.00 81.88 1121 ARG A CA 1
ATOM 9048 C C . ARG A 1 1121 ? -0.517 18.192 41.784 1.00 81.88 1121 ARG A C 1
ATOM 9050 O O . ARG A 1 1121 ? 0.113 18.110 42.830 1.00 81.88 1121 ARG A O 1
ATOM 9057 N N . LEU A 1 1122 ? -1.170 17.147 41.279 1.00 78.06 1122 LEU A N 1
ATOM 9058 C CA . LEU A 1 1122 ? -1.152 15.821 41.908 1.00 78.06 1122 LEU A CA 1
ATOM 9059 C C . LEU A 1 1122 ? 0.200 15.099 41.749 1.00 78.06 1122 LEU A C 1
ATOM 9061 O O . LEU A 1 1122 ? 0.557 14.292 42.600 1.00 78.06 1122 LEU A O 1
ATOM 9065 N N . CYS A 1 1123 ? 0.994 15.418 40.720 1.00 72.31 1123 CYS A N 1
ATOM 9066 C CA . CYS A 1 1123 ? 2.332 14.842 40.511 1.00 72.31 1123 CYS A CA 1
ATOM 9067 C C . CYS A 1 1123 ? 3.435 15.453 41.401 1.00 72.31 1123 CYS A C 1
ATOM 9069 O O . CYS A 1 1123 ? 4.516 14.868 41.531 1.00 72.31 1123 CYS A O 1
ATOM 9071 N N . VAL A 1 1124 ? 3.202 16.636 41.980 1.00 74.44 1124 VAL A N 1
ATOM 9072 C CA . VAL A 1 1124 ? 4.239 17.479 42.596 1.00 74.44 1124 VAL A CA 1
ATOM 9073 C C . VAL A 1 1124 ? 3.807 17.955 43.977 1.00 74.44 1124 VAL A C 1
ATOM 9075 O O . VAL A 1 1124 ? 2.706 18.459 44.160 1.00 74.44 1124 VAL A O 1
ATOM 9078 N N . GLN A 1 1125 ? 4.697 17.855 44.960 1.00 66.25 1125 GLN A N 1
ATOM 9079 C CA . GLN A 1 1125 ? 4.525 18.556 46.227 1.00 66.25 1125 GLN A CA 1
ATOM 9080 C C . GLN A 1 1125 ? 5.159 19.949 46.127 1.00 66.25 1125 GLN A C 1
ATOM 9082 O O . GLN A 1 1125 ? 6.373 20.067 45.931 1.00 66.25 1125 GLN A O 1
ATOM 9087 N N . GLU A 1 1126 ? 4.337 20.993 46.264 1.00 57.03 1126 GLU A N 1
ATOM 9088 C CA . GLU A 1 1126 ? 4.808 22.373 46.408 1.00 57.03 1126 GLU A CA 1
ATOM 9089 C C . GLU A 1 1126 ? 5.671 22.473 47.677 1.00 57.03 1126 GLU A C 1
ATOM 9091 O O . GLU A 1 1126 ? 5.260 22.070 48.768 1.00 57.03 1126 GLU A O 1
ATOM 9096 N N . THR A 1 1127 ? 6.904 22.960 47.526 1.00 50.22 1127 THR A N 1
ATOM 9097 C CA . THR A 1 1127 ? 7.798 23.268 48.649 1.00 50.22 1127 THR A CA 1
ATOM 9098 C C . THR A 1 1127 ? 7.970 24.782 48.759 1.00 50.22 1127 THR A C 1
ATOM 9100 O O . THR A 1 1127 ? 7.558 25.519 47.868 1.00 50.22 1127 THR A O 1
ATOM 9103 N N . ALA A 1 1128 ? 8.569 25.265 49.851 1.00 44.47 1128 ALA A N 1
ATOM 9104 C CA . ALA A 1 1128 ? 8.752 26.701 50.088 1.00 44.47 1128 ALA A CA 1
ATOM 9105 C C . ALA A 1 1128 ? 9.656 27.411 49.052 1.00 44.47 1128 ALA A C 1
ATOM 9107 O O . ALA A 1 1128 ? 9.733 28.636 49.063 1.00 44.47 1128 ALA A O 1
ATOM 9108 N N . ASP A 1 1129 ? 10.325 26.660 48.171 1.00 41.50 1129 ASP A N 1
ATOM 9109 C CA . ASP A 1 1129 ? 11.088 27.180 47.039 1.00 41.50 1129 ASP A CA 1
ATOM 9110 C C . ASP A 1 1129 ? 10.367 26.825 45.717 1.00 41.50 1129 ASP A C 1
ATOM 9112 O O . ASP A 1 1129 ? 10.247 25.634 45.395 1.00 41.50 1129 ASP A O 1
ATOM 9116 N N . PRO A 1 1130 ? 9.908 27.816 44.921 1.00 50.94 1130 PRO A N 1
ATOM 9117 C CA . PRO A 1 1130 ? 9.226 27.582 43.644 1.00 50.94 1130 PRO A CA 1
ATOM 9118 C C . PRO A 1 1130 ? 10.041 26.786 42.616 1.00 50.94 1130 PRO A C 1
ATOM 9120 O O . PRO A 1 1130 ? 9.463 26.248 41.675 1.00 50.94 1130 PRO A O 1
ATOM 9123 N N . SER A 1 1131 ? 11.367 26.708 42.776 1.00 50.16 1131 SER A N 1
ATOM 9124 C CA . SER A 1 1131 ? 12.261 25.965 41.882 1.00 50.16 1131 SER A CA 1
ATOM 9125 C C . SER A 1 1131 ? 12.428 24.483 42.251 1.00 50.16 1131 SER A C 1
ATOM 9127 O O . SER A 1 1131 ? 12.925 23.699 41.439 1.00 50.16 1131 SER A O 1
ATOM 9129 N N . VAL A 1 1132 ? 12.000 24.063 43.452 1.00 50.62 1132 VAL A N 1
ATOM 9130 C CA . VAL A 1 1132 ? 12.239 22.708 43.977 1.00 50.62 1132 VAL A CA 1
ATOM 9131 C C . VAL A 1 1132 ? 10.932 21.930 44.119 1.00 50.62 1132 VAL A C 1
ATOM 9133 O O . VAL A 1 1132 ? 10.232 21.981 45.132 1.00 50.62 1132 VAL A O 1
ATOM 9136 N N . HIS A 1 1133 ? 10.629 21.132 43.099 1.00 58.97 1133 HIS A N 1
ATOM 9137 C CA . HIS A 1 1133 ? 9.496 20.209 43.084 1.00 58.97 1133 HIS A CA 1
ATOM 9138 C C . HIS A 1 1133 ? 9.897 18.823 43.611 1.00 58.97 1133 HIS A C 1
ATOM 9140 O O . HIS A 1 1133 ? 10.742 18.137 43.027 1.00 58.97 1133 HIS A O 1
ATOM 9146 N N . LYS A 1 1134 ? 9.279 18.379 44.715 1.00 62.84 1134 LYS A N 1
ATOM 9147 C CA . LYS A 1 1134 ? 9.409 16.990 45.188 1.00 62.84 1134 LYS A CA 1
ATOM 9148 C C . LYS A 1 1134 ? 8.380 16.105 44.462 1.00 62.84 1134 LYS A C 1
ATOM 9150 O O . LYS A 1 1134 ? 7.201 16.460 44.463 1.00 62.84 1134 LYS A O 1
ATOM 9155 N N . PRO A 1 1135 ? 8.786 14.976 43.849 1.00 70.88 1135 PRO A N 1
ATOM 9156 C CA . PRO A 1 1135 ? 7.863 14.102 43.132 1.00 70.88 1135 PRO A CA 1
ATOM 9157 C C . PRO A 1 1135 ? 6.991 13.305 44.106 1.00 70.88 1135 PRO A C 1
ATOM 9159 O O . PRO A 1 1135 ? 7.492 12.680 45.043 1.00 70.88 1135 PRO A O 1
ATOM 9162 N N . LYS A 1 1136 ? 5.689 13.285 43.834 1.00 75.56 1136 LYS A N 1
ATOM 9163 C CA . LYS A 1 1136 ? 4.698 12.459 44.525 1.00 75.56 1136 LYS A CA 1
ATOM 9164 C C . LYS A 1 1136 ? 4.655 11.067 43.885 1.00 75.56 1136 LYS A C 1
ATOM 9166 O O . LYS A 1 1136 ? 3.905 10.813 42.947 1.00 75.56 1136 LYS A O 1
ATOM 9171 N N . THR A 1 1137 ? 5.540 10.169 44.324 1.00 73.81 1137 THR A N 1
ATOM 9172 C CA . THR A 1 1137 ? 5.749 8.857 43.675 1.00 73.81 1137 THR A CA 1
ATOM 9173 C C . THR A 1 1137 ? 4.545 7.917 43.787 1.00 73.81 1137 THR A C 1
ATOM 9175 O O . THR A 1 1137 ? 4.324 7.104 42.887 1.00 73.81 1137 THR A O 1
ATOM 9178 N N . HIS A 1 1138 ? 3.749 8.038 44.853 1.00 72.50 1138 HIS A N 1
ATOM 9179 C CA . HIS A 1 1138 ? 2.518 7.269 45.046 1.00 72.50 1138 HIS A CA 1
ATOM 9180 C C . HIS A 1 1138 ? 1.434 7.717 44.051 1.00 72.50 1138 HIS A C 1
ATOM 9182 O O . HIS A 1 1138 ? 0.858 6.897 43.337 1.00 72.50 1138 HIS A O 1
ATOM 9188 N N . GLU A 1 1139 ? 1.231 9.024 43.911 1.00 76.06 1139 GLU A N 1
ATOM 9189 C CA . GLU A 1 1139 ? 0.252 9.626 43.008 1.00 76.06 1139 GLU A CA 1
ATOM 9190 C C . GLU A 1 1139 ? 0.672 9.507 41.531 1.00 76.06 1139 GLU A C 1
ATOM 9192 O O . GLU A 1 1139 ? -0.164 9.214 40.679 1.00 76.06 1139 GLU A O 1
ATOM 9197 N N . GLN A 1 1140 ? 1.970 9.596 41.210 1.00 77.31 1140 GLN A N 1
ATOM 9198 C CA . GLN A 1 1140 ? 2.497 9.241 39.881 1.00 77.31 1140 GLN A CA 1
ATOM 9199 C C . GLN A 1 1140 ? 2.208 7.773 39.513 1.00 77.31 1140 GLN A C 1
ATOM 9201 O O . GLN A 1 1140 ? 1.914 7.477 38.351 1.00 77.31 1140 GLN A O 1
ATOM 9206 N N . ARG A 1 1141 ? 2.288 6.840 40.477 1.00 77.81 1141 ARG A N 1
ATOM 9207 C CA . ARG A 1 1141 ? 1.909 5.429 40.272 1.00 77.81 1141 ARG A CA 1
ATOM 9208 C C . ARG A 1 1141 ? 0.396 5.287 40.089 1.00 77.81 1141 ARG A C 1
ATOM 9210 O O . ARG A 1 1141 ? -0.021 4.547 39.202 1.00 77.81 1141 ARG A O 1
ATOM 9217 N N . LEU A 1 1142 ? -0.410 6.026 40.852 1.00 78.50 1142 LEU A N 1
ATOM 9218 C CA . LEU A 1 1142 ? -1.869 6.047 40.710 1.00 78.50 1142 LEU A CA 1
ATOM 9219 C C . LEU A 1 1142 ? -2.293 6.544 39.317 1.00 78.50 1142 LEU A C 1
ATOM 9221 O O . LEU A 1 1142 ? -3.040 5.861 38.620 1.00 78.50 1142 LEU A O 1
ATOM 9225 N N . LEU A 1 1143 ? -1.738 7.670 38.861 1.00 81.00 1143 LEU A N 1
ATOM 9226 C CA . LEU A 1 1143 ? -1.976 8.237 37.527 1.00 81.00 1143 LEU A CA 1
ATOM 9227 C C . LEU A 1 1143 ? -1.515 7.308 36.395 1.00 81.00 1143 LEU A C 1
ATOM 9229 O O . LEU A 1 1143 ? -2.154 7.253 35.342 1.00 81.00 1143 LEU A O 1
ATOM 9233 N N . ARG A 1 1144 ? -0.437 6.536 36.602 1.00 81.75 1144 ARG A N 1
ATOM 9234 C CA . ARG A 1 1144 ? -0.032 5.485 35.657 1.00 81.75 1144 ARG A CA 1
ATOM 9235 C C . ARG A 1 1144 ? -1.071 4.370 35.600 1.00 81.75 1144 ARG A C 1
ATOM 9237 O O . ARG A 1 1144 ? -1.489 4.013 34.504 1.00 81.75 1144 ARG A O 1
ATOM 9244 N N . ASN A 1 1145 ? -1.480 3.842 36.752 1.00 77.69 1145 ASN A N 1
ATOM 9245 C CA . ASN A 1 1145 ? -2.442 2.741 36.848 1.00 77.69 1145 ASN A CA 1
ATOM 9246 C C . ASN A 1 1145 ? -3.830 3.137 36.294 1.00 77.69 1145 ASN A C 1
ATOM 9248 O O . ASN A 1 1145 ? -4.520 2.310 35.704 1.00 77.69 1145 ASN A O 1
ATOM 9252 N N . MET A 1 1146 ? -4.203 4.417 36.402 1.00 75.75 1146 MET A N 1
ATOM 9253 C CA . MET A 1 1146 ? -5.405 4.987 35.778 1.00 75.75 1146 MET A CA 1
ATOM 9254 C C . MET A 1 1146 ? -5.266 5.252 34.266 1.00 75.75 1146 MET A C 1
ATOM 9256 O O . MET A 1 1146 ? -6.269 5.495 33.603 1.00 75.75 1146 MET A O 1
ATOM 9260 N N . SER A 1 1147 ? -4.065 5.133 33.689 1.00 78.62 1147 SER A N 1
ATOM 9261 C CA . SER A 1 1147 ? -3.738 5.461 32.287 1.00 78.62 1147 SER A CA 1
ATOM 9262 C C . SER A 1 1147 ? -3.853 6.949 31.913 1.00 78.62 1147 SER A C 1
ATOM 9264 O O . SER A 1 1147 ? -4.024 7.271 30.742 1.00 78.62 1147 SER A O 1
ATOM 9266 N N . ALA A 1 1148 ? -3.690 7.873 32.868 1.00 81.81 1148 ALA A N 1
ATOM 9267 C CA . ALA A 1 1148 ? -3.828 9.321 32.635 1.00 81.81 1148 ALA A CA 1
ATOM 9268 C C . ALA A 1 1148 ? -2.932 9.862 31.499 1.00 81.81 1148 ALA A C 1
ATOM 9270 O O . ALA A 1 1148 ? -3.310 10.764 30.758 1.00 81.81 1148 ALA A O 1
ATOM 9271 N N . HIS A 1 1149 ? -1.739 9.283 31.343 1.00 80.50 1149 HIS A N 1
ATOM 9272 C CA . HIS A 1 1149 ? -0.788 9.622 30.283 1.00 80.50 1149 HIS A CA 1
ATOM 9273 C C . HIS A 1 1149 ? -1.318 9.322 28.871 1.00 80.50 1149 HIS A C 1
ATOM 9275 O O . HIS A 1 1149 ? -0.918 10.005 27.935 1.00 80.50 1149 HIS A O 1
ATOM 9281 N N . GLN A 1 1150 ? -2.204 8.334 28.705 1.00 82.44 1150 GLN A N 1
ATOM 9282 C CA . GLN A 1 1150 ? -2.744 7.955 27.399 1.00 82.44 1150 GLN A CA 1
ATOM 9283 C C . GLN A 1 1150 ? -3.705 9.031 26.875 1.00 82.44 1150 GLN A C 1
ATOM 9285 O O . GLN A 1 1150 ? -3.493 9.540 25.780 1.00 82.44 1150 GLN A O 1
ATOM 9290 N N . VAL A 1 1151 ? -4.663 9.468 27.700 1.00 81.88 1151 VAL A N 1
ATOM 9291 C CA . VAL A 1 1151 ? -5.631 10.527 27.347 1.00 81.88 1151 VAL A CA 1
ATOM 9292 C C . VAL A 1 1151 ? -4.920 11.841 26.994 1.00 81.88 1151 VAL A C 1
ATOM 9294 O O . VAL A 1 1151 ? -5.329 12.566 26.091 1.00 81.88 1151 VAL A O 1
ATOM 9297 N N . VAL A 1 1152 ? -3.798 12.144 27.658 1.00 81.56 1152 VAL A N 1
ATOM 9298 C CA . VAL A 1 1152 ? -2.986 13.328 27.330 1.00 81.56 1152 VAL A CA 1
ATOM 9299 C C . VAL A 1 1152 ? -2.187 13.148 26.028 1.00 81.56 1152 VAL A C 1
ATOM 9301 O O . VAL A 1 1152 ? -1.998 14.118 25.303 1.00 81.56 1152 VAL A O 1
ATOM 9304 N N . LEU A 1 1153 ? -1.753 11.933 25.678 1.00 80.00 1153 LEU A N 1
ATOM 9305 C CA . LEU A 1 1153 ? -1.139 11.652 24.370 1.00 80.00 1153 LEU A CA 1
ATOM 9306 C C . LEU A 1 1153 ? -2.162 11.669 23.222 1.00 80.00 1153 LEU A C 1
ATOM 9308 O O . LEU A 1 1153 ? -1.804 12.031 22.103 1.00 80.00 1153 LEU A O 1
ATOM 9312 N N . GLU A 1 1154 ? -3.418 11.307 23.488 1.00 79.25 1154 GLU A N 1
ATOM 9313 C CA . GLU A 1 1154 ? -4.550 11.453 22.561 1.00 79.25 1154 GLU A CA 1
ATOM 9314 C C . GLU A 1 1154 ? -4.878 12.945 22.348 1.00 79.25 1154 GLU A C 1
ATOM 9316 O O . GLU A 1 1154 ? -4.937 13.400 21.207 1.00 79.25 1154 GLU A O 1
ATOM 9321 N N . LEU A 1 1155 ? -4.933 13.747 23.422 1.00 82.06 1155 LEU A N 1
ATOM 9322 C CA . LEU A 1 1155 ? -5.071 15.211 23.358 1.00 82.06 1155 LEU A CA 1
ATOM 9323 C C . LEU A 1 1155 ? -3.989 15.869 22.477 1.00 82.06 1155 LEU A C 1
ATOM 9325 O O . LEU A 1 1155 ? -4.304 16.754 21.688 1.00 82.06 1155 LEU A O 1
ATOM 9329 N N . LEU A 1 1156 ? -2.725 15.433 22.575 1.00 76.31 1156 LEU A N 1
ATOM 9330 C CA . LEU A 1 1156 ? -1.618 15.966 21.761 1.00 76.31 1156 LEU A CA 1
ATOM 9331 C C . LEU A 1 1156 ? -1.721 15.633 20.256 1.00 76.31 1156 LEU A C 1
ATOM 9333 O O . LEU A 1 1156 ? -1.023 16.261 19.461 1.00 76.31 1156 LEU A O 1
ATOM 9337 N N . GLN A 1 1157 ? -2.552 14.662 19.862 1.00 73.44 1157 GLN A N 1
ATOM 9338 C CA . GLN A 1 1157 ? -2.748 14.251 18.463 1.00 73.44 1157 GLN A CA 1
ATOM 9339 C C . GLN A 1 1157 ? -3.878 15.008 17.749 1.00 73.44 1157 GLN A C 1
ATOM 9341 O O . GLN A 1 1157 ? -4.025 14.866 16.535 1.00 73.44 1157 GLN A O 1
ATOM 9346 N N . ILE A 1 1158 ? -4.665 15.815 18.470 1.00 75.25 1158 ILE A N 1
ATOM 9347 C CA . ILE A 1 1158 ? -5.768 16.586 17.887 1.00 75.25 1158 ILE A CA 1
ATOM 9348 C C . ILE A 1 1158 ? -5.211 17.601 16.869 1.00 75.25 1158 ILE A C 1
ATOM 9350 O O . ILE A 1 1158 ? -4.349 18.408 17.230 1.00 75.25 1158 ILE A O 1
ATOM 9354 N N . PRO A 1 1159 ? -5.703 17.622 15.615 1.00 65.19 1159 PRO A N 1
ATOM 9355 C CA . PRO A 1 1159 ? -5.307 18.628 14.636 1.00 65.19 1159 PRO A CA 1
ATOM 9356 C C . PRO A 1 1159 ? -5.903 19.997 14.997 1.00 65.19 1159 PRO A C 1
ATOM 9358 O O . PRO A 1 1159 ? -7.108 20.124 15.215 1.00 65.19 1159 PRO A O 1
ATOM 9361 N N . TYR A 1 1160 ? -5.064 21.033 15.027 1.00 68.56 1160 TYR A N 1
ATOM 9362 C CA . TYR A 1 1160 ? -5.466 22.414 15.306 1.00 68.56 1160 TYR A CA 1
ATOM 9363 C C . TYR A 1 1160 ? -4.667 23.407 14.454 1.00 68.56 1160 TYR A C 1
ATOM 9365 O O . TYR A 1 1160 ? -3.545 23.119 14.034 1.00 68.56 1160 TYR A O 1
ATOM 9373 N N . GLU A 1 1161 ? -5.228 24.594 14.218 1.00 65.62 1161 GLU A N 1
ATOM 9374 C CA . GLU A 1 1161 ? -4.569 25.629 13.416 1.00 65.62 1161 GLU A CA 1
ATOM 9375 C C . GLU A 1 1161 ? -3.495 26.377 14.215 1.00 65.62 1161 GLU A C 1
ATOM 9377 O O . GLU A 1 1161 ? -3.788 27.162 15.124 1.00 65.62 1161 GLU A O 1
ATOM 9382 N N . THR A 1 1162 ? -2.227 26.164 13.848 1.00 59.56 1162 THR A N 1
ATOM 9383 C CA . THR A 1 1162 ? -1.059 26.672 14.591 1.00 59.56 1162 THR A CA 1
ATOM 9384 C C . THR A 1 1162 ? -0.868 28.188 14.508 1.00 59.56 1162 THR A C 1
ATOM 9386 O O . THR A 1 1162 ? -0.047 28.737 15.237 1.00 59.56 1162 THR A O 1
ATOM 9389 N N . ASN A 1 1163 ? -1.588 28.877 13.620 1.00 55.12 1163 ASN A N 1
ATOM 9390 C CA . ASN A 1 1163 ? -1.449 30.324 13.425 1.00 55.12 1163 ASN A CA 1
ATOM 9391 C C . ASN A 1 1163 ? -2.554 31.140 14.120 1.00 55.12 1163 ASN A C 1
ATOM 9393 O O . ASN A 1 1163 ? -2.283 32.264 14.543 1.00 55.12 1163 ASN A O 1
ATOM 9397 N N . ASP A 1 1164 ? -3.756 30.571 14.277 1.00 58.34 1164 ASP A N 1
ATOM 9398 C CA . ASP A 1 1164 ? -4.956 31.315 14.695 1.00 58.34 1164 ASP A CA 1
ATOM 9399 C C . ASP A 1 1164 ? -5.489 30.914 16.086 1.00 58.34 1164 ASP A C 1
ATOM 9401 O O . ASP A 1 1164 ? -6.032 31.765 16.798 1.00 58.34 1164 ASP A O 1
ATOM 9405 N N . ASP A 1 1165 ? -5.337 29.653 16.524 1.00 67.38 1165 ASP A N 1
ATOM 9406 C CA . ASP A 1 1165 ? -5.869 29.211 17.824 1.00 67.38 1165 ASP A CA 1
ATOM 9407 C C . ASP A 1 1165 ? -4.845 29.320 18.967 1.00 67.38 1165 ASP A C 1
ATOM 9409 O O . ASP A 1 1165 ? -4.182 28.362 19.376 1.00 67.38 1165 ASP A O 1
ATOM 9413 N N . ILE A 1 1166 ? -4.751 30.522 19.536 1.00 66.88 1166 ILE A N 1
ATOM 9414 C CA . ILE A 1 1166 ? -3.910 30.826 20.704 1.00 66.88 1166 ILE A CA 1
ATOM 9415 C C . ILE A 1 1166 ? -4.325 29.996 21.940 1.00 66.88 1166 ILE A C 1
ATOM 9417 O O . ILE A 1 1166 ? -3.470 29.647 22.759 1.00 66.88 1166 ILE A O 1
ATOM 9421 N N . ARG A 1 1167 ? -5.609 29.623 22.075 1.00 69.19 1167 ARG A N 1
ATOM 9422 C CA . ARG A 1 1167 ? -6.111 28.851 23.228 1.00 69.19 1167 ARG A CA 1
ATOM 9423 C C . ARG A 1 1167 ? -5.607 27.412 23.191 1.00 69.19 1167 ARG A C 1
ATOM 9425 O O . ARG A 1 1167 ? -5.186 26.896 24.226 1.00 69.19 1167 ARG A O 1
ATOM 9432 N N . MET A 1 1168 ? -5.570 26.780 22.016 1.00 76.88 1168 MET A N 1
ATOM 9433 C CA . MET A 1 1168 ? -5.039 25.417 21.903 1.00 76.88 1168 MET A CA 1
ATOM 9434 C C . MET A 1 1168 ? -3.544 25.346 22.241 1.00 76.88 1168 MET A C 1
ATOM 9436 O O . MET A 1 1168 ? -3.125 24.428 22.939 1.00 76.88 1168 MET A O 1
ATOM 9440 N N . HIS A 1 1169 ? -2.738 26.346 21.868 1.00 70.56 1169 HIS A N 1
ATOM 9441 C CA . HIS A 1 1169 ? -1.323 26.397 22.270 1.00 70.56 1169 HIS A CA 1
ATOM 9442 C C . HIS A 1 1169 ? -1.134 26.420 23.796 1.00 70.56 1169 HIS A C 1
ATOM 9444 O O . HIS A 1 1169 ? -0.213 25.787 24.317 1.00 70.56 1169 HIS A O 1
ATOM 9450 N N . GLU A 1 1170 ? -2.009 27.118 24.527 1.00 74.19 1170 GLU A N 1
ATOM 9451 C CA . GLU A 1 1170 ? -1.986 27.131 25.992 1.00 74.19 1170 GLU A CA 1
ATOM 9452 C C . GLU A 1 1170 ? -2.387 25.761 26.582 1.00 74.19 1170 GLU A C 1
ATOM 9454 O O . GLU A 1 1170 ? -1.727 25.278 27.505 1.00 74.19 1170 GLU A O 1
ATOM 9459 N N . VAL A 1 1171 ? -3.390 25.082 26.010 1.00 80.19 1171 VAL A N 1
ATOM 9460 C CA . VAL A 1 1171 ? -3.754 23.697 26.380 1.00 80.19 1171 VAL A CA 1
ATOM 9461 C C . VAL A 1 1171 ? -2.592 22.729 26.128 1.00 80.19 1171 VAL A C 1
ATOM 9463 O O . VAL A 1 1171 ? -2.201 21.994 27.038 1.00 80.19 1171 VAL A O 1
ATOM 9466 N N . MET A 1 1172 ? -1.976 22.776 24.942 1.00 77.94 1172 MET A N 1
ATOM 9467 C CA . MET A 1 1172 ? -0.821 21.941 24.598 1.00 77.94 1172 MET A CA 1
ATOM 9468 C C . MET A 1 1172 ? 0.356 22.188 25.550 1.00 77.94 1172 MET A C 1
ATOM 9470 O O . MET A 1 1172 ? 1.022 21.236 25.963 1.00 77.94 1172 MET A O 1
ATOM 9474 N N . ARG A 1 1173 ? 0.600 23.436 25.973 1.00 75.62 1173 ARG A N 1
ATOM 9475 C CA . ARG A 1 1173 ? 1.624 23.752 26.983 1.00 75.62 1173 ARG A CA 1
ATOM 9476 C C . ARG A 1 1173 ? 1.342 23.062 28.322 1.00 75.62 1173 ARG A C 1
ATOM 9478 O O . ARG A 1 1173 ? 2.261 22.475 28.894 1.00 75.62 1173 ARG A O 1
ATOM 9485 N N . TYR A 1 1174 ? 0.101 23.097 28.813 1.00 77.69 1174 TYR A N 1
ATOM 9486 C CA . TYR A 1 1174 ? -0.269 22.416 30.061 1.00 77.69 1174 TYR A CA 1
ATOM 9487 C C . TYR A 1 1174 ? -0.205 20.883 29.944 1.00 77.69 1174 TYR A C 1
ATOM 9489 O O . TYR A 1 1174 ? 0.219 20.225 30.893 1.00 77.69 1174 TYR A O 1
ATOM 9497 N N . ALA A 1 1175 ? -0.529 20.314 28.779 1.00 79.25 1175 ALA A N 1
ATOM 9498 C CA . ALA A 1 1175 ? -0.364 18.885 28.505 1.00 79.25 1175 ALA A CA 1
ATOM 9499 C C . ALA A 1 1175 ? 1.112 18.449 28.599 1.00 79.25 1175 ALA A C 1
ATOM 9501 O O . ALA A 1 1175 ? 1.438 17.488 29.298 1.00 79.25 1175 ALA A O 1
ATOM 9502 N N . HIS A 1 1176 ? 2.029 19.204 27.982 1.00 74.44 1176 HIS A N 1
ATOM 9503 C CA . HIS A 1 1176 ? 3.468 18.950 28.100 1.00 74.44 1176 HIS A CA 1
ATOM 9504 C C . HIS A 1 1176 ? 3.966 19.110 29.549 1.00 74.44 1176 HIS A C 1
ATOM 9506 O O . HIS A 1 1176 ? 4.721 18.264 30.027 1.00 74.44 1176 HIS A O 1
ATOM 9512 N N . GLN A 1 1177 ? 3.505 20.135 30.278 1.00 73.56 1177 GLN A N 1
ATOM 9513 C CA . GLN A 1 1177 ? 3.858 20.351 31.690 1.00 73.56 1177 GLN A CA 1
ATOM 9514 C C . GLN A 1 1177 ? 3.413 19.186 32.600 1.00 73.56 1177 GLN A C 1
ATOM 9516 O O . GLN A 1 1177 ? 4.152 18.780 33.507 1.00 73.56 1177 GLN A O 1
ATOM 9521 N N . PHE A 1 1178 ? 2.238 18.604 32.341 1.00 81.00 1178 PHE A N 1
ATOM 9522 C CA . PHE A 1 1178 ? 1.785 17.387 33.015 1.00 81.00 1178 PHE A CA 1
ATOM 9523 C C . PHE A 1 1178 ? 2.719 16.198 32.736 1.00 81.00 1178 PHE A C 1
ATOM 9525 O O . PHE A 1 1178 ? 3.182 15.562 33.683 1.00 81.00 1178 PHE A O 1
ATOM 9532 N N . LEU A 1 1179 ? 3.050 15.921 31.466 1.00 78.50 1179 LEU A N 1
ATOM 9533 C CA . LEU A 1 1179 ? 3.922 14.794 31.096 1.00 78.50 1179 LEU A CA 1
ATOM 9534 C C . LEU A 1 1179 ? 5.332 14.930 31.702 1.00 78.50 1179 LEU A C 1
ATOM 9536 O O . LEU A 1 1179 ? 5.880 13.957 32.224 1.00 78.50 1179 LEU A O 1
ATOM 9540 N N . GLN A 1 1180 ? 5.885 16.148 31.726 1.00 72.69 1180 GLN A N 1
ATOM 9541 C CA . GLN A 1 1180 ? 7.138 16.466 32.422 1.00 72.69 1180 GLN A CA 1
ATOM 9542 C C . GLN A 1 1180 ? 7.063 16.112 33.922 1.00 72.69 1180 GLN A C 1
ATOM 9544 O O . GLN A 1 1180 ? 7.957 15.454 34.460 1.00 72.69 1180 GLN A O 1
ATOM 9549 N N . SER A 1 1181 ? 5.967 16.485 34.590 1.00 74.81 1181 SER A N 1
ATOM 9550 C CA . SER A 1 1181 ? 5.736 16.219 36.021 1.00 74.81 1181 SER A CA 1
ATOM 9551 C C . SER A 1 1181 ? 5.486 14.732 36.323 1.00 74.81 1181 SER A C 1
ATOM 9553 O O . SER A 1 1181 ? 5.892 14.221 37.370 1.00 74.81 1181 SER A O 1
ATOM 9555 N N . PHE A 1 1182 ? 4.859 14.014 35.390 1.00 77.56 1182 PHE A N 1
ATOM 9556 C CA . PHE A 1 1182 ? 4.576 12.578 35.466 1.00 77.56 1182 PHE A CA 1
ATOM 9557 C C . PHE A 1 1182 ? 5.840 11.704 35.339 1.00 77.56 1182 PHE A C 1
ATOM 9559 O O . PHE A 1 1182 ? 5.923 10.642 35.961 1.00 77.56 1182 PHE A O 1
ATOM 9566 N N . CYS A 1 1183 ? 6.846 12.154 34.581 1.00 75.75 1183 CYS A N 1
ATOM 9567 C CA . CYS A 1 1183 ? 8.143 11.480 34.427 1.00 75.75 1183 CYS A CA 1
ATOM 9568 C C . CYS A 1 1183 ? 9.208 11.873 35.465 1.00 75.75 1183 CYS A C 1
ATOM 9570 O O . CYS A 1 1183 ? 10.294 11.277 35.478 1.00 75.75 1183 CYS A O 1
ATOM 9572 N N . LEU A 1 1184 ? 8.934 12.860 36.324 1.00 73.56 1184 LEU A N 1
ATOM 9573 C CA . LEU A 1 1184 ? 9.909 13.414 37.263 1.00 73.56 1184 LEU A CA 1
ATOM 9574 C C . LEU A 1 1184 ? 10.440 12.332 38.221 1.00 73.56 1184 LEU A C 1
ATOM 9576 O O . LEU A 1 1184 ? 9.721 11.866 39.104 1.00 73.56 1184 LEU A O 1
ATOM 9580 N N . LYS A 1 1185 ? 11.716 11.959 38.040 1.00 68.38 1185 LYS A N 1
ATOM 9581 C CA . LYS A 1 1185 ? 12.445 10.912 38.788 1.00 68.38 1185 LYS A CA 1
ATOM 9582 C C . LYS A 1 1185 ? 11.791 9.513 38.764 1.00 68.38 1185 LYS A C 1
ATOM 9584 O O . LYS A 1 1185 ? 12.021 8.723 39.675 1.00 68.38 1185 LYS A O 1
ATOM 9589 N N . ASN A 1 1186 ? 11.016 9.182 37.724 1.00 71.56 1186 ASN A N 1
ATOM 9590 C CA . ASN A 1 1186 ? 10.287 7.910 37.631 1.00 71.56 1186 ASN A CA 1
ATOM 9591 C C . ASN A 1 1186 ? 10.639 7.111 36.358 1.00 71.56 1186 ASN A C 1
ATOM 9593 O O . ASN A 1 1186 ? 10.063 7.308 35.288 1.00 71.56 1186 ASN A O 1
ATOM 9597 N N . GLN A 1 1187 ? 11.570 6.165 36.505 1.00 69.06 1187 GLN A N 1
ATOM 9598 C CA . GLN A 1 1187 ? 12.107 5.302 35.441 1.00 69.06 1187 GLN A CA 1
ATOM 9599 C C . GLN A 1 1187 ? 11.031 4.483 34.703 1.00 69.06 1187 GLN A C 1
ATOM 9601 O O . GLN A 1 1187 ? 11.119 4.299 33.490 1.00 69.06 1187 GLN A O 1
ATOM 9606 N N . GLN A 1 1188 ? 9.997 4.011 35.409 1.00 70.81 1188 GLN A N 1
ATOM 9607 C CA . GLN A 1 1188 ? 8.913 3.227 34.802 1.00 70.81 1188 GLN A CA 1
ATOM 9608 C C . GLN A 1 1188 ? 8.033 4.102 33.896 1.00 70.81 1188 GLN A C 1
ATOM 9610 O O . GLN A 1 1188 ? 7.662 3.680 32.803 1.00 70.81 1188 GLN A O 1
ATOM 9615 N N . ASN A 1 1189 ? 7.755 5.341 34.311 1.00 75.94 1189 ASN A N 1
ATOM 9616 C CA . ASN A 1 1189 ? 6.972 6.292 33.519 1.00 75.94 1189 ASN A CA 1
ATOM 9617 C C . ASN A 1 1189 ? 7.769 6.818 32.305 1.00 75.94 1189 ASN A C 1
ATOM 9619 O O . ASN A 1 1189 ? 7.199 7.029 31.238 1.00 75.94 1189 ASN A O 1
ATOM 9623 N N . GLN A 1 1190 ? 9.092 6.973 32.435 1.00 70.50 1190 GLN A N 1
ATOM 9624 C CA . GLN A 1 1190 ? 9.985 7.347 31.326 1.00 70.50 1190 GLN A CA 1
ATOM 9625 C C . GLN A 1 1190 ? 10.047 6.268 30.234 1.00 70.50 1190 GLN A C 1
ATOM 9627 O O . GLN A 1 1190 ? 9.923 6.584 29.051 1.00 70.50 1190 GLN A O 1
ATOM 9632 N N . ALA A 1 1191 ? 10.176 4.991 30.614 1.00 70.62 1191 ALA A N 1
ATOM 9633 C CA . ALA A 1 1191 ? 10.168 3.877 29.662 1.00 70.62 1191 ALA A CA 1
ATOM 9634 C C . ALA A 1 1191 ? 8.842 3.770 28.883 1.00 70.62 1191 ALA A C 1
ATOM 9636 O O . ALA A 1 1191 ? 8.845 3.401 27.711 1.00 70.62 1191 ALA A O 1
ATOM 9637 N N . LEU A 1 1192 ? 7.726 4.131 29.524 1.00 71.00 1192 LEU A N 1
ATOM 9638 C CA . LEU A 1 1192 ? 6.389 4.151 28.930 1.00 71.00 1192 LEU A CA 1
ATOM 9639 C C . LEU A 1 1192 ? 6.256 5.241 27.853 1.00 71.00 1192 LEU A C 1
ATOM 9641 O O . LEU A 1 1192 ? 5.840 4.957 26.735 1.00 71.00 1192 LEU A O 1
ATOM 9645 N N . LEU A 1 1193 ? 6.686 6.473 28.149 1.00 70.94 1193 LEU A N 1
ATOM 9646 C CA . LEU A 1 1193 ? 6.666 7.579 27.181 1.00 70.94 1193 LEU A CA 1
ATOM 9647 C C . LEU A 1 1193 ? 7.673 7.400 26.033 1.00 70.94 1193 LEU A C 1
ATOM 9649 O O . LEU A 1 1193 ? 7.391 7.819 24.912 1.00 70.94 1193 LEU A O 1
ATOM 9653 N N . HIS A 1 1194 ? 8.796 6.711 26.263 1.00 63.91 1194 HIS A N 1
ATOM 9654 C CA . HIS A 1 1194 ? 9.758 6.370 25.207 1.00 63.91 1194 HIS A CA 1
ATOM 9655 C C . HIS A 1 1194 ? 9.148 5.494 24.094 1.00 63.91 1194 HIS A C 1
ATOM 9657 O O . HIS A 1 1194 ? 9.590 5.574 22.949 1.00 63.91 1194 HIS A O 1
ATOM 9663 N N . GLN A 1 1195 ? 8.127 4.676 24.381 1.00 69.88 1195 GLN A N 1
ATOM 9664 C CA . GLN A 1 1195 ? 7.446 3.883 23.343 1.00 69.88 1195 GLN A CA 1
ATOM 9665 C C . GLN A 1 1195 ? 6.761 4.771 22.290 1.00 69.88 1195 GLN A C 1
ATOM 9667 O O . GLN A 1 1195 ? 6.681 4.382 21.130 1.00 69.88 1195 GLN A O 1
ATOM 9672 N N . ASN A 1 1196 ? 6.366 5.991 22.669 1.00 62.62 1196 ASN A N 1
ATOM 9673 C CA . ASN A 1 1196 ? 5.643 6.948 21.827 1.00 62.62 1196 ASN A CA 1
ATOM 9674 C C . ASN A 1 1196 ? 6.529 8.124 21.364 1.00 62.62 1196 ASN A C 1
ATOM 9676 O O . ASN A 1 1196 ? 6.028 9.206 21.057 1.00 62.62 1196 ASN A O 1
ATOM 9680 N N . ILE A 1 1197 ? 7.855 7.933 21.311 1.00 66.06 1197 ILE A N 1
ATOM 9681 C CA . ILE A 1 1197 ? 8.822 9.005 21.012 1.00 66.06 1197 ILE A CA 1
ATOM 9682 C C . ILE A 1 1197 ? 8.627 9.653 19.628 1.00 66.06 1197 ILE A C 1
ATOM 9684 O O . ILE A 1 1197 ? 8.969 10.821 19.449 1.00 66.06 1197 ILE A O 1
ATOM 9688 N N . GLU A 1 1198 ? 8.036 8.938 18.664 1.00 57.28 1198 GLU A N 1
ATOM 9689 C CA . GLU A 1 1198 ? 7.772 9.453 17.312 1.00 57.28 1198 GLU A CA 1
ATOM 9690 C C . GLU A 1 1198 ? 6.866 10.692 17.302 1.00 57.28 1198 GLU A C 1
ATOM 9692 O O . GLU A 1 1198 ? 7.110 11.604 16.511 1.00 57.28 1198 GLU A O 1
ATOM 9697 N N . LEU A 1 1199 ? 5.902 10.782 18.228 1.00 60.44 1199 LEU A N 1
ATOM 9698 C CA . LEU A 1 1199 ? 5.011 11.940 18.368 1.00 60.44 1199 LEU A CA 1
ATOM 9699 C C . LEU A 1 1199 ? 5.816 13.239 18.566 1.00 60.44 1199 LEU A C 1
ATOM 9701 O O . LEU A 1 1199 ? 5.595 14.240 17.882 1.00 60.44 1199 LEU A O 1
ATOM 9705 N N . PHE A 1 1200 ? 6.819 13.181 19.446 1.00 60.47 1200 PHE A N 1
ATOM 9706 C CA . PHE A 1 1200 ? 7.654 14.313 19.855 1.00 60.47 1200 PHE A CA 1
ATOM 9707 C C . PHE A 1 1200 ? 8.761 14.671 18.846 1.00 60.47 1200 PHE A C 1
ATOM 9709 O O . PHE A 1 1200 ? 9.419 15.699 19.000 1.00 60.47 1200 PHE A O 1
ATOM 9716 N N . MET A 1 1201 ? 8.978 13.854 17.806 1.00 50.16 1201 MET A N 1
ATOM 9717 C CA . MET A 1 1201 ? 9.963 14.126 16.745 1.00 50.16 1201 MET A CA 1
ATOM 9718 C C . MET A 1 1201 ? 9.398 14.953 15.575 1.00 50.16 1201 MET A C 1
ATOM 9720 O O . MET A 1 1201 ? 10.150 15.347 14.679 1.00 50.16 1201 MET A O 1
ATOM 9724 N N . THR A 1 1202 ? 8.091 15.229 15.557 1.00 45.44 1202 THR A N 1
ATOM 9725 C CA . THR A 1 1202 ? 7.423 15.915 14.439 1.00 45.44 1202 THR A CA 1
ATOM 9726 C C . THR A 1 1202 ? 7.680 17.435 14.468 1.00 45.44 1202 THR A C 1
ATOM 9728 O O . THR A 1 1202 ? 7.385 18.077 15.481 1.00 45.44 1202 THR A O 1
ATOM 9731 N N . PRO A 1 1203 ? 8.184 18.069 13.383 1.00 40.50 1203 PRO A N 1
ATOM 9732 C CA . PRO A 1 1203 ? 8.423 19.514 13.359 1.00 40.50 1203 PRO A CA 1
ATOM 9733 C C . PRO A 1 1203 ? 7.100 20.294 13.367 1.00 40.50 1203 PRO A C 1
ATOM 9735 O O . PRO A 1 1203 ? 6.433 20.407 12.344 1.00 40.50 1203 PRO A O 1
ATOM 9738 N N . GLY A 1 1204 ? 6.732 20.824 14.533 1.00 43.84 1204 GLY A N 1
ATOM 9739 C CA . GLY A 1 1204 ? 5.500 21.593 14.753 1.00 43.84 1204 GLY A CA 1
ATOM 9740 C C . GLY A 1 1204 ? 5.084 21.618 16.226 1.00 43.84 1204 GLY A C 1
ATOM 9741 O O . GLY A 1 1204 ? 4.735 22.668 16.748 1.00 43.84 1204 GLY A O 1
ATOM 9742 N N . HIS A 1 1205 ? 5.253 20.492 16.928 1.00 42.94 1205 HIS A N 1
ATOM 9743 C CA . HIS A 1 1205 ? 4.874 20.327 18.342 1.00 42.94 1205 HIS A CA 1
ATOM 9744 C C . HIS A 1 1205 ? 6.043 20.525 19.328 1.00 42.94 1205 HIS A C 1
ATOM 9746 O O . HIS A 1 1205 ? 5.921 20.239 20.517 1.00 42.94 1205 HIS A O 1
ATOM 9752 N N . ILE A 1 1206 ? 7.208 20.975 18.850 1.00 40.16 1206 ILE A N 1
ATOM 9753 C CA . ILE A 1 1206 ? 8.443 20.992 19.643 1.00 40.16 1206 ILE A CA 1
ATOM 9754 C C . ILE A 1 1206 ? 8.435 22.174 20.617 1.00 40.16 1206 ILE A C 1
ATOM 9756 O O . ILE A 1 1206 ? 8.859 23.277 20.269 1.00 40.16 1206 ILE A O 1
ATOM 9760 N N . ASN A 1 1207 ? 8.060 21.913 21.868 1.00 40.12 1207 ASN A N 1
ATOM 9761 C CA . ASN A 1 1207 ? 8.570 22.699 22.984 1.00 40.12 1207 ASN A CA 1
ATOM 9762 C C . ASN A 1 1207 ? 9.940 22.106 23.388 1.00 40.12 1207 ASN A C 1
ATOM 9764 O O . ASN A 1 1207 ? 9.979 20.960 23.849 1.00 40.12 1207 ASN A O 1
ATOM 9768 N N . PRO A 1 1208 ? 11.076 22.808 23.187 1.00 38.81 1208 PRO A N 1
ATOM 9769 C CA . PRO A 1 1208 ? 12.410 22.227 23.391 1.00 38.81 1208 PRO A CA 1
ATOM 9770 C C . PRO A 1 1208 ? 12.622 21.686 24.816 1.00 38.81 1208 PRO A C 1
ATOM 9772 O O . PRO A 1 1208 ? 13.316 20.686 24.998 1.00 38.81 1208 PRO A O 1
ATOM 9775 N N . ASP A 1 1209 ? 11.941 22.267 25.805 1.00 37.28 1209 ASP A N 1
ATOM 9776 C CA . ASP A 1 1209 ? 12.013 21.886 27.219 1.00 37.28 1209 ASP A CA 1
ATOM 9777 C C . ASP A 1 1209 ? 11.477 20.473 27.524 1.00 37.28 1209 ASP A C 1
ATOM 9779 O O . ASP A 1 1209 ? 11.782 19.906 28.574 1.00 37.28 1209 ASP A O 1
ATOM 9783 N N . THR A 1 1210 ? 10.671 19.862 26.646 1.00 38.78 1210 THR A N 1
ATOM 9784 C CA . THR A 1 1210 ? 10.178 18.487 26.869 1.00 38.78 1210 THR A CA 1
ATOM 9785 C C . THR A 1 1210 ? 11.242 17.439 26.526 1.00 38.78 1210 THR A C 1
ATOM 9787 O O . THR A 1 1210 ? 11.364 16.441 27.231 1.00 38.78 1210 THR A O 1
ATOM 9790 N N . LEU A 1 1211 ? 12.083 17.698 25.518 1.00 40.94 1211 LEU A N 1
ATOM 9791 C CA . LEU A 1 1211 ? 13.230 16.844 25.172 1.00 40.94 1211 LEU A CA 1
ATOM 9792 C C . LEU A 1 1211 ? 14.384 16.970 26.184 1.00 40.94 1211 LEU A C 1
ATOM 9794 O O . LEU A 1 1211 ? 15.111 16.005 26.415 1.00 40.94 1211 LEU A O 1
ATOM 9798 N N . VAL A 1 1212 ? 14.516 18.127 26.844 1.00 40.91 1212 VAL A N 1
ATOM 9799 C CA . VAL A 1 1212 ? 15.527 18.389 27.891 1.00 40.91 1212 VAL A CA 1
ATOM 9800 C C . VAL A 1 1212 ? 15.316 17.541 29.159 1.00 40.91 1212 VAL A C 1
ATOM 9802 O O . VAL A 1 1212 ? 16.229 17.435 29.973 1.00 40.91 1212 VAL A O 1
ATOM 9805 N N . LEU A 1 1213 ? 14.159 16.886 29.322 1.00 38.25 1213 LEU A N 1
ATOM 9806 C CA . LEU A 1 1213 ? 13.829 16.037 30.478 1.00 38.25 1213 LEU A CA 1
ATOM 9807 C C . LEU A 1 1213 ? 14.129 14.537 30.301 1.00 38.25 1213 LEU A C 1
ATOM 9809 O O . LEU A 1 1213 ? 13.822 13.747 31.194 1.00 38.25 1213 LEU A O 1
ATOM 9813 N N . ALA A 1 1214 ? 14.811 14.153 29.215 1.00 37.53 1214 ALA A N 1
ATOM 9814 C CA . ALA A 1 1214 ? 15.360 12.808 29.017 1.00 37.53 1214 ALA A CA 1
ATOM 9815 C C . ALA A 1 1214 ? 16.892 12.629 29.265 1.00 37.53 1214 ALA A C 1
ATOM 9817 O O . ALA A 1 1214 ? 17.486 11.773 28.604 1.00 37.53 1214 ALA A O 1
ATOM 9818 N N . PRO A 1 1215 ? 17.584 13.342 30.188 1.00 32.47 1215 PRO A N 1
ATOM 9819 C CA . PRO A 1 1215 ? 18.926 12.954 30.604 1.00 32.47 1215 PRO A CA 1
ATOM 9820 C C . PRO A 1 1215 ? 18.798 11.763 31.574 1.00 32.47 1215 PRO A C 1
ATOM 9822 O O . PRO A 1 1215 ? 18.160 11.893 32.626 1.00 32.47 1215 PRO A O 1
ATOM 9825 N N . PRO A 1 1216 ? 19.358 10.583 31.259 1.00 35.81 1216 PRO A N 1
ATOM 9826 C CA . PRO A 1 1216 ? 19.146 9.398 32.075 1.00 35.81 1216 PRO A CA 1
ATOM 9827 C C . PRO A 1 1216 ? 19.892 9.518 33.407 1.00 35.81 1216 PRO A C 1
ATOM 9829 O O . PRO A 1 1216 ? 21.116 9.448 33.460 1.00 35.81 1216 PRO A O 1
ATOM 9832 N N . THR A 1 1217 ? 19.162 9.607 34.521 1.00 35.41 1217 THR A N 1
ATOM 9833 C CA . THR A 1 1217 ? 19.747 9.601 35.877 1.00 35.41 1217 THR A CA 1
ATOM 9834 C C . THR A 1 1217 ? 20.182 8.199 36.342 1.00 35.41 1217 THR A C 1
ATOM 9836 O O . THR A 1 1217 ? 20.205 7.924 37.539 1.00 35.41 1217 THR A O 1
ATOM 9839 N N . SER A 1 1218 ? 20.475 7.282 35.411 1.00 36.81 1218 SER A N 1
ATOM 9840 C CA . SER A 1 1218 ? 21.011 5.937 35.674 1.00 36.81 1218 SER A CA 1
ATOM 9841 C C . SER A 1 1218 ? 21.691 5.369 34.415 1.00 36.81 1218 SER A C 1
ATOM 9843 O O . SER A 1 1218 ? 21.172 5.524 33.307 1.00 36.81 1218 SER A O 1
ATOM 9845 N N . SER A 1 1219 ? 22.850 4.721 34.572 1.00 36.75 1219 SER A N 1
ATOM 9846 C CA . SER A 1 1219 ? 23.753 4.348 33.464 1.00 36.75 1219 SER A CA 1
ATOM 9847 C C . SER A 1 1219 ? 23.160 3.359 32.452 1.00 36.75 1219 SER A C 1
ATOM 9849 O O . SER A 1 1219 ? 23.430 3.477 31.261 1.00 36.75 1219 SER A O 1
ATOM 9851 N N . TRP A 1 1220 ? 22.299 2.438 32.893 1.00 34.44 1220 TRP A N 1
ATOM 9852 C CA . TRP A 1 1220 ? 21.776 1.343 32.060 1.00 34.44 1220 TRP A CA 1
ATOM 9853 C C . TRP A 1 1220 ? 20.926 1.798 30.853 1.00 34.44 1220 TRP A C 1
ATOM 9855 O O . TRP A 1 1220 ? 20.887 1.118 29.829 1.00 34.44 1220 TRP A O 1
ATOM 9865 N N . ILE A 1 1221 ? 20.253 2.956 30.938 1.00 34.72 1221 ILE A N 1
ATOM 9866 C CA . ILE A 1 1221 ? 19.568 3.571 29.783 1.00 34.72 1221 ILE A CA 1
ATOM 9867 C C . ILE A 1 1221 ? 20.580 4.286 28.876 1.00 34.72 1221 ILE A C 1
ATOM 9869 O O . ILE A 1 1221 ? 20.443 4.245 27.652 1.00 34.72 1221 ILE A O 1
ATOM 9873 N N . SER A 1 1222 ? 21.608 4.908 29.461 1.00 35.75 1222 SER A N 1
ATOM 9874 C CA . SER A 1 1222 ? 22.638 5.660 28.735 1.00 35.75 1222 SER A CA 1
ATOM 9875 C C . SER A 1 1222 ? 23.346 4.797 27.685 1.00 35.75 1222 SER A C 1
ATOM 9877 O O . SER A 1 1222 ? 23.507 5.235 26.550 1.00 35.75 1222 SER A O 1
ATOM 9879 N N . GLU A 1 1223 ? 23.684 3.549 28.025 1.00 36.22 1223 GLU A N 1
ATOM 9880 C CA . GLU A 1 1223 ? 24.392 2.611 27.136 1.00 36.22 1223 GLU A CA 1
ATOM 9881 C C . GLU A 1 1223 ? 23.585 2.183 25.898 1.00 36.22 1223 GLU A C 1
ATOM 9883 O O . GLU A 1 1223 ? 24.166 1.903 24.850 1.00 36.22 1223 GLU A O 1
ATOM 9888 N N . ARG A 1 1224 ? 22.244 2.164 25.968 1.00 30.88 1224 ARG A N 1
ATOM 9889 C CA . ARG A 1 1224 ? 21.389 1.878 24.796 1.00 30.88 1224 ARG A CA 1
ATOM 9890 C C . ARG A 1 1224 ? 21.059 3.117 23.959 1.00 30.88 1224 ARG A C 1
ATOM 9892 O O . ARG A 1 1224 ? 20.711 2.970 22.787 1.00 30.88 1224 ARG A O 1
ATOM 9899 N N . ILE A 1 1225 ? 21.155 4.322 24.524 1.00 42.00 1225 ILE A N 1
ATOM 9900 C CA . ILE A 1 1225 ? 20.812 5.578 23.834 1.00 42.00 1225 ILE A CA 1
ATOM 9901 C C . ILE A 1 1225 ? 21.899 6.010 22.831 1.00 42.00 1225 ILE A C 1
ATOM 9903 O O . ILE A 1 1225 ? 21.576 6.570 21.774 1.00 42.00 1225 ILE A O 1
ATOM 9907 N N . THR A 1 1226 ? 23.171 5.715 23.113 1.00 33.91 1226 THR A N 1
ATOM 9908 C CA . THR A 1 1226 ? 24.341 6.258 22.396 1.00 33.91 1226 THR A CA 1
ATOM 9909 C C . THR A 1 1226 ? 24.371 5.963 20.892 1.00 33.91 1226 THR A C 1
ATOM 9911 O O . THR A 1 1226 ? 24.842 6.795 20.122 1.00 33.91 1226 THR A O 1
ATOM 9914 N N . CYS A 1 1227 ? 23.847 4.822 20.429 1.00 33.12 1227 CYS A N 1
ATOM 9915 C CA . CYS A 1 1227 ? 24.016 4.405 19.027 1.00 33.12 1227 CYS A CA 1
ATOM 9916 C C . CYS A 1 1227 ? 22.962 4.929 18.033 1.00 33.12 1227 CYS A C 1
ATOM 9918 O O . CYS A 1 1227 ? 23.214 4.887 16.831 1.00 33.12 1227 CYS A O 1
ATOM 9920 N N . LYS A 1 1228 ? 21.788 5.404 18.480 1.00 29.83 1228 LYS A N 1
ATOM 9921 C CA . LYS A 1 1228 ? 20.726 5.900 17.567 1.00 29.83 1228 LYS A CA 1
ATOM 9922 C C . LYS A 1 1228 ? 20.368 7.370 17.766 1.00 29.83 1228 LYS A C 1
ATOM 9924 O O . LYS A 1 1228 ? 20.153 8.069 16.779 1.00 29.83 1228 LYS A O 1
ATOM 9929 N N . VAL A 1 1229 ? 20.335 7.856 19.008 1.00 34.72 1229 VAL A N 1
ATOM 9930 C CA . VAL A 1 1229 ? 19.922 9.241 19.294 1.00 34.72 1229 VAL A CA 1
ATOM 9931 C C . VAL A 1 1229 ? 21.059 10.222 19.004 1.00 34.72 1229 VAL A C 1
ATOM 9933 O O . VAL A 1 1229 ? 20.830 11.238 18.353 1.00 34.72 1229 VAL A O 1
ATOM 9936 N N . CYS A 1 1230 ? 22.301 9.897 19.385 1.00 32.59 1230 CYS A N 1
ATOM 9937 C CA . CYS A 1 1230 ? 23.457 10.764 19.128 1.00 32.59 1230 CYS A CA 1
ATOM 9938 C C . CYS A 1 1230 ? 23.676 11.024 17.629 1.00 32.59 1230 CYS A C 1
ATOM 9940 O O . CYS A 1 1230 ? 23.935 12.161 17.247 1.00 32.59 1230 CYS A O 1
ATOM 9942 N N . VAL A 1 1231 ? 23.482 10.015 16.770 1.00 31.30 1231 VAL A N 1
ATOM 9943 C CA . VAL A 1 1231 ? 23.571 10.168 15.304 1.00 31.30 1231 VAL A CA 1
ATOM 9944 C C . VAL A 1 1231 ? 22.548 11.193 14.792 1.00 31.30 1231 VAL A C 1
ATOM 9946 O O . VAL A 1 1231 ? 22.889 12.056 13.987 1.00 31.30 1231 VAL A O 1
ATOM 9949 N N . TYR A 1 1232 ? 21.315 11.167 15.308 1.00 30.31 1232 TYR A N 1
ATOM 9950 C CA . TYR A 1 1232 ? 20.268 12.116 14.917 1.00 30.31 1232 TYR A CA 1
ATOM 9951 C C . TYR A 1 1232 ? 20.479 13.529 15.483 1.00 30.31 1232 TYR A C 1
ATOM 9953 O O . TYR A 1 1232 ? 20.252 14.509 14.772 1.00 30.31 1232 TYR A O 1
ATOM 9961 N N . VAL A 1 1233 ? 20.958 13.656 16.725 1.00 32.06 1233 VAL A N 1
ATOM 9962 C CA . VAL A 1 1233 ? 21.297 14.958 17.328 1.00 32.06 1233 VAL A CA 1
ATOM 9963 C C . VAL A 1 1233 ? 22.448 15.626 16.568 1.00 32.06 1233 VAL A C 1
ATOM 9965 O O . VAL A 1 1233 ? 22.355 16.815 16.263 1.00 32.06 1233 VAL A O 1
ATOM 9968 N N . ILE A 1 1234 ? 23.471 14.863 16.165 1.00 31.69 1234 ILE A N 1
ATOM 9969 C CA . ILE A 1 1234 ? 24.573 15.351 15.320 1.00 31.69 1234 ILE A CA 1
ATOM 9970 C C . ILE A 1 1234 ? 24.051 15.800 13.941 1.00 31.69 1234 ILE A C 1
ATOM 9972 O O . ILE A 1 1234 ? 24.416 16.881 13.473 1.00 31.69 1234 ILE A O 1
ATOM 9976 N N . CYS A 1 1235 ? 23.140 15.042 13.314 1.00 29.50 1235 CYS A N 1
ATOM 9977 C CA . CYS A 1 1235 ? 22.520 15.445 12.045 1.00 29.50 1235 CYS A CA 1
ATOM 9978 C C . CYS A 1 1235 ? 21.676 16.729 12.148 1.00 29.50 1235 CYS A C 1
ATOM 9980 O O . CYS A 1 1235 ? 21.695 17.537 11.222 1.00 29.50 1235 CYS A O 1
ATOM 9982 N N . ILE A 1 1236 ? 20.953 16.954 13.251 1.00 29.23 1236 ILE A N 1
ATOM 9983 C CA . ILE A 1 1236 ? 20.151 18.177 13.436 1.00 29.23 1236 ILE A CA 1
ATOM 9984 C C . ILE A 1 1236 ? 21.048 19.381 13.770 1.00 29.23 1236 ILE A C 1
ATOM 9986 O O . ILE A 1 1236 ? 20.832 20.471 13.230 1.00 29.23 1236 ILE A O 1
ATOM 9990 N N . GLN A 1 1237 ? 22.094 19.201 14.586 1.00 28.86 1237 GLN A N 1
ATOM 9991 C CA . GLN A 1 1237 ? 23.035 20.275 14.935 1.00 28.86 1237 GLN A CA 1
ATOM 9992 C C . GLN A 1 1237 ? 23.755 20.865 13.711 1.00 28.86 1237 GLN A C 1
ATOM 9994 O O . GLN A 1 1237 ? 23.968 22.077 13.665 1.00 28.86 1237 GLN A O 1
ATOM 9999 N N . GLN A 1 1238 ? 24.040 20.067 12.675 1.00 29.53 1238 GLN A N 1
ATOM 10000 C CA . GLN A 1 1238 ? 24.622 20.579 11.424 1.00 29.53 1238 GLN A CA 1
ATOM 10001 C C . GLN A 1 1238 ? 23.708 21.559 10.658 1.00 29.53 1238 GLN A C 1
ATOM 10003 O O . GLN A 1 1238 ? 24.209 22.346 9.858 1.00 29.53 1238 GLN A O 1
ATOM 10008 N N . THR A 1 1239 ? 22.393 21.573 10.916 1.00 27.86 1239 THR A N 1
ATOM 10009 C CA . THR A 1 1239 ? 21.432 22.456 10.216 1.00 27.86 1239 THR A CA 1
ATOM 10010 C C . THR A 1 1239 ? 21.103 23.782 10.918 1.00 27.86 1239 THR A C 1
ATOM 10012 O O . THR A 1 1239 ? 20.376 24.594 10.349 1.00 27.86 1239 THR A O 1
ATOM 10015 N N . LYS A 1 1240 ? 21.642 24.062 12.116 1.00 25.84 1240 LYS A N 1
ATOM 10016 C CA . LYS A 1 1240 ? 21.451 25.353 12.819 1.00 25.84 1240 LYS A CA 1
ATOM 10017 C C . LYS A 1 1240 ? 22.731 25.845 13.509 1.00 25.84 1240 LYS A C 1
ATOM 10019 O O . LYS A 1 1240 ? 22.792 25.948 14.729 1.00 25.84 1240 LYS A O 1
ATOM 10024 N N . ALA A 1 1241 ? 23.743 26.190 12.713 1.00 24.64 1241 ALA A N 1
ATOM 10025 C CA . ALA A 1 1241 ? 25.041 26.669 13.195 1.00 24.64 1241 ALA A CA 1
ATOM 10026 C C . ALA A 1 1241 ? 25.289 28.170 12.913 1.00 24.64 1241 ALA A C 1
ATOM 10028 O O . ALA A 1 1241 ? 26.227 28.522 12.203 1.00 24.64 1241 ALA A O 1
ATOM 10029 N N . ILE A 1 1242 ? 24.474 29.068 13.485 1.00 25.70 1242 ILE A N 1
ATOM 10030 C CA . ILE A 1 1242 ? 24.830 30.492 13.660 1.00 25.70 1242 ILE A CA 1
ATOM 10031 C C . ILE A 1 1242 ? 24.313 30.953 15.034 1.00 25.70 1242 ILE A C 1
ATOM 10033 O O . ILE A 1 1242 ? 23.138 30.766 15.329 1.00 25.70 1242 ILE A O 1
ATOM 10037 N N . PHE A 1 1243 ? 25.192 31.573 15.833 1.00 22.16 1243 PHE A N 1
ATOM 10038 C CA . PHE A 1 1243 ? 25.030 31.928 17.256 1.00 22.16 1243 PHE A CA 1
ATOM 10039 C C . PHE A 1 1243 ? 24.908 30.735 18.223 1.00 22.16 1243 PHE A C 1
ATOM 10041 O O . PHE A 1 1243 ? 23.837 30.179 18.418 1.00 22.16 1243 PHE A O 1
ATOM 10048 N N . TRP A 1 1244 ? 26.001 30.417 18.919 1.00 23.78 1244 TRP A N 1
ATOM 10049 C CA . TRP A 1 1244 ? 26.252 30.868 20.301 1.00 23.78 1244 TRP A CA 1
ATOM 10050 C C . TRP A 1 1244 ? 27.739 30.636 20.621 1.00 23.78 1244 TRP A C 1
ATOM 10052 O O . TRP A 1 1244 ? 28.307 29.616 20.242 1.00 23.78 1244 TRP A O 1
ATOM 10062 N N . SER A 1 1245 ? 28.395 31.598 21.272 1.00 22.83 1245 SER A N 1
ATOM 10063 C CA . SER A 1 1245 ? 29.841 31.568 21.532 1.00 22.83 1245 SER A CA 1
ATOM 10064 C C . SER A 1 1245 ? 30.137 31.494 23.029 1.00 22.83 1245 SER A C 1
ATOM 10066 O O . SER A 1 1245 ? 30.008 32.505 23.716 1.00 22.83 1245 SER A O 1
ATOM 10068 N N . MET A 1 1246 ? 30.600 30.343 23.519 1.00 21.92 1246 MET A N 1
ATOM 10069 C CA . MET A 1 1246 ? 31.359 30.233 24.773 1.00 21.92 1246 MET A CA 1
ATOM 10070 C C . MET A 1 1246 ? 32.307 29.016 24.727 1.00 21.92 1246 MET A C 1
ATOM 10072 O O . MET A 1 1246 ? 32.067 28.097 23.942 1.00 21.92 1246 MET A O 1
ATOM 10076 N N . PRO A 1 1247 ? 33.427 29.034 25.475 1.00 26.02 1247 PRO A N 1
ATOM 10077 C CA . PRO A 1 1247 ? 34.556 28.141 25.224 1.00 26.02 1247 PRO A CA 1
ATOM 10078 C C . PRO A 1 1247 ? 34.411 26.776 25.905 1.00 26.02 1247 PRO A C 1
ATOM 10080 O O . PRO A 1 1247 ? 34.076 26.689 27.083 1.00 26.02 1247 PRO A O 1
ATOM 10083 N N . ILE A 1 1248 ? 34.771 25.713 25.182 1.00 24.97 1248 ILE A N 1
ATOM 10084 C CA . ILE A 1 1248 ? 34.990 24.383 25.761 1.00 24.97 1248 ILE A CA 1
ATOM 10085 C C . ILE A 1 1248 ? 36.426 24.335 26.290 1.00 24.97 1248 ILE A C 1
ATOM 10087 O O . ILE A 1 1248 ? 37.383 24.305 25.515 1.00 24.97 1248 ILE A O 1
ATOM 10091 N N . THR A 1 1249 ? 36.583 24.340 27.611 1.00 27.03 1249 THR A N 1
ATOM 10092 C CA . THR A 1 1249 ? 37.864 24.056 28.268 1.00 27.03 1249 THR A CA 1
ATOM 10093 C C . THR A 1 1249 ? 38.124 22.553 28.316 1.00 27.03 1249 THR A C 1
ATOM 10095 O O . THR A 1 1249 ? 37.237 21.781 28.664 1.00 27.03 1249 THR A O 1
ATOM 10098 N N . GLN A 1 1250 ? 39.360 22.191 27.971 1.00 28.12 1250 GLN A N 1
ATOM 10099 C CA . GLN A 1 1250 ? 39.989 20.865 27.977 1.00 28.12 1250 GLN A CA 1
ATOM 10100 C C . GLN A 1 1250 ? 39.326 19.775 28.841 1.00 28.12 1250 GLN A C 1
ATOM 10102 O O . GLN A 1 1250 ? 39.258 19.884 30.063 1.00 28.12 1250 GLN A O 1
ATOM 10107 N N . LEU A 1 1251 ? 39.001 18.654 28.192 1.00 25.34 1251 LEU A N 1
ATOM 10108 C CA . LEU A 1 1251 ? 38.945 17.330 28.808 1.00 25.34 1251 LEU A CA 1
ATOM 10109 C C . LEU A 1 1251 ? 39.971 16.448 28.088 1.00 25.34 1251 LEU A C 1
ATOM 10111 O O . LEU A 1 1251 ? 39.755 16.039 26.948 1.00 25.34 1251 LEU A O 1
ATOM 10115 N N . ASP A 1 1252 ? 41.109 16.214 28.744 1.00 23.48 1252 ASP A N 1
ATOM 10116 C CA . ASP A 1 1252 ? 42.110 15.241 28.303 1.00 23.48 1252 ASP A CA 1
ATOM 10117 C C . ASP A 1 1252 ? 41.525 13.830 28.431 1.00 23.48 1252 ASP A C 1
ATOM 10119 O O . ASP A 1 1252 ? 41.184 13.393 29.530 1.00 23.48 1252 ASP A O 1
ATOM 10123 N N . VAL A 1 1253 ? 41.452 13.097 27.319 1.00 26.84 1253 VAL A N 1
ATOM 10124 C CA . VAL A 1 1253 ? 41.148 11.662 27.321 1.00 26.84 1253 VAL A CA 1
ATOM 10125 C C . VAL A 1 1253 ? 42.429 10.908 26.989 1.00 26.84 1253 VAL A C 1
ATOM 10127 O O . VAL A 1 1253 ? 42.831 10.814 25.829 1.00 26.84 1253 VAL A O 1
ATOM 10130 N N . ARG A 1 1254 ? 43.075 10.361 28.022 1.00 26.23 1254 ARG A N 1
ATOM 10131 C CA . ARG A 1 1254 ? 44.035 9.264 27.863 1.00 26.23 1254 ARG A CA 1
ATOM 10132 C C . ARG A 1 1254 ? 43.282 7.936 28.002 1.00 26.23 1254 ARG A C 1
ATOM 10134 O O . ARG A 1 1254 ? 42.463 7.834 28.911 1.00 26.23 1254 ARG A O 1
ATOM 10141 N N . PRO A 1 1255 ? 43.542 6.937 27.146 1.00 28.80 1255 PRO A N 1
ATOM 10142 C CA . PRO A 1 1255 ? 43.046 5.585 27.361 1.00 28.80 1255 PRO A CA 1
ATOM 10143 C C . PRO A 1 1255 ? 43.964 4.845 28.346 1.00 28.80 1255 PRO A C 1
ATOM 10145 O O . PRO A 1 1255 ? 45.159 4.708 28.075 1.00 28.80 1255 PRO A O 1
ATOM 10148 N N . ASP A 1 1256 ? 43.409 4.350 29.453 1.00 25.00 1256 ASP A N 1
ATOM 10149 C CA . ASP A 1 1256 ? 44.084 3.365 30.307 1.00 25.00 1256 ASP A CA 1
ATOM 10150 C C . ASP A 1 1256 ? 43.769 1.930 29.819 1.00 25.00 1256 ASP A C 1
ATOM 10152 O O . ASP A 1 1256 ? 42.653 1.678 29.354 1.00 25.00 1256 ASP A O 1
ATOM 10156 N N . PRO A 1 1257 ? 44.726 0.980 29.871 1.00 33.53 1257 PRO A N 1
ATOM 10157 C CA . PRO A 1 1257 ? 44.594 -0.317 29.208 1.00 33.53 1257 PRO A CA 1
ATOM 10158 C C . PRO A 1 1257 ? 44.183 -1.459 30.161 1.00 33.53 1257 PRO A C 1
ATOM 10160 O O . PRO A 1 1257 ? 45.019 -2.279 30.533 1.00 33.53 1257 PRO A O 1
ATOM 10163 N N . GLU A 1 1258 ? 42.893 -1.573 30.497 1.00 29.05 1258 GLU A N 1
ATOM 10164 C CA . GLU A 1 1258 ? 42.337 -2.732 31.235 1.00 29.05 1258 GLU A CA 1
ATOM 10165 C C . GLU A 1 1258 ? 41.045 -3.308 30.604 1.00 29.05 1258 GLU A C 1
ATOM 10167 O O . GLU A 1 1258 ? 40.090 -3.652 31.292 1.00 29.05 1258 GLU A O 1
ATOM 10172 N N . GLU A 1 1259 ? 41.022 -3.492 29.278 1.00 30.62 1259 GLU A N 1
ATOM 10173 C CA . GLU A 1 1259 ? 39.986 -4.282 28.582 1.00 30.62 1259 GLU A CA 1
ATOM 10174 C C . GLU A 1 1259 ? 40.605 -5.442 27.786 1.00 30.62 1259 GLU A C 1
ATOM 10176 O O . GLU A 1 1259 ? 40.780 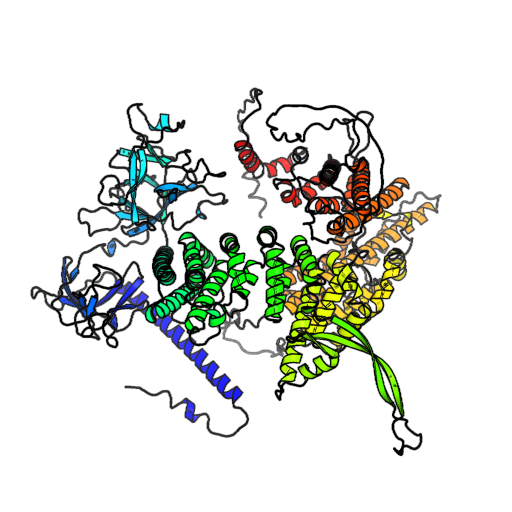-5.379 26.570 1.00 30.62 1259 GLU A O 1
ATOM 10181 N N . LEU A 1 1260 ? 40.960 -6.528 28.483 1.00 31.12 1260 LEU A N 1
ATOM 10182 C CA . LEU A 1 1260 ? 41.427 -7.768 27.840 1.00 31.12 1260 LEU A CA 1
ATOM 10183 C C . LEU A 1 1260 ? 41.096 -9.049 28.635 1.00 31.12 1260 LEU A C 1
ATOM 10185 O O . LEU A 1 1260 ? 41.790 -10.053 28.513 1.00 31.12 1260 LEU A O 1
ATOM 10189 N N . VAL A 1 1261 ? 40.017 -9.031 29.433 1.00 31.34 1261 VAL A N 1
ATOM 10190 C CA . VAL A 1 1261 ? 39.504 -10.208 30.171 1.00 31.34 1261 VAL A CA 1
ATOM 10191 C C . VAL A 1 1261 ? 37.964 -10.225 30.201 1.00 31.34 1261 VAL A C 1
ATOM 10193 O O . VAL A 1 1261 ? 37.349 -10.133 31.258 1.00 31.34 1261 VAL A O 1
ATOM 10196 N N . PHE A 1 1262 ? 37.309 -10.327 29.037 1.00 26.94 1262 PHE A N 1
ATOM 10197 C CA . PHE A 1 1262 ? 35.849 -10.572 28.980 1.00 26.94 1262 PHE A CA 1
ATOM 10198 C C . PHE A 1 1262 ? 35.380 -11.518 27.856 1.00 26.94 1262 PHE A C 1
ATOM 10200 O O . PHE A 1 1262 ? 34.198 -11.842 27.764 1.00 26.94 1262 PHE A O 1
ATOM 10207 N N . THR A 1 1263 ? 36.299 -12.028 27.033 1.00 29.25 1263 THR A N 1
ATOM 10208 C CA . THR A 1 1263 ? 36.016 -12.961 25.925 1.00 29.25 1263 THR A CA 1
ATOM 10209 C C . THR A 1 1263 ? 36.098 -14.447 26.302 1.00 29.25 1263 THR A C 1
ATOM 10211 O O . THR A 1 1263 ? 35.710 -15.286 25.496 1.00 29.25 1263 THR A O 1
ATOM 10214 N N . GLU A 1 1264 ? 36.537 -14.793 27.518 1.00 28.25 1264 GLU A N 1
ATOM 10215 C CA . GLU A 1 1264 ? 36.671 -16.192 27.979 1.00 28.25 1264 GLU A CA 1
ATOM 10216 C C . GLU A 1 1264 ? 35.479 -16.708 28.812 1.00 28.25 1264 GLU A C 1
ATOM 10218 O O . GLU A 1 1264 ? 35.288 -17.916 28.944 1.00 28.25 1264 GLU A O 1
ATOM 10223 N N . ALA A 1 1265 ? 34.623 -15.822 29.333 1.00 27.95 1265 ALA A N 1
ATOM 10224 C CA . ALA A 1 1265 ? 33.509 -16.210 30.210 1.00 27.95 1265 ALA A CA 1
ATOM 10225 C C . ALA A 1 1265 ? 32.290 -16.802 29.469 1.00 27.95 1265 ALA A C 1
ATOM 10227 O O . ALA A 1 1265 ? 31.472 -17.491 30.074 1.00 27.95 1265 ALA A O 1
ATOM 10228 N N . VAL A 1 1266 ? 32.154 -16.553 28.161 1.00 33.16 1266 VAL A N 1
ATOM 10229 C CA . VAL A 1 1266 ? 30.960 -16.937 27.378 1.00 33.16 1266 VAL A CA 1
ATOM 10230 C C . VAL A 1 1266 ? 31.030 -18.385 26.864 1.00 33.16 1266 VAL A C 1
ATOM 10232 O O . VAL A 1 1266 ? 30.001 -18.969 26.537 1.00 33.16 1266 VAL A O 1
ATOM 10235 N N . HIS A 1 1267 ? 32.214 -19.009 26.834 1.00 28.16 1267 HIS A N 1
ATOM 10236 C CA . HIS A 1 1267 ? 32.376 -20.372 26.303 1.00 28.16 1267 HIS A CA 1
ATOM 10237 C C . HIS A 1 1267 ? 32.040 -21.489 27.312 1.00 28.16 1267 HIS A C 1
ATOM 10239 O O . HIS A 1 1267 ? 31.791 -22.616 26.902 1.00 28.16 1267 HIS A O 1
ATOM 10245 N N . ASN A 1 1268 ? 31.972 -21.184 28.615 1.00 29.73 1268 ASN A N 1
ATOM 10246 C CA . ASN A 1 1268 ? 31.679 -22.159 29.681 1.00 29.73 1268 ASN A CA 1
ATOM 10247 C C . ASN A 1 1268 ? 30.238 -22.084 30.229 1.00 29.73 1268 ASN A C 1
ATOM 10249 O O . ASN A 1 1268 ? 29.951 -22.681 31.263 1.00 29.73 1268 ASN A O 1
ATOM 10253 N N . LEU A 1 1269 ? 29.330 -21.362 29.559 1.00 30.17 1269 LEU A N 1
ATOM 10254 C CA . LEU A 1 1269 ? 27.900 -21.317 29.915 1.00 30.17 1269 LEU A CA 1
ATOM 10255 C C . LEU A 1 1269 ? 26.994 -22.099 28.941 1.00 30.17 1269 LEU A C 1
ATOM 10257 O O . LEU A 1 1269 ? 25.772 -21.999 29.027 1.00 30.17 1269 LEU A O 1
ATOM 10261 N N . ILE A 1 1270 ? 27.589 -22.842 27.999 1.00 35.78 1270 ILE A N 1
ATOM 10262 C CA . ILE A 1 1270 ? 26.892 -23.708 27.036 1.00 35.78 1270 ILE A CA 1
ATOM 10263 C C . ILE A 1 1270 ? 27.540 -25.102 27.069 1.00 35.78 1270 ILE A C 1
ATOM 10265 O O . ILE A 1 1270 ? 28.222 -25.509 26.128 1.00 35.78 1270 ILE A O 1
ATOM 10269 N N . LEU A 1 1271 ? 27.335 -25.803 28.187 1.00 32.16 1271 LEU A N 1
ATOM 10270 C CA . LEU A 1 1271 ? 27.511 -27.249 28.364 1.00 32.16 1271 LEU A CA 1
ATOM 10271 C C . LEU A 1 1271 ? 26.525 -27.745 29.432 1.00 32.16 1271 LEU A C 1
ATOM 10273 O O . LEU A 1 1271 ? 26.452 -27.081 30.489 1.00 32.16 1271 LEU A O 1
#

Sequence (1271 aa):
MLITPAYRCYLFCDVRSRTRENSTKMMCLSCIEIFNEQFQHAAELEKKQNEQEYKKQLGNDIQYGNVVQLLHLKSNKYLTVNKRLPALLEKNAMRVTLDVSGNEGSWFYISPFYKLRQSGDTVVVGDKVVLNPVNAVQPLHVSNYELADNPGCKEVNAVNCSTSWRLTLFMDYRENVEDVLKGGDVVRLFHAEEQMFLTGDDYKKKQYVFLRMTARATATTATSSKALWEVEVVHHDPCRGGAGQWMSLFRFKHLATGQYLAAEIDKDPAKDSMRDKLRGSPTNPVYCLVSVPHGHDVATIFELDPTSMTKDSHVPRSSYVRLHHLCTNTWIHSSNIFVDKEEDKPIRKKVGCAQIKDDREAFAIVPVSPQEVRDLDFANDASKVLAEIAQKLEKESITQNERRVLTQLLSDLIYFVTMQESHNTGGDPLKVEMLKSKECRERQKLLREQNILKQVFQILKAPFSGNGPVIEMEELANQRHAPFRQICKLCYHILRLSQQDYRKNQEYIAKHFAFMQKQIGYDVLAEETITALLNNNRKLLEAHITKQEIETFVSLVRRNRKPRFLDYLYVLCVSNGSAIPATQDLICNCLLSDENQDILIETRMEKTQMEVEMEVENPDGTAASEPIVTIEEVEEVVLVWEDAEHHQKQKSIEELAKCVTEHRHMAGLDSLEDAGIIEYYRHQLDLFSHMCLERQYLAINKLSPQLHIDLILRCMSDDVLPFDLRASFCRLMLHMHVDRDPQEIIKPVKYARLWSEIPTAISIEDYESNVSKDPEKEKVKPRFSQTIMFVEDYLTKVVEEKWSFSDMKQNKLTFEVVNLAKQLIYFGFYSFSDLLRLTKTLLSILDYVPEKHITPVAMATATGEDQDKSMISEVISPKKSEEEVDTVVMDTKLKIIEILKFILDVRLDYRITCLLSIFKHEFDENNSIKDTDNGLDLEAISTHAEGIFDGSAETQDLDLDGQGGKMFLRVLLNLVMHNYPTLVSGALQLLFRHFSQRQEVLQAFKQVQLLVTSSDVENYKQIKTDLDELRNLVEKSELWVYKVKQPSEQKSKKQSDDTESKGSKEEKGDGDGKKKAKQPSVWNISSDQGSPIDHDLGPAIDPHSVRNYKKIKDILKRLTRLCVQETADPSVHKPKTHEQRLLRNMSAHQVVLELLQIPYETNDDIRMHEVMRYAHQFLQSFCLKNQQNQALLHQNIELFMTPGHINPDTLVLAPPTSSWISERITCKVCVYVICIQQTKAIFWSMPITQLDVRPDPEELVFTEAVHNLIL

Secondary structure (DSSP, 8-state):
----STTSSGGG--S--SS-SHHHHHHHHHHHHHHHHHHHHHHHHHHHHHHHHHHHHTTPPPBTT-EE--EETTTTEEEEEEEEEE-SS-TTSEEEEEESS--GGG-EEEEESSTTS-TTSBP-TT-EEEEEETTT-SPEEEEEEEPSSSTT-EEEEE-S----EEP--S--TTT--TTB-BTT-EEEEEETTTTEEEEEEEETTEEEEEEE---SS-GGG---GGG-EEEEEE-SSTT---B-BTTSEEEEEETTT-PEEEEEE-------TTHHHHTSSTTSPPEEEEEES-TTSGGG-EEEEESSS-TTSBPBTT-EEEEEETTTTEEEEEEEEES-TTSSS--EEEEEEESS--SS--EEEEE--HHHHHHHHHHHHHHHHHHHHHHHHTTSPPPHHHHHHHHHHHHHHHHHHHT--TTT--S-GGG-PPP--HHHHHHHHHHHHTTHHHHHHHHHHGGGSSSS-SS-GGGGGSGGGHHHHHHHHHHHHHHHHHHTT-HHHHHHHGGGHHHHGGGTTSSSSHHHHHHHHHTT-HHHHHHH--HHHHHHHHHHHHHH--THHHHHHHHHHEETTEE-HHHHHHHHHHHTSGGGGGGSPEEEEEEEEEEEEE----TT-------EEEEEEEEEEEEEEE-TT--EEEEEHHHHHHHHHS-SS---HHHHHHHHHHHHHHHHHHHHHHHSTTT-HHHHHHHTTTS-HHHHHHHHH-SSS-HHHHHHHHHHHIIIIIS-TT-----SS--EEEGGG--SS--HHHHHHHH---HHHHHHHHHHHHHHHHHHHHHHHHHHTT--TT-HHHHHHHHHHHHHHHHHHHHT-S-HHHHHHHHHHHHHHHT---GGG---------------SSTTSSS-----------HHHHHHHHHHHHHHHHHHHHHHHHHHHHHHHHHHHHHHHHHH--S------HHHHHHHHHTTTS--TTTGGG-SSSSSSHHHHHHHHHHHTSS-HHHHHHHHHHHHHHHHHHHHHHHHHTT-EEE-SHHHHHHHHHHHHHHHHHHHHHHTHHHHS-------------------------------------PPPS----TTS--GGGTT-SS---HHHHHHHHHHHHHHHHHHHHHEE--SSTT-PEE-HHHHHHHHHTTHHHHHHHHTTS---TTT-HHHHHHHHHHHHHHHHHSTT-HHHHHHHHTTHHHHTSTTS--HHHHTT---SSHHHHHHHTTTHHHHHHHHHTT--S-----------PPP----SSSSSSTTS--

Foldseek 3Di:
DDPDDPPPVVVPPDDDDDPDPPVVVVVVVVVVVVVLVVVVVVVVVVVVVVVVVCVVCQPDFDWQFDKDWDQDLQQRFTWFWDPVAADPPHRQFTAIDTHNVYDLRRIWGKHALDPPDDTGHTDDAFGWTWTARPVNRFTWDFDPDDDPVDGPDTGITGHNDSDIDHHHDAEDSVLPDPFFDKQFFKWWWAQDQLRFTWFWDDDPNFIATFTFDDPDPHSVVVDDLRRIWRKAWDDPDPSYMGTAAQPTKIWTAGLLPRWTKFKDFDPDPDDDPVVVVQQVDPPRTKIFIGTHNDPPDLRRIWGWAFLDDDRGDGHTQFGKTWIAGDVRRWTKAWDPDFPCPPDPDTTGTTIITGNDDDSSRIITIGGDDSVLSSLLVLLLVLLVLLVVVLVCLLPHDDDPVSLVVLLVSLLVLLCSLQVHDPPSDPDDSLPRDHDPDPVSLNSLVSCVSSCVLVSLVSLVCRQPDHPDRVDDLQCCLDPVCVSVLSSLLSSLSSLLSSQAVNPVSLVVVLVCVVVLLVNPPSNRCSLVSLLSSLEQCLPSLLVRDDLVSLLSLLVVCLVRVALSSLVNLLSSQDYPRDGDLVSLVSNLVNCLDPVRCQSDKAKDWDWDWDFDFDDDDDPPPDDDDGTDTDTDTDTFIKIWHADNVRDIDIDTPLVLLVLQVPPPDDDDPVSVVSVRVLSNNLSVLSSLLSSLPLNNVSSLVSCCVRCDPVNLLVLLLDPSHFLSSNLSSLSSCCRRPLPYPPQDFDPLADQEAELVLFALADALVRVQVSVVPDVVLVVCLVVCVSVVVSLVVVLVVCLVVLPDPPDLSNLSSLLSSLVSVLSCVRSPSDRLLRLLVVLQSLLSVLLDDPPPPDDDPDDDDDDDDDDPDDPPPPPDDPPPPPPPPSVSNLVSLLSSLVSVVSSVSNLLNVLLSRLSSNVSNQVVVVVVDPDDPDPGPVVVSVVSSVVCVDDDPSCCSVDNNNPNCPSVVSSLVVQCPDPDVSSVVSSVVVVVCVVCVVVVSVVSNVSHDYDHDPVSVVVLVLLVVLLSLLLVLLSCVVVQADDDDDDDDDDDDDDDDDDDDDDDDDDDDDDDDDDDDDDDDPPDDPPPDDDCLVVVPFDDGDPVSSVSLVSLLVSLVVLLPQQWDDDPDPVDTDGPVVSLSSCVSVVVLVSLVSLLPDDHDLPTPPSSVSSLVSSLSSLLSSPVVPPVSVVVVVVVVVSQVDPPSDPVVSVVSPPDPDCVVVVVCPPPVVVVVVVVVVVDPDDDDDDDDDDDDDDDDDPDPDPPPVVPVPD

pLDDT: mean 70.97, std 19.67, range [20.67, 92.56]

Organism: Mytilus edulis (NCBI:txid6550)

Radius of gyration: 40.62 Å; chains: 1; bounding box: 119×128×128 Å

InterPro domains:
  IPR000493 Inositol 1,4,5-trisphosphate receptor [PR00779] (77-96)
  IPR000493 Inositol 1,4,5-trisphosphate receptor [PR00779] (182-202)
  IPR000493 Inositol 1,4,5-trisphosphate receptor [PR00779] (236-260)
  IPR000493 Inositol 1,4,5-trisphosphate receptor [PR00779] (357-382)
  IPR000493 Inositol 1,4,5-trisphosphate receptor [PR00779] (489-511)
  IPR000493 Inositol 1,4,5-trisphosphate receptor [PR00779] (521-545)
  IPR000493 Inositol 1,4,5-trisphosphate receptor [PR00779] (721-742)
  IPR000493 Inositol 1,4,5-trisphosphate receptor [PR00779] (815-840)
  IPR000699 RIH domain [PF01365] (407-605)
  IPR014821 Inositol 1,4,5-trisphosphate/ryanodine receptor [PF08709] (29-176)
  IPR015925 Ryanodine/Inositol 1,4,5-trisphosphate receptor [PTHR13715] (38-1205)
  IPR016093 MIR motif [PF02815] (179-365)
  IPR016093 MIR motif [PS50919] (59-113)
  IPR016093 MIR motif [PS50919] (178-234)
  IPR016093 MIR motif [PS50919] (241-307)
  IPR016093 MIR motif [SM00472] (59-113)
  IPR016093 MIR motif [SM00472] (120-170)
  IPR016093 MIR motif [SM00472] (178-234)
  IPR016093 MIR motif [SM00472] (241-336)
  IPR035910 RyR/IP3 receptor binding core, RIH domain superfamily [SSF100909] (370-537)